Protein AF-0000000084569954 (afdb_homodimer)

Solvent-accessible surface area (backbone atoms only — not comparable to full-atom values): 45077 Å² total; per-residue (Å²): 141,82,82,76,77,79,78,76,78,76,76,73,77,73,72,72,72,70,72,68,71,67,52,72,45,88,53,78,61,75,73,77,56,69,57,94,76,56,79,74,68,91,58,51,63,44,77,43,53,58,50,53,42,40,32,66,75,72,41,64,18,35,35,35,44,46,68,27,93,86,35,41,38,28,35,35,37,31,35,76,36,58,91,85,36,55,40,34,39,37,32,40,30,79,37,36,32,50,47,58,39,55,70,61,54,80,59,15,60,51,48,45,42,39,76,69,46,21,21,32,34,30,36,29,56,74,49,13,77,73,5,64,43,38,60,80,50,54,80,87,37,56,75,60,26,74,44,37,58,64,48,42,17,71,40,46,44,54,46,50,52,38,48,51,23,65,73,68,69,44,60,34,50,29,32,37,36,15,29,33,47,21,21,31,23,52,52,49,23,22,31,74,38,45,79,63,40,50,42,40,52,33,40,35,18,38,41,48,35,62,44,39,62,66,45,69,26,53,57,63,74,47,22,87,46,63,82,36,63,68,58,35,46,67,37,28,30,75,27,56,56,46,66,27,71,68,51,49,52,63,55,17,44,66,37,32,74,72,70,32,61,75,62,31,69,36,64,63,40,34,39,30,45,84,44,76,92,35,44,58,74,87,47,45,67,42,48,56,59,59,39,70,19,40,35,28,26,48,34,57,42,45,54,20,43,19,40,60,54,72,11,47,48,51,52,73,74,59,47,50,70,44,14,32,73,74,70,71,34,58,60,48,57,67,61,47,49,66,50,24,70,59,39,32,35,42,33,40,28,71,43,12,31,52,36,20,48,68,34,40,54,53,48,58,73,47,40,70,29,71,68,44,78,44,73,42,93,41,80,62,40,33,52,50,26,74,56,59,18,72,51,24,41,71,59,44,46,51,56,47,53,52,51,49,58,63,50,63,70,59,55,77,72,71,60,66,84,62,75,65,73,47,75,56,56,52,70,70,91,140,72,86,71,75,78,77,77,77,74,74,74,75,71,70,73,71,69,73,66,72,67,54,70,44,89,54,78,62,70,85,74,54,70,60,92,76,52,78,73,68,91,58,51,64,42,78,45,54,57,51,52,43,40,30,66,72,71,40,63,21,35,35,35,42,45,70,27,91,86,35,40,37,29,34,33,38,30,36,75,36,59,90,84,35,55,41,33,39,38,32,42,31,80,37,37,32,47,48,59,38,54,71,61,54,79,59,15,59,50,49,47,41,40,76,69,46,21,21,32,34,30,35,29,57,75,49,12,77,73,4,62,45,36,62,80,50,56,79,87,36,59,76,60,26,72,42,35,59,64,47,41,17,71,39,44,43,55,45,50,51,37,50,51,22,64,74,68,69,44,61,33,48,28,32,36,38,13,28,33,47,21,21,30,24,51,52,48,21,21,30,75,37,46,78,64,41,50,43,41,50,34,38,36,19,38,41,48,35,63,45,40,60,67,46,69,25,55,57,63,75,47,22,88,45,64,81,34,62,68,56,35,47,67,37,28,29,76,26,56,56,46,65,26,72,70,51,49,51,62,54,17,45,66,37,33,73,72,70,32,61,75,62,31,71,36,64,62,39,32,39,28,44,83,42,77,92,35,44,60,73,87,47,47,65,42,48,56,60,57,38,70,19,41,36,26,25,46,35,57,39,44,54,20,45,20,40,59,55,73,10,48,46,51,51,73,74,60,46,50,70,44,14,32,73,75,71,72,32,57,59,50,58,66,62,47,48,66,50,25,70,58,40,33,34,42,32,40,28,71,42,12,31,50,35,20,46,67,34,39,54,54,49,57,72,49,42,70,30,69,67,43,77,44,73,43,92,41,80,64,41,32,50,49,26,75,57,59,19,72,50,24,42,71,59,44,45,52,56,46,53,53,49,48,58,64,52,62,69,56,54,77,73,71,64,68,83,63,75,63,74,47,74,56,56,51,69,72,92

Structure (mmCIF, N/CA/C/O backbone):
data_AF-0000000084569954-model_v1
#
loop_
_entity.id
_entity.type
_entity.pdbx_description
1 polymer Lipase
#
loop_
_atom_site.group_PDB
_atom_site.id
_atom_site.type_symbol
_atom_site.label_atom_id
_atom_site.label_alt_id
_atom_site.label_comp_id
_atom_site.label_asym_id
_atom_site.label_entity_id
_atom_site.label_seq_id
_atom_site.pdbx_PDB_ins_code
_atom_site.Cartn_x
_atom_site.Cartn_y
_atom_site.Cartn_z
_atom_site.occupancy
_atom_site.B_iso_or_equiv
_atom_site.auth_seq_id
_atom_site.auth_comp_id
_atom_site.auth_asym_id
_atom_site.auth_atom_id
_atom_site.pdbx_PDB_model_num
ATOM 1 N N . MET A 1 1 ? 9.133 7.039 -75.75 1 26.59 1 MET A N 1
ATOM 2 C CA . MET A 1 1 ? 7.898 7.566 -75.188 1 26.59 1 MET A CA 1
ATOM 3 C C . MET A 1 1 ? 7.562 6.871 -73.875 1 26.59 1 MET A C 1
ATOM 5 O O . MET A 1 1 ? 7.434 5.645 -73.812 1 26.59 1 MET A O 1
ATOM 9 N N . GLU A 1 2 ? 8.023 7.48 -72.688 1 26.39 2 GLU A N 1
ATOM 10 C CA . GLU A 1 2 ? 8.438 7.43 -71.312 1 26.39 2 GLU A CA 1
ATOM 11 C C . GLU A 1 2 ? 7.242 7.281 -70.375 1 26.39 2 GLU A C 1
ATOM 13 O O . GLU A 1 2 ? 6.414 8.188 -70.25 1 26.39 2 GLU A O 1
ATOM 18 N N . PHE A 1 3 ? 6.531 6.113 -70.375 1 27.14 3 PHE A N 1
ATOM 19 C CA . PHE A 1 3 ? 5.332 5.707 -69.688 1 27.14 3 PHE A CA 1
ATOM 20 C C . PHE A 1 3 ? 5.512 5.898 -68.188 1 27.14 3 PHE A C 1
ATOM 22 O O . PHE A 1 3 ? 6.227 5.129 -67.5 1 27.14 3 PHE A O 1
ATOM 29 N N . ILE A 1 4 ? 5.727 7.145 -67.688 1 25.58 4 ILE A N 1
ATOM 30 C CA . ILE A 1 4 ? 5.961 7.652 -66.375 1 25.58 4 ILE A CA 1
ATOM 31 C C . ILE A 1 4 ? 4.785 7.285 -65.438 1 25.58 4 ILE A C 1
ATOM 33 O O . ILE A 1 4 ? 3.666 7.758 -65.625 1 25.58 4 ILE A O 1
ATOM 37 N N . ALA A 1 5 ? 4.719 5.988 -65.062 1 25.39 5 ALA A N 1
ATOM 38 C CA . ALA A 1 5 ? 3.709 5.316 -64.25 1 25.39 5 ALA A CA 1
ATOM 39 C C . ALA A 1 5 ? 3.457 6.07 -62.938 1 25.39 5 ALA A C 1
ATOM 41 O O . ALA A 1 5 ? 4.391 6.348 -62.188 1 25.39 5 ALA A O 1
ATOM 42 N N . ILE A 1 6 ? 2.473 6.914 -62.812 1 23.86 6 ILE A N 1
ATOM 43 C CA . ILE A 1 6 ? 1.947 7.824 -61.812 1 23.86 6 ILE A CA 1
ATOM 44 C C . ILE A 1 6 ? 1.597 7.043 -60.531 1 23.86 6 ILE A C 1
ATOM 46 O O . ILE A 1 6 ? 0.686 6.211 -60.531 1 23.86 6 ILE A O 1
ATOM 50 N N . VAL A 1 7 ? 2.549 6.395 -59.781 1 24.03 7 VAL A N 1
ATOM 51 C CA . VAL A 1 7 ? 2.354 5.652 -58.531 1 24.03 7 VAL A CA 1
ATOM 52 C C . VAL A 1 7 ? 1.688 6.547 -57.5 1 24.03 7 VAL A C 1
ATOM 54 O O . VAL A 1 7 ? 2.295 7.508 -57 1 24.03 7 VAL A O 1
ATOM 57 N N . VAL A 1 8 ? 0.453 6.918 -57.688 1 22.89 8 VAL A N 1
ATOM 58 C CA . VAL A 1 8 ? -0.314 7.766 -56.75 1 22.89 8 VAL A CA 1
ATOM 59 C C . VAL A 1 8 ? -0.279 7.176 -55.344 1 22.89 8 VAL A C 1
ATOM 61 O O . VAL A 1 8 ? -0.632 6.012 -55.156 1 22.89 8 VAL A O 1
ATOM 64 N N . LEU A 1 9 ? 0.55 7.641 -54.406 1 23.58 9 LEU A N 1
ATOM 65 C CA . LEU A 1 9 ? 0.837 7.531 -53 1 23.58 9 LEU A CA 1
ATOM 66 C C . LEU A 1 9 ? -0.438 7.676 -52.156 1 23.58 9 LEU A C 1
ATOM 68 O O . LEU A 1 9 ? -1.002 8.766 -52.062 1 23.58 9 LEU A O 1
ATOM 72 N N . TRP A 1 10 ? -1.446 6.832 -52.406 1 23.25 10 TRP A N 1
ATOM 73 C CA . TRP A 1 10 ? -2.641 6.941 -51.562 1 23.25 10 TRP A CA 1
ATOM 74 C C . TRP A 1 10 ? -2.277 6.918 -50.094 1 23.25 10 TRP A C 1
ATOM 76 O O . TRP A 1 10 ? -1.688 5.949 -49.594 1 23.25 10 TRP A O 1
ATOM 86 N N . MET A 1 11 ? -1.892 8.016 -49.469 1 23.09 11 MET A N 1
ATOM 87 C CA . MET A 1 11 ? -1.696 8.297 -48.031 1 23.09 11 MET A CA 1
ATOM 88 C C . MET A 1 11 ? -2.896 7.836 -47.219 1 23.09 11 MET A C 1
ATOM 90 O O . MET A 1 11 ? -3.971 8.438 -47.281 1 23.09 11 MET A O 1
ATOM 94 N N . VAL A 1 12 ? -3.219 6.559 -47.188 1 23.78 12 VAL A N 1
ATOM 95 C CA . VAL A 1 12 ? -4.262 6.074 -46.312 1 23.78 12 VAL A CA 1
ATOM 96 C C . VAL A 1 12 ? -4.035 6.629 -44.906 1 23.78 12 VAL A C 1
ATOM 98 O O . VAL A 1 12 ? -2.957 6.457 -44.312 1 23.78 12 VAL A O 1
ATOM 101 N N . SER A 1 13 ? -4.566 7.785 -44.562 1 24.11 13 SER A N 1
ATOM 102 C CA . SER A 1 13 ? -4.684 8.359 -43.25 1 24.11 13 SER A CA 1
ATOM 103 C C . SER A 1 13 ? -5.152 7.32 -42.219 1 24.11 13 SER A C 1
ATOM 105 O O . SER A 1 13 ? -6.305 6.887 -42.25 1 24.11 13 SER A O 1
ATOM 107 N N . PHE A 1 14 ? -4.328 6.332 -41.938 1 23.69 14 PHE A N 1
ATOM 108 C CA . PHE A 1 14 ? -4.637 5.445 -40.812 1 23.69 14 PHE A CA 1
ATOM 109 C C . PHE A 1 14 ? -4.984 6.246 -39.562 1 23.69 14 PHE A C 1
ATOM 111 O O . PHE A 1 14 ? -4.133 6.941 -39 1 23.69 14 PHE A O 1
ATOM 118 N N . THR A 1 15 ? -6.172 6.848 -39.562 1 24.91 15 THR A N 1
ATOM 119 C CA . THR A 1 15 ? -6.684 7.359 -38.312 1 24.91 15 THR A CA 1
ATOM 120 C C . THR A 1 15 ? -6.473 6.344 -37.188 1 24.91 15 THR A C 1
ATOM 122 O O . THR A 1 15 ? -6.91 5.199 -37.281 1 24.91 15 THR A O 1
ATOM 125 N N . PHE A 1 16 ? -5.273 6.371 -36.625 1 24.12 16 PHE A N 1
ATOM 126 C CA . PHE A 1 16 ? -5.004 5.664 -35.375 1 24.12 16 PHE A CA 1
ATOM 127 C C . PHE A 1 16 ? -6.215 5.719 -34.438 1 24.12 16 PHE A C 1
ATOM 129 O O . PHE A 1 16 ? -6.645 6.805 -34.031 1 24.12 16 PHE A O 1
ATOM 136 N N . ALA A 1 17 ? -7.188 4.934 -34.75 1 22.42 17 ALA A N 1
ATOM 137 C CA . ALA A 1 17 ? -8.227 4.695 -33.75 1 22.42 17 ALA A CA 1
ATOM 138 C C . ALA A 1 17 ? -7.621 4.562 -32.344 1 22.42 17 ALA A C 1
ATOM 140 O O . ALA A 1 17 ? -6.82 3.662 -32.094 1 22.42 17 ALA A O 1
ATOM 141 N N . ARG A 1 18 ? -7.27 5.695 -31.781 1 23.89 18 ARG A N 1
ATOM 142 C CA . ARG A 1 18 ? -6.957 5.746 -30.359 1 23.89 18 ARG A CA 1
ATOM 143 C C . ARG A 1 18 ? -7.855 4.797 -29.562 1 23.89 18 ARG A C 1
ATOM 145 O O . ARG A 1 18 ? -9.078 4.949 -29.562 1 23.89 18 ARG A O 1
ATOM 152 N N . ILE A 1 19 ? -7.516 3.605 -29.656 1 21.59 19 ILE A N 1
ATOM 153 C CA . ILE A 1 19 ? -8.172 2.75 -28.672 1 21.59 19 ILE A CA 1
ATOM 154 C C . ILE A 1 19 ? -8.125 3.41 -27.297 1 21.59 19 ILE A C 1
ATOM 156 O O . ILE A 1 19 ? -7.047 3.609 -26.734 1 21.59 19 ILE A O 1
ATOM 160 N N . GLU A 1 20 ? -8.859 4.453 -27.125 1 23.22 20 GLU A N 1
ATOM 161 C CA . GLU A 1 20 ? -9.148 4.965 -25.781 1 23.22 20 GLU A CA 1
ATOM 162 C C . GLU A 1 20 ? -9.305 3.822 -24.781 1 23.22 20 GLU A C 1
ATOM 164 O O . GLU A 1 20 ? -10.219 3.004 -24.906 1 23.22 20 GLU A O 1
ATOM 169 N N . TYR A 1 21 ? -8.203 3.238 -24.531 1 21.81 21 TYR A N 1
ATOM 170 C CA . TYR A 1 21 ? -8.359 2.484 -23.281 1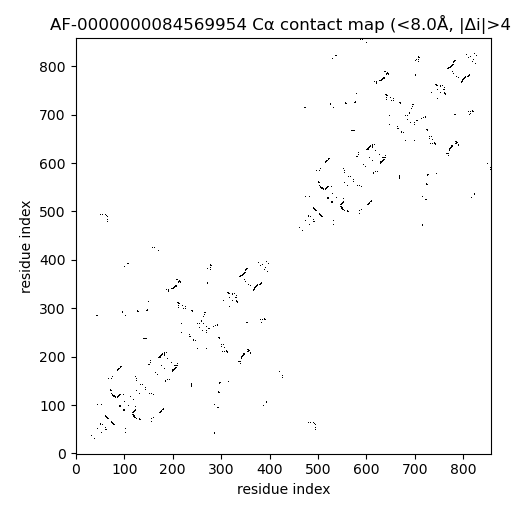 21.81 21 TYR A CA 1
ATOM 171 C C . TYR A 1 21 ? -9.18 3.266 -22.266 1 21.81 21 TYR A C 1
ATOM 173 O O . TYR A 1 21 ? -8.812 4.379 -21.891 1 21.81 21 TYR A O 1
ATOM 181 N N . ASN A 1 22 ? -10.43 3.26 -22.484 1 22.73 22 ASN A N 1
ATOM 182 C CA . ASN A 1 22 ? -11.398 3.668 -21.484 1 22.73 22 ASN A CA 1
ATOM 183 C C . ASN A 1 22 ? -10.945 3.289 -20.078 1 22.73 22 ASN A C 1
ATOM 185 O O . ASN A 1 22 ? -10.961 2.113 -19.703 1 22.73 22 ASN A O 1
ATOM 189 N N . VAL A 1 23 ? -9.766 3.73 -19.719 1 23.8 23 VAL A N 1
ATOM 190 C CA . VAL A 1 23 ? -9.695 3.66 -18.266 1 23.8 23 VAL A CA 1
ATOM 191 C C . VAL A 1 23 ? -11.07 3.959 -17.672 1 23.8 23 VAL A C 1
ATOM 193 O O . VAL A 1 23 ? -11.594 5.062 -17.828 1 23.8 23 VAL A O 1
ATOM 196 N N . LYS A 1 24 ? -11.797 2.955 -17.547 1 26.61 24 LYS A N 1
ATOM 197 C CA . LYS A 1 24 ? -13.078 3.094 -16.859 1 26.61 24 LYS A CA 1
ATOM 198 C C . LYS A 1 24 ? -12.984 4.121 -15.727 1 26.61 24 LYS A C 1
ATOM 200 O O . LYS A 1 24 ? -12.172 3.967 -14.812 1 26.61 24 LYS A O 1
ATOM 205 N N . SER A 1 25 ? -12.977 5.363 -15.961 1 23.84 25 SER A N 1
ATOM 206 C CA . SER A 1 25 ? -13.359 6.289 -14.898 1 23.84 25 SER A CA 1
ATOM 207 C C . SER A 1 25 ? -14.211 5.598 -13.844 1 23.84 25 SER A C 1
ATOM 209 O O . SER A 1 25 ? -15.078 4.785 -14.172 1 23.84 25 SER A O 1
ATOM 211 N N . ARG A 1 26 ? -13.578 5.438 -12.641 1 25.27 26 ARG A N 1
ATOM 212 C CA . ARG A 1 26 ? -14.508 5.086 -11.57 1 25.27 26 ARG A CA 1
ATOM 213 C C . ARG A 1 26 ? -15.859 5.754 -11.773 1 25.27 26 ARG A C 1
ATOM 215 O O . ARG A 1 26 ? -16.016 6.957 -11.539 1 25.27 26 ARG A O 1
ATOM 222 N N . ALA A 1 27 ? -16.422 5.637 -12.914 1 26.58 27 ALA A N 1
ATOM 223 C CA . ALA A 1 27 ? -17.844 5.887 -13.109 1 26.58 27 ALA A CA 1
ATOM 224 C C . ALA A 1 27 ? -18.609 5.727 -11.797 1 26.58 27 ALA A C 1
ATOM 226 O O . ALA A 1 27 ? -18.172 4.996 -10.898 1 26.58 27 ALA A O 1
ATOM 227 N N . GLU A 1 28 ? -19.438 6.684 -11.57 1 27.3 28 GLU A N 1
ATOM 228 C CA . GLU A 1 28 ? -20.516 6.535 -10.602 1 27.3 28 GLU A CA 1
ATOM 229 C C . GLU A 1 28 ? -21 5.094 -10.539 1 27.3 28 GLU A C 1
ATOM 231 O O . GLU A 1 28 ? -21.609 4.598 -11.492 1 27.3 28 GLU A O 1
ATOM 236 N N . LYS A 1 29 ? -20.062 4.219 -10.25 1 30.58 29 LYS A N 1
ATOM 237 C CA . LYS A 1 29 ? -20.781 2.959 -10.086 1 30.58 29 LYS A CA 1
ATOM 238 C C . LYS A 1 29 ? -22.234 3.207 -9.703 1 30.58 29 LYS A C 1
ATOM 240 O O . LYS A 1 29 ? -22.531 4.055 -8.859 1 30.58 29 LYS A O 1
ATOM 245 N N . PRO A 1 30 ? -23.141 2.898 -10.547 1 27.94 30 PRO A N 1
ATOM 246 C CA . PRO A 1 30 ? -24.516 3.004 -10.102 1 27.94 30 PRO A CA 1
ATOM 247 C C . PRO A 1 30 ? -24.672 2.795 -8.594 1 27.94 30 PRO A C 1
ATOM 249 O O . PRO A 1 30 ? -23.859 2.102 -7.98 1 27.94 30 PRO A O 1
ATOM 252 N N . ILE A 1 31 ? -25.344 3.705 -7.672 1 29.28 31 ILE A N 1
ATOM 253 C CA . ILE A 1 31 ? -26.109 3.365 -6.48 1 29.28 31 ILE A CA 1
ATOM 254 C C . ILE A 1 31 ? -26.422 1.872 -6.48 1 29.28 31 ILE A C 1
ATOM 256 O O . ILE A 1 31 ? -26.25 1.195 -7.496 1 29.28 31 ILE A O 1
ATOM 260 N N . TYR A 1 32 ? -27.672 1.655 -5.961 1 29.39 32 TYR A N 1
ATOM 261 C CA . TYR A 1 32 ? -28.547 0.503 -5.801 1 29.39 32 TYR A CA 1
ATOM 262 C C . TYR A 1 32 ? -28.719 -0.237 -7.125 1 29.39 32 TYR A C 1
ATOM 264 O O . TYR A 1 32 ? -29.281 0.312 -8.078 1 29.39 32 TYR A O 1
ATOM 272 N N . PHE A 1 33 ? -27.719 -0.64 -7.66 1 29.8 33 PHE A N 1
ATOM 273 C CA . PHE A 1 33 ? -28.219 -1.549 -8.688 1 29.8 33 PHE A CA 1
ATOM 274 C C . PHE A 1 33 ? -29.375 -2.389 -8.156 1 29.8 33 PHE A C 1
ATOM 276 O O . PHE A 1 33 ? -29.188 -3.205 -7.25 1 29.8 33 PHE A O 1
ATOM 283 N N . GLU A 1 34 ? -30.391 -1.676 -7.93 1 31.17 34 GLU A N 1
ATOM 284 C CA . GLU A 1 34 ? -31.594 -2.512 -7.949 1 31.17 34 GLU A CA 1
ATOM 285 C C . GLU A 1 34 ? -31.562 -3.477 -9.133 1 31.17 34 GLU A C 1
ATOM 287 O O . GLU A 1 34 ? -31.953 -3.115 -10.242 1 31.17 34 GLU A O 1
ATOM 292 N N . GLN A 1 35 ? -30.438 -3.99 -9.594 1 30.73 35 GLN A N 1
ATOM 293 C CA . GLN A 1 35 ? -30.906 -5.023 -10.508 1 30.73 35 GLN A CA 1
ATOM 294 C C . GLN A 1 35 ? -31.375 -6.258 -9.75 1 30.73 35 GLN A C 1
ATOM 296 O O . GLN A 1 35 ? -30.734 -6.691 -8.797 1 30.73 35 GLN A O 1
ATOM 301 N N . ASN A 1 36 ? -32.469 -6.891 -10.234 1 37.34 36 ASN A N 1
ATOM 302 C CA . ASN A 1 36 ? -33.469 -7.945 -10.07 1 37.34 36 ASN A CA 1
ATOM 303 C C . ASN A 1 36 ? -33.625 -8.336 -8.609 1 37.34 36 ASN A C 1
ATOM 305 O O . ASN A 1 36 ? -33.688 -9.523 -8.281 1 37.34 36 ASN A O 1
ATOM 309 N N . GLY A 1 37 ? -33.719 -7.375 -7.59 1 39.41 37 GLY A N 1
ATOM 310 C CA . GLY A 1 37 ? -34.219 -7.629 -6.25 1 39.41 37 GLY A CA 1
ATOM 311 C C . GLY A 1 37 ? -33.094 -7.77 -5.215 1 39.41 37 GLY A C 1
ATOM 312 O O . GLY A 1 37 ? -33.375 -8.047 -4.047 1 39.41 37 GLY A O 1
ATOM 313 N N . VAL A 1 38 ? -31.922 -8.172 -5.578 1 40.44 38 VAL A N 1
ATOM 314 C CA . VAL A 1 38 ? -31 -8.445 -4.473 1 40.44 38 VAL A CA 1
ATOM 315 C C . VAL A 1 38 ? -30.422 -7.133 -3.953 1 40.44 38 VAL A C 1
ATOM 317 O O . VAL A 1 38 ? -29.891 -6.332 -4.73 1 40.44 38 VAL A O 1
ATOM 320 N N . ASP A 1 39 ? -30.781 -6.516 -2.848 1 45.62 39 ASP A N 1
ATOM 321 C CA . ASP A 1 39 ? -30.281 -5.406 -2.037 1 45.62 39 ASP A CA 1
ATOM 322 C C . ASP A 1 39 ? -28.797 -5.582 -1.708 1 45.62 39 ASP A C 1
ATOM 324 O O . ASP A 1 39 ? -28.453 -6.391 -0.849 1 45.62 39 ASP A O 1
ATOM 328 N N . TRP A 1 40 ? -27.953 -5.242 -2.637 1 52.84 40 TRP A N 1
ATOM 329 C CA . TRP A 1 40 ? -26.562 -5.41 -2.254 1 52.84 40 TRP A CA 1
ATOM 330 C C . TRP A 1 40 ? -26.172 -4.445 -1.133 1 52.84 40 TRP A C 1
ATOM 332 O O . TRP A 1 40 ? -26.406 -3.24 -1.238 1 52.84 40 TRP A O 1
ATOM 342 N N . GLN A 1 41 ? -26.172 -4.934 0.073 1 64 41 GLN A N 1
ATOM 343 C CA . GLN A 1 41 ? -25.656 -4.191 1.219 1 64 41 GLN A CA 1
ATOM 344 C C . GLN A 1 41 ? -24.203 -3.754 0.989 1 64 41 GLN A C 1
ATOM 346 O O . GLN A 1 41 ? -23.453 -4.434 0.29 1 64 41 GLN A O 1
ATOM 351 N N . PHE A 1 42 ? -23.906 -2.547 1.146 1 80.12 42 PHE A N 1
ATOM 352 C CA . PHE A 1 42 ? -22.562 -2.01 1.054 1 80.12 42 PHE A CA 1
ATOM 353 C C . PHE A 1 42 ? -21.547 -2.969 1.674 1 80.12 42 PHE A C 1
ATOM 355 O O . PHE A 1 42 ? -21.703 -3.379 2.826 1 80.12 42 PHE A O 1
ATOM 362 N N . ASP A 1 43 ? -20.656 -3.52 0.786 1 90.19 43 ASP A N 1
ATOM 363 C CA . ASP A 1 43 ? -19.531 -4.34 1.238 1 90.19 43 ASP A CA 1
ATOM 364 C C . ASP A 1 43 ? -18.219 -3.588 1.096 1 90.19 43 ASP A C 1
ATOM 366 O O . ASP A 1 43 ? -17.703 -3.432 -0.014 1 90.19 43 ASP A O 1
ATOM 370 N N . PRO A 1 44 ? -17.625 -3.098 2.236 1 92.56 44 PRO A N 1
ATOM 371 C CA . PRO A 1 44 ? -16.391 -2.307 2.16 1 92.56 44 PRO A CA 1
ATOM 372 C C . PRO A 1 44 ? -15.258 -3.051 1.464 1 92.56 44 PRO A C 1
ATOM 374 O O . PRO A 1 44 ? -14.367 -2.424 0.891 1 92.56 44 PRO A O 1
ATOM 377 N N . ASP A 1 45 ? -15.344 -4.363 1.438 1 94.38 45 ASP A N 1
ATOM 378 C CA . ASP A 1 45 ? -14.242 -5.164 0.908 1 94.38 45 ASP A CA 1
ATOM 379 C C . ASP A 1 45 ? -14.125 -5.008 -0.606 1 94.38 45 ASP A C 1
ATOM 381 O O . ASP A 1 45 ? -13.109 -5.375 -1.199 1 94.38 45 ASP A O 1
ATOM 385 N N . ILE A 1 46 ? -15.156 -4.496 -1.227 1 94.25 46 ILE A N 1
ATOM 386 C CA . ILE A 1 46 ? -15.133 -4.254 -2.664 1 94.25 46 ILE A CA 1
ATOM 387 C C . ILE A 1 46 ? -14.102 -3.168 -2.986 1 94.25 46 ILE A C 1
ATOM 389 O O . ILE A 1 46 ? -13.398 -3.254 -3.99 1 94.25 46 ILE A O 1
ATOM 393 N N . ASP A 1 47 ? -13.945 -2.188 -2.025 1 93.06 47 ASP A N 1
ATOM 394 C CA . ASP A 1 47 ? -13.117 -1.022 -2.322 1 93.06 47 ASP A CA 1
ATOM 395 C C . ASP A 1 47 ? -11.812 -1.062 -1.536 1 93.06 47 ASP A C 1
ATOM 397 O O . ASP A 1 47 ? -10.852 -0.363 -1.875 1 93.06 47 ASP A O 1
ATOM 401 N N . LEU A 1 48 ? -11.758 -1.832 -0.519 1 97.44 48 LEU A N 1
ATOM 402 C CA . LEU A 1 48 ? -10.578 -1.886 0.329 1 97.44 48 LEU A CA 1
ATOM 403 C C . LEU A 1 48 ? -9.477 -2.719 -0.324 1 97.44 48 LEU A C 1
ATOM 405 O O . LEU A 1 48 ? -9.766 -3.674 -1.049 1 97.44 48 LEU A O 1
ATOM 409 N N . ASP A 1 49 ? -8.227 -2.346 -0.097 1 97.88 49 ASP A N 1
ATOM 410 C CA . ASP A 1 49 ? -7.137 -3.227 -0.499 1 97.88 49 ASP A CA 1
ATOM 411 C C . ASP A 1 49 ? -6.906 -4.32 0.539 1 97.88 49 ASP A C 1
ATOM 413 O O . ASP A 1 49 ? -7.562 -4.348 1.58 1 97.88 49 ASP A O 1
ATOM 417 N N . VAL A 1 50 ? -6.016 -5.211 0.266 1 98.62 50 VAL A N 1
ATOM 418 C CA . VAL A 1 50 ? -5.875 -6.434 1.052 1 98.62 50 VAL A CA 1
ATOM 419 C C . VAL A 1 50 ? -5.457 -6.086 2.479 1 98.62 50 VAL A C 1
ATOM 421 O O . VAL A 1 50 ? -6.059 -6.566 3.441 1 98.62 50 VAL A O 1
ATOM 424 N N . PRO A 1 51 ? -4.41 -5.215 2.719 1 98.69 51 PRO A N 1
ATOM 425 C CA . PRO A 1 51 ? -4.066 -4.898 4.109 1 98.69 51 PRO A CA 1
ATOM 426 C C . PRO A 1 51 ? -5.223 -4.254 4.871 1 98.69 51 PRO A C 1
ATOM 428 O O . PRO A 1 51 ? -5.387 -4.496 6.07 1 98.69 51 PRO A O 1
ATOM 431 N N . GLN A 1 52 ? -5.992 -3.461 4.215 1 98.44 52 GLN A N 1
ATOM 432 C CA . GLN A 1 52 ? -7.148 -2.84 4.852 1 98.44 52 GLN A CA 1
ATOM 433 C C . GLN A 1 52 ? -8.219 -3.877 5.184 1 98.44 52 GLN A C 1
ATOM 435 O O . GLN A 1 52 ? -8.852 -3.807 6.238 1 98.44 52 GLN A O 1
ATOM 440 N N . ILE A 1 53 ? -8.453 -4.852 4.238 1 98.12 53 ILE A N 1
ATOM 441 C CA . ILE A 1 53 ? -9.406 -5.93 4.488 1 98.12 53 ILE A CA 1
ATOM 442 C C . ILE A 1 53 ? -8.961 -6.734 5.711 1 98.12 53 ILE A C 1
ATOM 444 O O . ILE A 1 53 ? -9.781 -7.039 6.586 1 98.12 53 ILE A O 1
ATOM 448 N N . ILE A 1 54 ? -7.695 -7.043 5.781 1 98.56 54 ILE A N 1
ATOM 449 C CA . ILE A 1 54 ? -7.152 -7.805 6.902 1 98.56 54 ILE A CA 1
ATOM 450 C C . ILE A 1 54 ? -7.434 -7.07 8.211 1 98.56 54 ILE A C 1
ATOM 452 O O . ILE A 1 54 ? -7.922 -7.668 9.172 1 98.56 54 ILE A O 1
ATOM 456 N N . ARG A 1 55 ? -7.156 -5.758 8.219 1 97.88 55 ARG A N 1
ATOM 457 C CA . ARG A 1 55 ? -7.359 -4.973 9.43 1 97.88 55 ARG A CA 1
ATOM 458 C C . ARG A 1 55 ? -8.844 -4.887 9.789 1 97.88 55 ARG A C 1
ATOM 460 O O . ARG A 1 55 ? -9.211 -4.996 10.953 1 97.88 55 ARG A O 1
ATOM 467 N N . ARG A 1 56 ? -9.68 -4.672 8.805 1 96.25 56 ARG A N 1
ATOM 468 C CA . ARG A 1 56 ? -11.125 -4.582 9.031 1 96.25 56 ARG A CA 1
ATOM 469 C C . ARG A 1 56 ? -11.656 -5.855 9.68 1 96.25 56 ARG A C 1
ATOM 471 O O . ARG A 1 56 ? -12.602 -5.805 10.469 1 96.25 56 ARG A O 1
ATOM 478 N N . HIS A 1 57 ? -11.039 -6.988 9.344 1 96.62 57 HIS A N 1
ATOM 479 C CA . HIS A 1 57 ? -11.492 -8.273 9.875 1 96.62 57 HIS A CA 1
ATOM 480 C C . HIS A 1 57 ? -10.891 -8.539 11.25 1 96.62 57 HIS A C 1
ATOM 482 O O . HIS A 1 57 ? -11.07 -9.625 11.812 1 96.62 57 HIS A O 1
ATOM 488 N N . GLY A 1 58 ? -10.125 -7.629 11.758 1 95.31 58 GLY A N 1
ATOM 489 C CA . GLY A 1 58 ? -9.742 -7.688 13.156 1 95.31 58 GLY A CA 1
ATOM 490 C C . GLY A 1 58 ? -8.32 -8.172 13.367 1 95.31 58 GLY A C 1
ATOM 491 O O . GLY A 1 58 ? -7.895 -8.414 14.5 1 95.31 58 GLY A O 1
ATOM 492 N N . TYR A 1 59 ? -7.496 -8.281 12.297 1 97 59 TYR A N 1
ATOM 493 C CA . TYR A 1 59 ? -6.133 -8.789 12.414 1 97 59 TYR A CA 1
ATOM 494 C C . TYR A 1 59 ? -5.121 -7.656 12.258 1 97 59 TYR A C 1
ATOM 496 O O . TYR A 1 59 ? -5.418 -6.625 11.648 1 97 59 TYR A O 1
ATOM 504 N N . ALA A 1 60 ? -3.934 -7.855 12.914 1 96.94 60 ALA A N 1
ATOM 505 C CA . ALA A 1 60 ? -2.82 -6.977 12.562 1 96.94 60 ALA A CA 1
ATOM 506 C C . ALA A 1 60 ? -2.473 -7.094 11.078 1 96.94 60 ALA A C 1
ATOM 508 O O . ALA A 1 60 ? -2.617 -8.164 10.484 1 96.94 60 ALA A O 1
ATOM 509 N N . SER A 1 61 ? -2.074 -5.992 10.523 1 98.19 61 SER A N 1
ATOM 510 C CA . SER A 1 61 ? -1.877 -5.961 9.078 1 98.19 61 SER A CA 1
ATOM 511 C C . SER A 1 61 ? -0.607 -5.195 8.711 1 98.19 61 SER A C 1
ATOM 513 O O . SER A 1 61 ? -0.463 -4.02 9.055 1 98.19 61 SER A O 1
ATOM 515 N N . GLU A 1 62 ? 0.308 -5.895 8 1 98.56 62 GLU A N 1
ATOM 516 C CA . GLU A 1 62 ? 1.563 -5.305 7.547 1 98.56 62 GLU A CA 1
ATOM 517 C C . GLU A 1 62 ? 1.775 -5.539 6.055 1 98.56 62 GLU A C 1
ATOM 519 O O . GLU A 1 62 ? 1.261 -6.508 5.492 1 98.56 62 GLU A O 1
ATOM 524 N N . THR A 1 63 ? 2.434 -4.625 5.449 1 98.75 63 THR A N 1
ATOM 525 C CA . THR A 1 63 ? 2.969 -4.805 4.105 1 98.75 63 THR A CA 1
ATOM 526 C C . THR A 1 63 ? 4.48 -4.586 4.09 1 98.75 63 THR A C 1
ATOM 528 O O . THR A 1 63 ? 4.98 -3.625 4.676 1 98.75 63 THR A O 1
ATOM 531 N N . HIS A 1 64 ? 5.176 -5.469 3.496 1 98.62 64 HIS A N 1
ATOM 532 C CA . HIS A 1 64 ? 6.605 -5.336 3.238 1 98.62 64 HIS A CA 1
ATOM 533 C C . HIS A 1 64 ? 6.883 -5.188 1.746 1 98.62 64 HIS A C 1
ATOM 535 O O . HIS A 1 64 ? 6.254 -5.855 0.923 1 98.62 64 HIS A O 1
ATOM 541 N N . VAL A 1 65 ? 7.781 -4.273 1.427 1 98.62 65 VAL A N 1
ATOM 542 C CA . VAL A 1 65 ? 8.242 -4.188 0.045 1 98.62 65 VAL A CA 1
ATOM 543 C C . VAL A 1 65 ? 9.641 -4.781 -0.073 1 98.62 65 VAL A C 1
ATOM 545 O O . VAL A 1 65 ? 10.555 -4.379 0.647 1 98.62 65 VAL A O 1
ATOM 548 N N . VAL A 1 66 ? 9.797 -5.711 -0.989 1 97.56 66 VAL A N 1
ATOM 549 C CA . VAL A 1 66 ? 11.102 -6.328 -1.23 1 97.56 66 VAL A CA 1
ATOM 550 C C . VAL A 1 66 ? 11.531 -6.078 -2.674 1 97.56 66 VAL A C 1
ATOM 552 O O . VAL A 1 66 ? 10.688 -5.953 -3.566 1 97.56 66 VAL A O 1
ATOM 555 N N . GLU A 1 67 ? 12.781 -5.977 -2.889 1 96.75 67 GLU A N 1
ATOM 556 C CA . GLU A 1 67 ? 13.336 -5.719 -4.211 1 96.75 67 GLU A CA 1
ATOM 557 C C . GLU A 1 67 ? 14.031 -6.961 -4.77 1 96.75 67 GLU A C 1
ATOM 559 O O . GLU A 1 67 ? 14.961 -7.488 -4.156 1 96.75 67 GLU A O 1
ATOM 564 N N . GLY A 1 68 ? 13.492 -7.43 -5.883 1 95.75 68 GLY A N 1
ATOM 565 C CA . GLY A 1 68 ? 14.156 -8.531 -6.559 1 95.75 68 GLY A CA 1
ATOM 566 C C . GLY A 1 68 ? 15.516 -8.156 -7.117 1 95.75 68 GLY A C 1
ATOM 567 O O . GLY A 1 68 ? 15.797 -6.973 -7.344 1 95.75 68 GLY A O 1
ATOM 568 N N . LYS A 1 69 ? 16.328 -9.125 -7.414 1 94 69 LYS A N 1
ATOM 569 C CA . LYS A 1 69 ? 17.641 -8.898 -7.988 1 94 69 LYS A CA 1
ATOM 570 C C . LYS A 1 69 ? 17.547 -8.188 -9.336 1 94 69 LYS A C 1
ATOM 572 O O . LYS A 1 69 ? 18.453 -7.438 -9.719 1 94 69 LYS A O 1
ATOM 577 N N . ASP A 1 70 ? 16.438 -8.445 -9.938 1 96.5 70 ASP A N 1
ATOM 578 C CA . ASP A 1 70 ? 16.25 -7.836 -11.25 1 96.5 70 ASP A CA 1
ATOM 579 C C . ASP A 1 70 ? 15.477 -6.523 -11.148 1 96.5 70 ASP A C 1
ATOM 581 O O . ASP A 1 70 ? 15.039 -5.977 -12.164 1 96.5 70 ASP A O 1
ATOM 585 N N . GLY A 1 71 ? 15.164 -6.086 -10.023 1 97.31 71 GLY A N 1
ATOM 586 C CA . GLY A 1 71 ? 14.719 -4.715 -9.828 1 97.31 71 GLY A CA 1
ATOM 587 C C . GLY A 1 71 ? 13.227 -4.598 -9.586 1 97.31 71 GLY A C 1
ATOM 588 O O . GLY A 1 71 ? 12.727 -3.51 -9.289 1 97.31 71 GLY A O 1
ATOM 589 N N . TYR A 1 72 ? 12.453 -5.688 -9.688 1 98.25 72 TYR A N 1
ATOM 590 C CA . TYR A 1 72 ? 11.031 -5.613 -9.391 1 98.25 72 TYR A CA 1
ATOM 591 C C . TYR A 1 72 ? 10.797 -5.34 -7.914 1 98.25 72 TYR A C 1
ATOM 593 O O . TYR A 1 72 ? 11.492 -5.879 -7.055 1 98.25 72 TYR A O 1
ATOM 601 N N . LEU A 1 73 ? 9.867 -4.457 -7.613 1 98.44 73 LEU A N 1
ATOM 602 C CA . LEU A 1 73 ? 9.438 -4.168 -6.25 1 98.44 73 LEU A CA 1
ATOM 603 C C . LEU A 1 73 ? 8.172 -4.941 -5.902 1 98.44 73 LEU A C 1
ATOM 605 O O . LEU A 1 73 ? 7.094 -4.633 -6.414 1 98.44 73 LEU A O 1
ATOM 609 N N . LEU A 1 74 ? 8.359 -5.918 -5 1 98.69 74 LEU A N 1
ATOM 610 C CA . LEU A 1 74 ? 7.285 -6.852 -4.68 1 98.69 74 LEU A CA 1
ATOM 611 C C . LEU A 1 74 ? 6.684 -6.535 -3.314 1 98.69 74 LEU A C 1
ATOM 613 O O . LEU A 1 74 ? 7.41 -6.285 -2.352 1 98.69 74 LEU A O 1
ATOM 617 N N . LYS A 1 75 ? 5.363 -6.527 -3.266 1 98.75 75 LYS A N 1
ATOM 618 C CA . LYS A 1 75 ? 4.688 -6.344 -1.984 1 98.75 75 LYS A CA 1
ATOM 619 C C . LYS A 1 75 ? 4.316 -7.684 -1.361 1 98.75 75 LYS A C 1
ATOM 621 O O . LYS A 1 75 ? 3.766 -8.555 -2.037 1 98.75 75 LYS A O 1
ATOM 626 N N . LEU A 1 76 ? 4.676 -7.812 -0.147 1 98.75 76 LEU A N 1
ATOM 627 C CA . LEU A 1 76 ? 4.312 -8.938 0.706 1 98.75 76 LEU A CA 1
ATOM 628 C C . LEU A 1 76 ? 3.406 -8.484 1.846 1 98.75 76 LEU A C 1
ATOM 630 O O . LEU A 1 76 ? 3.789 -7.633 2.648 1 98.75 76 LEU A O 1
ATOM 634 N N . HIS A 1 77 ? 2.178 -9 1.825 1 98.88 77 HIS A N 1
ATOM 635 C CA . HIS A 1 77 ? 1.298 -8.711 2.951 1 98.88 77 HIS A CA 1
ATOM 636 C C . HIS A 1 77 ? 1.498 -9.719 4.078 1 98.88 77 HIS A C 1
ATOM 638 O O . HIS A 1 77 ? 1.839 -10.875 3.828 1 98.88 77 HIS A O 1
ATOM 644 N N . ARG A 1 78 ? 1.311 -9.258 5.301 1 98.88 78 ARG A N 1
ATOM 645 C CA . ARG A 1 78 ? 1.597 -10.109 6.453 1 98.88 78 ARG A CA 1
ATOM 646 C C . ARG A 1 78 ? 0.546 -9.93 7.543 1 98.88 78 ARG A C 1
ATOM 648 O O . ARG A 1 78 ? 0.137 -8.805 7.836 1 98.88 78 ARG A O 1
ATOM 655 N N . ILE A 1 79 ? -0.01 -11.016 8 1 98.69 79 ILE A N 1
ATOM 656 C CA . ILE A 1 79 ? -0.69 -11.086 9.289 1 98.69 79 ILE A CA 1
ATOM 657 C C . ILE A 1 79 ? 0.259 -11.656 10.344 1 98.69 79 ILE A C 1
ATOM 659 O O . ILE A 1 79 ? 0.411 -12.875 10.453 1 98.69 79 ILE A O 1
ATOM 663 N N . PRO A 1 80 ? 0.891 -10.797 11.078 1 98 80 PRO A N 1
ATOM 664 C CA . PRO A 1 80 ? 1.908 -11.273 12.016 1 98 80 PRO A CA 1
ATOM 665 C C . PRO A 1 80 ? 1.332 -12.188 13.094 1 98 80 PRO A C 1
ATOM 667 O O . PRO A 1 80 ? 0.234 -11.938 13.602 1 98 80 PRO A O 1
ATOM 670 N N . GLY A 1 81 ? 2.023 -13.281 13.352 1 96.81 81 GLY A N 1
ATOM 671 C CA . GLY A 1 81 ? 1.686 -14.156 14.461 1 96.81 81 GLY A CA 1
ATOM 672 C C . GLY A 1 81 ? 2.445 -13.836 15.734 1 96.81 81 GLY A C 1
ATOM 673 O O . GLY A 1 81 ? 3.205 -12.867 15.781 1 96.81 81 GLY A O 1
ATOM 674 N N . PRO A 1 82 ? 2.133 -14.555 16.781 1 94.75 82 PRO A N 1
ATOM 675 C CA . PRO A 1 82 ? 2.916 -14.375 18.016 1 94.75 82 PRO A CA 1
ATOM 676 C C . PRO A 1 82 ? 4.406 -14.648 17.797 1 94.75 82 PRO A C 1
ATOM 678 O O . PRO A 1 82 ? 4.797 -15.203 16.781 1 94.75 82 PRO A O 1
ATOM 681 N N . LYS A 1 83 ? 5.16 -14.133 18.734 1 91.5 83 LYS A N 1
ATOM 682 C CA . LYS A 1 83 ? 6.605 -14.336 18.641 1 91.5 83 LYS A CA 1
ATOM 683 C C . LYS A 1 83 ? 6.941 -15.812 18.469 1 91.5 83 LYS A C 1
ATOM 685 O O . LYS A 1 83 ? 6.426 -16.656 19.203 1 91.5 83 LYS A O 1
ATOM 690 N N . GLY A 1 84 ? 7.68 -16.109 17.453 1 93.5 84 GLY A N 1
ATOM 691 C CA . GLY A 1 84 ? 8.125 -17.484 17.234 1 93.5 84 GLY A CA 1
ATOM 692 C C . GLY A 1 84 ? 7.133 -18.312 16.438 1 93.5 84 GLY A C 1
ATOM 693 O O . GLY A 1 84 ? 7.34 -19.516 16.234 1 93.5 84 GLY A O 1
ATOM 694 N N . ALA A 1 85 ? 6.148 -17.734 15.953 1 96.75 85 ALA A N 1
ATOM 695 C CA . ALA A 1 85 ? 5.102 -18.438 15.219 1 96.75 85 ALA A CA 1
ATOM 696 C C . ALA A 1 85 ? 5.66 -19.078 13.953 1 96.75 85 ALA A C 1
ATOM 698 O O . ALA A 1 85 ? 6.613 -18.578 13.359 1 96.75 85 ALA A O 1
ATOM 699 N N . GLN A 1 86 ? 5.07 -20.25 13.586 1 96.94 86 GLN A N 1
ATOM 700 C CA . GLN A 1 86 ? 5.395 -20.938 12.344 1 96.94 86 GLN A CA 1
ATOM 701 C C . GLN A 1 86 ? 5.016 -20.109 11.125 1 96.94 86 GLN A C 1
ATOM 703 O O . GLN A 1 86 ? 3.846 -19.766 10.945 1 96.94 86 GLN A O 1
ATOM 708 N N . PRO A 1 87 ? 6.039 -19.719 10.305 1 98.12 87 PRO A N 1
ATOM 709 C CA . PRO A 1 87 ? 5.695 -18.953 9.102 1 98.12 87 PRO A CA 1
ATOM 710 C C . PRO A 1 87 ? 4.992 -19.797 8.047 1 98.12 87 PRO A C 1
ATOM 712 O O . PRO A 1 87 ? 5.387 -20.938 7.789 1 98.12 87 PRO A O 1
ATOM 715 N N . ALA A 1 88 ? 3.936 -19.297 7.527 1 98.75 88 ALA A N 1
ATOM 716 C CA . ALA A 1 88 ? 3.211 -19.844 6.387 1 98.75 88 ALA A CA 1
ATOM 717 C C . ALA A 1 88 ? 3.117 -18.828 5.25 1 98.75 88 ALA A C 1
ATOM 719 O O . ALA A 1 88 ? 2.674 -17.703 5.457 1 98.75 88 ALA A O 1
ATOM 720 N N . TYR A 1 89 ? 3.633 -19.203 4.105 1 98.75 89 TYR A N 1
ATOM 721 C CA . TYR A 1 89 ? 3.613 -18.344 2.928 1 98.75 89 TYR A CA 1
ATOM 722 C C . TYR A 1 89 ? 2.576 -18.828 1.92 1 98.75 89 TYR A C 1
ATOM 724 O O . TYR A 1 89 ? 2.621 -19.969 1.474 1 98.75 89 TYR A O 1
ATOM 732 N N . LEU A 1 90 ? 1.618 -17.922 1.6 1 98.94 90 LEU A N 1
ATOM 733 C CA . LEU A 1 90 ? 0.556 -18.25 0.654 1 98.94 90 LEU A CA 1
ATOM 734 C C . LEU A 1 90 ? 0.8 -17.578 -0.691 1 98.94 90 LEU A C 1
ATOM 736 O O . LEU A 1 90 ? 0.97 -16.359 -0.758 1 98.94 90 LEU A O 1
ATOM 740 N N . GLN A 1 91 ? 0.819 -18.312 -1.759 1 98.94 91 GLN A N 1
ATOM 741 C CA . GLN A 1 91 ? 1.043 -17.797 -3.104 1 98.94 91 GLN A CA 1
ATOM 742 C C . GLN A 1 91 ? -0.17 -18.047 -3.996 1 98.94 91 GLN A C 1
ATOM 744 O O . GLN A 1 91 ? -0.62 -19.188 -4.148 1 98.94 91 GLN A O 1
ATOM 749 N N . HIS A 1 92 ? -0.7 -17.047 -4.598 1 98.75 92 HIS A N 1
ATOM 750 C CA . HIS A 1 92 ? -1.887 -17.047 -5.445 1 98.75 92 HIS A CA 1
ATOM 751 C C . HIS A 1 92 ? -1.581 -17.656 -6.816 1 98.75 92 HIS A C 1
ATOM 753 O O . HIS A 1 92 ? -0.418 -17.891 -7.148 1 98.75 92 HIS A O 1
ATOM 759 N N . GLY A 1 93 ? -2.639 -17.859 -7.582 1 98.5 93 GLY A N 1
ATOM 760 C CA . GLY A 1 93 ? -2.527 -18.406 -8.922 1 98.5 93 GLY A CA 1
ATOM 761 C C . GLY A 1 93 ? -2.568 -17.344 -10.008 1 98.5 93 GLY A C 1
ATOM 762 O O . GLY A 1 93 ? -2.447 -16.156 -9.719 1 98.5 93 GLY A O 1
ATOM 763 N N . LEU A 1 94 ? -2.738 -17.812 -11.25 1 97.94 94 LEU A N 1
ATOM 764 C CA . LEU A 1 94 ? -2.785 -16.938 -12.422 1 97.94 94 LEU A CA 1
ATOM 765 C C . LEU A 1 94 ? -3.889 -15.898 -12.281 1 97.94 94 LEU A C 1
ATOM 767 O O . LEU A 1 94 ? -5.012 -16.234 -11.883 1 97.94 94 LEU A O 1
ATOM 771 N N . LEU A 1 95 ? -3.592 -14.656 -12.539 1 97.44 95 LEU A N 1
ATOM 772 C CA . LEU A 1 95 ? -4.523 -13.531 -12.57 1 97.44 95 LEU A CA 1
ATOM 773 C C . LEU A 1 95 ? -4.992 -13.18 -11.164 1 97.44 95 LEU A C 1
ATOM 775 O O . LEU A 1 95 ? -5.922 -12.391 -10.992 1 97.44 95 LEU A O 1
ATOM 779 N N . GLY A 1 96 ? -4.348 -13.789 -10.148 1 97.94 96 GLY A N 1
ATOM 780 C CA . GLY A 1 96 ? -4.723 -13.516 -8.773 1 97.94 96 GLY A CA 1
ATOM 781 C C . GLY A 1 96 ? -3.729 -12.633 -8.039 1 97.94 96 GLY A C 1
ATOM 782 O O . GLY A 1 96 ? -2.783 -12.125 -8.648 1 97.94 96 GLY A O 1
ATOM 783 N N . SER A 1 97 ? -4.016 -12.461 -6.785 1 98.56 97 SER A N 1
ATOM 784 C CA . SER A 1 97 ? -3.193 -11.727 -5.828 1 98.56 97 SER A CA 1
ATOM 785 C C . SER A 1 97 ? -3.428 -12.219 -4.402 1 98.56 97 SER A C 1
ATOM 787 O O . SER A 1 97 ? -4.152 -13.188 -4.188 1 98.56 97 SER A O 1
ATOM 789 N N . SER A 1 98 ? -2.762 -11.508 -3.494 1 98.81 98 SER A N 1
ATOM 790 C CA . SER A 1 98 ? -2.969 -11.82 -2.086 1 98.81 98 SER A CA 1
ATOM 791 C C . SER A 1 98 ? -4.441 -11.711 -1.703 1 98.81 98 SER A C 1
ATOM 793 O O . SER A 1 98 ? -4.871 -12.281 -0.698 1 98.81 98 SER A O 1
ATOM 795 N N . ALA A 1 99 ? -5.242 -11.055 -2.467 1 98.5 99 ALA A N 1
ATOM 796 C CA . ALA A 1 99 ? -6.664 -10.883 -2.186 1 98.5 99 ALA A CA 1
ATOM 797 C C . ALA A 1 99 ? -7.383 -12.227 -2.154 1 98.5 99 ALA A C 1
ATOM 799 O O . ALA A 1 99 ? -8.352 -12.406 -1.411 1 98.5 99 ALA A O 1
ATOM 800 N N . ASP A 1 100 ? -6.879 -13.164 -2.863 1 98.06 100 ASP A N 1
ATOM 801 C CA . ASP A 1 100 ? -7.504 -14.477 -2.979 1 98.06 100 ASP A CA 1
ATOM 802 C C . ASP A 1 100 ? -7.609 -15.156 -1.614 1 98.06 100 ASP A C 1
ATOM 804 O O . ASP A 1 100 ? -8.516 -15.961 -1.385 1 98.06 100 ASP A O 1
ATOM 808 N N . TRP A 1 101 ? -6.797 -14.75 -0.748 1 98.69 101 TRP A N 1
ATOM 809 C CA . TRP A 1 101 ? -6.688 -15.484 0.508 1 98.69 101 TRP A CA 1
ATOM 810 C C . TRP A 1 101 ? -7.52 -14.82 1.602 1 98.69 101 TRP A C 1
ATOM 812 O O . TRP A 1 101 ? -7.547 -15.289 2.742 1 98.69 101 TRP A O 1
ATOM 822 N N . VAL A 1 102 ? -8.266 -13.625 1.268 1 98.06 102 VAL A N 1
ATOM 823 C CA . VAL A 1 102 ? -8.898 -12.898 2.367 1 98.06 102 VAL A CA 1
ATOM 824 C C . VAL A 1 102 ? -10.312 -12.492 1.976 1 98.06 102 VAL A C 1
ATOM 826 O O . VAL A 1 102 ? -11.062 -11.953 2.795 1 98.06 102 VAL A O 1
ATOM 829 N N . LEU A 1 103 ? -10.805 -12.773 0.814 1 95 103 LEU A N 1
ATOM 830 C CA . LEU A 1 103 ? -12.031 -12.18 0.295 1 95 103 LEU A CA 1
ATOM 831 C C . LEU A 1 103 ? -13.25 -12.992 0.725 1 95 103 LEU A C 1
ATOM 833 O O . LEU A 1 103 ? -14.375 -12.5 0.663 1 95 103 LEU A O 1
ATOM 837 N N . ASN A 1 104 ? -13.094 -14.18 1.118 1 86.69 104 ASN A N 1
ATOM 838 C CA . ASN A 1 104 ? -14.242 -15.047 1.393 1 86.69 104 ASN A CA 1
ATOM 839 C C . ASN A 1 104 ? -14.562 -15.086 2.883 1 86.69 104 ASN A C 1
ATOM 841 O O . ASN A 1 104 ? -14.711 -16.172 3.457 1 86.69 104 ASN A O 1
ATOM 845 N N . GLY A 1 105 ? -14.539 -13.93 3.549 1 82.94 105 GLY A N 1
ATOM 846 C CA . GLY A 1 105 ? -14.945 -13.844 4.941 1 82.94 105 GLY A CA 1
ATOM 847 C C . GLY A 1 105 ? -13.883 -14.328 5.906 1 82.94 105 GLY A C 1
ATOM 848 O O . GLY A 1 105 ? -12.719 -14.461 5.535 1 82.94 105 GLY A O 1
ATOM 849 N N . ASN A 1 106 ? -14.32 -14.656 7.105 1 83.31 106 ASN A N 1
ATOM 850 C CA . ASN A 1 106 ? -13.375 -14.938 8.18 1 83.31 106 ASN A CA 1
ATOM 851 C C . ASN A 1 106 ? -12.93 -16.406 8.156 1 83.31 106 ASN A C 1
ATOM 853 O O . ASN A 1 106 ? -12.078 -16.797 8.953 1 83.31 106 ASN A O 1
ATOM 857 N N . THR A 1 107 ? -13.406 -17.141 7.16 1 90.56 107 THR A N 1
ATOM 858 C CA . THR A 1 107 ? -13 -18.531 7.086 1 90.56 107 THR A CA 1
ATOM 859 C C . THR A 1 107 ? -12 -18.75 5.953 1 90.56 107 THR A C 1
ATOM 861 O O . THR A 1 107 ? -11.781 -19.875 5.516 1 90.56 107 THR A O 1
ATOM 864 N N . THR A 1 108 ? -11.484 -17.703 5.492 1 96.69 108 THR A N 1
ATOM 865 C CA . THR A 1 108 ? -10.461 -17.812 4.465 1 96.69 108 THR A CA 1
ATOM 866 C C . THR A 1 108 ? -9.195 -18.453 5.035 1 96.69 108 THR A C 1
ATOM 868 O O . THR A 1 108 ? -9.008 -18.5 6.254 1 96.69 108 THR A O 1
ATOM 871 N N . LEU A 1 109 ? -8.398 -18.984 4.168 1 98.5 109 LEU A N 1
ATOM 872 C CA . LEU A 1 109 ? -7.23 -19.734 4.629 1 98.5 109 LEU A CA 1
ATOM 873 C C . LEU A 1 109 ? -6.285 -18.828 5.414 1 98.5 109 LEU A C 1
ATOM 875 O O . LEU A 1 109 ? -5.727 -19.25 6.43 1 98.5 109 LEU A O 1
ATOM 879 N N . ALA A 1 110 ? -6.082 -17.609 4.984 1 98.69 110 ALA A N 1
ATOM 880 C CA . ALA A 1 110 ? -5.188 -16.688 5.68 1 98.69 110 ALA A CA 1
ATOM 881 C C . ALA A 1 110 ? -5.645 -16.453 7.117 1 98.69 110 ALA A C 1
ATOM 883 O O . ALA A 1 110 ? -4.844 -16.547 8.047 1 98.69 110 ALA A O 1
ATOM 884 N N . PHE A 1 111 ? -6.934 -16.172 7.301 1 98.38 111 PHE A N 1
ATOM 885 C CA . PHE A 1 111 ? -7.465 -15.883 8.633 1 98.38 111 PHE A CA 1
ATOM 886 C C . PHE A 1 111 ? -7.48 -17.141 9.484 1 98.38 111 PHE A C 1
ATOM 888 O O . PHE A 1 111 ? -7.172 -17.094 10.68 1 98.38 111 PHE A O 1
ATOM 895 N N . TYR A 1 112 ? -7.82 -18.266 8.836 1 98.25 112 TYR A N 1
ATOM 896 C CA . TYR A 1 112 ? -7.859 -19.516 9.578 1 98.25 112 TYR A CA 1
ATOM 897 C C . TYR A 1 112 ? -6.473 -19.906 10.078 1 98.25 112 TYR A C 1
ATOM 899 O O . TYR A 1 112 ? -6.316 -20.344 11.219 1 98.25 112 TYR A O 1
ATOM 907 N N . LEU A 1 113 ? -5.461 -19.75 9.25 1 98.5 113 LEU A N 1
ATOM 908 C CA . LEU A 1 113 ? -4.086 -19.984 9.672 1 98.5 113 LEU A CA 1
ATOM 909 C C . LEU A 1 113 ? -3.682 -19.031 10.789 1 98.5 113 LEU A C 1
ATOM 911 O O . LEU A 1 113 ? -3.064 -19.453 11.773 1 98.5 113 LEU A O 1
ATOM 915 N N . ALA A 1 114 ? -3.996 -17.766 10.625 1 98.31 114 ALA A N 1
ATOM 916 C CA . ALA A 1 114 ? -3.676 -16.781 11.656 1 98.31 114 ALA A CA 1
ATOM 917 C C . ALA A 1 114 ? -4.305 -17.156 12.992 1 98.31 114 ALA A C 1
ATOM 919 O O . ALA A 1 114 ? -3.643 -17.109 14.031 1 98.31 114 ALA A O 1
ATOM 920 N N . ASP A 1 115 ? -5.586 -17.562 12.961 1 97.44 115 ASP A N 1
ATOM 921 C CA . ASP A 1 115 ? -6.316 -17.953 14.164 1 97.44 115 ASP A CA 1
ATOM 922 C C . ASP A 1 115 ? -5.703 -19.203 14.797 1 97.44 115 ASP A C 1
ATOM 924 O O . ASP A 1 115 ? -5.902 -19.453 15.984 1 97.44 115 ASP A O 1
ATOM 928 N N . ASN A 1 116 ? -5.004 -19.938 14 1 97.19 116 ASN A N 1
ATOM 929 C CA . ASN A 1 116 ? -4.355 -21.141 14.516 1 97.19 116 ASN A CA 1
ATOM 930 C C . ASN A 1 116 ? -2.885 -20.891 14.828 1 97.19 116 ASN A C 1
ATOM 932 O O . ASN A 1 116 ? -2.096 -21.844 14.906 1 97.19 116 ASN A O 1
ATOM 936 N N . GLY A 1 117 ? -2.457 -19.641 14.883 1 97.25 117 GLY A N 1
ATOM 937 C CA . GLY A 1 117 ? -1.183 -19.281 15.484 1 97.25 117 GLY A CA 1
ATOM 938 C C . GLY A 1 117 ? -0.059 -19.156 14.469 1 97.25 117 GLY A C 1
ATOM 939 O O . GLY A 1 117 ? 1.111 -19.062 14.844 1 97.25 117 GLY A O 1
ATOM 940 N N . TYR A 1 118 ? -0.323 -19.156 13.211 1 98.19 118 TYR A N 1
ATOM 941 C CA . TYR A 1 118 ? 0.716 -19.047 12.188 1 98.19 118 TYR A CA 1
ATOM 942 C C . TYR A 1 118 ? 1.066 -17.578 11.938 1 98.19 118 TYR A C 1
ATOM 944 O O . TYR A 1 118 ? 0.26 -16.688 12.195 1 98.19 118 TYR A O 1
ATOM 952 N N . ASP A 1 119 ? 2.324 -17.312 11.578 1 98.56 119 ASP A N 1
ATOM 953 C CA . ASP A 1 119 ? 2.754 -16.062 10.953 1 98.56 119 ASP A CA 1
ATOM 954 C C . ASP A 1 119 ? 2.518 -16.109 9.445 1 98.56 119 ASP A C 1
ATOM 956 O O . ASP A 1 119 ? 3.285 -16.719 8.703 1 98.56 119 ASP A O 1
ATOM 960 N N . VAL A 1 120 ? 1.447 -15.391 9.023 1 98.88 120 VAL A N 1
ATOM 961 C CA . VAL A 1 120 ? 0.931 -15.617 7.68 1 98.88 120 VAL A CA 1
ATOM 962 C C . VAL A 1 120 ? 1.471 -14.555 6.734 1 98.88 120 VAL A C 1
ATOM 964 O O . VAL A 1 120 ? 1.308 -13.352 6.98 1 98.88 120 VAL A O 1
ATOM 967 N N . TRP A 1 121 ? 2.131 -14.961 5.699 1 98.88 121 TRP A N 1
ATOM 968 C CA . TRP A 1 121 ? 2.65 -14.102 4.645 1 98.88 121 TRP A CA 1
ATOM 969 C C . TRP A 1 121 ? 1.917 -14.352 3.33 1 98.88 121 TRP A C 1
ATOM 971 O O . TRP A 1 121 ? 1.677 -15.5 2.955 1 98.88 121 TRP A O 1
ATOM 981 N N . LEU A 1 122 ? 1.47 -13.289 2.725 1 98.94 122 LEU A N 1
ATOM 982 C CA . LEU A 1 122 ? 0.73 -13.375 1.469 1 98.94 122 LEU A CA 1
ATOM 983 C C . LEU A 1 122 ? 1.527 -12.758 0.327 1 98.94 122 LEU A C 1
ATOM 985 O O . LEU A 1 122 ? 1.787 -11.547 0.329 1 98.94 122 LEU A O 1
ATOM 989 N N . GLY A 1 123 ? 1.829 -13.562 -0.657 1 98.75 123 GLY A N 1
ATOM 990 C CA . GLY A 1 123 ? 2.686 -13.117 -1.744 1 98.75 123 GLY A CA 1
ATOM 991 C C . GLY A 1 123 ? 1.924 -12.438 -2.867 1 98.75 123 GLY A C 1
ATOM 992 O O . GLY A 1 123 ? 0.733 -12.695 -3.059 1 98.75 123 GLY A O 1
ATOM 993 N N . ASN A 1 124 ? 2.586 -11.555 -3.547 1 98.81 124 ASN A N 1
ATOM 994 C CA . ASN A 1 124 ? 2.15 -10.938 -4.797 1 98.81 124 ASN A CA 1
ATOM 995 C C . ASN A 1 124 ? 3.238 -11.008 -5.863 1 98.81 124 ASN A C 1
ATOM 997 O O . ASN A 1 124 ? 4.297 -10.391 -5.715 1 98.81 124 ASN A O 1
ATOM 1001 N N . VAL A 1 125 ? 2.934 -11.703 -6.887 1 98.62 125 VAL A N 1
ATOM 1002 C CA . VAL A 1 125 ? 3.932 -11.875 -7.938 1 98.62 125 VAL A CA 1
ATOM 1003 C C . VAL A 1 125 ? 4.051 -10.586 -8.75 1 98.62 125 VAL A C 1
ATOM 1005 O O . VAL A 1 125 ? 3.141 -9.75 -8.75 1 98.62 125 VAL A O 1
ATOM 1008 N N . ARG A 1 126 ? 5.207 -10.453 -9.422 1 98.56 126 ARG A N 1
ATOM 1009 C CA . ARG A 1 126 ? 5.441 -9.312 -10.305 1 98.56 126 ARG A CA 1
ATOM 1010 C C . ARG A 1 126 ? 4.305 -9.148 -11.312 1 98.56 126 ARG A C 1
ATOM 1012 O O . ARG A 1 126 ? 3.791 -10.141 -11.836 1 98.56 126 ARG A O 1
ATOM 1019 N N . GLY A 1 127 ? 3.9 -7.859 -11.469 1 97.94 127 GLY A N 1
ATOM 1020 C CA . GLY A 1 127 ? 2.963 -7.523 -12.531 1 97.94 127 GLY A CA 1
ATOM 1021 C C . GLY A 1 127 ? 1.522 -7.473 -12.062 1 97.94 127 GLY A C 1
ATOM 1022 O O . GLY A 1 127 ? 0.654 -6.945 -12.758 1 97.94 127 GLY A O 1
ATOM 1023 N N . ASN A 1 128 ? 1.235 -8.031 -10.875 1 98.12 128 ASN A N 1
ATOM 1024 C CA . ASN A 1 128 ? -0.154 -7.949 -10.438 1 98.12 128 ASN A CA 1
ATOM 1025 C C . ASN A 1 128 ? -0.444 -6.617 -9.75 1 98.12 128 ASN A C 1
ATOM 1027 O O . ASN A 1 128 ? 0.402 -5.719 -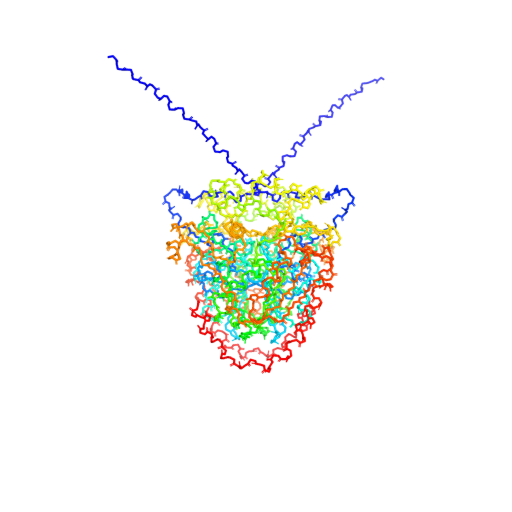9.742 1 98.12 128 ASN A O 1
ATOM 1031 N N . THR A 1 129 ? -1.623 -6.449 -9.195 1 97.5 129 THR A N 1
ATOM 1032 C CA . THR A 1 129 ? -2.146 -5.211 -8.625 1 97.5 129 THR A CA 1
ATOM 1033 C C . THR A 1 129 ? -1.176 -4.633 -7.602 1 97.5 129 THR A C 1
ATOM 1035 O O . THR A 1 129 ? -0.986 -3.416 -7.535 1 97.5 129 THR A O 1
ATOM 1038 N N . TYR A 1 130 ? -0.544 -5.387 -6.848 1 98.38 130 TYR A N 1
ATOM 1039 C CA . TYR A 1 130 ? 0.23 -4.926 -5.703 1 98.38 130 TYR A CA 1
ATOM 1040 C C . TYR A 1 130 ? 1.711 -4.832 -6.047 1 98.38 130 TYR A C 1
ATOM 1042 O O . TYR A 1 130 ? 2.453 -4.074 -5.414 1 98.38 130 TYR A O 1
ATOM 1050 N N . SER A 1 131 ? 2.162 -5.609 -7.004 1 98.44 131 SER A N 1
ATOM 1051 C CA . SER A 1 131 ? 3.58 -5.684 -7.336 1 98.44 131 SER A CA 1
ATOM 1052 C C . SER A 1 131 ? 3.834 -5.246 -8.773 1 98.44 131 SER A C 1
ATOM 1054 O O . SER A 1 131 ? 4.523 -5.941 -9.531 1 98.44 131 SER A O 1
ATOM 1056 N N . ARG A 1 132 ? 3.271 -4.172 -9.117 1 97.62 132 ARG A N 1
ATOM 1057 C CA . ARG A 1 132 ? 3.422 -3.594 -10.453 1 97.62 132 ARG A CA 1
ATOM 1058 C C . ARG A 1 132 ? 4.387 -2.414 -10.43 1 97.62 132 ARG A C 1
ATOM 1060 O O . ARG A 1 132 ? 4.012 -1.291 -10.766 1 97.62 132 ARG A O 1
ATOM 1067 N N . ALA A 1 133 ? 5.621 -2.705 -10.039 1 97.62 133 ALA A N 1
ATOM 1068 C CA . ALA A 1 133 ? 6.613 -1.647 -9.852 1 97.62 133 ALA A CA 1
ATOM 1069 C C . ALA A 1 133 ? 8.031 -2.178 -10.062 1 97.62 133 ALA A C 1
ATOM 1071 O O . ALA A 1 133 ? 8.312 -3.342 -9.773 1 97.62 133 ALA A O 1
ATOM 1072 N N . HIS A 1 134 ? 8.836 -1.319 -10.586 1 97.25 134 HIS A N 1
ATOM 1073 C CA . HIS A 1 134 ? 10.234 -1.609 -10.852 1 97.25 134 HIS A CA 1
ATOM 1074 C C . HIS A 1 134 ? 11.117 -0.403 -10.555 1 97.25 134 HIS A C 1
ATOM 1076 O O . HIS A 1 134 ? 10.672 0.741 -10.656 1 97.25 134 HIS A O 1
ATOM 1082 N N . VAL A 1 135 ? 12.312 -0.642 -10.242 1 95.94 135 VAL A N 1
ATOM 1083 C CA . VAL A 1 135 ? 13.203 0.43 -9.812 1 95.94 135 VAL A CA 1
ATOM 1084 C C . VAL A 1 135 ? 13.633 1.261 -11.023 1 95.94 135 VAL A C 1
ATOM 1086 O O . VAL A 1 135 ? 13.992 2.434 -10.883 1 95.94 135 VAL A O 1
ATOM 1089 N N . SER A 1 136 ? 13.602 0.64 -12.25 1 94.12 136 SER A N 1
ATOM 1090 C CA . SER A 1 136 ? 14.18 1.381 -13.367 1 94.12 136 SER A CA 1
ATOM 1091 C C . SER A 1 136 ? 13.352 1.216 -14.633 1 94.12 136 SER A C 1
ATOM 1093 O O . SER A 1 136 ? 13.539 1.944 -15.609 1 94.12 136 SER A O 1
ATOM 1095 N N . LEU A 1 137 ? 12.422 0.25 -14.648 1 94.75 137 LEU A N 1
ATOM 1096 C CA . LEU A 1 137 ? 11.617 0.027 -15.844 1 94.75 137 LEU A CA 1
ATOM 1097 C C . LEU A 1 137 ? 10.242 0.66 -15.703 1 94.75 137 LEU A C 1
ATOM 1099 O O . LEU A 1 137 ? 9.547 0.426 -14.711 1 94.75 137 LEU A O 1
ATOM 1103 N N . PRO A 1 138 ? 9.852 1.443 -16.719 1 94.06 138 PRO A N 1
ATOM 1104 C CA . PRO A 1 138 ? 8.461 1.918 -16.719 1 94.06 138 PRO A CA 1
ATOM 1105 C C . PRO A 1 138 ? 7.453 0.787 -16.891 1 94.06 138 PRO A C 1
ATOM 1107 O O . PRO A 1 138 ? 7.691 -0.147 -17.656 1 94.06 138 PRO A O 1
ATOM 1110 N N . VAL A 1 139 ? 6.375 0.864 -16.25 1 94.56 139 VAL A N 1
ATOM 1111 C CA . VAL A 1 139 ? 5.336 -0.16 -16.297 1 94.56 139 VAL A CA 1
ATOM 1112 C C . VAL A 1 139 ? 4.82 -0.322 -17.719 1 94.56 139 VAL A C 1
ATOM 1114 O O . VAL A 1 139 ? 4.438 -1.421 -18.125 1 94.56 139 VAL A O 1
ATOM 1117 N N . ASP A 1 140 ? 4.934 0.702 -18.531 1 93.38 140 ASP A N 1
ATOM 1118 C CA . ASP A 1 140 ? 4.367 0.653 -19.875 1 93.38 140 ASP A CA 1
ATOM 1119 C C . ASP A 1 140 ? 5.383 0.105 -20.875 1 93.38 140 ASP A C 1
ATOM 1121 O O . ASP A 1 140 ? 5.066 -0.063 -22.062 1 93.38 140 ASP A O 1
ATOM 1125 N N . SER A 1 141 ? 6.5 -0.258 -20.422 1 94 141 SER A N 1
ATOM 1126 C CA . SER A 1 141 ? 7.52 -0.801 -21.312 1 94 141 SER A CA 1
ATOM 1127 C C . SER A 1 141 ? 7.336 -2.301 -21.516 1 94 141 SER A C 1
ATOM 1129 O O . SER A 1 141 ? 6.859 -3 -20.609 1 94 141 SER A O 1
ATOM 1131 N N . ALA A 1 142 ? 7.723 -2.807 -22.656 1 94.5 142 ALA A N 1
ATOM 1132 C CA . ALA A 1 142 ? 7.68 -4.238 -22.953 1 94.5 142 ALA A CA 1
ATOM 1133 C C . ALA A 1 142 ? 8.641 -5.008 -22.047 1 94.5 142 ALA A C 1
ATOM 1135 O O . ALA A 1 142 ? 8.359 -6.145 -21.656 1 94.5 142 ALA A O 1
ATOM 1136 N N . GLN A 1 143 ? 9.734 -4.355 -21.75 1 96.25 143 GLN A N 1
ATOM 1137 C CA . GLN A 1 143 ? 10.742 -4.984 -20.891 1 96.25 143 GLN A CA 1
ATOM 1138 C C . GLN A 1 143 ? 10.18 -5.277 -19.5 1 96.25 143 GLN A C 1
ATOM 1140 O O . GLN A 1 143 ? 10.5 -6.305 -18.906 1 96.25 143 GLN A O 1
ATOM 1145 N N . PHE A 1 144 ? 9.352 -4.473 -19.016 1 97.44 144 PHE A N 1
ATOM 1146 C CA . PHE A 1 144 ? 8.719 -4.652 -17.719 1 97.44 144 PHE A CA 1
ATOM 1147 C C . PHE A 1 144 ? 7.91 -5.941 -17.672 1 97.44 144 PHE A C 1
ATOM 1149 O O . PHE A 1 144 ? 7.871 -6.625 -16.656 1 97.44 144 PHE A O 1
ATOM 1156 N N . TRP A 1 145 ? 7.348 -6.301 -18.766 1 97.88 145 TRP A N 1
ATOM 1157 C CA . TRP A 1 145 ? 6.363 -7.379 -18.797 1 97.88 145 TRP A CA 1
ATOM 1158 C C . TRP A 1 145 ? 6.977 -8.656 -19.344 1 97.88 145 TRP A C 1
ATOM 1160 O O . TRP A 1 145 ? 6.277 -9.656 -19.531 1 97.88 145 TRP A O 1
ATOM 1170 N N . ASN A 1 146 ? 8.273 -8.664 -19.609 1 97.31 146 ASN A N 1
ATOM 1171 C CA . ASN A 1 146 ? 8.922 -9.828 -20.188 1 97.31 146 ASN A CA 1
ATOM 1172 C C . ASN A 1 146 ? 9.25 -10.875 -19.125 1 97.31 146 ASN A C 1
ATOM 1174 O O . ASN A 1 146 ? 10.422 -11.164 -18.875 1 97.31 146 ASN A O 1
ATOM 1178 N N . PHE A 1 147 ? 8.195 -11.445 -18.594 1 98.38 147 PHE A N 1
ATOM 1179 C CA . PHE A 1 147 ? 8.359 -12.484 -17.594 1 98.38 147 PHE A CA 1
ATOM 1180 C C . PHE A 1 147 ? 7.219 -13.492 -17.672 1 98.38 147 PHE A C 1
ATOM 1182 O O . PHE A 1 147 ? 6.152 -13.188 -18.203 1 98.38 147 PHE A O 1
ATOM 1189 N N . SER A 1 148 ? 7.434 -14.68 -17.219 1 98.31 148 SER A N 1
ATOM 1190 C CA . SER A 1 148 ? 6.449 -15.727 -16.969 1 98.31 148 SER A CA 1
ATOM 1191 C C . SER A 1 148 ? 6.578 -16.266 -15.547 1 98.31 148 SER A C 1
ATOM 1193 O O . SER A 1 148 ? 7.25 -15.664 -14.703 1 98.31 148 SER A O 1
ATOM 1195 N N . TRP A 1 149 ? 5.914 -17.359 -15.25 1 98.62 149 TRP A N 1
ATOM 1196 C CA . TRP A 1 149 ? 6.008 -17.953 -13.922 1 98.62 149 TRP A CA 1
ATOM 1197 C C . TRP A 1 149 ? 7.406 -18.516 -13.672 1 98.62 149 TRP A C 1
ATOM 1199 O O . TRP A 1 149 ? 7.77 -18.797 -12.531 1 98.62 149 TRP A O 1
ATOM 1209 N N . HIS A 1 150 ? 8.258 -18.641 -14.727 1 98.69 150 HIS A N 1
ATOM 1210 C CA . HIS A 1 150 ? 9.656 -18.984 -14.523 1 98.69 150 HIS A CA 1
ATOM 1211 C C . HIS A 1 150 ? 10.383 -17.922 -13.719 1 98.69 150 HIS A C 1
ATOM 1213 O O . HIS A 1 150 ? 11.039 -18.234 -12.719 1 98.69 150 HIS A O 1
ATOM 1219 N N . GLU A 1 151 ? 10.281 -16.656 -14.141 1 98.38 151 GLU A N 1
ATOM 1220 C CA . GLU A 1 151 ? 10.938 -15.547 -13.453 1 98.38 151 GLU A CA 1
ATOM 1221 C C . GLU A 1 151 ? 10.367 -15.352 -12.047 1 98.38 151 GLU A C 1
ATOM 1223 O O . GLU A 1 151 ? 11.094 -15.023 -11.117 1 98.38 151 GLU A O 1
ATOM 1228 N N . MET A 1 152 ? 9.086 -15.539 -11.945 1 98.75 152 MET A N 1
ATOM 1229 C CA . MET A 1 152 ? 8.469 -15.484 -10.617 1 98.75 152 MET A CA 1
ATOM 1230 C C . MET A 1 152 ? 9.133 -16.484 -9.672 1 98.75 152 MET A C 1
ATOM 1232 O O . MET A 1 152 ? 9.367 -16.172 -8.5 1 98.75 152 MET A O 1
ATOM 1236 N N . ALA A 1 153 ? 9.445 -17.609 -10.18 1 98.69 153 ALA A N 1
ATOM 1237 C CA . ALA A 1 153 ? 9.992 -18.703 -9.367 1 98.69 153 ALA A CA 1
ATOM 1238 C C . ALA A 1 153 ? 11.461 -18.469 -9.047 1 98.69 153 ALA A C 1
ATOM 1240 O O . ALA A 1 153 ? 11.906 -18.719 -7.926 1 98.69 153 ALA A O 1
ATOM 1241 N N . ILE A 1 154 ? 12.219 -17.938 -9.977 1 97.69 154 ILE A N 1
ATOM 1242 C CA . ILE A 1 154 ? 13.664 -17.969 -9.789 1 97.69 154 ILE A CA 1
ATOM 1243 C C . ILE A 1 154 ? 14.156 -16.594 -9.367 1 97.69 154 ILE A C 1
ATOM 1245 O O . ILE A 1 154 ? 15.297 -16.438 -8.93 1 97.69 154 ILE A O 1
ATOM 1249 N N . GLN A 1 155 ? 13.266 -15.555 -9.508 1 96.81 155 GLN A N 1
ATOM 1250 C CA . GLN A 1 155 ? 13.664 -14.211 -9.102 1 96.81 155 GLN A CA 1
ATOM 1251 C C . GLN A 1 155 ? 12.844 -13.742 -7.902 1 96.81 155 GLN A C 1
ATOM 1253 O O . GLN A 1 155 ? 13.398 -13.398 -6.859 1 96.81 155 GLN A O 1
ATOM 1258 N N . ASP A 1 156 ? 11.523 -13.781 -8.008 1 97.88 156 ASP A N 1
ATOM 1259 C CA . ASP A 1 156 ? 10.664 -13.25 -6.961 1 97.88 156 ASP A CA 1
ATOM 1260 C C . ASP A 1 156 ? 10.742 -14.102 -5.699 1 97.88 156 ASP A C 1
ATOM 1262 O O . ASP A 1 156 ? 11 -13.594 -4.609 1 97.88 156 ASP A O 1
ATOM 1266 N N . LEU A 1 157 ? 10.5 -15.391 -5.887 1 98.25 157 LEU A N 1
ATOM 1267 C CA . LEU A 1 157 ? 10.289 -16.266 -4.746 1 98.25 157 LEU A CA 1
ATOM 1268 C C . LEU A 1 157 ? 11.555 -16.359 -3.893 1 98.25 157 LEU A C 1
ATOM 1270 O O . LEU A 1 157 ? 11.484 -16.328 -2.662 1 98.25 157 LEU A O 1
ATOM 1274 N N . PRO A 1 158 ? 12.812 -16.469 -4.469 1 96.88 158 PRO A N 1
ATOM 1275 C CA . PRO A 1 158 ? 14.008 -16.469 -3.627 1 96.88 158 PRO A CA 1
ATOM 1276 C C . PRO A 1 158 ? 14.109 -15.219 -2.754 1 96.88 158 PRO A C 1
ATOM 1278 O O . PRO A 1 158 ? 14.445 -15.312 -1.571 1 96.88 158 PRO A O 1
ATOM 1281 N N . THR A 1 159 ? 13.766 -14.102 -3.34 1 95.94 159 THR A N 1
ATOM 1282 C CA . THR A 1 159 ? 13.805 -12.836 -2.621 1 95.94 159 THR A CA 1
ATOM 1283 C C . THR A 1 159 ? 12.797 -12.836 -1.477 1 95.94 159 THR A C 1
ATOM 1285 O O . THR A 1 159 ? 13.109 -12.398 -0.366 1 95.94 159 THR A O 1
ATOM 1288 N N . ILE A 1 160 ? 11.664 -13.312 -1.736 1 97.88 160 ILE A N 1
ATOM 1289 C CA . ILE A 1 160 ? 10.57 -13.359 -0.772 1 97.88 160 ILE A CA 1
ATOM 1290 C C . ILE A 1 160 ? 10.93 -14.305 0.372 1 97.88 160 ILE A C 1
ATOM 1292 O O . ILE A 1 160 ? 10.789 -13.953 1.545 1 97.88 160 ILE A O 1
ATOM 1296 N N . LEU A 1 161 ? 11.383 -15.477 0.041 1 97.06 161 LEU A N 1
ATOM 1297 C CA . LEU A 1 161 ? 11.711 -16.469 1.056 1 97.06 161 LEU A CA 1
ATOM 1298 C C . LEU A 1 161 ? 12.844 -15.977 1.952 1 97.06 161 LEU A C 1
ATOM 1300 O O . LEU A 1 161 ? 12.797 -16.156 3.172 1 97.06 161 LEU A O 1
ATOM 1304 N N . CYS A 1 162 ? 13.828 -15.367 1.374 1 94.88 162 CYS A N 1
ATOM 1305 C CA . CYS A 1 162 ? 14.93 -14.812 2.156 1 94.88 162 CYS A CA 1
ATOM 1306 C C . CYS A 1 162 ? 14.43 -13.734 3.109 1 94.88 162 CYS A C 1
ATOM 1308 O O . CYS A 1 162 ? 14.852 -13.68 4.266 1 94.88 162 CYS A O 1
ATOM 1310 N N . HIS A 1 163 ? 13.555 -12.914 2.605 1 96.31 163 HIS A N 1
ATOM 1311 C CA . HIS A 1 163 ? 13 -11.859 3.441 1 96.31 163 HIS A CA 1
ATOM 1312 C C . HIS A 1 163 ? 12.234 -12.438 4.625 1 96.31 163 HIS A C 1
ATOM 1314 O O . HIS A 1 163 ? 12.398 -11.977 5.758 1 96.31 163 HIS A O 1
ATOM 1320 N N . ILE A 1 164 ? 11.414 -13.406 4.387 1 97.31 164 ILE A N 1
ATOM 1321 C CA . ILE A 1 164 ? 10.617 -14.016 5.445 1 97.31 164 ILE A CA 1
ATOM 1322 C C . ILE A 1 164 ? 11.531 -14.672 6.473 1 97.31 164 ILE A C 1
ATOM 1324 O O . ILE A 1 164 ? 11.367 -14.477 7.676 1 97.31 164 ILE A O 1
ATOM 1328 N N . SER A 1 165 ? 12.5 -15.43 5.984 1 95.56 165 SER A N 1
ATOM 1329 C CA . SER A 1 165 ? 13.422 -16.125 6.875 1 95.56 165 SER A CA 1
ATOM 1330 C C . SER A 1 165 ? 14.195 -15.133 7.742 1 95.56 165 SER A C 1
ATOM 1332 O O . SER A 1 165 ? 14.352 -15.344 8.945 1 95.56 165 SER A O 1
ATOM 1334 N N . THR A 1 166 ? 14.625 -14.062 7.152 1 93.12 166 THR A N 1
ATOM 1335 C CA . THR A 1 166 ? 15.391 -13.055 7.875 1 93.12 166 THR A CA 1
ATOM 1336 C C . THR A 1 166 ? 14.508 -12.312 8.867 1 93.12 166 THR A C 1
ATOM 1338 O O . THR A 1 166 ? 14.922 -12.039 9.992 1 93.12 166 THR A O 1
ATOM 1341 N N . SER A 1 167 ? 13.312 -12.008 8.461 1 93.75 167 SER A N 1
ATOM 1342 C CA . SER A 1 167 ? 12.391 -11.242 9.297 1 93.75 167 SER A CA 1
ATOM 1343 C C . SER A 1 167 ? 11.93 -12.062 10.5 1 93.75 167 SER A C 1
ATOM 1345 O O . SER A 1 167 ? 11.688 -11.508 11.578 1 93.75 167 SER A O 1
ATOM 1347 N N . THR A 1 168 ? 11.766 -13.336 10.312 1 94.56 168 THR A N 1
ATOM 1348 C CA . THR A 1 168 ? 11.195 -14.18 11.359 1 94.56 168 THR A CA 1
ATOM 1349 C C . THR A 1 168 ? 12.297 -14.883 12.148 1 94.56 168 THR A C 1
ATOM 1351 O O . THR A 1 168 ? 12.047 -15.398 13.242 1 94.56 168 THR A O 1
ATOM 1354 N N . GLY A 1 169 ? 13.484 -14.984 11.562 1 91.69 169 GLY A N 1
ATOM 1355 C CA . GLY A 1 169 ? 14.562 -15.758 12.148 1 91.69 169 GLY A CA 1
ATOM 1356 C C . GLY A 1 169 ? 14.367 -17.266 12.008 1 91.69 169 GLY A C 1
ATOM 1357 O O . GLY A 1 169 ? 15.023 -18.047 12.695 1 91.69 169 GLY A O 1
ATOM 1358 N N . LYS A 1 170 ? 13.461 -17.688 11.18 1 92.31 170 LYS A N 1
ATOM 1359 C CA . LYS A 1 170 ? 13.117 -19.094 11.016 1 92.31 170 LYS A CA 1
ATOM 1360 C C . LYS A 1 170 ? 13.57 -19.625 9.656 1 92.31 170 LYS A C 1
ATOM 1362 O O . LYS A 1 170 ? 12.75 -19.875 8.773 1 92.31 170 LYS A O 1
ATOM 1367 N N . TYR A 1 171 ? 14.797 -19.906 9.547 1 90.75 171 TYR A N 1
ATOM 1368 C CA . TYR A 1 171 ? 15.383 -20.406 8.312 1 90.75 171 TYR A CA 1
ATOM 1369 C C . TYR A 1 171 ? 15.023 -21.875 8.094 1 90.75 171 TYR A C 1
ATOM 1371 O O . TYR A 1 171 ? 15.141 -22.688 9 1 90.75 171 TYR A O 1
ATOM 1379 N N . GLY A 1 172 ? 14.516 -22.188 6.93 1 92 172 GLY A N 1
ATOM 1380 C CA . GLY A 1 172 ? 14.188 -23.562 6.574 1 92 172 GLY A CA 1
ATOM 1381 C C . GLY A 1 172 ? 12.867 -24.031 7.16 1 92 172 GLY A C 1
ATOM 1382 O O . GLY A 1 172 ? 12.555 -25.219 7.109 1 92 172 GLY A O 1
ATOM 1383 N N . GLU A 1 173 ? 12.109 -23.078 7.645 1 94.88 173 GLU A N 1
ATOM 1384 C CA . GLU A 1 173 ? 10.914 -23.484 8.391 1 94.88 173 GLU A CA 1
ATOM 1385 C C . GLU A 1 173 ? 9.648 -23.016 7.688 1 94.88 173 GLU A C 1
ATOM 1387 O O . GLU A 1 173 ? 8.539 -23.312 8.133 1 94.88 173 GLU A O 1
ATOM 1392 N N . ILE A 1 174 ? 9.797 -22.375 6.562 1 97.44 174 ILE A N 1
ATOM 1393 C CA . ILE A 1 174 ? 8.633 -21.766 5.922 1 97.44 174 ILE A CA 1
ATOM 1394 C C . ILE A 1 174 ? 7.754 -22.859 5.32 1 97.44 174 ILE A C 1
ATOM 1396 O O . ILE A 1 174 ? 8.242 -23.734 4.586 1 97.44 174 ILE A O 1
ATOM 1400 N N . ILE A 1 175 ? 6.477 -22.891 5.691 1 98.44 175 ILE A N 1
ATOM 1401 C CA . ILE A 1 175 ? 5.492 -23.719 5 1 98.44 175 ILE A CA 1
ATOM 1402 C C . ILE A 1 175 ? 4.938 -22.969 3.795 1 98.44 175 ILE A C 1
ATOM 1404 O O . ILE A 1 175 ? 4.328 -21.906 3.943 1 98.44 175 ILE A O 1
ATOM 1408 N N . TYR A 1 176 ? 5.207 -23.484 2.631 1 98.62 176 TYR A N 1
ATOM 1409 C CA . TYR A 1 176 ? 4.723 -22.906 1.387 1 98.62 176 TYR A CA 1
ATOM 1410 C C . TYR A 1 176 ? 3.369 -23.484 1 1 98.62 176 TYR A C 1
ATOM 1412 O O . TYR A 1 176 ? 3.221 -24.703 0.894 1 98.62 176 TYR A O 1
ATOM 1420 N N . ILE A 1 177 ? 2.375 -22.609 0.805 1 98.94 177 ILE A N 1
ATOM 1421 C CA . ILE A 1 177 ? 1.063 -23.031 0.325 1 98.94 177 ILE A CA 1
ATOM 1422 C C . ILE A 1 177 ? 0.713 -22.266 -0.953 1 98.94 177 ILE A C 1
ATOM 1424 O O . ILE A 1 177 ? 0.467 -21.062 -0.917 1 98.94 177 ILE A O 1
ATOM 1428 N N . GLY A 1 178 ? 0.672 -22.953 -2.047 1 98.88 178 GLY A N 1
ATOM 1429 C CA . GLY A 1 178 ? 0.35 -22.344 -3.322 1 98.88 178 GLY A CA 1
ATOM 1430 C C . GLY A 1 178 ? -0.947 -22.844 -3.922 1 98.88 178 GLY A C 1
ATOM 1431 O O . GLY A 1 178 ? -1.35 -23.984 -3.666 1 98.88 178 GLY A O 1
ATOM 1432 N N . HIS A 1 179 ? -1.593 -22.016 -4.723 1 98.88 179 HIS A N 1
ATOM 1433 C CA . HIS A 1 179 ? -2.748 -22.406 -5.527 1 98.88 179 HIS A CA 1
ATOM 1434 C C . HIS A 1 179 ? -2.465 -22.234 -7.016 1 98.88 179 HIS A C 1
ATOM 1436 O O . HIS A 1 179 ? -2 -21.188 -7.453 1 98.88 179 HIS A O 1
ATOM 1442 N N . SER A 1 180 ? -2.771 -23.297 -7.789 1 98.44 180 SER A N 1
ATOM 1443 C CA . SER A 1 180 ? -2.691 -23.203 -9.242 1 98.44 180 SER A CA 1
ATOM 1444 C C . SER A 1 180 ? -1.312 -22.734 -9.695 1 98.44 180 SER A C 1
ATOM 1446 O O . SER A 1 180 ? -0.308 -23.406 -9.43 1 98.44 180 SER A O 1
ATOM 1448 N N . MET A 1 181 ? -1.164 -21.531 -10.234 1 98.75 181 MET A N 1
ATOM 1449 C CA . MET A 1 181 ? 0.143 -21.031 -10.648 1 98.75 181 MET A CA 1
ATOM 1450 C C . MET A 1 181 ? 1.093 -20.922 -9.461 1 98.75 181 MET A C 1
ATOM 1452 O O . MET A 1 181 ? 2.301 -21.125 -9.609 1 98.75 181 MET A O 1
ATOM 1456 N N . GLY A 1 182 ? 0.553 -20.672 -8.305 1 98.88 182 GLY A N 1
ATOM 1457 C CA . GLY A 1 182 ? 1.374 -20.656 -7.105 1 98.88 182 GLY A CA 1
ATOM 1458 C C . GLY A 1 182 ? 2.078 -21.984 -6.848 1 98.88 182 GLY A C 1
ATOM 1459 O O . GLY A 1 182 ? 3.182 -22 -6.297 1 98.88 182 GLY A O 1
ATOM 1460 N N . THR A 1 183 ? 1.467 -23.078 -7.199 1 98.88 183 THR A N 1
ATOM 1461 C CA . THR A 1 183 ? 2.119 -24.375 -7.074 1 98.88 183 THR A CA 1
ATOM 1462 C C . THR A 1 183 ? 3.199 -24.547 -8.141 1 98.88 183 THR A C 1
ATOM 1464 O O . THR A 1 183 ? 4.266 -25.109 -7.871 1 98.88 183 THR A O 1
ATOM 1467 N N . THR A 1 184 ? 2.898 -24.078 -9.359 1 98.81 184 THR A N 1
ATOM 1468 C CA . THR A 1 184 ? 3.877 -24.094 -10.445 1 98.81 184 THR A CA 1
ATOM 1469 C C . THR A 1 184 ? 5.172 -23.406 -10.008 1 98.81 184 THR A C 1
ATOM 1471 O O . THR A 1 184 ? 6.262 -23.938 -10.219 1 98.81 184 THR A O 1
ATOM 1474 N N . ILE A 1 185 ? 5.02 -22.312 -9.383 1 98.88 185 ILE A N 1
ATOM 1475 C CA . ILE A 1 185 ? 6.145 -21.484 -8.977 1 98.88 185 ILE A CA 1
ATOM 1476 C C . ILE A 1 185 ? 7.023 -22.25 -7.988 1 98.88 185 ILE A C 1
ATOM 1478 O O . ILE A 1 185 ? 8.25 -22.25 -8.117 1 98.88 185 ILE A O 1
ATOM 1482 N N . SER A 1 186 ? 6.453 -22.938 -7.094 1 98.69 186 SER A N 1
ATOM 1483 C CA . SER A 1 186 ? 7.23 -23.688 -6.109 1 98.69 186 SER A CA 1
ATOM 1484 C C . SER A 1 186 ? 7.926 -24.891 -6.75 1 98.69 186 SER A C 1
ATOM 1486 O O . SER A 1 186 ? 9.055 -25.219 -6.391 1 98.69 186 SER A O 1
ATOM 1488 N N . PHE A 1 187 ? 7.266 -25.562 -7.688 1 98.75 187 PHE A N 1
ATOM 1489 C CA . PHE A 1 187 ? 7.883 -26.688 -8.383 1 98.75 187 PHE A CA 1
ATOM 1490 C C . PHE A 1 187 ? 9.094 -26.219 -9.188 1 98.75 187 PHE A C 1
ATOM 1492 O O . PHE A 1 187 ? 10.133 -26.875 -9.195 1 98.75 187 PHE A O 1
ATOM 1499 N N . VAL A 1 188 ? 8.898 -25.125 -9.836 1 98.75 188 VAL A N 1
ATOM 1500 C CA . VAL A 1 188 ? 9.992 -24.578 -10.641 1 98.75 188 VAL A CA 1
ATOM 1501 C C . VAL A 1 188 ? 11.156 -24.188 -9.727 1 98.75 188 VAL A C 1
ATOM 1503 O O . VAL A 1 188 ? 12.312 -24.516 -10.023 1 98.75 188 VAL A O 1
ATOM 1506 N N . LEU A 1 189 ? 10.859 -23.531 -8.641 1 98.44 189 LEU A N 1
ATOM 1507 C CA . LEU A 1 189 ? 11.93 -23.156 -7.723 1 98.44 189 LEU A CA 1
ATOM 1508 C C . LEU A 1 189 ? 12.656 -24.391 -7.203 1 98.44 189 LEU A C 1
ATOM 1510 O O . LEU A 1 189 ? 13.891 -24.453 -7.262 1 98.44 189 LEU A O 1
ATOM 1514 N N . ALA A 1 190 ? 11.938 -25.344 -6.73 1 97.81 190 ALA A N 1
ATOM 1515 C CA . ALA A 1 190 ? 12.531 -26.5 -6.051 1 97.81 190 ALA A CA 1
ATOM 1516 C C . ALA A 1 190 ? 13.289 -27.391 -7.031 1 97.81 190 ALA A C 1
ATOM 1518 O O . ALA A 1 190 ? 14.242 -28.062 -6.648 1 97.81 190 ALA A O 1
ATOM 1519 N N . SER A 1 191 ? 12.891 -27.375 -8.242 1 97.75 191 SER A N 1
ATOM 1520 C CA . SER A 1 191 ? 13.57 -28.172 -9.25 1 97.75 191 SER A CA 1
ATOM 1521 C C . SER A 1 191 ? 14.812 -27.453 -9.781 1 97.75 191 SER A C 1
ATOM 1523 O O . SER A 1 191 ? 15.82 -28.094 -10.086 1 97.75 191 SER A O 1
ATOM 1525 N N . THR A 1 192 ? 14.773 -26.125 -9.859 1 97.25 192 THR A N 1
ATOM 1526 C CA . THR A 1 192 ? 15.812 -25.344 -10.523 1 97.25 192 THR A CA 1
ATOM 1527 C C . THR A 1 192 ? 16.844 -24.859 -9.508 1 97.25 192 THR A C 1
ATOM 1529 O O . THR A 1 192 ? 18.031 -24.766 -9.82 1 97.25 192 THR A O 1
ATOM 1532 N N . LEU A 1 193 ? 16.375 -24.469 -8.328 1 95.62 193 LEU A N 1
ATOM 1533 C CA . LEU A 1 193 ? 17.219 -23.938 -7.27 1 95.62 193 LEU A CA 1
ATOM 1534 C C . LEU A 1 193 ? 16.984 -24.688 -5.961 1 95.62 193 LEU A C 1
ATOM 1536 O O . LEU A 1 193 ? 16.562 -24.094 -4.965 1 95.62 193 LEU A O 1
ATOM 1540 N N . PRO A 1 194 ? 17.344 -25.922 -5.957 1 93.81 194 PRO A N 1
ATOM 1541 C CA . PRO A 1 194 ? 17.062 -26.719 -4.762 1 93.81 194 PRO A CA 1
ATOM 1542 C C . PRO A 1 194 ? 17.719 -26.141 -3.506 1 93.81 194 PRO A C 1
ATOM 1544 O O . PRO A 1 194 ? 17.188 -26.281 -2.406 1 93.81 194 PRO A O 1
ATOM 1547 N N . GLU A 1 195 ? 18.828 -25.422 -3.615 1 91.06 195 GLU A N 1
ATOM 1548 C CA . GLU A 1 195 ? 19.5 -24.812 -2.469 1 91.06 195 GLU A CA 1
ATOM 1549 C C . GLU A 1 195 ? 18.656 -23.703 -1.852 1 91.06 195 GLU A C 1
ATOM 1551 O O . GLU A 1 195 ? 18.656 -23.516 -0.632 1 91.06 195 GLU A O 1
ATOM 1556 N N . VAL A 1 196 ? 17.938 -22.984 -2.713 1 91.62 196 VAL A N 1
ATOM 1557 C CA . VAL A 1 196 ? 17.062 -21.922 -2.234 1 91.62 196 VAL A CA 1
ATOM 1558 C C . VAL A 1 196 ? 15.805 -22.531 -1.623 1 91.62 196 VAL A C 1
ATOM 1560 O O . VAL A 1 196 ? 15.289 -22.031 -0.625 1 91.62 196 VAL A O 1
ATOM 1563 N N . ALA A 1 197 ? 15.414 -23.625 -2.213 1 93.69 197 ALA A N 1
ATOM 1564 C CA . ALA A 1 197 ? 14.203 -24.297 -1.756 1 93.69 197 ALA A CA 1
ATOM 1565 C C . ALA A 1 197 ? 14.367 -24.828 -0.333 1 93.69 197 ALA A C 1
ATOM 1567 O O . ALA A 1 197 ? 13.383 -25.078 0.363 1 93.69 197 ALA A O 1
ATOM 1568 N N . GLU A 1 198 ? 15.602 -24.906 0.114 1 89.5 198 GLU A N 1
ATOM 1569 C CA . GLU A 1 198 ? 15.883 -25.391 1.462 1 89.5 198 GLU A CA 1
ATOM 1570 C C . GLU A 1 198 ? 15.336 -24.438 2.52 1 89.5 198 GLU A C 1
ATOM 1572 O O . GLU A 1 198 ? 15.227 -24.797 3.693 1 89.5 198 GLU A O 1
ATOM 1577 N N . ASN A 1 199 ? 14.914 -23.234 2.137 1 88.38 199 ASN A N 1
ATOM 1578 C CA . ASN A 1 199 ? 14.258 -22.297 3.047 1 88.38 199 ASN A CA 1
ATOM 1579 C C . ASN A 1 199 ? 12.852 -22.766 3.404 1 88.38 199 ASN A C 1
ATOM 1581 O O . ASN A 1 199 ? 12.25 -22.25 4.355 1 88.38 199 ASN A O 1
ATOM 1585 N N . LEU A 1 200 ? 12.391 -23.75 2.67 1 95.5 200 LEU A N 1
ATOM 1586 C CA . LEU A 1 200 ? 11.039 -24.266 2.883 1 95.5 200 LEU A CA 1
ATOM 1587 C C . LEU A 1 200 ? 11.078 -25.547 3.711 1 95.5 200 LEU A C 1
ATOM 1589 O O . LEU A 1 200 ? 12.016 -26.328 3.604 1 95.5 200 LEU A O 1
ATOM 1593 N N . LYS A 1 201 ? 10.07 -25.656 4.484 1 95.44 201 LYS A N 1
ATOM 1594 C CA . LYS A 1 201 ? 9.875 -26.859 5.285 1 95.44 201 LYS A CA 1
ATOM 1595 C C . LYS A 1 201 ? 8.969 -27.859 4.562 1 95.44 201 LYS A C 1
ATOM 1597 O O . LYS A 1 201 ? 9.156 -29.078 4.684 1 95.44 201 LYS A O 1
ATOM 1602 N N . LEU A 1 202 ? 8.047 -27.391 3.922 1 97.44 202 LEU A N 1
ATOM 1603 C CA . LEU A 1 202 ? 6.98 -28.156 3.279 1 97.44 202 LEU A CA 1
ATOM 1604 C C . LEU A 1 202 ? 6.348 -27.359 2.143 1 97.44 202 LEU A C 1
ATOM 1606 O O . LEU A 1 202 ? 6.156 -26.141 2.262 1 97.44 202 LEU A O 1
ATOM 1610 N N . ILE A 1 203 ? 6.082 -28.031 1.059 1 98.25 203 ILE A N 1
ATOM 1611 C CA . ILE A 1 203 ? 5.316 -27.438 -0.033 1 98.25 203 ILE A CA 1
ATOM 1612 C C . ILE A 1 203 ? 3.91 -28.047 -0.058 1 98.25 203 ILE A C 1
ATOM 1614 O O . ILE A 1 203 ? 3.748 -29.25 -0.247 1 98.25 203 ILE A O 1
ATOM 1618 N N . VAL A 1 204 ? 2.951 -27.219 0.194 1 98.81 204 VAL A N 1
ATOM 1619 C CA . VAL A 1 204 ? 1.55 -27.594 0.032 1 98.81 204 VAL A CA 1
ATOM 1620 C C . VAL A 1 204 ? 1.019 -27.047 -1.288 1 98.81 204 VAL A C 1
ATOM 1622 O O . VAL A 1 204 ? 1.111 -25.844 -1.549 1 98.81 204 VAL A O 1
ATOM 1625 N N . SER A 1 205 ? 0.466 -27.906 -2.07 1 98.81 205 SER A N 1
ATOM 1626 C CA . SER A 1 205 ? 0.01 -27.516 -3.402 1 98.81 205 SER A CA 1
ATOM 1627 C C . SER A 1 205 ? -1.495 -27.719 -3.551 1 98.81 205 SER A C 1
ATOM 1629 O O . SER A 1 205 ? -1.968 -28.859 -3.652 1 98.81 205 SER A O 1
ATOM 1631 N N . LEU A 1 206 ? -2.234 -26.609 -3.574 1 98.94 206 LEU A N 1
ATOM 1632 C CA . LEU A 1 206 ? -3.662 -26.625 -3.871 1 98.94 206 LEU A CA 1
ATOM 1633 C C . LEU A 1 206 ? -3.906 -26.516 -5.371 1 98.94 206 LEU A C 1
ATOM 1635 O O . LEU A 1 206 ? -3.549 -25.516 -5.992 1 98.94 206 LEU A O 1
ATOM 1639 N N . ALA A 1 207 ? -4.539 -27.562 -5.918 1 98.62 207 ALA A N 1
ATOM 1640 C CA . ALA A 1 207 ? -4.676 -27.641 -7.371 1 98.62 207 ALA A CA 1
ATOM 1641 C C . ALA A 1 207 ? -3.311 -27.609 -8.055 1 98.62 207 ALA A C 1
ATOM 1643 O O . ALA A 1 207 ? -3.033 -26.703 -8.852 1 98.62 207 ALA A O 1
ATOM 1644 N N . PRO A 1 208 ? -2.484 -28.609 -7.797 1 98.56 208 PRO A N 1
ATOM 1645 C CA . PRO A 1 208 ? -1.094 -28.625 -8.258 1 98.56 208 PRO A CA 1
ATOM 1646 C C . PRO A 1 208 ? -0.975 -28.609 -9.781 1 98.56 208 PRO A C 1
ATOM 1648 O O . PRO A 1 208 ? -1.313 -29.594 -10.445 1 98.56 208 PRO A O 1
ATOM 1651 N N . THR A 1 209 ? -0.405 -27.547 -10.273 1 97.56 209 THR A N 1
ATOM 1652 C CA . THR A 1 209 ? -0.365 -27.297 -11.711 1 97.56 209 THR A CA 1
ATOM 1653 C C . THR A 1 209 ? 1.062 -27.422 -12.234 1 97.56 209 THR A C 1
ATOM 1655 O O . THR A 1 209 ? 1.874 -26.516 -12.062 1 97.56 209 THR A O 1
ATOM 1658 N N . ALA A 1 210 ? 1.372 -28.547 -12.836 1 96 210 ALA A N 1
ATOM 1659 C CA . ALA A 1 210 ? 2.652 -28.781 -13.492 1 96 210 ALA A CA 1
ATOM 1660 C C . ALA A 1 210 ? 2.451 -29.297 -14.914 1 96 210 ALA A C 1
ATOM 1662 O O . ALA A 1 210 ? 2.771 -28.609 -15.883 1 96 210 ALA A O 1
ATOM 1663 N N . PHE A 1 211 ? 1.753 -30.422 -14.961 1 95.06 211 PHE A N 1
ATOM 1664 C CA . PHE A 1 211 ? 1.462 -30.984 -16.266 1 95.06 211 PHE A CA 1
ATOM 1665 C C . PHE A 1 211 ? 0.129 -30.484 -16.797 1 95.06 211 PHE A C 1
ATOM 1667 O O . PHE A 1 211 ? -0.88 -30.5 -16.094 1 95.06 211 PHE A O 1
ATOM 1674 N N . MET A 1 212 ? 0.145 -30.047 -18.031 1 93.62 212 MET A N 1
ATOM 1675 C CA . MET A 1 212 ? -1.042 -29.484 -18.672 1 93.62 212 MET A CA 1
ATOM 1676 C C . MET A 1 212 ? -1.513 -30.375 -19.812 1 93.62 212 MET A C 1
ATOM 1678 O O . MET A 1 212 ? -1.721 -29.891 -20.938 1 93.62 212 MET A O 1
ATOM 1682 N N . THR A 1 213 ? -1.703 -31.562 -19.578 1 94.62 213 THR A N 1
ATOM 1683 C CA . THR A 1 213 ? -1.971 -32.531 -20.625 1 94.62 213 THR A CA 1
ATOM 1684 C C . THR A 1 213 ? -3.473 -32.75 -20.797 1 94.62 213 THR A C 1
ATOM 1686 O O . THR A 1 213 ? -3.977 -32.781 -21.922 1 94.62 213 THR A O 1
ATOM 1689 N N . HIS A 1 214 ? -4.191 -32.906 -19.734 1 95.44 214 HIS A N 1
ATOM 1690 C CA . HIS A 1 214 ? -5.57 -33.375 -19.812 1 95.44 214 HIS A CA 1
ATOM 1691 C C . HIS A 1 214 ? -6.547 -32.281 -19.359 1 95.44 214 HIS A C 1
ATOM 1693 O O . HIS A 1 214 ? -7.629 -32.594 -18.844 1 95.44 214 HIS A O 1
ATOM 1699 N N . LEU A 1 215 ? -6.125 -31.062 -19.422 1 93.25 215 LEU A N 1
ATOM 1700 C CA . LEU A 1 215 ? -7 -29.984 -18.984 1 93.25 215 LEU A CA 1
ATOM 1701 C C . LEU A 1 215 ? -8.195 -29.828 -19.922 1 93.25 215 LEU A C 1
ATOM 1703 O O . LEU A 1 215 ? -8.117 -30.203 -21.094 1 93.25 215 LEU A O 1
ATOM 1707 N N . ARG A 1 216 ? -9.242 -29.297 -19.359 1 93.19 216 ARG A N 1
ATOM 1708 C CA . ARG A 1 216 ? -10.477 -29.047 -20.094 1 93.19 216 ARG A CA 1
ATOM 1709 C C . ARG A 1 216 ? -10.773 -27.562 -20.188 1 93.19 216 ARG A C 1
ATOM 1711 O O . ARG A 1 216 ? -11.766 -27.156 -20.797 1 93.19 216 ARG A O 1
ATOM 1718 N N . SER A 1 217 ? -9.898 -26.766 -19.672 1 93.81 217 SER A N 1
ATOM 1719 C CA . SER A 1 217 ? -10.039 -25.312 -19.656 1 93.81 217 SER A CA 1
ATOM 1720 C C . SER A 1 217 ? -9.953 -24.734 -21.062 1 93.81 217 SER A C 1
ATOM 1722 O O . SER A 1 217 ? -9.195 -25.219 -21.891 1 93.81 217 SER A O 1
ATOM 1724 N N . PRO A 1 218 ? -10.648 -23.578 -21.344 1 93.25 218 PRO A N 1
ATOM 1725 C CA . PRO A 1 218 ? -10.57 -22.906 -22.641 1 93.25 218 PRO A CA 1
ATOM 1726 C C . PRO A 1 218 ? -9.172 -22.391 -22.969 1 93.25 218 PRO A C 1
ATOM 1728 O O . PRO A 1 218 ? -8.883 -22.062 -24.109 1 93.25 218 PRO A O 1
ATOM 1731 N N . ILE A 1 219 ? -8.32 -22.375 -22 1 92.69 219 ILE A N 1
ATOM 1732 C CA . ILE A 1 219 ? -6.949 -21.953 -22.25 1 92.69 219 ILE A CA 1
ATOM 1733 C C . ILE A 1 219 ? -6.332 -22.828 -23.344 1 92.69 219 ILE A C 1
ATOM 1735 O O . ILE A 1 219 ? -5.426 -22.406 -24.047 1 92.69 219 ILE A O 1
ATOM 1739 N N . LYS A 1 220 ? -6.793 -24.031 -23.5 1 94.25 220 LYS A N 1
ATOM 1740 C CA . LYS A 1 220 ? -6.246 -24.969 -24.469 1 94.25 220 LYS A CA 1
ATOM 1741 C C . LYS A 1 220 ? -6.414 -24.453 -25.891 1 94.25 220 LYS A C 1
ATOM 1743 O O . LYS A 1 220 ? -5.637 -24.812 -26.781 1 94.25 220 LYS A O 1
ATOM 1748 N N . TYR A 1 221 ? -7.375 -23.578 -26.109 1 92.69 221 TYR A N 1
ATOM 1749 C CA . TYR A 1 221 ? -7.656 -23.062 -27.453 1 92.69 221 TYR A CA 1
ATOM 1750 C C . TYR A 1 221 ? -6.594 -22.062 -27.875 1 92.69 221 TYR A C 1
ATOM 1752 O O . TYR A 1 221 ? -6.504 -21.719 -29.062 1 92.69 221 TYR A O 1
ATOM 1760 N N . LEU A 1 222 ? -5.746 -21.609 -26.953 1 93.44 222 LEU A N 1
ATOM 1761 C CA . LEU A 1 222 ? -4.688 -20.656 -27.266 1 93.44 222 LEU A CA 1
ATOM 1762 C C . LEU A 1 222 ? -3.445 -21.375 -27.781 1 93.44 222 LEU A C 1
ATOM 1764 O O . LEU A 1 222 ? -2.568 -20.75 -28.391 1 93.44 222 LEU A O 1
ATOM 1768 N N . ALA A 1 223 ? -3.352 -22.672 -27.562 1 93.88 223 ALA A N 1
ATOM 1769 C CA . ALA A 1 223 ? -2.152 -23.484 -27.781 1 93.88 223 ALA A CA 1
ATOM 1770 C C . ALA A 1 223 ? -1.67 -23.359 -29.219 1 93.88 223 ALA A C 1
ATOM 1772 O O . ALA A 1 223 ? -0.475 -23.188 -29.469 1 93.88 223 ALA A O 1
ATOM 1773 N N . PRO A 1 224 ? -2.527 -23.312 -30.203 1 93.12 224 PRO A N 1
ATOM 1774 C CA . PRO A 1 224 ? -2.059 -23.266 -31.578 1 93.12 224 PRO A CA 1
ATOM 1775 C C . PRO A 1 224 ? -1.477 -21.906 -31.969 1 93.12 224 PRO A C 1
ATOM 1777 O O . PRO A 1 224 ? -0.789 -21.797 -32.969 1 93.12 224 PRO A O 1
ATOM 1780 N N . PHE A 1 225 ? -1.672 -20.953 -31.172 1 92.12 225 PHE A N 1
ATOM 1781 C CA . PHE A 1 225 ? -1.346 -19.594 -31.578 1 92.12 225 PHE A CA 1
ATOM 1782 C C . PHE A 1 225 ? -0.129 -19.078 -30.828 1 92.12 225 PHE A C 1
ATOM 1784 O O . PHE A 1 225 ? 0.235 -17.906 -30.953 1 92.12 225 PHE A O 1
ATOM 1791 N N . THR A 1 226 ? 0.532 -19.891 -30.094 1 93.31 226 THR A N 1
ATOM 1792 C CA . THR A 1 226 ? 1.574 -19.438 -29.188 1 93.31 226 THR A CA 1
ATOM 1793 C C . THR A 1 226 ? 2.791 -18.938 -29.953 1 93.31 226 THR A C 1
ATOM 1795 O O . THR A 1 226 ? 3.648 -18.25 -29.391 1 93.31 226 THR A O 1
ATOM 1798 N N . ASP A 1 227 ? 2.889 -19.203 -31.203 1 90.19 227 ASP A N 1
ATOM 1799 C CA . ASP A 1 227 ? 4.023 -18.75 -32 1 90.19 227 ASP A CA 1
ATOM 1800 C C . ASP A 1 227 ? 3.604 -17.656 -33 1 90.19 227 ASP A C 1
ATOM 1802 O O . ASP A 1 227 ? 4.402 -17.234 -33.812 1 90.19 227 ASP A O 1
ATOM 1806 N N . ASP A 1 228 ? 2.402 -17.25 -32.938 1 92.31 228 ASP A N 1
ATOM 1807 C CA . ASP A 1 228 ? 1.881 -16.234 -33.844 1 92.31 228 ASP A CA 1
ATOM 1808 C C . ASP A 1 228 ? 1.897 -14.852 -33.219 1 92.31 228 ASP A C 1
ATOM 1810 O O . ASP A 1 228 ? 0.887 -14.406 -32.656 1 92.31 228 ASP A O 1
ATOM 1814 N N . ILE A 1 229 ? 2.947 -14.227 -33.469 1 87.88 229 ILE A N 1
ATOM 1815 C CA . ILE A 1 229 ? 3.188 -12.961 -32.812 1 87.88 229 ILE A CA 1
ATOM 1816 C C . ILE A 1 229 ? 2.096 -11.961 -33.188 1 87.88 229 ILE A C 1
ATOM 1818 O O . ILE A 1 229 ? 1.653 -11.172 -32.344 1 87.88 229 ILE A O 1
ATOM 1822 N N . ALA A 1 230 ? 1.726 -11.914 -34.344 1 88.62 230 ALA A N 1
ATOM 1823 C CA . ALA A 1 230 ? 0.678 -11 -34.812 1 88.62 230 ALA A CA 1
ATOM 1824 C C . ALA A 1 230 ? -0.645 -11.289 -34.125 1 88.62 230 ALA A C 1
ATOM 1826 O O . ALA A 1 230 ? -1.342 -10.367 -33.688 1 88.62 230 ALA A O 1
ATOM 1827 N N . TRP A 1 231 ? -0.931 -12.492 -34.094 1 91.88 231 TRP A N 1
ATOM 1828 C CA . TRP A 1 231 ? -2.152 -12.898 -33.406 1 91.88 231 TRP A CA 1
ATOM 1829 C C . TRP A 1 231 ? -2.102 -12.508 -31.938 1 91.88 231 TRP A C 1
ATOM 1831 O O . TRP A 1 231 ? -3.068 -11.961 -31.406 1 91.88 231 TRP A O 1
ATOM 1841 N N . ILE A 1 232 ? -1.007 -12.836 -31.344 1 90.44 232 ILE A N 1
ATOM 1842 C CA . ILE A 1 232 ? -0.806 -12.531 -29.922 1 90.44 232 ILE A CA 1
ATOM 1843 C C . ILE A 1 232 ? -0.978 -11.031 -29.688 1 90.44 232 ILE A C 1
ATOM 1845 O O . ILE A 1 232 ? -1.722 -10.617 -28.797 1 90.44 232 ILE A O 1
ATOM 1849 N N . SER A 1 233 ? -0.298 -10.281 -30.406 1 89.75 233 SER A N 1
ATOM 1850 C CA . SER A 1 233 ? -0.365 -8.828 -30.281 1 89.75 233 SER A CA 1
ATOM 1851 C C . SER A 1 233 ? -1.799 -8.328 -30.422 1 89.75 233 SER A C 1
ATOM 1853 O O . SER A 1 233 ? -2.238 -7.465 -29.656 1 89.75 233 SER A O 1
ATOM 1855 N N . ARG A 1 234 ? -2.553 -8.844 -31.281 1 88.75 234 ARG A N 1
ATOM 1856 C CA . ARG A 1 234 ? -3.896 -8.375 -31.609 1 88.75 234 ARG A CA 1
ATOM 1857 C C . ARG A 1 234 ? -4.902 -8.828 -30.547 1 88.75 234 ARG A C 1
ATOM 1859 O O . ARG A 1 234 ? -5.836 -8.094 -30.219 1 88.75 234 ARG A O 1
ATOM 1866 N N . HIS A 1 235 ? -4.664 -10.023 -30.031 1 90.62 235 HIS A N 1
ATOM 1867 C CA . HIS A 1 235 ? -5.75 -10.633 -29.281 1 90.62 235 HIS A CA 1
ATOM 1868 C C . HIS A 1 235 ? -5.406 -10.719 -27.797 1 90.62 235 HIS A C 1
ATOM 1870 O O . HIS A 1 235 ? -6.297 -10.828 -26.953 1 90.62 235 HIS A O 1
ATOM 1876 N N . LEU A 1 236 ? -4.176 -10.68 -27.484 1 91.25 236 LEU A N 1
ATOM 1877 C CA . LEU A 1 236 ? -3.787 -10.82 -26.078 1 91.25 236 LEU A CA 1
ATOM 1878 C C . LEU A 1 236 ? -3.006 -9.602 -25.609 1 91.25 236 LEU A C 1
ATOM 1880 O O . LEU A 1 236 ? -3 -9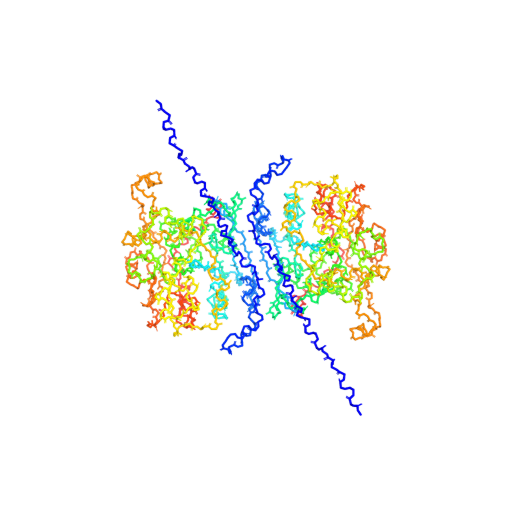.289 -24.406 1 91.25 236 LEU A O 1
ATOM 1884 N N . GLY A 1 237 ? -2.426 -8.906 -26.5 1 90 237 GLY A N 1
ATOM 1885 C CA . GLY A 1 237 ? -1.451 -7.887 -26.156 1 90 237 GLY A CA 1
ATOM 1886 C C . GLY A 1 237 ? -0.061 -8.445 -25.906 1 90 237 GLY A C 1
ATOM 1887 O O . GLY A 1 237 ? 0.087 -9.602 -25.5 1 90 237 GLY A O 1
ATOM 1888 N N . ILE A 1 238 ? 0.979 -7.598 -26.031 1 89.06 238 ILE A N 1
ATOM 1889 C CA . ILE A 1 238 ? 2.346 -8.102 -25.953 1 89.06 238 ILE A CA 1
ATOM 1890 C C . ILE A 1 238 ? 2.932 -7.785 -24.578 1 89.06 238 ILE A C 1
ATOM 1892 O O . ILE A 1 238 ? 3.977 -8.32 -24.203 1 89.06 238 ILE A O 1
ATOM 1896 N N . LYS A 1 239 ? 2.346 -6.922 -23.797 1 94.75 239 LYS A N 1
ATOM 1897 C CA . LYS A 1 239 ? 2.803 -6.555 -22.453 1 94.75 239 LYS A CA 1
ATOM 1898 C C . LYS A 1 239 ? 1.945 -7.215 -21.375 1 94.75 239 LYS A C 1
ATOM 1900 O O . LYS A 1 239 ? 2.043 -8.422 -21.156 1 94.75 239 LYS A O 1
ATOM 1905 N N . ASP A 1 240 ? 1.09 -6.492 -20.75 1 94.31 240 ASP A N 1
ATOM 1906 C CA . ASP A 1 240 ? 0.132 -7.059 -19.812 1 94.31 240 ASP A CA 1
ATOM 1907 C C . ASP A 1 240 ? -1.03 -7.727 -20.531 1 94.31 240 ASP A C 1
ATOM 1909 O O . ASP A 1 240 ? -1.419 -7.293 -21.625 1 94.31 240 ASP A O 1
ATOM 1913 N N . LEU A 1 241 ? -1.468 -8.836 -19.953 1 91.94 241 LEU A N 1
ATOM 1914 C CA . LEU A 1 241 ? -2.564 -9.602 -20.531 1 91.94 241 LEU A CA 1
ATOM 1915 C C . LEU A 1 241 ? -3.814 -8.742 -20.672 1 91.94 241 LEU A C 1
ATOM 1917 O O . LEU A 1 241 ? -4.379 -8.289 -19.672 1 91.94 241 LEU A O 1
ATOM 1921 N N . ALA A 1 242 ? -4.188 -8.539 -21.891 1 87 242 ALA A N 1
ATOM 1922 C CA . ALA A 1 242 ? -5.359 -7.734 -22.234 1 87 242 ALA A CA 1
ATOM 1923 C C . ALA A 1 242 ? -6.133 -8.359 -23.391 1 87 242 ALA A C 1
ATOM 1925 O O . ALA A 1 242 ? -6.066 -7.883 -24.516 1 87 242 ALA A O 1
ATOM 1926 N N . PRO A 1 243 ? -6.875 -9.32 -23.062 1 88.62 243 PRO A N 1
ATOM 1927 C CA . PRO A 1 243 ? -7.594 -9.984 -24.141 1 88.62 243 PRO A CA 1
ATOM 1928 C C . PRO A 1 243 ? -8.555 -9.047 -24.875 1 88.62 243 PRO A C 1
ATOM 1930 O O . PRO A 1 243 ? -9.203 -8.211 -24.234 1 88.62 243 PRO A O 1
ATOM 1933 N N . SER A 1 244 ? -8.609 -9.172 -26.156 1 89.5 244 SER A N 1
ATOM 1934 C CA . SER A 1 244 ? -9.562 -8.406 -26.953 1 89.5 244 SER A CA 1
ATOM 1935 C C . SER A 1 244 ? -10.992 -8.828 -26.656 1 89.5 244 SER A C 1
ATOM 1937 O O . SER A 1 244 ? -11.227 -9.922 -26.141 1 89.5 244 SER A O 1
ATOM 1939 N N . ASN A 1 245 ? -11.859 -7.988 -27.062 1 88.94 245 ASN A N 1
ATOM 1940 C CA . ASN A 1 245 ? -13.273 -8.312 -26.906 1 88.94 245 ASN A CA 1
ATOM 1941 C C . ASN A 1 245 ? -13.656 -9.562 -27.688 1 88.94 245 ASN A C 1
ATOM 1943 O O . ASN A 1 245 ? -14.422 -10.398 -27.219 1 88.94 245 ASN A O 1
ATOM 1947 N N . LYS A 1 246 ? -13.172 -9.648 -28.859 1 89.44 246 LYS A N 1
ATOM 1948 C CA . LYS A 1 246 ? -13.461 -10.797 -29.703 1 89.44 246 LYS A CA 1
ATOM 1949 C C . LYS A 1 246 ? -12.953 -12.094 -29.062 1 89.44 246 LYS A C 1
ATOM 1951 O O . LYS A 1 246 ? -13.664 -13.102 -29.047 1 89.44 246 LYS A O 1
ATOM 1956 N N . LEU A 1 247 ? -11.828 -12.094 -28.594 1 88.88 247 LEU A N 1
ATOM 1957 C CA . LEU A 1 247 ? -11.258 -13.281 -27.969 1 88.88 247 LEU A CA 1
ATOM 1958 C C . LEU A 1 247 ? -12.031 -13.641 -26.703 1 88.88 247 LEU A C 1
ATOM 1960 O O . LEU A 1 247 ? -12.297 -14.812 -26.438 1 88.88 247 LEU A O 1
ATOM 1964 N N . MET A 1 248 ? -12.352 -12.648 -25.922 1 90.12 248 MET A N 1
ATOM 1965 C CA . MET A 1 248 ? -13.117 -12.891 -24.703 1 90.12 248 MET A CA 1
ATOM 1966 C C . MET A 1 248 ? -14.453 -13.562 -25.016 1 90.12 248 MET A C 1
ATOM 1968 O O . MET A 1 248 ? -14.859 -14.492 -24.312 1 90.12 248 MET A O 1
ATOM 1972 N N . LYS A 1 249 ? -15.078 -13.086 -26.031 1 89.19 249 LYS A N 1
ATOM 1973 C CA . LYS A 1 249 ? -16.344 -13.672 -26.438 1 89.19 249 LYS A CA 1
ATOM 1974 C C . LYS A 1 249 ? -16.172 -15.125 -26.859 1 89.19 249 LYS A C 1
ATOM 1976 O O . LYS A 1 249 ? -17.016 -15.977 -26.547 1 89.19 249 LYS A O 1
ATOM 1981 N N . PHE A 1 250 ? -15.195 -15.359 -27.562 1 89.75 250 PHE A N 1
ATOM 1982 C CA . PHE A 1 250 ? -14.898 -16.719 -28.016 1 89.75 250 PHE A CA 1
ATOM 1983 C C . PHE A 1 250 ? -14.633 -17.641 -26.828 1 89.75 250 PHE A C 1
ATOM 1985 O O . PHE A 1 250 ? -15.227 -18.719 -26.734 1 89.75 250 PHE A O 1
ATOM 1992 N N . LEU A 1 251 ? -13.812 -17.188 -25.891 1 87.75 251 LEU A N 1
ATOM 1993 C CA . LEU A 1 251 ? -13.414 -18.016 -24.75 1 87.75 251 LEU A CA 1
ATOM 1994 C C . LEU A 1 251 ? -14.586 -18.219 -23.797 1 87.75 251 LEU A C 1
ATOM 1996 O O . LEU A 1 251 ? -14.672 -19.25 -23.125 1 87.75 251 LEU A O 1
ATOM 2000 N N . SER A 1 252 ? -15.492 -17.266 -23.734 1 89.62 252 SER A N 1
ATOM 2001 C CA . SER A 1 252 ? -16.562 -17.297 -22.75 1 89.62 252 SER A CA 1
ATOM 2002 C C . SER A 1 252 ? -17.781 -18.031 -23.297 1 89.62 252 SER A C 1
ATOM 2004 O O . SER A 1 252 ? -18.781 -18.203 -22.578 1 89.62 252 SER A O 1
ATOM 2006 N N . TYR A 1 253 ? -17.734 -18.438 -24.438 1 87.62 253 TYR A N 1
ATOM 2007 C CA . TYR A 1 253 ? -18.922 -18.984 -25.094 1 87.62 253 TYR A CA 1
ATOM 2008 C C . TYR A 1 253 ? -19.516 -20.125 -24.281 1 87.62 253 TYR A C 1
ATOM 2010 O O . TYR A 1 253 ? -20.688 -20.094 -23.922 1 87.62 253 TYR A O 1
ATOM 2018 N N . GLU A 1 254 ? -18.719 -21.156 -24.047 1 84.12 254 GLU A N 1
ATOM 2019 C CA . GLU A 1 254 ? -19.188 -22.312 -23.281 1 84.12 254 GLU A CA 1
ATOM 2020 C C . GLU A 1 254 ? -19.609 -21.906 -21.875 1 84.12 254 GLU A C 1
ATOM 2022 O O . GLU A 1 254 ? -20.594 -22.422 -21.344 1 84.12 254 GLU A O 1
ATOM 2027 N N . CYS A 1 255 ? -18.875 -21.047 -21.312 1 87.62 255 CYS A N 1
ATOM 2028 C CA . CYS A 1 255 ? -19.172 -20.547 -19.984 1 87.62 255 CYS A CA 1
ATOM 2029 C C . CYS A 1 255 ? -20.547 -19.906 -19.938 1 87.62 255 CYS A C 1
ATOM 2031 O O . CYS A 1 255 ? -21.328 -20.172 -19.016 1 87.62 255 CYS A O 1
ATOM 2033 N N . GLU A 1 256 ? -20.812 -19.109 -20.922 1 88 256 GLU A N 1
ATOM 2034 C CA . GLU A 1 256 ? -22.062 -18.375 -20.938 1 88 256 GLU A CA 1
ATOM 2035 C C . GLU A 1 256 ? -23.266 -19.312 -21.094 1 88 256 GLU A C 1
ATOM 2037 O O . GLU A 1 256 ? -24.328 -19.078 -20.516 1 88 256 GLU A O 1
ATOM 2042 N N . ILE A 1 257 ? -23.062 -20.297 -21.781 1 84.5 257 ILE A N 1
ATOM 2043 C CA . ILE A 1 257 ? -24.125 -21.281 -21.984 1 84.5 257 ILE A CA 1
ATOM 2044 C C . ILE A 1 257 ? -24.391 -22.031 -20.672 1 84.5 257 ILE A C 1
ATOM 2046 O O . ILE A 1 257 ? -25.531 -22.281 -20.312 1 84.5 257 ILE A O 1
ATOM 2050 N N . SER A 1 258 ? -23.312 -22.234 -20 1 80.44 258 SER A N 1
ATOM 2051 C CA . SER A 1 258 ? -23.406 -23.094 -18.828 1 80.44 258 SER A CA 1
ATOM 2052 C C . SER A 1 258 ? -23.75 -22.297 -17.562 1 80.44 258 SER A C 1
ATOM 2054 O O . SER A 1 258 ? -24.453 -22.781 -16.688 1 80.44 258 SER A O 1
ATOM 2056 N N . TYR A 1 259 ? -23.266 -21.078 -17.438 1 80.94 259 TYR A N 1
ATOM 2057 C CA . TYR A 1 259 ? -23.281 -20.438 -16.125 1 80.94 259 TYR A CA 1
ATOM 2058 C C . TYR A 1 259 ? -23.875 -19.031 -16.203 1 80.94 259 TYR A C 1
ATOM 2060 O O . TYR A 1 259 ? -24.203 -18.438 -15.18 1 80.94 259 TYR A O 1
ATOM 2068 N N . GLY A 1 260 ? -24.047 -18.5 -17.344 1 80.81 260 GLY A N 1
ATOM 2069 C CA . GLY A 1 260 ? -24.609 -17.156 -17.516 1 80.81 260 GLY A CA 1
ATOM 2070 C C . GLY A 1 260 ? -23.562 -16.109 -17.828 1 80.81 260 GLY A C 1
ATOM 2071 O O . GLY A 1 260 ? -22.375 -16.312 -17.578 1 80.81 260 GLY A O 1
ATOM 2072 N N . LYS A 1 261 ? -23.984 -15.039 -18.234 1 83.19 261 LYS A N 1
ATOM 2073 C CA . LYS A 1 261 ? -23.125 -13.984 -18.781 1 83.19 261 LYS A CA 1
ATOM 2074 C C . LYS A 1 261 ? -22.375 -13.258 -17.656 1 83.19 261 LYS A C 1
ATOM 2076 O O . LYS A 1 261 ? -21.219 -12.883 -17.812 1 83.19 261 LYS A O 1
ATOM 2081 N N . GLU A 1 262 ? -22.969 -13.148 -16.578 1 82.69 262 GLU A N 1
ATOM 2082 C CA . GLU A 1 262 ? -22.438 -12.297 -15.523 1 82.69 262 GLU A CA 1
ATOM 2083 C C . GLU A 1 262 ? -21.094 -12.836 -15.008 1 82.69 262 GLU A C 1
ATOM 2085 O O . GLU A 1 262 ? -20.109 -12.109 -14.961 1 82.69 262 GLU A O 1
ATOM 2090 N N . ILE A 1 263 ? -21.078 -14.086 -14.719 1 85.81 263 ILE A N 1
ATOM 2091 C CA . ILE A 1 263 ? -19.875 -14.688 -14.156 1 85.81 263 ILE A CA 1
ATOM 2092 C C . ILE A 1 263 ? -18.828 -14.836 -15.242 1 85.81 263 ILE A C 1
ATOM 2094 O O . ILE A 1 263 ? -17.625 -14.719 -14.969 1 85.81 263 ILE A O 1
ATOM 2098 N N . CYS A 1 264 ? -19.281 -14.961 -16.5 1 89.12 264 CYS A N 1
ATOM 2099 C CA . CYS A 1 264 ? -18.359 -15.281 -17.594 1 89.12 264 CYS A CA 1
ATOM 2100 C C . CYS A 1 264 ? -17.75 -14.016 -18.188 1 89.12 264 CYS A C 1
ATOM 2102 O O . CYS A 1 264 ? -16.953 -14.078 -19.125 1 89.12 264 CYS A O 1
ATOM 2104 N N . GLN A 1 265 ? -18.016 -12.922 -17.578 1 87.75 265 GLN A N 1
ATOM 2105 C CA . GLN A 1 265 ? -17.297 -11.688 -17.906 1 87.75 265 GLN A CA 1
ATOM 2106 C C . GLN A 1 265 ? -15.938 -11.641 -17.234 1 87.75 265 GLN A C 1
ATOM 2108 O O . GLN A 1 265 ? -15.07 -10.852 -17.625 1 87.75 265 GLN A O 1
ATOM 2113 N N . ASN A 1 266 ? -15.867 -12.375 -16.281 1 90.69 266 ASN A N 1
ATOM 2114 C CA . ASN A 1 266 ? -14.602 -12.461 -15.562 1 90.69 266 ASN A CA 1
ATOM 2115 C C . ASN A 1 266 ? -13.703 -13.555 -16.125 1 90.69 266 ASN A C 1
ATOM 2117 O O . ASN A 1 266 ? -14.023 -14.742 -16.016 1 90.69 266 ASN A O 1
ATOM 2121 N N . LEU A 1 267 ? -12.547 -13.188 -16.609 1 90.38 267 LEU A N 1
ATOM 2122 C CA . LEU A 1 267 ? -11.633 -14.086 -17.312 1 90.38 267 LEU A CA 1
ATOM 2123 C C . LEU A 1 267 ? -11.211 -15.242 -16.422 1 90.38 267 LEU A C 1
ATOM 2125 O O . LEU A 1 267 ? -11.016 -16.359 -16.891 1 90.38 267 LEU A O 1
ATOM 2129 N N . LEU A 1 268 ? -11.062 -14.977 -15.188 1 91.75 268 LEU A N 1
ATOM 2130 C CA . LEU A 1 268 ? -10.656 -16.016 -14.242 1 91.75 268 LEU A CA 1
ATOM 2131 C C . LEU A 1 268 ? -11.656 -17.172 -14.234 1 91.75 268 LEU A C 1
ATOM 2133 O O . LEU A 1 268 ? -11.266 -18.328 -14.305 1 91.75 268 LEU A O 1
ATOM 2137 N N . PHE A 1 269 ? -12.898 -16.859 -14.234 1 91.06 269 PHE A N 1
ATOM 2138 C CA . PHE A 1 269 ? -13.938 -17.891 -14.188 1 91.06 269 PHE A CA 1
ATOM 2139 C C . PHE A 1 269 ? -14.094 -18.562 -15.547 1 91.06 269 PHE A C 1
ATOM 2141 O O . PHE A 1 269 ? -14.406 -19.75 -15.617 1 91.06 269 PHE A O 1
ATOM 2148 N N . VAL A 1 270 ? -13.852 -17.828 -16.562 1 91.44 270 VAL A N 1
ATOM 2149 C CA . VAL A 1 270 ? -13.875 -18.406 -17.906 1 91.44 270 VAL A CA 1
ATOM 2150 C C . VAL A 1 270 ? -12.812 -19.5 -18.031 1 91.44 270 VAL A C 1
ATOM 2152 O O . VAL A 1 270 ? -13.086 -20.594 -18.531 1 91.44 270 VAL A O 1
ATOM 2155 N N . LEU A 1 271 ? -11.664 -19.25 -17.5 1 92.81 271 LEU A N 1
ATOM 2156 C CA . LEU A 1 271 ? -10.531 -20.156 -17.672 1 92.81 271 LEU A CA 1
ATOM 2157 C C . LEU A 1 271 ? -10.578 -21.281 -16.641 1 92.81 271 LEU A C 1
ATOM 2159 O O . LEU A 1 271 ? -10.219 -22.422 -16.953 1 92.81 271 LEU A O 1
ATOM 2163 N N . ALA A 1 272 ? -11 -20.953 -15.453 1 93.12 272 ALA A N 1
ATOM 2164 C CA . ALA A 1 272 ? -10.844 -21.891 -14.352 1 93.12 272 ALA A CA 1
ATOM 2165 C C . ALA A 1 272 ? -12.148 -22.641 -14.078 1 93.12 272 ALA A C 1
ATOM 2167 O O . ALA A 1 272 ? -12.156 -23.656 -13.383 1 93.12 272 ALA A O 1
ATOM 2168 N N . GLY A 1 273 ? -13.258 -22.156 -14.617 1 88.69 273 GLY A N 1
ATOM 2169 C CA . GLY A 1 273 ? -14.547 -22.812 -14.438 1 88.69 273 GLY A CA 1
ATOM 2170 C C . GLY A 1 273 ? -15.305 -22.328 -13.219 1 88.69 273 GLY A C 1
ATOM 2171 O O . GLY A 1 273 ? -14.766 -21.562 -12.414 1 88.69 273 GLY A O 1
ATOM 2172 N N . PHE A 1 274 ? -16.516 -22.797 -13.25 1 86 274 PHE A N 1
ATOM 2173 C CA . PHE A 1 274 ? -17.453 -22.406 -12.211 1 86 274 PHE A CA 1
ATOM 2174 C C . PHE A 1 274 ? -18.484 -23.516 -11.969 1 86 274 PHE A C 1
ATOM 2176 O O . PHE A 1 274 ? -18.828 -24.25 -12.891 1 86 274 PHE A O 1
ATOM 2183 N N . ASN A 1 275 ? -18.766 -23.703 -10.68 1 89.88 275 ASN A N 1
ATOM 2184 C CA . ASN A 1 275 ? -19.875 -24.578 -10.32 1 89.88 275 ASN A CA 1
ATOM 2185 C C . ASN A 1 275 ? -20.828 -23.891 -9.352 1 89.88 275 ASN A C 1
ATOM 2187 O O . ASN A 1 275 ? -20.438 -23.5 -8.25 1 89.88 275 ASN A O 1
ATOM 2191 N N . LYS A 1 276 ? -22.109 -23.828 -9.688 1 88.5 276 LYS A N 1
ATOM 2192 C CA . LYS A 1 276 ? -23.125 -23.109 -8.898 1 88.5 276 LYS A CA 1
ATOM 2193 C C . LYS A 1 276 ? -23.281 -23.734 -7.516 1 88.5 276 LYS A C 1
ATOM 2195 O O . LYS A 1 276 ? -23.641 -23.047 -6.559 1 88.5 276 LYS A O 1
ATOM 2200 N N . ASP A 1 277 ? -23.016 -24.969 -7.426 1 92.12 277 ASP A N 1
ATOM 2201 C CA . ASP A 1 277 ? -23.188 -25.656 -6.156 1 92.12 277 ASP A CA 1
ATOM 2202 C C . ASP A 1 277 ? -22.078 -25.297 -5.176 1 92.12 277 ASP A C 1
ATOM 2204 O O . ASP A 1 277 ? -22.219 -25.5 -3.969 1 92.12 277 ASP A O 1
ATOM 2208 N N . GLU A 1 278 ? -20.984 -24.766 -5.719 1 94.12 278 GLU A N 1
ATOM 2209 C CA . GLU A 1 278 ? -19.828 -24.5 -4.875 1 94.12 278 GLU A CA 1
ATOM 2210 C C . GLU A 1 278 ? -19.578 -23 -4.719 1 94.12 278 GLU A C 1
ATOM 2212 O O . GLU A 1 278 ? -18.719 -22.594 -3.945 1 94.12 278 GLU A O 1
ATOM 2217 N N . PHE A 1 279 ? -20.375 -22.219 -5.395 1 91.75 279 PHE A N 1
ATOM 2218 C CA . PHE A 1 279 ? -20.062 -20.781 -5.445 1 91.75 279 PHE A CA 1
ATOM 2219 C C . PHE A 1 279 ? -21.234 -19.969 -4.938 1 91.75 279 PHE A C 1
ATOM 2221 O O . PHE A 1 279 ? -22.391 -20.234 -5.277 1 91.75 279 PHE A O 1
ATOM 2228 N N . ASP A 1 280 ? -20.969 -19 -4.043 1 90.31 280 ASP A N 1
ATOM 2229 C CA . ASP A 1 280 ? -21.969 -18.016 -3.615 1 90.31 280 ASP A CA 1
ATOM 2230 C C . ASP A 1 280 ? -21.953 -16.797 -4.527 1 90.31 280 ASP A C 1
ATOM 2232 O O . ASP A 1 280 ? -21.094 -15.93 -4.402 1 90.31 280 ASP A O 1
ATOM 2236 N N . ILE A 1 281 ? -22.938 -16.625 -5.309 1 87.25 281 ILE A N 1
ATOM 2237 C CA . ILE A 1 281 ? -23 -15.617 -6.367 1 87.25 281 ILE A CA 1
ATOM 2238 C C . ILE A 1 281 ? -22.984 -14.219 -5.758 1 87.25 281 ILE A C 1
ATOM 2240 O O . ILE A 1 281 ? -22.578 -13.258 -6.414 1 87.25 281 ILE A O 1
ATOM 2244 N N . THR A 1 282 ? -23.375 -14.031 -4.508 1 87.38 282 THR A N 1
ATOM 2245 C CA . THR A 1 282 ? -23.422 -12.727 -3.865 1 87.38 282 THR A CA 1
ATOM 2246 C C . THR A 1 282 ? -22.016 -12.188 -3.621 1 87.38 282 THR A C 1
ATOM 2248 O O . THR A 1 282 ? -21.844 -11 -3.338 1 87.38 282 THR A O 1
ATOM 2251 N N . THR A 1 283 ? -21 -13.047 -3.793 1 90.94 283 THR A N 1
ATOM 2252 C CA . THR A 1 283 ? -19.609 -12.617 -3.561 1 90.94 283 THR A CA 1
ATOM 2253 C C . THR A 1 283 ? -18.969 -12.172 -4.863 1 90.94 283 THR A C 1
ATOM 2255 O O . THR A 1 283 ? -17.859 -11.609 -4.852 1 90.94 283 THR A O 1
ATOM 2258 N N . LEU A 1 284 ? -19.625 -12.32 -5.945 1 90.94 284 LEU A N 1
ATOM 2259 C CA . LEU A 1 284 ? -19.047 -12.078 -7.266 1 90.94 284 LEU A CA 1
ATOM 2260 C C . LEU A 1 284 ? -18.609 -10.633 -7.41 1 90.94 284 LEU A C 1
ATOM 2262 O O . LEU A 1 284 ? -17.516 -10.359 -7.926 1 90.94 284 LEU A O 1
ATOM 2266 N N . PRO A 1 285 ? -19.422 -9.641 -6.953 1 90.88 285 PRO A N 1
ATOM 2267 C CA . PRO A 1 285 ? -18.969 -8.258 -7.086 1 90.88 285 PRO A CA 1
ATOM 2268 C C . PRO A 1 285 ? -17.656 -8 -6.348 1 90.88 285 PRO A C 1
ATOM 2270 O O . PRO A 1 285 ? -16.766 -7.309 -6.863 1 90.88 285 PRO A O 1
ATOM 2273 N N . LYS A 1 286 ? -17.547 -8.547 -5.188 1 93.44 286 LYS A N 1
ATOM 2274 C CA . LYS A 1 286 ? -16.328 -8.406 -4.398 1 93.44 286 LYS A CA 1
ATOM 2275 C C . LYS A 1 286 ? -15.148 -9.078 -5.094 1 93.44 286 LYS A C 1
ATOM 2277 O O . LYS A 1 286 ? -14.078 -8.484 -5.23 1 93.44 286 LYS A O 1
ATOM 2282 N N . ILE A 1 287 ? -15.328 -10.25 -5.59 1 94.44 287 ILE A N 1
ATOM 2283 C CA . ILE A 1 287 ? -14.266 -10.984 -6.27 1 94.44 287 ILE A CA 1
ATOM 2284 C C . ILE A 1 287 ? -13.852 -10.242 -7.535 1 94.44 287 ILE A C 1
ATOM 2286 O O . ILE A 1 287 ? -12.656 -10.078 -7.805 1 94.44 287 ILE A O 1
ATOM 2290 N N . SER A 1 288 ? -14.828 -9.727 -8.266 1 93.62 288 SER A N 1
ATOM 2291 C CA . SER A 1 288 ? -14.578 -9.062 -9.547 1 93.62 288 SER A CA 1
ATOM 2292 C C . SER A 1 288 ? -13.852 -7.738 -9.352 1 93.62 288 SER A C 1
ATOM 2294 O O . SER A 1 288 ? -13.219 -7.23 -10.273 1 93.62 288 SER A O 1
ATOM 2296 N N . SER A 1 289 ? -13.969 -7.188 -8.141 1 95.25 289 SER A N 1
ATOM 2297 C CA . SER A 1 289 ? -13.266 -5.938 -7.867 1 95.25 289 SER A CA 1
ATOM 2298 C C . SER A 1 289 ? -11.781 -6.184 -7.598 1 95.25 289 SER A C 1
ATOM 2300 O O . SER A 1 289 ? -10.969 -5.258 -7.68 1 95.25 289 SER A O 1
ATOM 2302 N N . HIS A 1 290 ? -11.398 -7.402 -7.355 1 97.25 290 HIS A N 1
ATOM 2303 C CA . HIS A 1 290 ? -10.016 -7.703 -6.98 1 97.25 290 HIS A CA 1
ATOM 2304 C C . HIS A 1 290 ? -9.336 -8.57 -8.039 1 97.25 290 HIS A C 1
ATOM 2306 O O . HIS A 1 290 ? -8.117 -8.531 -8.18 1 97.25 290 HIS A O 1
ATOM 2312 N N . ASP A 1 291 ? -10.102 -9.375 -8.703 1 95.38 291 ASP A N 1
ATOM 2313 C CA . ASP A 1 291 ? -9.617 -10.273 -9.742 1 95.38 291 ASP A CA 1
ATOM 2314 C C . ASP A 1 291 ? -10.305 -10 -11.07 1 95.38 291 ASP A C 1
ATOM 2316 O O . ASP A 1 291 ? -11.516 -9.773 -11.117 1 95.38 291 ASP A O 1
ATOM 2320 N N . PRO A 1 292 ? -9.648 -10.055 -12.133 1 96.31 292 PRO A N 1
ATOM 2321 C CA . PRO A 1 292 ? -8.227 -10.391 -12.281 1 96.31 292 PRO A CA 1
ATOM 2322 C C . PRO A 1 292 ? -7.301 -9.289 -11.781 1 96.31 292 PRO A C 1
ATOM 2324 O O . PRO A 1 292 ? -7.641 -8.109 -11.852 1 96.31 292 PRO A O 1
ATOM 2327 N N . ALA A 1 293 ? -6.156 -9.703 -11.25 1 97.81 293 ALA A N 1
ATOM 2328 C CA . ALA A 1 293 ? -5.215 -8.766 -10.641 1 97.81 293 ALA A CA 1
ATOM 2329 C C . ALA A 1 293 ? -4.09 -8.422 -11.617 1 97.81 293 ALA A C 1
ATOM 2331 O O . ALA A 1 293 ? -3.219 -7.605 -11.305 1 97.81 293 ALA A O 1
ATOM 2332 N N . GLY A 1 294 ? -4.066 -9.047 -12.789 1 95.38 294 GLY A N 1
ATOM 2333 C CA . GLY A 1 294 ? -3.07 -8.742 -13.805 1 95.38 294 GLY A CA 1
ATOM 2334 C C . GLY A 1 294 ? -2.033 -9.836 -13.969 1 95.38 294 GLY A C 1
ATOM 2335 O O . GLY A 1 294 ? -1.771 -10.602 -13.031 1 95.38 294 GLY A O 1
ATOM 2336 N N . ALA A 1 295 ? -1.483 -9.938 -15.133 1 96.44 295 ALA A N 1
ATOM 2337 C CA . ALA A 1 295 ? -0.412 -10.859 -15.5 1 96.44 295 ALA A CA 1
ATOM 2338 C C . ALA A 1 295 ? 0.229 -10.453 -16.828 1 96.44 295 ALA A C 1
ATOM 2340 O O . ALA A 1 295 ? -0.368 -9.711 -17.609 1 96.44 295 ALA A O 1
ATOM 2341 N N . SER A 1 296 ? 1.442 -10.883 -17 1 98.12 296 SER A N 1
ATOM 2342 C CA . SER A 1 296 ? 2.033 -10.719 -18.328 1 98.12 296 SER A CA 1
ATOM 2343 C C . SER A 1 296 ? 1.396 -11.664 -19.344 1 98.12 296 SER A C 1
ATOM 2345 O O . SER A 1 296 ? 0.983 -12.773 -18.984 1 98.12 296 SER A O 1
ATOM 2347 N N . THR A 1 297 ? 1.35 -11.227 -20.578 1 97.25 297 THR A N 1
ATOM 2348 C CA . THR A 1 297 ? 0.928 -12.109 -21.656 1 97.25 297 THR A CA 1
ATOM 2349 C C . THR A 1 297 ? 1.822 -13.344 -21.719 1 97.25 297 THR A C 1
ATOM 2351 O O . THR A 1 297 ? 1.337 -14.461 -21.938 1 97.25 297 THR A O 1
ATOM 2354 N N . LYS A 1 298 ? 3.062 -13.188 -21.531 1 97.5 298 LYS A N 1
ATOM 2355 C CA . LYS A 1 298 ? 4.039 -14.273 -21.578 1 97.5 298 LYS A CA 1
ATOM 2356 C C . LYS A 1 298 ? 3.697 -15.367 -20.578 1 97.5 298 LYS A C 1
ATOM 2358 O O . LYS A 1 298 ? 3.932 -16.547 -20.828 1 97.5 298 LYS A O 1
ATOM 2363 N N . THR A 1 299 ? 3.127 -15 -19.469 1 98.06 299 THR A N 1
ATOM 2364 C CA . THR A 1 299 ? 2.746 -15.961 -18.438 1 98.06 299 THR A CA 1
ATOM 2365 C C . THR A 1 299 ? 1.683 -16.922 -18.969 1 98.06 299 THR A C 1
ATOM 2367 O O . THR A 1 299 ? 1.789 -18.141 -18.781 1 98.06 299 THR A O 1
ATOM 2370 N N . LEU A 1 300 ? 0.694 -16.375 -19.594 1 96.69 300 LEU A N 1
ATOM 2371 C CA . LEU A 1 300 ? -0.362 -17.203 -20.172 1 96.69 300 LEU A CA 1
ATOM 2372 C C . LEU A 1 300 ? 0.174 -18.031 -21.328 1 96.69 300 LEU A C 1
ATOM 2374 O O . LEU A 1 300 ? -0.16 -19.219 -21.453 1 96.69 300 LEU A O 1
ATOM 2378 N N . LEU A 1 301 ? 0.988 -17.469 -22.141 1 96.31 301 LEU A N 1
ATOM 2379 C CA . LEU A 1 301 ? 1.546 -18.156 -23.297 1 96.31 301 LEU A CA 1
ATOM 2380 C C . LEU A 1 301 ? 2.424 -19.328 -22.859 1 96.31 301 LEU A C 1
ATOM 2382 O O . LEU A 1 301 ? 2.477 -20.359 -23.547 1 96.31 301 LEU A O 1
ATOM 2386 N N . HIS A 1 302 ? 3.084 -19.125 -21.797 1 97.81 302 HIS A N 1
ATOM 2387 C CA . HIS A 1 302 ? 3.939 -20.188 -21.281 1 97.81 302 HIS A CA 1
ATOM 2388 C C . HIS A 1 302 ? 3.133 -21.438 -20.984 1 97.81 302 HIS A C 1
ATOM 2390 O O . HIS A 1 302 ? 3.553 -22.562 -21.312 1 97.81 302 HIS A O 1
ATOM 2396 N N . TYR A 1 303 ? 1.972 -21.344 -20.391 1 97.25 303 TYR A N 1
ATOM 2397 C CA . TYR A 1 303 ? 1.089 -22.484 -20.172 1 97.25 303 TYR A CA 1
ATOM 2398 C C . TYR A 1 303 ? 0.573 -23.031 -21.484 1 97.25 303 TYR A C 1
ATOM 2400 O O . TYR A 1 303 ? 0.512 -24.25 -21.672 1 97.25 303 TYR A O 1
ATOM 2408 N N . ALA A 1 304 ? 0.217 -22.141 -22.375 1 96.06 304 ALA A N 1
ATOM 2409 C CA . ALA A 1 304 ? -0.307 -22.562 -23.672 1 96.06 304 ALA A CA 1
ATOM 2410 C C . ALA A 1 304 ? 0.734 -23.359 -24.453 1 96.06 304 ALA A C 1
ATOM 2412 O O . ALA A 1 304 ? 0.394 -24.297 -25.172 1 96.06 304 ALA A O 1
ATOM 2413 N N . GLN A 1 305 ? 1.964 -22.953 -24.297 1 96.38 305 GLN A N 1
ATOM 2414 C CA . GLN A 1 305 ? 3.049 -23.688 -24.938 1 96.38 305 GLN A CA 1
ATOM 2415 C C . GLN A 1 305 ? 3.174 -25.094 -24.359 1 96.38 305 GLN A C 1
ATOM 2417 O O . GLN A 1 305 ? 3.488 -26.047 -25.094 1 96.38 305 GLN A O 1
ATOM 2422 N N . GLU A 1 306 ? 2.982 -25.219 -23.062 1 96.5 306 GLU A N 1
ATOM 2423 C CA . GLU A 1 306 ? 3.02 -26.547 -22.453 1 96.5 306 GLU A CA 1
ATOM 2424 C C . GLU A 1 306 ? 1.932 -27.438 -23.016 1 96.5 306 GLU A C 1
ATOM 2426 O O . GLU A 1 306 ? 2.18 -28.609 -23.312 1 96.5 306 GLU A O 1
ATOM 2431 N N . ILE A 1 307 ? 0.815 -26.891 -23.172 1 96.19 307 ILE A N 1
ATOM 2432 C CA . ILE A 1 307 ? -0.299 -27.625 -23.75 1 96.19 307 ILE A CA 1
ATOM 2433 C C . ILE A 1 307 ? 0.055 -28.078 -25.156 1 96.19 307 ILE A C 1
ATOM 2435 O O . ILE A 1 307 ? -0.152 -29.234 -25.516 1 96.19 307 ILE A O 1
ATOM 2439 N N . ARG A 1 308 ? 0.608 -27.156 -25.891 1 94.94 308 ARG A N 1
ATOM 2440 C CA . ARG A 1 308 ? 1.004 -27.438 -27.266 1 94.94 308 ARG A CA 1
ATOM 2441 C C . ARG A 1 308 ? 2.059 -28.547 -27.312 1 94.94 308 ARG A C 1
ATOM 2443 O O . ARG A 1 308 ? 2.082 -29.344 -28.25 1 94.94 308 ARG A O 1
ATOM 2450 N N . ASN A 1 309 ? 2.857 -28.594 -26.328 1 94.19 309 ASN A N 1
ATOM 2451 C CA . ASN A 1 309 ? 3.961 -29.547 -26.266 1 94.19 309 ASN A CA 1
ATOM 2452 C C . ASN A 1 309 ? 3.619 -30.766 -25.406 1 94.19 309 ASN A C 1
ATOM 2454 O O . ASN A 1 309 ? 4.438 -31.203 -24.594 1 94.19 309 ASN A O 1
ATOM 2458 N N . LYS A 1 310 ? 2.396 -31.219 -25.484 1 92.94 310 LYS A N 1
ATOM 2459 C CA . LYS A 1 310 ? 1.907 -32.438 -24.875 1 92.94 310 LYS A CA 1
ATOM 2460 C C . LYS A 1 310 ? 1.965 -32.375 -23.359 1 92.94 310 LYS A C 1
ATOM 2462 O O . LYS A 1 310 ? 2.24 -33.375 -22.688 1 92.94 310 LYS A O 1
ATOM 2467 N N . GLY A 1 311 ? 1.941 -31.172 -22.859 1 93.31 311 GLY A N 1
ATOM 2468 C CA . GLY A 1 311 ? 1.84 -30.984 -21.422 1 93.31 311 GLY A CA 1
ATOM 2469 C C . GLY A 1 311 ? 3.186 -31 -20.719 1 93.31 311 GLY A C 1
ATOM 2470 O O . GLY A 1 311 ? 3.252 -31.094 -19.5 1 93.31 311 GLY A O 1
ATOM 2471 N N . ASN A 1 312 ? 4.309 -30.906 -21.469 1 94 312 ASN A N 1
ATOM 2472 C CA . ASN A 1 312 ? 5.641 -30.938 -20.875 1 94 312 ASN A CA 1
ATOM 2473 C C . ASN A 1 312 ? 5.855 -29.766 -19.922 1 94 312 ASN A C 1
ATOM 2475 O O . ASN A 1 312 ? 5.555 -28.625 -20.266 1 94 312 ASN A O 1
ATOM 2479 N N . PHE A 1 313 ? 6.254 -30.125 -18.719 1 97.88 313 PHE A N 1
ATOM 2480 C CA . PHE A 1 313 ? 6.68 -29.094 -17.781 1 97.88 313 PHE A CA 1
ATOM 2481 C C . PHE A 1 313 ? 8.078 -28.594 -18.109 1 97.88 313 PHE A C 1
ATOM 2483 O O . PHE A 1 313 ? 9.07 -29.234 -17.75 1 97.88 313 PHE A O 1
ATOM 2490 N N . GLN A 1 314 ? 8.164 -27.391 -18.812 1 98.06 314 GLN A N 1
ATOM 2491 C CA . GLN A 1 314 ? 9.406 -26.953 -19.438 1 98.06 314 GLN A CA 1
ATOM 2492 C C . GLN A 1 314 ? 9.531 -25.438 -19.406 1 98.06 314 GLN A C 1
ATOM 2494 O O . GLN A 1 314 ? 8.562 -24.734 -19.125 1 98.06 314 GLN A O 1
ATOM 2499 N N . GLN A 1 315 ? 10.727 -24.953 -19.656 1 98.38 315 GLN A N 1
ATOM 2500 C CA . GLN A 1 315 ? 10.961 -23.516 -19.766 1 98.38 315 GLN A CA 1
ATOM 2501 C C . GLN A 1 315 ? 10.32 -22.938 -21.031 1 98.38 315 GLN A C 1
ATOM 2503 O O . GLN A 1 315 ? 9.867 -23.688 -21.891 1 98.38 315 GLN A O 1
ATOM 2508 N N . TYR A 1 316 ? 10.258 -21.641 -21.078 1 97.94 316 TYR A N 1
ATOM 2509 C CA . TYR A 1 316 ? 9.586 -20.938 -22.172 1 97.94 316 TYR A CA 1
ATOM 2510 C C . TYR A 1 316 ? 10.227 -21.281 -23.516 1 97.94 316 TYR A C 1
ATOM 2512 O O . TYR A 1 316 ? 11.453 -21.297 -23.641 1 97.94 316 TYR A O 1
ATOM 2520 N N . ASP A 1 317 ? 9.43 -21.547 -24.547 1 97.12 317 ASP A N 1
ATOM 2521 C CA . ASP A 1 317 ? 9.906 -21.891 -25.875 1 97.12 317 ASP A CA 1
ATOM 2522 C C . ASP A 1 317 ? 10.031 -20.641 -26.75 1 97.12 317 ASP A C 1
ATOM 2524 O O . ASP A 1 317 ? 9.023 -20.062 -27.172 1 97.12 317 ASP A O 1
ATOM 2528 N N . TYR A 1 318 ? 11.203 -20.297 -27.109 1 95.38 318 TYR A N 1
ATOM 2529 C CA . TYR A 1 318 ? 11.477 -19.109 -27.906 1 95.38 318 TYR A CA 1
ATOM 2530 C C . TYR A 1 318 ? 11.617 -19.469 -29.375 1 95.38 318 TYR A C 1
ATOM 2532 O O . TYR A 1 318 ? 12.062 -18.641 -30.188 1 95.38 318 TYR A O 1
ATOM 2540 N N . GLY A 1 319 ? 11.281 -20.688 -29.719 1 94.31 319 GLY A N 1
ATOM 2541 C CA . GLY A 1 319 ? 11.586 -21.203 -31.047 1 94.31 319 GLY A CA 1
ATOM 2542 C C . GLY A 1 319 ? 12.992 -21.75 -31.172 1 94.31 319 GLY A C 1
ATOM 2543 O O . GLY A 1 319 ? 13.836 -21.5 -30.297 1 94.31 319 GLY A O 1
ATOM 2544 N N . PRO A 1 320 ? 13.164 -22.484 -32.219 1 95.31 320 PRO A N 1
ATOM 2545 C CA . PRO A 1 320 ? 14.461 -23.172 -32.312 1 95.31 320 PRO A CA 1
ATOM 2546 C C . PRO A 1 320 ? 15.641 -22.203 -32.219 1 95.31 320 PRO A C 1
ATOM 2548 O O . PRO A 1 320 ? 16.594 -22.469 -31.484 1 95.31 320 PRO A O 1
ATOM 2551 N N . THR A 1 321 ? 15.68 -21.125 -32.906 1 96.44 321 THR A N 1
ATOM 2552 C CA . THR A 1 321 ? 16.781 -20.156 -32.906 1 96.44 321 THR A CA 1
ATOM 2553 C C . THR A 1 321 ? 16.875 -19.484 -31.531 1 96.44 321 THR A C 1
ATOM 2555 O O . THR A 1 321 ? 17.984 -19.344 -30.984 1 96.44 321 THR A O 1
ATOM 2558 N N . GLY A 1 322 ? 15.742 -19.078 -31.062 1 95.81 322 GLY A N 1
ATOM 2559 C CA . GLY A 1 322 ? 15.727 -18.438 -29.75 1 95.81 322 GLY A CA 1
ATOM 2560 C C . GLY A 1 322 ? 16.172 -19.359 -28.641 1 95.81 322 GLY A C 1
ATOM 2561 O O . GLY A 1 322 ? 16.891 -18.953 -27.719 1 95.81 322 GLY A O 1
ATOM 2562 N N . ASN A 1 323 ? 15.727 -20.578 -28.672 1 97 323 ASN A N 1
ATOM 2563 C CA . ASN A 1 323 ? 16.125 -21.562 -27.688 1 97 323 ASN A CA 1
ATOM 2564 C C . ASN A 1 323 ? 17.641 -21.797 -27.703 1 97 323 ASN A C 1
ATOM 2566 O O . ASN A 1 323 ? 18.266 -21.953 -26.656 1 97 323 ASN A O 1
ATOM 2570 N N . LEU A 1 324 ? 18.188 -21.859 -28.938 1 97.31 324 LEU A N 1
ATOM 2571 C CA . LEU A 1 324 ? 19.625 -22.031 -29.062 1 97.31 324 LEU A CA 1
ATOM 2572 C C . LEU A 1 324 ? 20.375 -20.891 -28.375 1 97.31 324 LEU A C 1
ATOM 2574 O O . LEU A 1 324 ? 21.375 -21.109 -27.703 1 97.31 324 LEU A O 1
ATOM 2578 N N . GLU A 1 325 ? 19.953 -19.766 -28.578 1 97.12 325 GLU A N 1
ATOM 2579 C CA . GLU A 1 325 ? 20.578 -18.578 -28 1 97.12 325 GLU A CA 1
ATOM 2580 C C . GLU A 1 325 ? 20.438 -18.578 -26.484 1 97.12 325 GLU A C 1
ATOM 2582 O O . GLU A 1 325 ? 21.391 -18.25 -25.766 1 97.12 325 GLU A O 1
ATOM 2587 N N . LYS A 1 326 ? 19.234 -18.953 -26.047 1 96.81 326 LYS A N 1
ATOM 2588 C CA . LYS A 1 326 ? 18.922 -18.812 -24.625 1 96.81 326 LYS A CA 1
ATOM 2589 C C . LYS A 1 326 ? 19.422 -20.016 -23.828 1 96.81 326 LYS A C 1
ATOM 2591 O O . LYS A 1 326 ? 19.891 -19.859 -22.703 1 96.81 326 LYS A O 1
ATOM 2596 N N . TYR A 1 327 ? 19.266 -21.203 -24.422 1 97.19 327 TYR A N 1
ATOM 2597 C CA . TYR A 1 327 ? 19.469 -22.422 -23.641 1 97.19 327 TYR A CA 1
ATOM 2598 C C . TYR A 1 327 ? 20.641 -23.234 -24.203 1 97.19 327 TYR A C 1
ATOM 2600 O O . TYR A 1 327 ? 21.109 -24.172 -23.562 1 97.19 327 TYR A O 1
ATOM 2608 N N . GLY A 1 328 ? 21.156 -22.953 -25.391 1 97.56 328 GLY A N 1
ATOM 2609 C CA . GLY A 1 328 ? 22.172 -23.75 -26.047 1 97.56 328 GLY A CA 1
ATOM 2610 C C . GLY A 1 328 ? 21.625 -24.984 -26.75 1 97.56 328 GLY A C 1
ATOM 2611 O O . GLY A 1 328 ? 22.375 -25.781 -27.297 1 97.56 328 GLY A O 1
ATOM 2612 N N . THR A 1 329 ? 20.281 -25.188 -26.688 1 97.38 329 THR A N 1
ATOM 2613 C CA . THR A 1 329 ? 19.578 -26.281 -27.359 1 97.38 329 THR A CA 1
ATOM 2614 C C . THR A 1 329 ? 18.406 -25.734 -28.188 1 97.38 329 THR A C 1
ATOM 2616 O O . THR A 1 329 ? 17.969 -24.609 -27.969 1 97.38 329 THR A O 1
ATOM 2619 N N . THR A 1 330 ? 17.922 -26.531 -29.094 1 96.44 330 THR A N 1
ATOM 2620 C CA . THR A 1 330 ? 16.859 -26.062 -29.984 1 96.44 330 THR A CA 1
ATOM 2621 C C . THR A 1 330 ? 15.492 -26.188 -29.312 1 96.44 330 THR A C 1
ATOM 2623 O O . THR A 1 330 ? 14.508 -25.609 -29.781 1 96.44 330 THR A O 1
ATOM 2626 N N . THR A 1 331 ? 15.422 -26.969 -28.281 1 95.88 331 THR A N 1
ATOM 2627 C CA . THR A 1 331 ? 14.211 -27.125 -27.484 1 95.88 331 THR A CA 1
ATOM 2628 C C . THR A 1 331 ? 14.438 -26.641 -26.047 1 95.88 331 THR A C 1
ATOM 2630 O O . THR A 1 331 ? 15.562 -26.656 -25.547 1 95.88 331 THR A O 1
ATOM 2633 N N . PRO A 1 332 ? 13.383 -26.094 -25.453 1 96.94 332 PRO A N 1
ATOM 2634 C CA . PRO A 1 332 ? 13.578 -25.609 -24.094 1 96.94 332 PRO A CA 1
ATOM 2635 C C . PRO A 1 332 ? 13.828 -26.75 -23.094 1 96.94 332 PRO A C 1
ATOM 2637 O O . PRO A 1 332 ? 13.266 -27.844 -23.234 1 96.94 332 PRO A O 1
ATOM 2640 N N . PRO A 1 333 ? 14.609 -26.562 -22.094 1 97.5 333 PRO A N 1
ATOM 2641 C CA . PRO A 1 333 ? 14.859 -27.578 -21.062 1 97.5 333 PRO A CA 1
ATOM 2642 C C . PRO A 1 333 ? 13.617 -27.906 -20.234 1 97.5 333 PRO A C 1
ATOM 2644 O O . PRO A 1 333 ? 12.805 -27.016 -19.953 1 97.5 333 PRO A O 1
ATOM 2647 N N . LEU A 1 334 ? 13.484 -29.172 -19.828 1 97.44 334 LEU A N 1
ATOM 2648 C CA . LEU A 1 334 ? 12.445 -29.625 -18.906 1 97.44 334 LEU A CA 1
ATOM 2649 C C . LEU A 1 334 ? 12.82 -29.312 -17.469 1 97.44 334 LEU A C 1
ATOM 2651 O O . LEU A 1 334 ? 14.008 -29.312 -17.109 1 97.44 334 LEU A O 1
ATOM 2655 N N . TYR A 1 335 ? 11.852 -28.984 -16.688 1 98.12 335 TYR A N 1
ATOM 2656 C CA . TYR A 1 335 ? 12.078 -28.938 -15.242 1 98.12 335 TYR A CA 1
ATOM 2657 C C . TYR A 1 335 ? 12.18 -30.344 -14.664 1 98.12 335 TYR A C 1
ATOM 2659 O O . TYR A 1 335 ? 11.289 -31.172 -14.875 1 98.12 335 TYR A O 1
ATOM 2667 N N . LYS A 1 336 ? 13.211 -30.625 -13.922 1 97.31 336 LYS A N 1
ATOM 2668 C CA . LYS A 1 336 ? 13.445 -31.969 -13.375 1 97.31 336 LYS A CA 1
ATOM 2669 C C . LYS A 1 336 ? 12.797 -32.125 -12.008 1 97.31 336 LYS A C 1
ATOM 2671 O O . LYS A 1 336 ? 13.43 -31.875 -10.977 1 97.31 336 LYS A O 1
ATOM 2676 N N . LEU A 1 337 ? 11.664 -32.688 -12.008 1 97.12 337 LEU A N 1
ATOM 2677 C CA . LEU A 1 337 ? 10.883 -32.844 -10.789 1 97.12 337 LEU A CA 1
ATOM 2678 C C . LEU A 1 337 ? 11.609 -33.688 -9.766 1 97.12 337 LEU A C 1
ATOM 2680 O O . LEU A 1 337 ? 11.398 -33.562 -8.555 1 97.12 337 LEU A O 1
ATOM 2684 N N . GLU A 1 338 ? 12.5 -34.562 -10.203 1 95.56 338 GLU A N 1
ATOM 2685 C CA . GLU A 1 338 ? 13.25 -35.469 -9.312 1 95.56 338 GLU A CA 1
ATOM 2686 C C . GLU A 1 338 ? 14.188 -34.656 -8.406 1 95.56 338 GLU A C 1
ATOM 2688 O O . GLU A 1 338 ? 14.641 -35.156 -7.379 1 95.56 338 GLU A O 1
ATOM 2693 N N . ASN A 1 339 ? 14.445 -33.438 -8.812 1 96.06 339 ASN A N 1
ATOM 2694 C CA . ASN A 1 339 ? 15.32 -32.594 -8.016 1 96.06 339 ASN A CA 1
ATOM 2695 C C . ASN A 1 339 ? 14.609 -32.031 -6.781 1 96.06 339 ASN A C 1
ATOM 2697 O O . ASN A 1 339 ? 15.25 -31.516 -5.867 1 96.06 339 ASN A O 1
ATOM 2701 N N . ILE A 1 340 ? 13.297 -32.125 -6.793 1 97.19 340 ILE A N 1
ATOM 2702 C CA . ILE A 1 340 ? 12.539 -31.641 -5.648 1 97.19 340 ILE A CA 1
ATOM 2703 C C . ILE A 1 340 ? 12.703 -32.594 -4.473 1 97.19 340 ILE A C 1
ATOM 2705 O O . ILE A 1 340 ? 12.172 -33.719 -4.488 1 97.19 340 ILE A O 1
ATOM 2709 N N . LYS A 1 341 ? 13.422 -32.125 -3.492 1 94.38 341 LYS A N 1
ATOM 2710 C CA . LYS A 1 341 ? 13.742 -33 -2.367 1 94.38 341 LYS A CA 1
ATOM 2711 C C . LYS A 1 341 ? 12.844 -32.688 -1.17 1 94.38 341 LYS A C 1
ATOM 2713 O O . LYS A 1 341 ? 12.711 -33.531 -0.266 1 94.38 341 LYS A O 1
ATOM 2718 N N . LEU A 1 342 ? 12.219 -31.562 -1.154 1 94.88 342 LEU A N 1
ATOM 2719 C CA . LEU A 1 342 ? 11.312 -31.172 -0.079 1 94.88 342 LEU A CA 1
ATOM 2720 C C . LEU A 1 342 ? 10.047 -32 -0.108 1 94.88 342 LEU A C 1
ATOM 2722 O O . LEU A 1 342 ? 9.633 -32.5 -1.169 1 94.88 342 LEU A O 1
ATOM 2726 N N . PRO A 1 343 ? 9.516 -32.25 1.155 1 96.81 343 PRO A N 1
ATOM 2727 C CA . PRO A 1 343 ? 8.203 -32.906 1.145 1 96.81 343 PRO A CA 1
ATOM 2728 C C . PRO A 1 343 ? 7.137 -32.062 0.438 1 96.81 343 PRO A C 1
ATOM 2730 O O . PRO A 1 343 ? 7.086 -30.859 0.612 1 96.81 343 PRO A O 1
ATOM 2733 N N . VAL A 1 344 ? 6.293 -32.719 -0.365 1 98.19 344 VAL A N 1
ATOM 2734 C CA . VAL A 1 344 ? 5.227 -32.031 -1.111 1 98.19 344 VAL A CA 1
ATOM 2735 C C . VAL A 1 344 ? 3.883 -32.688 -0.767 1 98.19 344 VAL A C 1
ATOM 2737 O O . VAL A 1 344 ? 3.734 -33.906 -0.823 1 98.19 344 VAL A O 1
ATOM 2740 N N . TYR A 1 345 ? 2.947 -31.906 -0.327 1 98.56 345 TYR A N 1
ATOM 2741 C CA . TYR A 1 345 ? 1.579 -32.312 -0.05 1 98.56 345 TYR A CA 1
ATOM 2742 C C . TYR A 1 345 ? 0.625 -31.812 -1.127 1 98.56 345 TYR A C 1
ATOM 2744 O O . TYR A 1 345 ? 0.493 -30.609 -1.33 1 98.56 345 TYR A O 1
ATOM 2752 N N . LEU A 1 346 ? -0.059 -32.75 -1.833 1 98.75 346 LEU A N 1
ATOM 2753 C CA . LEU A 1 346 ? -0.897 -32.406 -2.973 1 98.75 346 LEU A CA 1
ATOM 2754 C C . LEU A 1 346 ? -2.375 -32.438 -2.6 1 98.75 346 LEU A C 1
ATOM 2756 O O . LEU A 1 346 ? -2.848 -33.469 -2.068 1 98.75 346 LEU A O 1
ATOM 2760 N N . VAL A 1 347 ? -3.094 -31.391 -2.84 1 98.88 347 VAL A N 1
ATOM 2761 C CA . VAL A 1 347 ? -4.543 -31.328 -2.666 1 98.88 347 VAL A CA 1
ATOM 2762 C C . VAL A 1 347 ? -5.215 -31.078 -4.016 1 98.88 347 VAL A C 1
ATOM 2764 O O . VAL A 1 347 ? -4.918 -30.078 -4.684 1 98.88 347 VAL A O 1
ATOM 2767 N N . TYR A 1 348 ? -6.094 -31.953 -4.453 1 98.62 348 TYR A N 1
ATOM 2768 C CA . TYR A 1 348 ? -6.645 -31.844 -5.801 1 98.62 348 TYR A CA 1
ATOM 2769 C C . TYR A 1 348 ? -8.102 -32.281 -5.832 1 98.62 348 TYR A C 1
ATOM 2771 O O . TYR A 1 348 ? -8.625 -32.812 -4.848 1 98.62 348 TYR A O 1
ATOM 2779 N N . ALA A 1 349 ? -8.805 -31.953 -6.883 1 98.38 349 ALA A N 1
ATOM 2780 C CA . ALA A 1 349 ? -10.234 -32.219 -7.027 1 98.38 349 ALA A CA 1
ATOM 2781 C C . ALA A 1 349 ? -10.531 -32.875 -8.375 1 98.38 349 ALA A C 1
ATOM 2783 O O . ALA A 1 349 ? -9.844 -32.625 -9.359 1 98.38 349 ALA A O 1
ATOM 2784 N N . LYS A 1 350 ? -11.57 -33.594 -8.406 1 96.62 350 LYS A N 1
ATOM 2785 C CA . LYS A 1 350 ? -11.922 -34.344 -9.602 1 96.62 350 LYS A CA 1
ATOM 2786 C C . LYS A 1 350 ? -12.477 -33.438 -10.695 1 96.62 350 LYS A C 1
ATOM 2788 O O . LYS A 1 350 ? -12.242 -33.688 -11.883 1 96.62 350 LYS A O 1
ATOM 2793 N N . ASN A 1 351 ? -13.125 -32.438 -10.273 1 96 351 ASN A N 1
ATOM 2794 C CA . ASN A 1 351 ? -13.828 -31.594 -11.242 1 96 351 ASN A CA 1
ATOM 2795 C C . ASN A 1 351 ? -13.023 -30.344 -11.594 1 96 351 ASN A C 1
ATOM 2797 O O . ASN A 1 351 ? -13.57 -29.375 -12.117 1 96 351 ASN A O 1
ATOM 2801 N N . ASP A 1 352 ? -11.766 -30.328 -11.312 1 97.31 352 ASP A N 1
ATOM 2802 C CA . ASP A 1 352 ? -10.883 -29.234 -11.688 1 97.31 352 ASP A CA 1
ATOM 2803 C C . ASP A 1 352 ? -10.594 -29.234 -13.188 1 97.31 352 ASP A C 1
ATOM 2805 O O . ASP A 1 352 ? -9.914 -30.125 -13.688 1 97.31 352 ASP A O 1
ATOM 2809 N N . ILE A 1 353 ? -11.023 -28.234 -13.898 1 95.06 353 ILE A N 1
ATOM 2810 C CA . ILE A 1 353 ? -10.93 -28.266 -15.359 1 95.06 353 ILE A CA 1
ATOM 2811 C C . ILE A 1 353 ? -9.578 -27.719 -15.797 1 95.06 353 ILE A C 1
ATOM 2813 O O . ILE A 1 353 ? -9.18 -27.875 -16.953 1 95.06 353 ILE A O 1
ATOM 2817 N N . MET A 1 354 ? -8.891 -27.016 -14.914 1 95.44 354 MET A N 1
ATOM 2818 C CA . MET A 1 354 ? -7.594 -26.438 -15.25 1 95.44 354 MET A CA 1
ATOM 2819 C C . MET A 1 354 ? -6.469 -27.422 -14.914 1 95.44 354 MET A C 1
ATOM 2821 O O . MET A 1 354 ? -5.461 -27.484 -15.617 1 95.44 354 MET A O 1
ATOM 2825 N N . THR A 1 355 ? -6.609 -28.016 -13.781 1 96.75 355 THR A N 1
ATOM 2826 C CA . THR A 1 355 ? -5.652 -29.016 -13.32 1 96.75 355 THR A CA 1
ATOM 2827 C C . THR A 1 355 ? -6.316 -30.375 -13.188 1 96.75 355 THR A C 1
ATOM 2829 O O . THR A 1 355 ? -6.832 -30.719 -12.117 1 96.75 355 THR A O 1
ATOM 2832 N N . SER A 1 356 ? -6.152 -31.156 -14.234 1 96.5 356 SER A N 1
ATOM 2833 C CA . SER A 1 356 ? -6.801 -32.469 -14.25 1 96.5 356 SER A CA 1
ATOM 2834 C C . SER A 1 356 ? -6.238 -33.375 -13.156 1 96.5 356 SER A C 1
ATOM 2836 O O . SER A 1 356 ? -5.031 -33.406 -12.922 1 96.5 356 SER A O 1
ATOM 2838 N N . TYR A 1 357 ? -7.184 -34.125 -12.539 1 96.75 357 TYR A N 1
ATOM 2839 C CA . TYR A 1 357 ? -6.723 -35.062 -11.508 1 96.75 357 TYR A CA 1
ATOM 2840 C C . TYR A 1 357 ? -5.781 -36.094 -12.086 1 96.75 357 TYR A C 1
ATOM 2842 O O . TYR A 1 357 ? -4.883 -36.594 -11.398 1 96.75 357 TYR A O 1
ATOM 2850 N N . VAL A 1 358 ? -5.859 -36.406 -13.391 1 97.62 358 VAL A N 1
ATOM 2851 C CA . VAL A 1 358 ? -4.969 -37.344 -14.062 1 97.62 358 VAL A CA 1
ATOM 2852 C C . VAL A 1 358 ? -3.549 -36.781 -14.094 1 97.62 358 VAL A C 1
ATOM 2854 O O . VAL A 1 358 ? -2.582 -37.5 -13.828 1 97.62 358 VAL A O 1
ATOM 2857 N N . ASP A 1 359 ? -3.48 -35.594 -14.391 1 97.81 359 ASP A N 1
ATOM 2858 C CA . ASP A 1 359 ? -2.18 -34.906 -14.43 1 97.81 359 ASP A CA 1
ATOM 2859 C C . ASP A 1 359 ? -1.564 -34.844 -13.031 1 97.81 359 ASP A C 1
ATOM 2861 O O . ASP A 1 359 ? -0.344 -34.938 -12.883 1 97.81 359 ASP A O 1
ATOM 2865 N N . VAL A 1 360 ? -2.391 -34.656 -12 1 98.38 360 VAL A N 1
ATOM 2866 C CA . VAL A 1 360 ? -1.902 -34.594 -10.625 1 98.38 360 VAL A CA 1
ATOM 2867 C C . VAL A 1 360 ? -1.348 -35.938 -10.219 1 98.38 360 VAL A C 1
ATOM 2869 O O . VAL A 1 360 ? -0.304 -36.031 -9.562 1 98.38 360 VAL A O 1
ATOM 2872 N N . GLU A 1 361 ? -2 -36.969 -10.594 1 97.69 361 GLU A N 1
ATOM 2873 C CA . GLU A 1 361 ? -1.515 -38.312 -10.312 1 97.69 361 GLU A CA 1
ATOM 2874 C C . GLU A 1 361 ? -0.189 -38.594 -11.016 1 97.69 361 GLU A C 1
ATOM 2876 O O . GLU A 1 361 ? 0.713 -39.188 -10.445 1 97.69 361 GLU A O 1
ATOM 2881 N N . SER A 1 362 ? -0.13 -38.125 -12.266 1 97.25 362 SER A N 1
ATOM 2882 C CA . SER A 1 362 ? 1.134 -38.25 -12.984 1 97.25 362 SER A CA 1
ATOM 2883 C C . SER A 1 362 ? 2.246 -37.5 -12.273 1 97.25 362 SER A C 1
ATOM 2885 O O . SER A 1 362 ? 3.369 -37.969 -12.156 1 97.25 362 SER A O 1
ATOM 2887 N N . LEU A 1 363 ? 1.921 -36.281 -11.836 1 98.06 363 LEU A N 1
ATOM 2888 C CA . LEU A 1 363 ? 2.873 -35.469 -11.086 1 98.06 363 LEU A CA 1
ATOM 2889 C C . LEU A 1 363 ? 3.35 -36.188 -9.836 1 98.06 363 LEU A C 1
ATOM 2891 O O . LEU A 1 363 ? 4.547 -36.219 -9.539 1 98.06 363 LEU A O 1
ATOM 2895 N N . SER A 1 364 ? 2.447 -36.781 -9.109 1 97.88 364 SER A N 1
ATOM 2896 C CA . SER A 1 364 ? 2.771 -37.469 -7.871 1 97.88 364 SER A CA 1
ATOM 2897 C C . SER A 1 364 ? 3.779 -38.594 -8.109 1 97.88 364 SER A C 1
ATOM 2899 O O . SER A 1 364 ? 4.645 -38.844 -7.27 1 97.88 364 SER A O 1
ATOM 2901 N N . LYS A 1 365 ? 3.746 -39.188 -9.234 1 97 365 LYS A N 1
ATOM 2902 C CA . LYS A 1 365 ? 4.629 -40.312 -9.57 1 97 365 LYS A CA 1
ATOM 2903 C C . LYS A 1 365 ? 6.027 -39.812 -9.93 1 97 365 LYS A C 1
ATOM 2905 O O . LYS A 1 365 ? 6.992 -40.562 -9.891 1 97 365 LYS A O 1
ATOM 2910 N N . ASN A 1 366 ? 6.086 -38.531 -10.242 1 96.25 366 ASN A N 1
ATOM 2911 C CA . ASN A 1 366 ? 7.363 -37.969 -10.664 1 96.25 366 ASN A CA 1
ATOM 2912 C C . ASN A 1 366 ? 8.062 -37.25 -9.523 1 96.25 366 ASN A C 1
ATOM 2914 O O . ASN A 1 366 ? 9.18 -36.75 -9.688 1 96.25 366 ASN A O 1
ATOM 2918 N N . LEU A 1 367 ? 7.398 -37.125 -8.367 1 96.88 367 LEU A N 1
ATOM 2919 C CA . LEU A 1 367 ? 7.988 -36.469 -7.199 1 96.88 367 LEU A CA 1
ATOM 2920 C C . LEU A 1 367 ? 8.75 -37.469 -6.348 1 96.88 367 LEU A C 1
ATOM 2922 O O . LEU A 1 367 ? 8.305 -38.625 -6.188 1 96.88 367 LEU A O 1
ATOM 2926 N N . THR A 1 368 ? 9.906 -37.125 -5.812 1 94.88 368 THR A N 1
ATOM 2927 C CA . THR A 1 368 ? 10.75 -38.031 -5.047 1 94.88 368 THR A CA 1
ATOM 2928 C C . THR A 1 368 ? 10.344 -38.031 -3.576 1 94.88 368 THR A C 1
ATOM 2930 O O . THR A 1 368 ? 10.609 -39 -2.859 1 94.88 368 THR A O 1
ATOM 2933 N N . ASN A 1 369 ? 9.711 -37 -3.074 1 94.5 369 ASN A N 1
ATOM 2934 C CA . ASN A 1 369 ? 9.336 -36.875 -1.669 1 94.5 369 ASN A CA 1
ATOM 2935 C C . ASN A 1 369 ? 7.891 -36.438 -1.511 1 94.5 369 ASN A C 1
ATOM 2937 O O . ASN A 1 369 ? 7.625 -35.312 -1.03 1 94.5 369 ASN A O 1
ATOM 2941 N N . LEU A 1 370 ? 6.98 -37.312 -1.799 1 96.62 370 LEU A N 1
ATOM 2942 C CA . LEU A 1 370 ? 5.555 -37.062 -1.666 1 96.62 370 LEU A CA 1
ATOM 2943 C C . LEU A 1 370 ? 5.094 -37.25 -0.226 1 96.62 370 LEU A C 1
ATOM 2945 O O . LEU A 1 370 ? 5.137 -38.375 0.29 1 96.62 370 LEU A O 1
ATOM 2949 N N . ALA A 1 371 ? 4.684 -36.188 0.381 1 96.06 371 ALA A N 1
ATOM 2950 C CA . ALA A 1 371 ? 4.242 -36.219 1.772 1 96.06 371 ALA A CA 1
ATOM 2951 C C . ALA A 1 371 ? 2.822 -36.781 1.878 1 96.06 371 ALA A C 1
ATOM 2953 O O . ALA A 1 371 ? 2.447 -37.344 2.898 1 96.06 371 ALA A O 1
ATOM 2954 N N . GLY A 1 372 ? 2.088 -36.5 0.892 1 96.19 372 GLY A N 1
ATOM 2955 C CA . GLY A 1 372 ? 0.723 -37 0.874 1 96.19 372 GLY A CA 1
ATOM 2956 C C . GLY A 1 372 ? -0.108 -36.438 -0.257 1 96.19 372 GLY A C 1
ATOM 2957 O O . GLY A 1 372 ? 0.309 -35.469 -0.917 1 96.19 372 GLY A O 1
ATOM 2958 N N . MET A 1 373 ? -1.208 -37.125 -0.479 1 97.75 373 MET A N 1
ATOM 2959 C CA . MET A 1 373 ? -2.205 -36.688 -1.448 1 97.75 373 MET A CA 1
ATOM 2960 C C . MET A 1 373 ? -3.596 -36.656 -0.823 1 97.75 373 MET A C 1
ATOM 2962 O O . MET A 1 373 ? -3.951 -37.531 -0.051 1 97.75 373 MET A O 1
ATOM 2966 N N . TYR A 1 374 ? -4.285 -35.594 -1.117 1 98.44 374 TYR A N 1
ATOM 2967 C CA . TYR A 1 374 ? -5.641 -35.438 -0.603 1 98.44 374 TYR A CA 1
ATOM 2968 C C . TYR A 1 374 ? -6.605 -35.062 -1.721 1 98.44 374 TYR A C 1
ATOM 2970 O O . TYR A 1 374 ? -6.5 -33.969 -2.305 1 98.44 374 TYR A O 1
ATOM 2978 N N . LEU A 1 375 ? -7.52 -36 -2.049 1 98.5 375 LEU A N 1
ATOM 2979 C CA . LEU A 1 375 ? -8.586 -35.719 -3.002 1 98.5 375 LEU A CA 1
ATOM 2980 C C . LEU A 1 375 ? -9.789 -35.094 -2.305 1 98.5 375 LEU A C 1
ATOM 2982 O O . LEU A 1 375 ? -10.375 -35.688 -1.396 1 98.5 375 LEU A O 1
ATOM 2986 N N . VAL A 1 376 ? -10.172 -33.906 -2.707 1 98.56 376 VAL A N 1
ATOM 2987 C CA . VAL A 1 376 ? -11.305 -33.219 -2.117 1 98.56 376 VAL A CA 1
ATOM 2988 C C . VAL A 1 376 ? -12.562 -34.062 -2.258 1 98.56 376 VAL A C 1
ATOM 2990 O O . VAL A 1 376 ? -12.859 -34.562 -3.342 1 98.56 376 VAL A O 1
ATOM 2993 N N . PRO A 1 377 ? -13.336 -34.219 -1.178 1 97.62 377 PRO A N 1
ATOM 2994 C CA . PRO A 1 377 ? -14.5 -35.125 -1.2 1 97.62 377 PRO A CA 1
ATOM 2995 C C . PRO A 1 377 ? -15.742 -34.469 -1.791 1 97.62 377 PRO A C 1
ATOM 2997 O O . PRO A 1 377 ? -16.766 -34.344 -1.117 1 97.62 377 PRO A O 1
ATOM 3000 N N . SER A 1 378 ? -15.672 -34.062 -2.992 1 96.94 378 SER A N 1
ATOM 3001 C CA . SER A 1 378 ? -16.781 -33.438 -3.721 1 96.94 378 SER A CA 1
ATOM 3002 C C . SER A 1 378 ? -16.625 -33.656 -5.227 1 96.94 378 SER A C 1
ATOM 3004 O O . SER A 1 378 ? -15.539 -33.469 -5.777 1 96.94 378 SER A O 1
ATOM 3006 N N . ASP A 1 379 ? -17.75 -33.969 -5.84 1 95.06 379 ASP A N 1
ATOM 3007 C CA . ASP A 1 379 ? -17.734 -34.219 -7.277 1 95.06 379 ASP A CA 1
ATOM 3008 C C . ASP A 1 379 ? -17.938 -32.906 -8.047 1 95.06 379 ASP A C 1
ATOM 3010 O O . ASP A 1 379 ? -17.734 -32.844 -9.258 1 95.06 379 ASP A O 1
ATOM 3014 N N . THR A 1 380 ? -18.234 -31.828 -7.344 1 95.56 380 THR A N 1
ATOM 3015 C CA . THR A 1 380 ? -18.516 -30.578 -8.023 1 95.56 380 THR A CA 1
ATOM 3016 C C . THR A 1 380 ? -17.422 -29.547 -7.758 1 95.56 380 THR A C 1
ATOM 3018 O O . THR A 1 380 ? -17.344 -28.531 -8.438 1 95.56 380 THR A O 1
ATOM 3021 N N . PHE A 1 381 ? -16.594 -29.844 -6.773 1 97.06 381 PHE A N 1
ATOM 3022 C CA . PHE A 1 381 ? -15.531 -28.922 -6.371 1 97.06 381 PHE A CA 1
ATOM 3023 C C . PHE A 1 381 ? -14.508 -28.75 -7.488 1 97.06 381 PHE A C 1
ATOM 3025 O O . PHE A 1 381 ? -13.969 -29.734 -7.992 1 97.06 381 PHE A O 1
ATOM 3032 N N . GLY A 1 382 ? -14.289 -27.516 -7.898 1 96.44 382 GLY A N 1
ATOM 3033 C CA . GLY A 1 382 ? -13.422 -27.25 -9.039 1 96.44 382 GLY A CA 1
ATOM 3034 C C . GLY A 1 382 ? -12.227 -26.375 -8.688 1 96.44 382 GLY A C 1
ATOM 3035 O O . GLY A 1 382 ? -11.867 -26.25 -7.52 1 96.44 382 GLY A O 1
ATOM 3036 N N . HIS A 1 383 ? -11.617 -25.812 -9.719 1 97.31 383 HIS A N 1
ATOM 3037 C CA . HIS A 1 383 ? -10.32 -25.141 -9.641 1 97.31 383 HIS A CA 1
ATOM 3038 C C . HIS A 1 383 ? -10.398 -23.906 -8.766 1 97.31 383 HIS A C 1
ATOM 3040 O O . HIS A 1 383 ? -9.562 -23.703 -7.875 1 97.31 383 HIS A O 1
ATOM 3046 N N . VAL A 1 384 ? -11.391 -23.031 -8.938 1 96.06 384 VAL A N 1
ATOM 3047 C CA . VAL A 1 384 ? -11.477 -21.75 -8.234 1 96.06 384 VAL A CA 1
ATOM 3048 C C . VAL A 1 384 ? -12.07 -21.969 -6.84 1 96.06 384 VAL A C 1
ATOM 3050 O O . VAL A 1 384 ? -11.953 -21.109 -5.969 1 96.06 384 VAL A O 1
ATOM 3053 N N . ASP A 1 385 ? -12.641 -23.125 -6.672 1 97.06 385 ASP A N 1
ATOM 3054 C CA . ASP A 1 385 ? -13.344 -23.406 -5.418 1 97.06 385 ASP A CA 1
ATOM 3055 C C . ASP A 1 385 ? -12.352 -23.562 -4.262 1 97.06 385 ASP A C 1
ATOM 3057 O O . ASP A 1 385 ? -12.734 -23.422 -3.098 1 97.06 385 ASP A O 1
ATOM 3061 N N . PHE A 1 386 ? -11.07 -23.828 -4.555 1 98.19 386 PHE A N 1
ATOM 3062 C CA . PHE A 1 386 ? -10.039 -23.891 -3.521 1 98.19 386 PHE A CA 1
ATOM 3063 C C . PHE A 1 386 ? -9.93 -22.547 -2.811 1 98.19 386 PHE A C 1
ATOM 3065 O O . PHE A 1 386 ? -9.438 -22.469 -1.681 1 98.19 386 PHE A O 1
ATOM 3072 N N . ILE A 1 387 ? -10.367 -21.484 -3.484 1 97.44 387 ILE A N 1
ATOM 3073 C CA . ILE A 1 387 ? -10.195 -20.125 -2.979 1 97.44 387 ILE A CA 1
ATOM 3074 C C . ILE A 1 387 ? -11.555 -19.516 -2.643 1 97.44 387 ILE A C 1
ATOM 3076 O O . ILE A 1 387 ? -11.766 -19.031 -1.532 1 97.44 387 ILE A O 1
ATOM 3080 N N . PHE A 1 388 ? -12.547 -19.688 -3.525 1 95.44 388 PHE A N 1
ATOM 3081 C CA . PHE A 1 388 ? -13.797 -18.938 -3.428 1 95.44 388 PHE A CA 1
ATOM 3082 C C . PHE A 1 388 ? -14.969 -19.875 -3.148 1 95.44 388 PHE A C 1
ATOM 3084 O O . PHE A 1 388 ? -16.109 -19.422 -3.014 1 95.44 388 PHE A O 1
ATOM 3091 N N . GLY A 1 389 ? -14.672 -21.141 -3.027 1 95.69 389 GLY A N 1
ATOM 3092 C CA . GLY A 1 389 ? -15.75 -22.078 -2.818 1 95.69 389 GLY A CA 1
ATOM 3093 C C . GLY A 1 389 ? -16.406 -21.953 -1.458 1 95.69 389 GLY A C 1
ATOM 3094 O O . GLY A 1 389 ? -15.727 -21.703 -0.458 1 95.69 389 GLY A O 1
ATOM 3095 N N . LYS A 1 390 ? -17.672 -22.109 -1.415 1 93.81 390 LYS A N 1
ATOM 3096 C CA . LYS A 1 390 ? -18.406 -22.016 -0.155 1 93.81 390 LYS A CA 1
ATOM 3097 C C . LYS A 1 390 ? -17.984 -23.141 0.801 1 93.81 390 LYS A C 1
ATOM 3099 O O . LYS A 1 390 ? -18.078 -22.984 2.021 1 93.81 390 LYS A O 1
ATOM 3104 N N . HIS A 1 391 ? -17.453 -24.219 0.237 1 96.31 391 HIS A N 1
ATOM 3105 C CA . HIS A 1 391 ? -17.109 -25.344 1.087 1 96.31 391 HIS A CA 1
ATOM 3106 C C . HIS A 1 391 ? -15.594 -25.484 1.222 1 96.31 391 HIS A C 1
ATOM 3108 O O . HIS A 1 391 ? -15.094 -26.484 1.735 1 96.31 391 HIS A O 1
ATOM 3114 N N . ALA A 1 392 ? -14.883 -24.562 0.776 1 97.44 392 ALA A N 1
ATOM 3115 C CA . ALA A 1 392 ? -13.43 -24.609 0.83 1 97.44 392 ALA A CA 1
ATOM 3116 C C . ALA A 1 392 ? -12.938 -24.812 2.262 1 97.44 392 ALA A C 1
ATOM 3118 O O . ALA A 1 392 ? -12 -25.578 2.502 1 97.44 392 ALA A O 1
ATOM 3119 N N . TY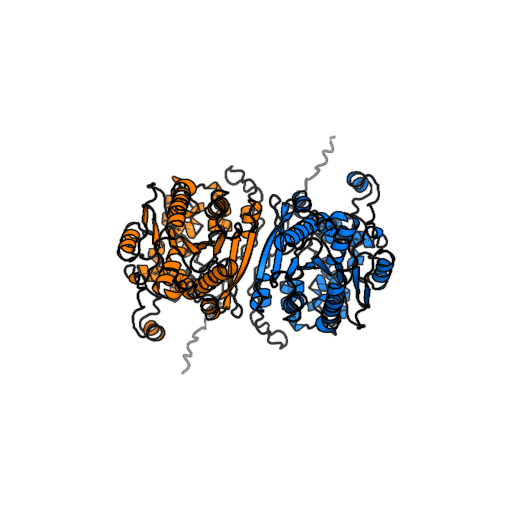R A 1 393 ? -13.594 -24.109 3.209 1 97.19 393 TYR A N 1
ATOM 3120 C CA . TYR A 1 393 ? -13.211 -24.203 4.609 1 97.19 393 TYR A CA 1
ATOM 3121 C C . TYR A 1 393 ? -13.336 -25.641 5.109 1 97.19 393 TYR A C 1
ATOM 3123 O O . TYR A 1 393 ? -12.391 -26.188 5.684 1 97.19 393 TYR A O 1
ATOM 3131 N N . GLN A 1 394 ? -14.414 -26.234 4.809 1 97 394 GLN A N 1
ATOM 3132 C CA . GLN A 1 394 ? -14.711 -27.562 5.316 1 97 394 GLN A CA 1
ATOM 3133 C C . GLN A 1 394 ? -13.906 -28.625 4.574 1 97 394 GLN A C 1
ATOM 3135 O O . GLN A 1 394 ? -13.406 -29.562 5.188 1 97 394 GLN A O 1
ATOM 3140 N N . TYR A 1 395 ? -13.781 -28.453 3.287 1 98 395 TYR A N 1
ATOM 3141 C CA . TYR A 1 395 ? -13.234 -29.531 2.469 1 98 395 TYR A CA 1
ATOM 3142 C C . TYR A 1 395 ? -11.711 -29.438 2.383 1 98 395 TYR A C 1
ATOM 3144 O O . TYR A 1 395 ? -11.031 -30.438 2.137 1 98 395 TYR A O 1
ATOM 3152 N N . VAL A 1 396 ? -11.164 -28.266 2.568 1 98.62 396 VAL A N 1
ATOM 3153 C CA . VAL A 1 396 ? -9.75 -28.109 2.246 1 98.62 396 VAL A CA 1
ATOM 3154 C C . VAL A 1 396 ? -9.008 -27.516 3.445 1 98.62 396 VAL A C 1
ATOM 3156 O O . VAL A 1 396 ? -8.023 -28.094 3.914 1 98.62 396 VAL A O 1
ATOM 3159 N N . TYR A 1 397 ? -9.469 -26.406 4.051 1 98.56 397 TYR A N 1
ATOM 3160 C CA . TYR A 1 397 ? -8.68 -25.656 5.027 1 98.56 397 TYR A CA 1
ATOM 3161 C C . TYR A 1 397 ? -8.617 -26.391 6.355 1 98.56 397 TYR A C 1
ATOM 3163 O O . TYR A 1 397 ? -7.539 -26.516 6.953 1 98.56 397 TYR A O 1
ATOM 3171 N N . LYS A 1 398 ? -9.75 -26.859 6.816 1 97.69 398 LYS A N 1
ATOM 3172 C CA . LYS A 1 398 ? -9.766 -27.578 8.078 1 97.69 398 LYS A CA 1
ATOM 3173 C C . LYS A 1 398 ? -8.898 -28.828 8.008 1 97.69 398 LYS A C 1
ATOM 3175 O O . LYS A 1 398 ? -8.016 -29.031 8.852 1 97.69 398 LYS A O 1
ATOM 3180 N N . PRO A 1 399 ? -9.094 -29.672 6.953 1 97.88 399 PRO A N 1
ATOM 3181 C CA . PRO A 1 399 ? -8.227 -30.844 6.859 1 97.88 399 PRO A CA 1
ATOM 3182 C C . PRO A 1 399 ? -6.754 -30.484 6.699 1 97.88 399 PRO A C 1
ATOM 3184 O O . PRO A 1 399 ? -5.883 -31.188 7.23 1 97.88 399 PRO A O 1
ATOM 3187 N N . LEU A 1 400 ? -6.438 -29.469 5.992 1 98.19 400 LEU A N 1
ATOM 3188 C CA . LEU A 1 400 ? -5.059 -29.047 5.777 1 98.19 400 LEU A CA 1
ATOM 3189 C C . LEU A 1 400 ? -4.398 -28.656 7.09 1 98.19 400 LEU A C 1
ATOM 3191 O O . LEU A 1 400 ? -3.291 -29.094 7.398 1 98.19 400 LEU A O 1
ATOM 3195 N N . VAL A 1 401 ? -5.078 -27.781 7.855 1 97.56 401 VAL A N 1
ATOM 3196 C CA . VAL A 1 401 ? -4.5 -27.297 9.109 1 97.56 401 VAL A CA 1
ATOM 3197 C C . VAL A 1 401 ? -4.352 -28.453 10.094 1 97.56 401 VAL A C 1
ATOM 3199 O O . VAL A 1 401 ? -3.389 -28.5 10.859 1 97.56 401 VAL A O 1
ATOM 3202 N N . GLN A 1 402 ? -5.266 -29.391 10.078 1 96.19 402 GLN A N 1
ATOM 3203 C CA . GLN A 1 402 ? -5.129 -30.609 10.891 1 96.19 402 GLN A CA 1
ATOM 3204 C C . GLN A 1 402 ? -3.891 -31.406 10.484 1 96.19 402 GLN A C 1
ATOM 3206 O O . GLN A 1 402 ? -3.16 -31.906 11.344 1 96.19 402 GLN A O 1
ATOM 3211 N N . TYR A 1 403 ? -3.695 -31.531 9.188 1 96.38 403 TYR A N 1
ATOM 3212 C CA . TYR A 1 403 ? -2.51 -32.219 8.672 1 96.38 403 TYR A CA 1
ATOM 3213 C C . TYR A 1 403 ? -1.237 -31.516 9.148 1 96.38 403 TYR A C 1
ATOM 3215 O O . TYR A 1 403 ? -0.29 -32.188 9.578 1 96.38 403 TYR A O 1
ATOM 3223 N N . LEU A 1 404 ? -1.196 -30.188 9.039 1 96.81 404 LEU A N 1
ATOM 3224 C CA . LEU A 1 404 ? -0.023 -29.406 9.422 1 96.81 404 LEU A CA 1
ATOM 3225 C C . LEU A 1 404 ? 0.273 -29.562 10.914 1 96.81 404 LEU A C 1
ATOM 3227 O O . LEU A 1 404 ? 1.437 -29.625 11.312 1 96.81 404 LEU A O 1
ATOM 3231 N N . LYS A 1 405 ? -0.722 -29.594 11.727 1 93 405 LYS A N 1
ATOM 3232 C CA . LYS A 1 405 ? -0.557 -29.734 13.172 1 93 405 LYS A CA 1
ATOM 3233 C C . LYS A 1 405 ? 0.017 -31.109 13.523 1 93 405 LYS A C 1
ATOM 3235 O O . LYS A 1 405 ? 0.847 -31.219 14.43 1 93 405 LYS A O 1
ATOM 3240 N N . LYS A 1 406 ? -0.451 -32.062 12.844 1 87.56 406 LYS A N 1
ATOM 3241 C CA . LYS A 1 406 ? -0.006 -33.406 13.109 1 87.56 406 LYS A CA 1
ATOM 3242 C C . LYS A 1 406 ? 1.445 -33.625 12.68 1 87.56 406 LYS A C 1
ATOM 3244 O O . LYS A 1 406 ? 2.193 -34.344 13.32 1 87.56 406 LYS A O 1
ATOM 3249 N N . HIS A 1 407 ? 1.887 -32.969 11.695 1 75.5 407 HIS A N 1
ATOM 3250 C CA . HIS A 1 407 ? 3.221 -33.188 11.148 1 75.5 407 HIS A CA 1
ATOM 3251 C C . HIS A 1 407 ? 4.195 -32.125 11.633 1 75.5 407 HIS A C 1
ATOM 3253 O O . HIS A 1 407 ? 5.402 -32.219 11.398 1 75.5 407 HIS A O 1
ATOM 3259 N N . ALA A 1 408 ? 3.875 -30.969 12.109 1 62.53 408 ALA A N 1
ATOM 3260 C CA . ALA A 1 408 ? 4.758 -30 12.75 1 62.53 408 ALA A CA 1
ATOM 3261 C C . ALA A 1 408 ? 5.48 -30.609 13.938 1 62.53 408 ALA A C 1
ATOM 3263 O O . ALA A 1 408 ? 6.645 -30.312 14.195 1 62.53 408 ALA A O 1
ATOM 3264 N N . VAL A 1 409 ? 4.824 -31.391 14.711 1 46.34 409 VAL A N 1
ATOM 3265 C CA . VAL A 1 409 ? 5.363 -31.984 15.922 1 46.34 409 VAL A CA 1
ATOM 3266 C C . VAL A 1 409 ? 6.48 -32.969 15.57 1 46.34 409 VAL A C 1
ATOM 3268 O O . VAL A 1 409 ? 7.488 -33.062 16.266 1 46.34 409 VAL A O 1
ATOM 3271 N N . ASP A 1 410 ? 6.324 -33.75 14.531 1 43.59 410 ASP A N 1
ATOM 3272 C CA . ASP A 1 410 ? 7.199 -34.906 14.359 1 43.59 410 ASP A CA 1
ATOM 3273 C C . ASP A 1 410 ? 8.508 -34.5 13.68 1 43.59 410 ASP A C 1
ATOM 3275 O O . ASP A 1 410 ? 9.391 -35.344 13.484 1 43.59 410 ASP A O 1
ATOM 3279 N N . SER A 1 411 ? 8.633 -33.5 12.992 1 42.03 411 SER A N 1
ATOM 3280 C CA . SER A 1 411 ? 9.828 -33.188 12.211 1 42.03 411 SER A CA 1
ATOM 3281 C C . SER A 1 411 ? 11.016 -32.875 13.125 1 42.03 411 SER A C 1
ATOM 3283 O O . SER A 1 411 ? 12.102 -32.562 12.641 1 42.03 411 SER A O 1
ATOM 3285 N N . ASN A 1 412 ? 10.938 -32.688 14.266 1 38.84 412 ASN A N 1
ATOM 3286 C CA . ASN A 1 412 ? 12.188 -32.688 15.031 1 38.84 412 ASN A CA 1
ATOM 3287 C C . ASN A 1 412 ? 13 -33.969 14.766 1 38.84 412 ASN A C 1
ATOM 3289 O O . ASN A 1 412 ? 14.148 -34.062 15.203 1 38.84 412 ASN A O 1
ATOM 3293 N N . ALA A 1 413 ? 12.469 -35.125 14.359 1 35.47 413 ALA A N 1
ATOM 3294 C CA . ALA A 1 413 ? 13.227 -36.375 14.305 1 35.47 413 ALA A CA 1
ATOM 3295 C C . ALA A 1 413 ? 14.07 -36.469 13.039 1 35.47 413 ALA A C 1
ATOM 3297 O O . ALA A 1 413 ? 15.07 -37.188 12.992 1 35.47 413 ALA A O 1
ATOM 3298 N N . ILE A 1 414 ? 13.656 -36.25 11.883 1 34.94 414 ILE A N 1
ATOM 3299 C CA . ILE A 1 414 ? 14.398 -36.688 10.703 1 34.94 414 ILE A CA 1
ATOM 3300 C C . ILE A 1 414 ? 15.406 -35.594 10.297 1 34.94 414 ILE A C 1
ATOM 3302 O O . ILE A 1 414 ? 16.266 -35.844 9.445 1 34.94 414 ILE A O 1
ATOM 3306 N N . ARG A 1 415 ? 15.109 -34.375 10.258 1 36.41 415 ARG A N 1
ATOM 3307 C CA . ARG A 1 415 ? 16.094 -33.562 9.547 1 36.41 415 ARG A CA 1
ATOM 3308 C C . ARG A 1 415 ? 17.297 -33.281 10.43 1 36.41 415 ARG A C 1
ATOM 3310 O O . ARG A 1 415 ? 17.141 -32.844 11.578 1 36.41 415 ARG A O 1
ATOM 3317 N N . LYS A 1 416 ? 18.328 -33.906 10.109 1 37.16 416 LYS A N 1
ATOM 3318 C CA . LYS A 1 416 ? 19.609 -33.375 10.594 1 37.16 416 LYS A CA 1
ATOM 3319 C C . LYS A 1 416 ? 19.625 -31.859 10.531 1 37.16 416 LYS A C 1
ATOM 3321 O O . LYS A 1 416 ? 19.156 -31.266 9.562 1 37.16 416 LYS A O 1
ATOM 3326 N N . PRO A 1 417 ? 19.859 -31.203 11.688 1 35.53 417 PRO A N 1
ATOM 3327 C CA . PRO A 1 417 ? 20.031 -29.75 11.656 1 35.53 417 PRO A CA 1
ATOM 3328 C C . PRO A 1 417 ? 20.766 -29.266 10.406 1 35.53 417 PRO A C 1
ATOM 3330 O O . PRO A 1 417 ? 21.922 -29.656 10.18 1 35.53 417 PRO A O 1
ATOM 3333 N N . GLN A 1 418 ? 20.141 -29.344 9.281 1 34.34 418 GLN A N 1
ATOM 3334 C CA . GLN A 1 418 ? 20.984 -28.734 8.258 1 34.34 418 GLN A CA 1
ATOM 3335 C C . GLN A 1 418 ? 21.406 -27.328 8.664 1 34.34 418 GLN A C 1
ATOM 3337 O O . GLN A 1 418 ? 20.703 -26.656 9.414 1 34.34 418 GLN A O 1
ATOM 3342 N N . LYS A 1 419 ? 22.625 -27.047 8.438 1 36.97 419 LYS A N 1
ATOM 3343 C CA . LYS A 1 419 ? 23.266 -25.766 8.703 1 36.97 419 LYS A CA 1
ATOM 3344 C C . LYS A 1 419 ? 22.359 -24.609 8.266 1 36.97 419 LYS A C 1
ATOM 3346 O O . LYS A 1 419 ? 21.891 -24.578 7.129 1 36.97 419 LYS A O 1
ATOM 3351 N N . PRO A 1 420 ? 21.766 -23.984 9.242 1 41.09 420 PRO A N 1
ATOM 3352 C CA . PRO A 1 420 ? 20.938 -22.797 8.969 1 41.09 420 PRO A CA 1
ATOM 3353 C C . PRO A 1 420 ? 21.406 -22.047 7.727 1 41.09 420 PRO A C 1
ATOM 3355 O O . PRO A 1 420 ? 22.609 -21.812 7.551 1 41.09 420 PRO A O 1
ATOM 3358 N N . LEU A 1 421 ? 20.812 -22.141 6.633 1 43.25 421 LEU A N 1
ATOM 3359 C CA . LEU A 1 421 ? 21.172 -21.312 5.496 1 43.25 421 LEU A CA 1
ATOM 3360 C C . LEU A 1 421 ? 21.578 -19.906 5.957 1 43.25 421 LEU A C 1
ATOM 3362 O O . LEU A 1 421 ? 20.828 -19.25 6.68 1 43.25 421 LEU A O 1
ATOM 3366 N N . SER A 1 422 ? 22.781 -19.688 6.074 1 41.75 422 SER A N 1
ATOM 3367 C CA . SER A 1 422 ? 23.391 -18.469 6.562 1 41.75 422 SER A CA 1
ATOM 3368 C C . SER A 1 422 ? 22.781 -17.234 5.883 1 41.75 422 SER A C 1
ATOM 3370 O O . SER A 1 422 ? 22.281 -17.328 4.766 1 41.75 422 SER A O 1
ATOM 3372 N N . ILE A 1 423 ? 22.391 -16.188 6.695 1 45.12 423 ILE A N 1
ATOM 3373 C CA . ILE A 1 423 ? 22.219 -14.797 6.277 1 45.12 423 ILE A CA 1
ATOM 3374 C C . ILE A 1 423 ? 22.984 -14.547 4.984 1 45.12 423 ILE A C 1
ATOM 3376 O O . ILE A 1 423 ? 22.516 -13.812 4.113 1 45.12 423 ILE A O 1
ATOM 3380 N N . SER A 1 424 ? 23.969 -15.414 4.867 1 43.5 424 SER A N 1
ATOM 3381 C CA . SER A 1 424 ? 24.922 -15.219 3.779 1 43.5 424 SER A CA 1
ATOM 3382 C C . SER A 1 424 ? 24.328 -15.609 2.438 1 43.5 424 SER A C 1
ATOM 3384 O O . SER A 1 424 ? 24.562 -14.938 1.427 1 43.5 424 SER A O 1
ATOM 3386 N N . THR A 1 425 ? 23.484 -16.656 2.438 1 49.03 425 THR A N 1
ATOM 3387 C CA . THR A 1 425 ? 22.953 -17.125 1.161 1 49.03 425 THR A CA 1
ATOM 3388 C C . THR A 1 425 ? 21.891 -16.156 0.648 1 49.03 425 THR A C 1
ATOM 3390 O O . THR A 1 425 ? 21.797 -15.906 -0.554 1 49.03 425 THR A O 1
ATOM 3393 N N . CYS A 1 426 ? 21.016 -15.773 1.463 1 54.31 426 CYS A N 1
ATOM 3394 C CA . CYS A 1 426 ? 20.094 -14.734 1.03 1 54.31 426 CYS A CA 1
ATOM 3395 C C . CYS A 1 426 ? 20.828 -13.477 0.617 1 54.31 426 CYS A C 1
ATOM 3397 O O . CYS A 1 426 ? 20.422 -12.789 -0.322 1 54.31 426 CYS A O 1
ATOM 3399 N N . ARG A 1 427 ? 21.859 -12.992 1.399 1 45.56 427 ARG A N 1
ATOM 3400 C CA . ARG A 1 427 ? 22.609 -11.781 1.067 1 45.56 427 ARG A CA 1
ATOM 3401 C C . ARG A 1 427 ? 23.328 -11.938 -0.264 1 45.56 427 ARG A C 1
ATOM 3403 O O . ARG A 1 427 ? 23.531 -10.961 -0.987 1 45.56 427 ARG A O 1
ATOM 3410 N N . ALA A 1 428 ? 23.797 -13.258 -0.478 1 43.09 428 ALA A N 1
ATOM 3411 C CA . ALA A 1 428 ? 24.547 -13.508 -1.707 1 43.09 428 ALA A CA 1
ATOM 3412 C C . ALA A 1 428 ? 23.625 -13.555 -2.916 1 43.09 428 ALA A C 1
ATOM 3414 O O . ALA A 1 428 ? 24.078 -13.461 -4.059 1 43.09 428 ALA A O 1
ATOM 3415 N N . MET A 1 429 ? 22.469 -13.719 -2.672 1 40.75 429 MET A N 1
ATOM 3416 C CA . MET A 1 429 ? 21.531 -13.766 -3.789 1 40.75 429 MET A CA 1
ATOM 3417 C C . MET A 1 429 ? 20.984 -12.367 -4.098 1 40.75 429 MET A C 1
ATOM 3419 O O . MET A 1 429 ? 20.719 -11.586 -3.186 1 40.75 429 MET A O 1
ATOM 3423 N N . MET B 1 1 ? -65.375 34.062 -17.328 1 23.28 1 MET B N 1
ATOM 3424 C CA . MET B 1 1 ? -64.75 33.406 -18.469 1 23.28 1 MET B CA 1
ATOM 3425 C C . MET B 1 1 ? -63.25 33.219 -18.219 1 23.28 1 MET B C 1
ATOM 3427 O O . MET B 1 1 ? -62.688 33.875 -17.328 1 23.28 1 MET B O 1
ATOM 3431 N N . GLU B 1 2 ? -62.5 32.625 -19.25 1 22.28 2 GLU B N 1
ATOM 3432 C CA . GLU B 1 2 ? -61.531 31.609 -19.641 1 22.28 2 GLU B CA 1
ATOM 3433 C C . GLU B 1 2 ? -60.094 32.125 -19.625 1 22.28 2 GLU B C 1
ATOM 3435 O O . GLU B 1 2 ? -59.188 31.516 -20.156 1 22.28 2 GLU B O 1
ATOM 3440 N N . PHE B 1 3 ? -59.844 33.312 -19.281 1 25.98 3 PHE B N 1
ATOM 3441 C CA . PHE B 1 3 ? -58.531 33.719 -19.734 1 25.98 3 PHE B CA 1
ATOM 3442 C C . PHE B 1 3 ? -57.438 32.875 -19.078 1 25.98 3 PHE B C 1
ATOM 3444 O O . PHE B 1 3 ? -57.125 33.062 -17.906 1 25.98 3 PHE B O 1
ATOM 3451 N N . ILE B 1 4 ? -57.5 31.484 -19.234 1 24.27 4 ILE B N 1
ATOM 3452 C CA . ILE B 1 4 ? -56.656 30.391 -18.781 1 24.27 4 ILE B CA 1
ATOM 3453 C C . ILE B 1 4 ? -55.219 30.609 -19.234 1 24.27 4 ILE B C 1
ATOM 3455 O O . ILE B 1 4 ? -54.906 30.609 -20.422 1 24.27 4 ILE B O 1
ATOM 3459 N N . ALA B 1 5 ? -54.625 31.656 -18.672 1 25.33 5 ALA B N 1
ATOM 3460 C CA . ALA B 1 5 ? -53.281 32.094 -19.047 1 25.33 5 ALA B CA 1
ATOM 3461 C C . ALA B 1 5 ? -52.312 30.906 -19.094 1 25.33 5 ALA B C 1
ATOM 3463 O O . ALA B 1 5 ? -52.281 30.094 -18.172 1 25.33 5 ALA B O 1
ATOM 3464 N N . ILE B 1 6 ? -51.906 30.438 -20.25 1 22.69 6 ILE B N 1
ATOM 3465 C CA . ILE B 1 6 ? -51.031 29.375 -20.781 1 22.69 6 ILE B CA 1
ATO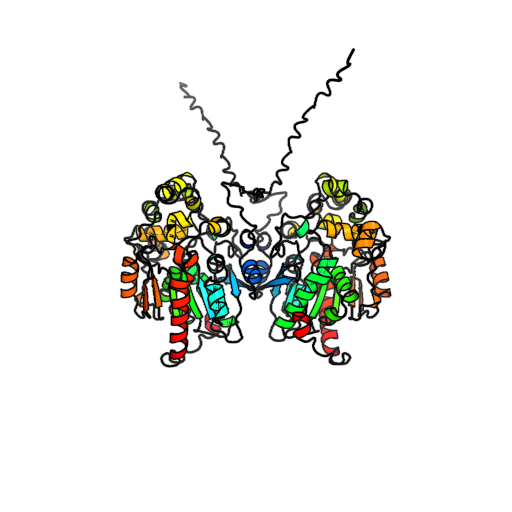M 3466 C C . ILE B 1 6 ? -49.656 29.469 -20.141 1 22.69 6 ILE B C 1
ATOM 3468 O O . ILE B 1 6 ? -48.906 30.438 -20.406 1 22.69 6 ILE B O 1
ATOM 3472 N N . VAL B 1 7 ? -49.438 29.484 -18.812 1 23.56 7 VAL B N 1
ATOM 3473 C CA . VAL B 1 7 ? -48.125 29.547 -18.219 1 23.56 7 VAL B CA 1
ATOM 3474 C C . VAL B 1 7 ? -47.25 28.422 -18.797 1 23.56 7 VAL B C 1
ATOM 3476 O O . VAL B 1 7 ? -47.531 27.25 -18.578 1 23.56 7 VAL B O 1
ATOM 3479 N N . VAL B 1 8 ? -46.781 28.562 -20.031 1 22.55 8 VAL B N 1
ATOM 3480 C CA . VAL B 1 8 ? -45.906 27.641 -20.75 1 22.55 8 VAL B CA 1
ATOM 3481 C C . VAL B 1 8 ? -44.719 27.281 -19.875 1 22.55 8 VAL B C 1
ATOM 3483 O O . VAL B 1 8 ? -44 28.172 -19.375 1 22.55 8 VAL B O 1
ATOM 3486 N N . LEU B 1 9 ? -44.719 26.156 -19.188 1 23.3 9 LEU B N 1
ATOM 3487 C CA . LEU B 1 9 ? -43.781 25.312 -18.422 1 23.3 9 LEU B CA 1
ATOM 3488 C C . LEU B 1 9 ? -42.469 25.141 -19.172 1 23.3 9 LEU B C 1
ATOM 3490 O O . LEU B 1 9 ? -42.406 24.438 -20.188 1 23.3 9 LEU B O 1
ATOM 3494 N N . TRP B 1 10 ? -41.812 26.281 -19.562 1 23.05 10 TRP B N 1
ATOM 3495 C CA . TRP B 1 10 ? -40.531 26.078 -20.219 1 23.05 10 TRP B CA 1
ATOM 3496 C C . TRP B 1 10 ? -39.656 25.125 -19.406 1 23.05 10 TRP B C 1
ATOM 3498 O O . TRP B 1 10 ? -39.312 25.422 -18.266 1 23.05 10 TRP B O 1
ATOM 3508 N N . MET B 1 11 ? -39.844 23.812 -19.453 1 22.94 11 MET B N 1
ATOM 3509 C CA . MET B 1 11 ? -39 22.719 -19 1 22.94 11 MET B CA 1
ATOM 3510 C C . MET B 1 11 ? -37.531 22.969 -19.375 1 22.94 11 MET B C 1
ATOM 3512 O O . MET B 1 11 ? -37.188 22.891 -20.562 1 22.94 11 MET B O 1
ATOM 3516 N N . VAL B 1 12 ? -36.906 24.016 -18.891 1 23.64 12 VAL B N 1
ATOM 3517 C CA . VAL B 1 12 ? -35.469 24.156 -19.109 1 23.64 12 VAL B CA 1
ATOM 3518 C C . VAL B 1 12 ? -34.781 22.812 -18.812 1 23.64 12 VAL B C 1
ATOM 3520 O O . VAL B 1 12 ? -34.906 22.281 -17.703 1 23.64 12 VAL B O 1
ATOM 3523 N N . SER B 1 13 ? -34.719 21.906 -19.781 1 24.27 13 SER B N 1
ATOM 3524 C CA . SER B 1 13 ? -33.875 20.719 -19.766 1 24.27 13 SER B CA 1
ATOM 3525 C C . SER B 1 13 ? -32.469 21.031 -19.203 1 24.27 13 SER B C 1
ATOM 3527 O O . SER B 1 13 ? -31.688 21.75 -19.844 1 24.27 13 SER B O 1
ATOM 3529 N N . PHE B 1 14 ? -32.406 21.328 -17.922 1 23.94 14 PHE B N 1
ATOM 3530 C CA . PHE B 1 14 ? -31.078 21.391 -17.312 1 23.94 14 PHE B CA 1
ATOM 3531 C C . PHE B 1 14 ? -30.266 20.156 -17.672 1 23.94 14 PHE B C 1
ATOM 3533 O O . PHE B 1 14 ? -30.594 19.047 -17.266 1 23.94 14 PHE B O 1
ATOM 3540 N N . THR B 1 15 ? -29.828 20.109 -18.922 1 25.2 15 THR B N 1
ATOM 3541 C CA . THR B 1 15 ? -28.781 19.141 -19.234 1 25.2 15 THR B CA 1
ATOM 3542 C C . THR B 1 15 ? -27.703 19.141 -18.156 1 25.2 15 THR B C 1
ATOM 3544 O O . THR B 1 15 ? -27.109 20.188 -17.875 1 25.2 15 THR B O 1
ATOM 3547 N N . PHE B 1 16 ? -28 18.438 -17.062 1 24.09 16 PHE B N 1
ATOM 3548 C CA . PHE B 1 16 ? -26.953 18.125 -16.109 1 24.09 16 PHE B CA 1
ATOM 3549 C C . PHE B 1 16 ? -25.641 17.859 -16.828 1 24.09 16 PHE B C 1
ATOM 3551 O O . PHE B 1 16 ? -25.531 16.906 -17.609 1 24.09 16 PHE B O 1
ATOM 3558 N N . ALA B 1 17 ? -25.031 18.891 -17.266 1 22.83 17 ALA B N 1
ATOM 3559 C CA . ALA B 1 17 ? -23.641 18.75 -17.656 1 22.83 17 ALA B CA 1
ATOM 3560 C C . ALA B 1 17 ? -22.875 17.859 -16.672 1 22.83 17 ALA B C 1
ATOM 3562 O O . ALA B 1 17 ? -22.766 18.203 -15.484 1 22.83 17 ALA B O 1
ATOM 3563 N N . ARG B 1 18 ? -23.125 16.547 -16.766 1 24.03 18 ARG B N 1
ATOM 3564 C CA . ARG B 1 18 ? -22.234 15.602 -16.109 1 24.03 18 ARG B CA 1
ATOM 3565 C C . ARG B 1 18 ? -20.797 16.109 -16.109 1 24.03 18 ARG B C 1
ATOM 3567 O O . ARG B 1 18 ? -20.203 16.328 -17.156 1 24.03 18 ARG B O 1
ATOM 3574 N N . ILE B 1 19 ? -20.594 16.984 -15.234 1 21.8 19 ILE B N 1
ATOM 3575 C CA . ILE B 1 19 ? -19.188 17.25 -15.023 1 21.8 19 ILE B CA 1
ATOM 3576 C C . ILE B 1 19 ? -18.422 15.922 -14.922 1 21.8 19 ILE B C 1
ATOM 3578 O O . ILE B 1 19 ? -18.641 15.141 -14 1 21.8 19 ILE B O 1
ATOM 3582 N N . GLU B 1 20 ? -18.312 15.227 -16.016 1 23.45 20 GLU B N 1
ATOM 3583 C CA . GLU B 1 20 ? -17.344 14.141 -16.125 1 23.45 20 GLU B CA 1
ATOM 3584 C C . GLU B 1 20 ? -16.062 14.461 -15.367 1 23.45 20 GLU B C 1
ATOM 3586 O O . GLU B 1 20 ? -15.359 15.414 -15.703 1 23.45 20 GLU B O 1
ATOM 3591 N N . TYR B 1 21 ? -16.219 14.438 -14.109 1 22.06 21 TYR B N 1
ATOM 3592 C CA . TYR B 1 21 ? -14.906 14.328 -13.484 1 22.06 21 TYR B CA 1
ATOM 3593 C C . TYR B 1 21 ? -14 13.391 -14.273 1 22.06 21 TYR B C 1
ATOM 3595 O O . TYR B 1 21 ? -14.32 12.211 -14.453 1 22.06 21 TYR B O 1
ATOM 3603 N N . ASN B 1 22 ? -13.508 13.914 -15.336 1 23.16 22 ASN B N 1
ATOM 3604 C CA . ASN B 1 22 ? -12.391 13.305 -16.062 1 23.16 22 ASN B CA 1
ATOM 3605 C C . ASN B 1 22 ? -11.398 12.648 -15.094 1 23.16 22 ASN B C 1
ATOM 3607 O O . ASN B 1 22 ? -10.664 13.344 -14.391 1 23.16 22 ASN B O 1
ATOM 3611 N N . VAL B 1 23 ? -11.883 11.758 -14.281 1 23.95 23 VAL B N 1
ATOM 3612 C CA . VAL B 1 23 ? -10.766 10.953 -13.805 1 23.95 23 VAL B CA 1
ATOM 3613 C C . VAL B 1 23 ? -9.719 10.82 -14.906 1 23.95 23 VAL B C 1
ATOM 3615 O O . VAL B 1 23 ? -9.992 10.242 -15.961 1 23.95 23 VAL B O 1
ATOM 3618 N N . LYS B 1 24 ? -8.883 11.75 -14.953 1 26.62 24 LYS B N 1
ATOM 3619 C CA . LYS B 1 24 ? -7.766 11.648 -15.883 1 26.62 24 LYS B CA 1
ATOM 3620 C C . LYS B 1 24 ? -7.32 10.203 -16.062 1 26.62 24 LYS B C 1
ATOM 3622 O O . LYS B 1 24 ? -6.926 9.547 -15.094 1 26.62 24 LYS B O 1
ATOM 3627 N N . SER B 1 25 ? -7.984 9.391 -16.734 1 24.14 25 SER B N 1
ATOM 3628 C CA . SER B 1 25 ? -7.305 8.211 -17.25 1 24.14 25 SER B CA 1
ATOM 3629 C C . SER B 1 25 ? -5.801 8.445 -17.359 1 24.14 25 SER B C 1
ATOM 3631 O O . SER B 1 25 ? -5.363 9.523 -17.766 1 24.14 25 SER B O 1
ATOM 3633 N N . ARG B 1 26 ? -5.07 7.707 -16.469 1 26.05 26 ARG B N 1
ATOM 3634 C CA . ARG B 1 26 ? -3.648 7.699 -16.797 1 26.05 26 ARG B CA 1
ATOM 3635 C C . ARG B 1 26 ? -3.428 7.719 -18.297 1 26.05 26 ARG B C 1
ATOM 3637 O O . ARG B 1 26 ? -3.6 6.699 -18.969 1 26.05 26 ARG B O 1
ATOM 3644 N N . ALA B 1 27 ? -4.023 8.625 -19 1 26.77 27 ALA B N 1
ATOM 3645 C CA . ALA B 1 27 ? -3.596 8.969 -20.359 1 26.77 27 ALA B CA 1
ATOM 3646 C C . ALA B 1 27 ? -2.113 8.672 -20.562 1 26.77 27 ALA B C 1
ATOM 3648 O O . ALA B 1 27 ? -1.336 8.68 -19.609 1 26.77 27 ALA B O 1
ATOM 3649 N N . GLU B 1 28 ? -1.864 8.094 -21.672 1 27.02 28 GLU B N 1
ATOM 3650 C CA . GLU B 1 28 ? -0.513 8 -22.219 1 27.02 28 GLU B CA 1
ATOM 3651 C C . GLU B 1 28 ? 0.299 9.25 -21.891 1 27.02 28 GLU B C 1
ATOM 3653 O O . GLU B 1 28 ? 0.046 10.32 -22.453 1 27.02 28 GLU B O 1
ATOM 3658 N N . LYS B 1 29 ? 0.321 9.555 -20.609 1 30.91 29 LYS B N 1
ATOM 3659 C CA . LYS B 1 29 ? 1.28 10.656 -20.562 1 30.91 29 LYS B CA 1
ATOM 3660 C C . LYS B 1 29 ? 2.295 10.539 -21.703 1 30.91 29 LYS B C 1
ATOM 3662 O O . LYS B 1 29 ? 2.836 9.461 -21.953 1 30.91 29 LYS B O 1
ATOM 3667 N N . PRO B 1 30 ? 2.236 11.383 -22.672 1 28.06 30 PRO B N 1
ATOM 3668 C CA . PRO B 1 30 ? 3.324 11.328 -23.656 1 28.06 30 PRO B CA 1
ATOM 3669 C C . PRO B 1 30 ? 4.645 10.867 -23.047 1 28.06 30 PRO B C 1
ATOM 3671 O O . PRO B 1 30 ? 4.895 11.094 -21.859 1 28.06 30 PRO B O 1
ATOM 3674 N N . ILE B 1 31 ? 5.449 9.758 -23.547 1 30.39 31 ILE B N 1
ATOM 3675 C CA . ILE B 1 31 ? 6.891 9.586 -23.438 1 30.39 31 ILE B CA 1
ATOM 3676 C C . ILE B 1 31 ? 7.551 10.914 -23.078 1 30.39 31 ILE B C 1
ATOM 3678 O O . ILE B 1 31 ? 8.281 11 -22.094 1 30.39 31 ILE B O 1
ATOM 3682 N N . TYR B 1 32 ? 8.344 11.336 -24.141 1 29.25 32 TYR B N 1
ATOM 3683 C CA . TYR B 1 32 ? 9.281 12.453 -24.266 1 29.25 32 TYR B CA 1
ATOM 3684 C C . TYR B 1 32 ? 8.547 13.789 -24.172 1 29.25 32 TYR B C 1
ATOM 3686 O O . TYR B 1 32 ? 7.762 14.133 -25.047 1 29.25 32 TYR B O 1
ATOM 3694 N N . PHE B 1 33 ? 7.855 14.016 -23.188 1 30.19 33 PHE B N 1
ATOM 3695 C CA . PHE B 1 33 ? 7.512 15.43 -23.281 1 30.19 33 PHE B CA 1
ATOM 3696 C C . PHE B 1 33 ? 8.75 16.266 -23.578 1 30.19 33 PHE B C 1
ATOM 3698 O O . PHE B 1 33 ? 9.664 16.359 -22.766 1 30.19 33 PHE B O 1
ATOM 3705 N N . GLU B 1 34 ? 9.188 16.047 -24.766 1 31.27 34 GLU B N 1
ATOM 3706 C CA . GLU B 1 34 ? 10.023 17.156 -25.219 1 31.27 34 GLU B CA 1
ATOM 3707 C C . GLU B 1 34 ? 9.344 18.5 -24.953 1 31.27 34 GLU B C 1
ATOM 3709 O O . GLU B 1 34 ? 8.602 19 -25.781 1 31.27 34 GLU B O 1
ATOM 3714 N N . GLN B 1 35 ? 8.672 18.734 -23.859 1 30.42 35 GLN B N 1
ATOM 3715 C CA . GLN B 1 35 ? 8.43 20.172 -23.844 1 30.42 35 GLN B CA 1
ATOM 3716 C C . GLN B 1 35 ? 9.641 20.938 -23.312 1 30.42 35 GLN B C 1
ATOM 3718 O O . GLN B 1 35 ? 10.133 20.641 -22.234 1 30.42 35 GLN B O 1
ATOM 3723 N N . ASN B 1 36 ? 10.008 21.953 -24.062 1 37.69 36 ASN B N 1
ATOM 3724 C CA . ASN B 1 36 ? 10.961 23.047 -24.188 1 37.69 36 ASN B CA 1
ATOM 3725 C C . ASN B 1 36 ? 12.375 22.609 -23.828 1 37.69 36 ASN B C 1
ATOM 3727 O O . ASN B 1 36 ? 13.086 23.312 -23.109 1 37.69 36 ASN B O 1
ATOM 3731 N N . GLY B 1 37 ? 12.898 21.375 -24.234 1 39.38 37 GLY B N 1
ATOM 3732 C CA . GLY B 1 37 ? 14.312 21.031 -24.219 1 39.38 37 GLY B CA 1
ATOM 3733 C C . GLY B 1 37 ? 14.703 20.156 -23.031 1 39.38 37 GLY B C 1
ATOM 3734 O O . GLY B 1 37 ? 15.875 19.828 -22.859 1 39.38 37 GLY B O 1
ATOM 3735 N N . VAL B 1 38 ? 14.023 20.234 -21.938 1 40.53 38 VAL B N 1
ATOM 3736 C CA . VAL B 1 38 ? 14.578 19.484 -20.828 1 40.53 38 VAL B CA 1
ATOM 3737 C C . VAL B 1 38 ? 14.227 18 -20.984 1 40.53 38 VAL B C 1
ATOM 3739 O O . VAL B 1 38 ? 13.07 17.656 -21.188 1 40.53 38 VAL B O 1
ATOM 3742 N N . ASP B 1 39 ? 15.062 17.078 -21.344 1 45.75 39 ASP B N 1
ATOM 3743 C CA . ASP B 1 39 ? 15.07 15.625 -21.406 1 45.75 39 ASP B CA 1
ATOM 3744 C C . ASP B 1 39 ? 14.68 15.023 -20.062 1 45.75 39 ASP B C 1
ATOM 3746 O O . ASP B 1 39 ? 15.469 15.023 -19.109 1 45.75 39 ASP B O 1
ATOM 3750 N N . TRP B 1 40 ? 13.414 14.984 -19.797 1 53.25 40 TRP B N 1
ATOM 3751 C CA . TRP B 1 40 ? 13.109 14.391 -18.5 1 53.25 40 TRP B CA 1
ATOM 3752 C C . TRP B 1 40 ? 13.461 12.906 -18.484 1 53.25 40 TRP B C 1
ATOM 3754 O O . TRP B 1 40 ? 13.055 12.156 -19.375 1 53.25 40 TRP B O 1
ATOM 3764 N N . GLN B 1 41 ? 14.602 12.602 -17.922 1 64.19 41 GLN B N 1
ATOM 3765 C CA . GLN B 1 41 ? 14.984 11.219 -17.672 1 64.19 41 GLN B CA 1
ATOM 3766 C C . GLN B 1 41 ? 13.93 10.5 -16.828 1 64.19 41 GLN B C 1
ATOM 3768 O O . GLN B 1 41 ? 13.258 11.117 -16 1 64.19 41 GLN B O 1
ATOM 3773 N N . PHE B 1 42 ? 13.469 9.398 -17.25 1 80.31 42 PHE B N 1
ATOM 3774 C CA . PHE B 1 42 ? 12.531 8.562 -16.5 1 80.31 42 PHE B CA 1
ATOM 3775 C C . PHE B 1 42 ? 12.883 8.547 -15.023 1 80.31 42 PHE B C 1
ATOM 3777 O O . PHE B 1 42 ? 14.016 8.242 -14.648 1 80.31 42 PHE B O 1
ATOM 3784 N N . ASP B 1 43 ? 11.945 9.141 -14.195 1 90.19 43 ASP B N 1
ATOM 3785 C CA . ASP B 1 43 ? 12.055 9.07 -12.742 1 90.19 43 ASP B CA 1
ATOM 3786 C C . ASP B 1 43 ? 11.008 8.117 -12.164 1 90.19 43 ASP B C 1
ATOM 3788 O O . ASP B 1 43 ? 9.828 8.453 -12.094 1 90.19 43 ASP B O 1
ATOM 3792 N N . PRO B 1 44 ? 11.438 6.895 -11.719 1 92.69 44 PRO B N 1
ATOM 3793 C CA . PRO B 1 44 ? 10.477 5.906 -11.219 1 92.69 44 PRO B CA 1
ATOM 3794 C C . PRO B 1 44 ? 9.641 6.438 -10.055 1 92.69 44 PRO B C 1
ATOM 3796 O O . PRO B 1 44 ? 8.516 5.977 -9.844 1 92.69 44 PRO B O 1
ATOM 3799 N N . ASP B 1 45 ? 10.148 7.449 -9.375 1 94.44 45 ASP B N 1
ATOM 3800 C CA . ASP B 1 45 ? 9.477 7.938 -8.172 1 94.44 45 ASP B CA 1
ATOM 3801 C C . ASP B 1 45 ? 8.172 8.648 -8.523 1 94.44 45 ASP B C 1
ATOM 3803 O O . ASP B 1 45 ? 7.336 8.891 -7.648 1 94.44 45 ASP B O 1
ATOM 3807 N N . ILE B 1 46 ? 8 9 -9.766 1 94.31 46 ILE B N 1
ATOM 3808 C CA . ILE B 1 46 ? 6.77 9.633 -10.219 1 94.31 46 ILE B CA 1
ATOM 3809 C C . ILE B 1 46 ? 5.609 8.648 -10.109 1 94.31 46 ILE B C 1
ATOM 3811 O O . ILE B 1 46 ? 4.5 9.023 -9.727 1 94.31 46 ILE B O 1
ATOM 3815 N N . ASP B 1 47 ? 5.934 7.32 -10.312 1 93.12 47 ASP B N 1
ATOM 3816 C CA . ASP B 1 47 ? 4.863 6.332 -10.398 1 93.12 47 ASP B CA 1
ATOM 3817 C C . ASP B 1 47 ? 4.848 5.43 -9.164 1 93.12 47 ASP B C 1
ATOM 3819 O O . ASP B 1 47 ? 3.85 4.762 -8.891 1 93.12 47 ASP B O 1
ATOM 3823 N N . LEU B 1 48 ? 5.902 5.391 -8.453 1 97.44 48 LEU B N 1
ATOM 3824 C CA . LEU B 1 48 ? 6 4.512 -7.297 1 97.44 48 LEU B CA 1
ATOM 3825 C C . LEU B 1 48 ? 5.246 5.094 -6.105 1 97.44 48 LEU B C 1
ATOM 3827 O O . LEU B 1 48 ? 5.16 6.312 -5.957 1 97.44 48 LEU B O 1
ATOM 3831 N N . ASP B 1 49 ? 4.668 4.238 -5.285 1 97.88 49 ASP B N 1
ATOM 3832 C CA . ASP B 1 49 ? 4.133 4.711 -4.012 1 97.88 49 ASP B CA 1
ATOM 3833 C C . ASP B 1 49 ? 5.234 4.84 -2.963 1 97.88 49 ASP B C 1
ATOM 3835 O O . ASP B 1 49 ? 6.391 4.504 -3.227 1 97.88 49 ASP B O 1
ATOM 3839 N N . VAL B 1 50 ? 4.91 5.336 -1.826 1 98.62 50 VAL B N 1
ATOM 3840 C CA . VAL B 1 50 ? 5.906 5.727 -0.836 1 98.62 50 VAL B CA 1
ATOM 3841 C C . VAL B 1 50 ? 6.691 4.504 -0.377 1 98.62 50 VAL B C 1
ATOM 3843 O O . VAL B 1 50 ? 7.926 4.523 -0.348 1 98.62 50 VAL B O 1
ATOM 3846 N N . PRO B 1 51 ? 6.039 3.342 0.004 1 98.69 51 PRO B N 1
ATOM 3847 C CA . PRO B 1 51 ? 6.844 2.189 0.415 1 98.69 51 PRO B CA 1
ATOM 3848 C C . PRO B 1 51 ? 7.785 1.703 -0.686 1 98.69 51 PRO B C 1
ATOM 3850 O O . PRO B 1 51 ? 8.898 1.259 -0.399 1 98.69 51 PRO B O 1
ATOM 3853 N N . GLN B 1 52 ? 7.363 1.78 -1.901 1 98.44 52 GLN B N 1
ATOM 3854 C CA . GLN B 1 52 ? 8.211 1.382 -3.02 1 98.44 52 GLN B CA 1
ATOM 3855 C C . GLN B 1 52 ? 9.383 2.346 -3.191 1 98.44 52 GLN B C 1
ATOM 3857 O O . GLN B 1 52 ? 10.5 1.923 -3.488 1 98.44 52 GLN B O 1
ATOM 3862 N N . ILE B 1 53 ? 9.109 3.684 -3.033 1 98.12 53 ILE B N 1
ATOM 3863 C CA . ILE B 1 53 ? 10.172 4.68 -3.107 1 98.12 53 ILE B CA 1
ATOM 3864 C C . ILE B 1 53 ? 11.211 4.41 -2.02 1 98.12 53 ILE B C 1
ATOM 3866 O O . ILE B 1 53 ? 12.414 4.438 -2.281 1 98.12 53 ILE B O 1
ATOM 3870 N N . ILE B 1 54 ? 10.75 4.141 -0.833 1 98.5 54 ILE B N 1
ATOM 3871 C CA . ILE B 1 54 ? 11.641 3.861 0.29 1 98.5 54 ILE B CA 1
ATOM 3872 C C . ILE B 1 54 ? 12.539 2.678 -0.049 1 98.5 54 ILE B C 1
ATOM 3874 O O . ILE B 1 54 ? 13.758 2.746 0.131 1 98.5 54 ILE B O 1
ATOM 3878 N N . ARG B 1 55 ? 11.93 1.611 -0.572 1 97.81 55 ARG B N 1
ATOM 3879 C CA . ARG B 1 55 ? 12.703 0.417 -0.897 1 97.81 55 ARG B CA 1
ATOM 3880 C C . ARG B 1 55 ? 13.68 0.692 -2.031 1 97.81 55 ARG B C 1
ATOM 3882 O O . ARG B 1 55 ? 14.828 0.238 -1.992 1 97.81 55 ARG B O 1
ATOM 3889 N N . ARG B 1 56 ? 13.25 1.398 -3.043 1 96.19 56 ARG B N 1
ATOM 3890 C CA . ARG B 1 56 ? 14.109 1.732 -4.176 1 96.19 56 ARG B CA 1
ATOM 3891 C C . ARG B 1 56 ? 15.352 2.492 -3.717 1 96.19 56 ARG B C 1
ATOM 3893 O O . ARG B 1 56 ? 16.422 2.348 -4.305 1 96.19 56 ARG B O 1
ATOM 3900 N N . HIS B 1 57 ? 15.203 3.289 -2.66 1 96.69 57 HIS B N 1
ATOM 3901 C CA . HIS B 1 57 ? 16.312 4.09 -2.16 1 96.69 57 HIS B CA 1
ATOM 3902 C C . HIS B 1 57 ? 17.188 3.279 -1.217 1 96.69 57 HIS B C 1
ATOM 3904 O O . HIS B 1 57 ? 18.125 3.82 -0.607 1 96.69 57 HIS B O 1
ATOM 3910 N N . GLY B 1 58 ? 16.859 2.039 -1.014 1 95.38 58 GLY B N 1
ATOM 3911 C CA . GLY B 1 58 ? 17.797 1.136 -0.354 1 95.38 58 GLY B CA 1
ATOM 3912 C C . GLY B 1 58 ? 17.438 0.857 1.092 1 95.38 58 GLY B C 1
ATOM 3913 O O . GLY B 1 58 ? 18.203 0.224 1.819 1 95.38 58 GLY B O 1
ATOM 3914 N N . TYR B 1 59 ? 16.234 1.255 1.555 1 97 59 TYR B N 1
ATOM 3915 C CA . TYR B 1 59 ? 15.82 1.056 2.941 1 97 59 TYR B CA 1
ATOM 3916 C C . TYR B 1 59 ? 14.789 -0.058 3.055 1 97 59 TYR B C 1
ATOM 3918 O O . TYR B 1 59 ? 14.078 -0.356 2.09 1 97 59 TYR B O 1
ATOM 3926 N N . ALA B 1 60 ? 14.789 -0.724 4.254 1 96.94 60 ALA B N 1
ATOM 3927 C CA . ALA B 1 60 ? 13.641 -1.576 4.551 1 96.94 60 ALA B CA 1
ATOM 3928 C C . ALA B 1 60 ? 12.344 -0.769 4.555 1 96.94 60 ALA B C 1
ATOM 3930 O O . ALA B 1 60 ? 12.344 0.409 4.918 1 96.94 60 ALA B O 1
ATOM 3931 N N . SER B 1 61 ? 11.305 -1.409 4.105 1 98.19 61 SER B N 1
ATOM 3932 C CA . SER B 1 61 ? 10.055 -0.681 3.912 1 98.19 61 SER B CA 1
ATOM 3933 C C . SER B 1 61 ? 8.859 -1.497 4.391 1 98.19 61 SER B C 1
ATOM 3935 O O . SER B 1 61 ? 8.625 -2.605 3.908 1 98.19 61 SER B O 1
ATOM 3937 N N . GLU B 1 62 ? 8.109 -0.909 5.348 1 98.5 62 GLU B N 1
ATOM 3938 C CA . GLU B 1 62 ? 6.91 -1.54 5.898 1 98.5 62 GLU B CA 1
ATOM 3939 C C . GLU B 1 62 ? 5.715 -0.589 5.855 1 98.5 62 GLU B C 1
ATOM 3941 O O . GLU B 1 62 ? 5.887 0.631 5.883 1 98.5 62 GLU B O 1
ATOM 3946 N N . THR B 1 63 ? 4.586 -1.163 5.699 1 98.75 63 THR B N 1
ATOM 3947 C CA . THR B 1 63 ? 3.328 -0.457 5.91 1 98.75 63 THR B CA 1
ATOM 3948 C C . THR B 1 63 ? 2.484 -1.16 6.973 1 98.75 63 THR B C 1
ATOM 3950 O O . THR B 1 63 ? 2.344 -2.385 6.949 1 98.75 63 THR B O 1
ATOM 3953 N N . HIS B 1 64 ? 1.995 -0.417 7.891 1 98.62 64 HIS B N 1
ATOM 3954 C CA . HIS B 1 64 ? 1.03 -0.888 8.875 1 98.62 64 HIS B CA 1
ATOM 3955 C C . HIS B 1 64 ? -0.335 -0.246 8.664 1 98.62 64 HIS B C 1
ATOM 3957 O O . HIS B 1 64 ? -0.425 0.946 8.359 1 98.62 64 HIS B O 1
ATOM 3963 N N . VAL B 1 65 ? -1.372 -1.071 8.766 1 98.62 65 VAL B N 1
ATOM 3964 C CA . VAL B 1 65 ? -2.719 -0.513 8.758 1 98.62 65 VAL B CA 1
ATOM 3965 C C . VAL B 1 65 ? -3.291 -0.521 10.18 1 98.62 65 VAL B C 1
ATOM 3967 O O . VAL B 1 65 ? -3.33 -1.566 10.828 1 98.62 65 VAL B O 1
ATOM 3970 N N . VAL B 1 66 ? -3.74 0.642 10.625 1 97.56 66 VAL B N 1
ATOM 3971 C CA . VAL B 1 66 ? -4.352 0.755 11.945 1 97.56 66 VAL B CA 1
ATOM 3972 C C . VAL B 1 66 ? -5.793 1.24 11.805 1 97.56 66 VAL B C 1
ATOM 3974 O O . VAL B 1 66 ? -6.125 1.965 10.867 1 97.56 66 VAL B O 1
ATOM 3977 N N . GLU B 1 67 ? -6.625 0.831 12.672 1 96.81 67 GLU B N 1
ATOM 3978 C CA . GLU B 1 67 ? -8.039 1.192 12.664 1 96.81 67 GLU B CA 1
ATOM 3979 C C . GLU B 1 67 ? -8.367 2.168 13.789 1 96.81 67 GLU B C 1
ATOM 3981 O O . GLU B 1 67 ? -8.164 1.858 14.969 1 96.81 67 GLU B O 1
ATOM 3986 N N . GLY B 1 68 ? -8.805 3.346 13.383 1 95.94 68 GLY B N 1
ATOM 3987 C CA . GLY B 1 68 ? -9.258 4.301 14.383 1 95.94 68 GLY B CA 1
ATOM 3988 C C . GLY B 1 68 ? -10.508 3.848 15.109 1 95.94 68 GLY B C 1
ATOM 3989 O O . GLY B 1 68 ? -11.258 3.008 14.609 1 95.94 68 GLY B O 1
ATOM 3990 N N . LYS B 1 69 ? -10.789 4.449 16.234 1 94.12 69 LYS B N 1
ATOM 3991 C CA . LYS B 1 69 ? -11.977 4.129 17.016 1 94.12 69 LYS B CA 1
ATOM 3992 C C . LYS B 1 69 ? -13.25 4.414 16.219 1 94.12 69 LYS B C 1
ATOM 3994 O O . LYS B 1 69 ? -14.273 3.758 16.422 1 94.12 69 LYS B O 1
ATOM 3999 N N . ASP B 1 70 ? -13.086 5.348 15.352 1 96.5 70 ASP B N 1
ATOM 4000 C CA . ASP B 1 70 ? -14.25 5.719 14.555 1 96.5 70 ASP B CA 1
ATOM 4001 C C . ASP B 1 70 ? -14.266 4.977 13.219 1 96.5 70 ASP B C 1
ATOM 4003 O O . ASP B 1 70 ? -15.047 5.312 12.328 1 96.5 70 ASP B O 1
ATOM 4007 N N . GLY B 1 71 ? -13.383 4.121 12.984 1 97.31 71 GLY B N 1
ATOM 4008 C CA . GLY B 1 71 ? -13.516 3.164 11.898 1 97.31 71 GLY B CA 1
ATOM 4009 C C . GLY B 1 71 ? -12.625 3.48 10.711 1 97.31 71 GLY B C 1
ATOM 4010 O O . GLY B 1 71 ? -12.547 2.697 9.766 1 97.31 71 GLY B O 1
ATOM 4011 N N . TYR B 1 72 ? -11.922 4.621 10.703 1 98.25 72 TYR B N 1
ATOM 4012 C CA . TYR B 1 72 ? -11.008 4.918 9.602 1 98.25 72 TYR B CA 1
ATOM 4013 C C . TYR B 1 72 ? -9.828 3.955 9.602 1 98.25 72 TYR B C 1
ATOM 4015 O O . TYR B 1 72 ? -9.297 3.607 10.656 1 98.25 72 TYR B O 1
ATOM 4023 N N . LEU B 1 73 ? -9.461 3.469 8.438 1 98.44 73 LEU B N 1
ATOM 4024 C CA . LEU B 1 73 ? -8.281 2.633 8.242 1 98.44 73 LEU B CA 1
ATOM 4025 C C . LEU B 1 73 ? -7.094 3.469 7.77 1 98.44 73 LEU B C 1
ATOM 4027 O O . LEU B 1 73 ? -7.07 3.93 6.629 1 98.44 73 LEU B O 1
ATOM 4031 N N . LEU B 1 74 ? -6.121 3.605 8.68 1 98.69 74 LEU B N 1
ATOM 4032 C CA . LEU B 1 74 ? -4.992 4.5 8.445 1 98.69 74 LEU B CA 1
ATOM 4033 C C . LEU B 1 74 ? -3.734 3.709 8.102 1 98.69 74 LEU B C 1
ATOM 4035 O O . LEU B 1 74 ? -3.432 2.705 8.75 1 98.69 74 LEU B O 1
ATOM 4039 N N . LYS B 1 75 ? -3.043 4.156 7.078 1 98.75 75 LYS B N 1
ATOM 4040 C CA . LYS B 1 75 ? -1.769 3.533 6.734 1 98.75 75 LYS B CA 1
ATOM 4041 C C . LYS B 1 75 ? -0.599 4.297 7.348 1 98.75 75 LYS B C 1
ATOM 4043 O O . LYS B 1 75 ? -0.536 5.523 7.254 1 98.75 75 LYS B O 1
ATOM 4048 N N . LEU B 1 76 ? 0.22 3.576 7.984 1 98.75 76 LEU B N 1
ATOM 4049 C CA . LEU B 1 76 ? 1.483 4.047 8.539 1 98.75 76 LEU B CA 1
ATOM 4050 C C . LEU B 1 76 ? 2.666 3.396 7.832 1 98.75 76 LEU B C 1
ATOM 4052 O O . LEU B 1 76 ? 2.797 2.17 7.836 1 98.75 76 LEU B O 1
ATOM 4056 N N . HIS B 1 77 ? 3.449 4.223 7.156 1 98.88 77 HIS B N 1
ATOM 4057 C CA . HIS B 1 77 ? 4.668 3.686 6.559 1 98.88 77 HIS B CA 1
ATOM 4058 C C . HIS B 1 77 ? 5.824 3.709 7.551 1 98.88 77 HIS B C 1
ATOM 4060 O O . HIS B 1 77 ? 5.887 4.582 8.422 1 98.88 77 HIS B O 1
ATOM 4066 N N . ARG B 1 78 ? 6.711 2.742 7.426 1 98.88 78 ARG B N 1
ATOM 4067 C CA . ARG B 1 78 ? 7.789 2.605 8.406 1 98.88 78 ARG B CA 1
ATOM 4068 C C . ARG B 1 78 ? 9.102 2.232 7.723 1 98.88 78 ARG B C 1
ATOM 4070 O O . ARG B 1 78 ? 9.125 1.382 6.832 1 98.88 78 ARG B O 1
ATOM 4077 N N . ILE B 1 79 ? 10.133 2.969 8.008 1 98.69 79 ILE B N 1
ATOM 4078 C CA . ILE B 1 79 ? 11.508 2.535 7.816 1 98.69 79 ILE B CA 1
ATOM 4079 C C . ILE B 1 79 ? 12.078 2.002 9.133 1 98.69 79 ILE B C 1
ATOM 4081 O O . ILE B 1 79 ? 12.539 2.775 9.977 1 98.69 79 ILE B O 1
ATOM 4085 N N . PRO B 1 80 ? 12.031 0.713 9.297 1 98 80 PRO B N 1
ATOM 4086 C CA . PRO B 1 80 ? 12.438 0.157 10.586 1 98 80 PRO B CA 1
ATOM 4087 C C . PRO B 1 80 ? 13.906 0.419 10.906 1 98 80 PRO B C 1
ATOM 4089 O O . PRO B 1 80 ? 14.758 0.35 10.016 1 98 80 PRO B O 1
ATOM 4092 N N . GLY B 1 81 ? 14.156 0.821 12.148 1 96.81 81 GLY B N 1
ATOM 4093 C CA . GLY B 1 81 ? 15.516 0.956 12.641 1 96.81 81 GLY B CA 1
ATOM 4094 C C . GLY B 1 81 ? 16.031 -0.288 13.344 1 96.81 81 GLY B C 1
ATOM 4095 O O . GLY B 1 81 ? 15.328 -1.304 13.398 1 96.81 81 GLY B O 1
ATOM 4096 N N . PRO B 1 82 ? 17.281 -0.246 13.75 1 94.69 82 PRO B N 1
ATOM 4097 C CA . PRO B 1 82 ? 17.781 -1.363 14.547 1 94.69 82 PRO B CA 1
ATOM 4098 C C . PRO B 1 82 ? 16.984 -1.584 15.828 1 94.69 82 PRO B C 1
ATOM 4100 O O . PRO B 1 82 ? 16.188 -0.726 16.219 1 94.69 82 PRO B O 1
ATOM 4103 N N . LYS B 1 83 ? 17.141 -2.773 16.344 1 91.5 83 LYS B N 1
ATOM 4104 C CA . LYS B 1 83 ? 16.422 -3.102 17.578 1 91.5 83 LYS B CA 1
ATOM 4105 C C . LYS B 1 83 ? 16.672 -2.041 18.641 1 91.5 83 LYS B C 1
ATOM 4107 O O . LYS B 1 83 ? 17.812 -1.648 18.891 1 91.5 83 LYS B O 1
ATOM 4112 N N . GLY B 1 84 ? 15.602 -1.504 19.172 1 93.44 84 GLY B N 1
ATOM 4113 C CA . GLY B 1 84 ? 15.711 -0.538 20.25 1 93.44 84 GLY B CA 1
ATOM 4114 C C . GLY B 1 84 ? 15.891 0.887 19.766 1 93.44 84 GLY B C 1
ATOM 4115 O O . GLY B 1 84 ? 16.062 1.806 20.578 1 93.44 84 GLY B O 1
ATOM 4116 N N . ALA B 1 85 ? 15.773 1.092 18.547 1 96.81 85 ALA B N 1
ATOM 4117 C CA . ALA B 1 85 ? 15.977 2.414 17.953 1 96.81 85 ALA B CA 1
ATOM 4118 C C . ALA B 1 85 ? 14.945 3.408 18.469 1 96.81 85 ALA B C 1
ATOM 4120 O O . ALA B 1 85 ? 13.812 3.029 18.797 1 96.81 85 ALA B O 1
ATOM 4121 N N . GLN B 1 86 ? 15.375 4.691 18.578 1 96.94 86 GLN B N 1
ATOM 4122 C CA . GLN B 1 86 ? 14.492 5.793 18.953 1 96.94 86 GLN B CA 1
ATOM 4123 C C . GLN B 1 86 ? 13.414 6.016 17.891 1 96.94 86 GLN B C 1
ATOM 4125 O O . GLN B 1 86 ? 13.727 6.293 16.734 1 96.94 86 GLN B O 1
ATOM 4130 N N . PRO B 1 87 ? 12.125 5.832 18.281 1 98.12 87 PRO B N 1
ATOM 4131 C CA . PRO B 1 87 ? 11.07 6.078 17.297 1 98.12 87 PRO B CA 1
ATOM 4132 C C . PRO B 1 87 ? 10.891 7.562 16.984 1 98.12 87 PRO B C 1
ATOM 4134 O O . PRO B 1 87 ? 10.914 8.398 17.891 1 98.12 87 PRO B O 1
ATOM 4137 N N . ALA B 1 88 ? 10.828 7.887 15.75 1 98.75 88 ALA B N 1
ATOM 4138 C CA . ALA B 1 88 ? 10.492 9.211 15.234 1 98.75 88 ALA B CA 1
ATOM 4139 C C . ALA B 1 88 ? 9.266 9.148 14.32 1 98.75 88 ALA B C 1
ATOM 4141 O O . ALA B 1 88 ? 9.234 8.367 13.367 1 98.75 88 ALA B O 1
ATOM 4142 N N . TYR B 1 89 ? 8.273 9.891 14.688 1 98.75 89 TYR B N 1
ATOM 4143 C CA . TYR B 1 89 ? 7.043 9.938 13.906 1 98.75 89 TYR B CA 1
ATOM 4144 C C . TYR B 1 89 ? 6.938 11.25 13.141 1 98.75 89 TYR B C 1
ATOM 4146 O O . TYR B 1 89 ? 6.98 12.328 13.727 1 98.75 89 TYR B O 1
ATOM 4154 N N . LEU B 1 90 ? 6.805 11.109 11.781 1 98.94 90 LEU B N 1
ATOM 4155 C CA . LEU B 1 90 ? 6.707 12.281 10.914 1 98.94 90 LEU B CA 1
ATOM 4156 C C . LEU B 1 90 ? 5.281 12.461 10.406 1 98.94 90 LEU B C 1
ATOM 4158 O O . LEU B 1 90 ? 4.699 11.539 9.828 1 98.94 90 LEU B O 1
ATOM 4162 N N . GLN B 1 91 ? 4.719 13.609 10.586 1 98.94 91 GLN B N 1
ATOM 4163 C CA . GLN B 1 91 ? 3.357 13.914 10.156 1 98.94 91 GLN B CA 1
ATOM 4164 C C . GLN B 1 91 ? 3.346 15.047 9.133 1 98.94 91 GLN B C 1
ATOM 4166 O O . GLN B 1 91 ? 3.871 16.125 9.391 1 98.94 91 GLN B O 1
ATOM 4171 N N . HIS B 1 92 ? 2.764 14.852 8.008 1 98.75 92 HIS B N 1
ATOM 4172 C CA . HIS B 1 92 ? 2.688 15.781 6.879 1 98.75 92 HIS B CA 1
ATOM 4173 C C . HIS B 1 92 ? 1.682 16.891 7.148 1 98.75 92 HIS B C 1
ATOM 4175 O O . HIS B 1 92 ? 0.932 16.828 8.125 1 98.75 92 HIS B O 1
ATOM 4181 N N . GLY B 1 93 ? 1.696 17.875 6.266 1 98.56 93 GLY B N 1
ATOM 4182 C CA . GLY B 1 93 ? 0.784 19 6.355 1 98.56 93 GLY B CA 1
ATOM 4183 C C . GLY B 1 93 ? -0.438 18.859 5.469 1 98.56 93 GLY B C 1
ATOM 4184 O O . GLY B 1 93 ? -0.715 17.766 4.961 1 98.56 93 GLY B O 1
ATOM 4185 N N . LEU B 1 94 ? -1.159 19.984 5.305 1 97.94 94 LEU B N 1
ATOM 4186 C CA . LEU B 1 94 ? -2.377 20.031 4.5 1 97.94 94 LEU B CA 1
ATOM 4187 C C . LEU B 1 94 ? -2.102 19.578 3.068 1 97.94 94 LEU B C 1
ATOM 4189 O O . LEU B 1 94 ? -1.115 20.016 2.461 1 97.94 94 LEU B O 1
ATOM 4193 N N . LEU B 1 95 ? -2.908 18.703 2.541 1 97.44 95 LEU B N 1
ATOM 4194 C CA . LEU B 1 95 ? -2.883 18.234 1.16 1 97.44 95 LEU B CA 1
ATOM 4195 C C . LEU B 1 95 ? -1.672 17.344 0.912 1 97.44 95 LEU B C 1
ATOM 4197 O O . LEU B 1 95 ? -1.369 17 -0.235 1 97.44 95 LEU B O 1
ATOM 4201 N N . GLY B 1 96 ? -0.965 16.984 1.989 1 98 96 GLY B N 1
ATOM 4202 C CA . GLY B 1 96 ? 0.204 16.125 1.853 1 98 96 GLY B CA 1
ATOM 4203 C C . GLY B 1 96 ? -0.045 14.703 2.299 1 98 96 GLY B C 1
ATOM 4204 O O . GLY B 1 96 ? -1.177 14.336 2.619 1 98 96 GLY B O 1
ATOM 4205 N N . SER B 1 97 ? 1.021 13.945 2.258 1 98.56 97 SER B N 1
ATOM 4206 C CA . SER B 1 97 ? 1.097 12.562 2.709 1 98.56 97 SER B CA 1
ATOM 4207 C C . SER B 1 97 ? 2.516 12.195 3.135 1 98.56 97 SER B C 1
ATOM 4209 O O . SER B 1 97 ? 3.396 13.055 3.176 1 98.56 97 SER B O 1
ATOM 4211 N N . SER B 1 98 ? 2.631 10.906 3.461 1 98.81 98 SER B N 1
ATOM 4212 C CA . SER B 1 98 ? 3.959 10.414 3.809 1 98.81 98 SER B CA 1
ATOM 4213 C C . SER B 1 98 ? 4.953 10.656 2.676 1 98.81 98 SER B C 1
ATOM 4215 O O . SER B 1 98 ? 6.164 10.656 2.896 1 98.81 98 SER B O 1
ATOM 4217 N N . ALA B 1 99 ? 4.512 10.906 1.491 1 98.56 99 ALA B N 1
ATOM 4218 C CA . ALA B 1 99 ? 5.379 11.141 0.338 1 98.56 99 ALA B CA 1
ATOM 4219 C C . ALA B 1 99 ? 6.254 12.375 0.548 1 98.56 99 ALA B C 1
ATOM 4221 O O . ALA B 1 99 ? 7.383 12.43 0.059 1 98.56 99 ALA B O 1
ATOM 4222 N N . ASP B 1 100 ? 5.777 13.266 1.313 1 98.06 100 ASP B N 1
ATOM 4223 C CA . ASP B 1 100 ? 6.48 14.523 1.55 1 98.06 100 ASP B CA 1
ATOM 4224 C C . ASP B 1 100 ? 7.855 14.281 2.168 1 98.06 100 ASP B C 1
ATOM 4226 O O . ASP B 1 100 ? 8.773 15.078 1.973 1 98.06 100 ASP B O 1
ATOM 4230 N N . TRP B 1 101 ? 7.988 13.195 2.771 1 98.69 101 TRP B N 1
ATOM 4231 C CA . TRP B 1 101 ? 9.188 12.977 3.57 1 98.69 101 TRP B CA 1
ATOM 4232 C C . TRP B 1 101 ? 10.219 12.172 2.787 1 98.69 101 TRP B C 1
ATOM 4234 O O . TRP B 1 101 ? 11.305 11.883 3.299 1 98.69 101 TRP B O 1
ATOM 4244 N N . VAL B 1 102 ? 9.891 11.758 1.444 1 98.06 102 VAL B N 1
ATOM 4245 C CA . VAL B 1 102 ? 10.805 10.828 0.788 1 98.06 102 VAL B CA 1
ATOM 4246 C C . VAL B 1 102 ? 11.047 11.273 -0.651 1 98.06 102 VAL B C 1
ATOM 4248 O O . VAL B 1 102 ? 11.859 10.68 -1.363 1 98.06 102 VAL B O 1
ATOM 4251 N N . LEU B 1 103 ? 10.484 12.32 -1.14 1 95 103 LEU B N 1
ATOM 4252 C CA . LEU B 1 103 ? 10.469 12.633 -2.564 1 95 103 LEU B CA 1
ATOM 4253 C C . LEU B 1 103 ? 11.703 13.43 -2.959 1 95 103 LEU B C 1
ATOM 4255 O O . LEU B 1 103 ? 12.039 13.523 -4.145 1 95 103 LEU B O 1
ATOM 4259 N N . ASN B 1 104 ? 12.375 14.023 -2.078 1 86.5 104 ASN B N 1
ATOM 4260 C CA . ASN B 1 104 ? 13.477 14.922 -2.42 1 86.5 104 ASN B CA 1
ATOM 4261 C C . ASN B 1 104 ? 14.828 14.219 -2.311 1 86.5 104 ASN B C 1
ATOM 4263 O O . ASN B 1 104 ? 15.75 14.742 -1.68 1 86.5 104 ASN B O 1
ATOM 4267 N N . GLY B 1 105 ? 14.914 12.969 -2.803 1 82.62 105 GLY B N 1
ATOM 4268 C CA . GLY B 1 105 ? 16.188 12.266 -2.855 1 82.62 105 GLY B CA 1
ATOM 4269 C C . GLY B 1 105 ? 16.594 11.672 -1.519 1 82.62 105 GLY B C 1
ATOM 4270 O O . GLY B 1 105 ? 15.773 11.547 -0.612 1 82.62 105 GLY B O 1
ATOM 4271 N N . ASN B 1 106 ? 17.875 11.398 -1.407 1 83.06 106 ASN B N 1
ATOM 4272 C CA . ASN B 1 106 ? 18.359 10.648 -0.255 1 83.06 106 ASN B CA 1
ATOM 4273 C C . ASN B 1 106 ? 18.641 11.562 0.932 1 83.06 106 ASN B C 1
ATOM 4275 O O . ASN B 1 106 ? 19 11.094 2.014 1 83.06 106 ASN B O 1
ATOM 4279 N N . THR B 1 107 ? 18.359 12.852 0.754 1 90.56 107 THR B N 1
ATOM 4280 C CA . THR B 1 107 ? 18.609 13.773 1.857 1 90.56 107 THR B CA 1
ATOM 4281 C C . THR B 1 107 ? 17.297 14.211 2.502 1 90.56 107 THR B C 1
ATOM 4283 O O . THR B 1 107 ? 17.25 15.219 3.205 1 90.56 107 THR B O 1
ATOM 4286 N N . THR B 1 108 ? 16.297 13.492 2.217 1 96.69 108 THR B N 1
ATOM 4287 C CA . THR B 1 108 ? 15.023 13.797 2.859 1 96.69 108 THR B CA 1
ATOM 4288 C C . THR B 1 108 ? 15.086 13.484 4.352 1 96.69 108 THR B C 1
ATOM 4290 O O . THR B 1 108 ? 15.961 12.75 4.805 1 96.69 108 THR B O 1
ATOM 4293 N N . LEU B 1 109 ? 14.203 14.086 5.082 1 98.5 109 LEU B N 1
ATOM 4294 C CA . LEU B 1 109 ? 14.258 13.945 6.531 1 98.5 109 LEU B CA 1
ATOM 4295 C C . LEU B 1 109 ? 14.078 12.484 6.938 1 98.5 109 LEU B C 1
ATOM 4297 O O . LEU B 1 109 ? 14.75 12.008 7.855 1 98.5 109 LEU B O 1
ATOM 4301 N N . ALA B 1 110 ? 13.188 11.758 6.301 1 98.69 110 ALA B N 1
ATOM 4302 C CA . ALA B 1 110 ? 12.953 10.359 6.641 1 98.69 110 ALA B CA 1
ATOM 4303 C C . ALA B 1 110 ? 14.227 9.531 6.48 1 98.69 110 ALA B C 1
ATOM 4305 O O . ALA B 1 110 ? 14.602 8.773 7.379 1 98.69 110 ALA B O 1
ATOM 4306 N N . PHE B 1 111 ? 14.906 9.688 5.34 1 98.38 111 PHE B N 1
ATOM 4307 C CA . PHE B 1 111 ? 16.109 8.906 5.066 1 98.38 111 PHE B CA 1
ATOM 4308 C C . PHE B 1 111 ? 17.25 9.344 5.973 1 98.38 111 PHE B C 1
ATOM 4310 O O . PHE B 1 111 ? 18.016 8.5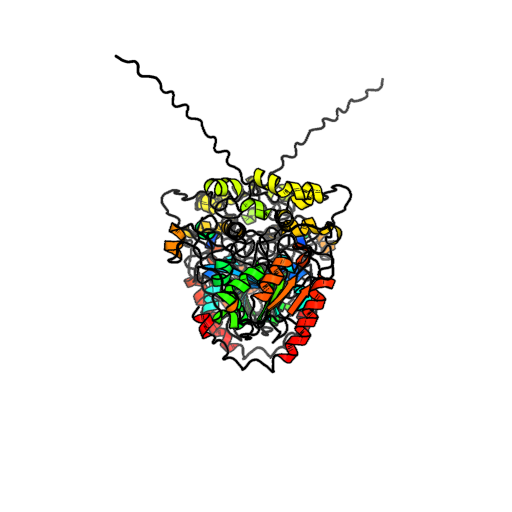16 6.465 1 98.38 111 PHE B O 1
ATOM 4317 N N . TYR B 1 112 ? 17.328 10.664 6.191 1 98.25 112 TYR B N 1
ATOM 4318 C CA . TYR B 1 112 ? 18.391 11.18 7.047 1 98.25 112 TYR B CA 1
ATOM 4319 C C . TYR B 1 112 ? 18.234 10.664 8.477 1 98.25 112 TYR B C 1
ATOM 4321 O O . TYR B 1 112 ? 19.219 10.281 9.117 1 98.25 112 TYR B O 1
ATOM 4329 N N . LEU B 1 113 ? 17.016 10.656 9 1 98.5 113 LEU B N 1
ATOM 4330 C CA . LEU B 1 113 ? 16.766 10.094 10.32 1 98.5 113 LEU B CA 1
ATOM 4331 C C . LEU B 1 113 ? 17.094 8.602 10.352 1 98.5 113 LEU B C 1
ATOM 4333 O O . LEU B 1 113 ? 17.703 8.117 11.305 1 98.5 113 LEU B O 1
ATOM 4337 N N . ALA B 1 114 ? 16.656 7.879 9.336 1 98.31 114 ALA B N 1
ATOM 4338 C CA . ALA B 1 114 ? 16.938 6.449 9.266 1 98.31 114 ALA B CA 1
ATOM 4339 C C . ALA B 1 114 ? 18.453 6.191 9.297 1 98.31 114 ALA B C 1
ATOM 4341 O O . ALA B 1 114 ? 18.922 5.32 10.023 1 98.31 114 ALA B O 1
ATOM 4342 N N . ASP B 1 115 ? 19.203 6.98 8.523 1 97.44 115 ASP B N 1
ATOM 4343 C CA . ASP B 1 115 ? 20.656 6.852 8.445 1 97.44 115 ASP B CA 1
ATOM 4344 C C . ASP B 1 115 ? 21.312 7.176 9.789 1 97.44 115 ASP B C 1
ATOM 4346 O O . ASP B 1 115 ? 22.438 6.762 10.055 1 97.44 115 ASP B O 1
ATOM 4350 N N . ASN B 1 116 ? 20.594 7.902 10.578 1 97.12 116 ASN B N 1
ATOM 4351 C CA . ASN B 1 116 ? 21.109 8.25 11.891 1 97.12 116 ASN B CA 1
ATOM 4352 C C . ASN B 1 116 ? 20.547 7.355 12.984 1 97.12 116 ASN B C 1
ATOM 4354 O O . ASN B 1 116 ? 20.562 7.711 14.164 1 97.12 116 ASN B O 1
ATOM 4358 N N . GLY B 1 117 ? 19.922 6.262 12.617 1 97.19 117 GLY B N 1
ATOM 4359 C CA . GLY B 1 117 ? 19.625 5.188 13.555 1 97.19 117 GLY B CA 1
ATOM 4360 C C . GLY B 1 117 ? 18.234 5.262 14.133 1 97.19 117 GLY B C 1
ATOM 4361 O O . GLY B 1 117 ? 17.906 4.543 15.078 1 97.19 117 GLY B O 1
ATOM 4362 N N . TYR B 1 118 ? 17.359 6.078 13.633 1 98.19 118 TYR B N 1
ATOM 4363 C CA . TYR B 1 118 ? 16 6.195 14.156 1 98.19 118 TYR B CA 1
ATOM 4364 C C . TYR B 1 118 ? 15.094 5.145 13.531 1 98.19 118 TYR B C 1
ATOM 4366 O O . TYR B 1 118 ? 15.375 4.629 12.445 1 98.19 118 TYR B O 1
ATOM 4374 N N . ASP B 1 119 ? 14.094 4.691 14.289 1 98.56 119 ASP B N 1
ATOM 4375 C CA . ASP B 1 119 ? 12.922 3.979 13.766 1 98.56 119 ASP B CA 1
ATOM 4376 C C . ASP B 1 119 ? 11.867 4.953 13.258 1 98.56 119 ASP B C 1
ATOM 4378 O O . ASP B 1 119 ? 11.125 5.547 14.039 1 98.56 119 ASP B O 1
ATOM 4382 N N . VAL B 1 120 ? 11.812 5.062 11.906 1 98.88 120 VAL B N 1
ATOM 4383 C CA . VAL B 1 120 ? 11.094 6.188 11.32 1 98.88 120 VAL B CA 1
ATOM 4384 C C . VAL B 1 120 ? 9.688 5.75 10.914 1 98.88 120 VAL B C 1
ATOM 4386 O O . VAL B 1 120 ? 9.523 4.789 10.156 1 98.88 120 VAL B O 1
ATOM 4389 N N . TRP B 1 121 ? 8.711 6.395 11.422 1 98.88 121 TRP B N 1
ATOM 4390 C CA . TRP B 1 121 ? 7.305 6.18 11.094 1 98.88 121 TRP B CA 1
ATOM 4391 C C . TRP B 1 121 ? 6.727 7.387 10.359 1 98.88 121 TRP B C 1
ATOM 4393 O O . TRP B 1 121 ? 6.973 8.531 10.742 1 98.88 121 TRP B O 1
ATOM 4403 N N . LEU B 1 122 ? 6.082 7.121 9.266 1 98.94 122 LEU B N 1
ATOM 4404 C CA . LEU B 1 122 ? 5.492 8.172 8.438 1 98.94 122 LEU B CA 1
ATOM 4405 C C . LEU B 1 122 ? 3.969 8.078 8.445 1 98.94 122 LEU B C 1
ATOM 4407 O O . LEU B 1 122 ? 3.4 7.098 7.965 1 98.94 122 LEU B O 1
ATOM 4411 N N . GLY B 1 123 ? 3.344 9.117 8.914 1 98.75 123 GLY B N 1
ATOM 4412 C CA . GLY B 1 123 ? 1.9 9.102 9.086 1 98.75 123 GLY B CA 1
ATOM 4413 C C . GLY B 1 123 ? 1.147 9.523 7.836 1 98.75 123 GLY B C 1
ATOM 4414 O O . GLY B 1 123 ? 1.684 10.25 7 1 98.75 123 GLY B O 1
ATOM 4415 N N . ASN B 1 124 ? -0.045 9.023 7.699 1 98.81 124 ASN B N 1
ATOM 4416 C CA . ASN B 1 124 ? -1.037 9.445 6.715 1 98.81 124 ASN B CA 1
ATOM 4417 C C . ASN B 1 124 ? -2.395 9.711 7.363 1 98.81 124 ASN B C 1
ATOM 4419 O O . ASN B 1 124 ? -3.031 8.781 7.871 1 98.81 124 ASN B O 1
ATOM 4423 N N . VAL B 1 125 ? -2.789 10.914 7.293 1 98.62 125 VAL B N 1
ATOM 4424 C CA . VAL B 1 125 ? -4.047 11.273 7.938 1 98.62 125 VAL B CA 1
ATOM 4425 C C . VAL B 1 125 ? -5.219 10.758 7.105 1 98.62 125 VAL B C 1
ATOM 4427 O O . VAL B 1 125 ? -5.066 10.477 5.914 1 98.62 125 VAL B O 1
ATOM 4430 N N . ARG B 1 126 ? -6.371 10.617 7.77 1 98.56 126 ARG B N 1
ATOM 4431 C CA . ARG B 1 126 ? -7.598 10.195 7.102 1 98.56 126 ARG B CA 1
ATOM 4432 C C . ARG B 1 126 ? -7.883 11.07 5.883 1 98.56 126 ARG B C 1
ATOM 4434 O O . ARG B 1 126 ? -7.676 12.289 5.926 1 98.56 126 ARG B O 1
ATOM 4441 N N . GLY B 1 127 ? -8.281 10.375 4.793 1 97.94 127 GLY B N 1
ATOM 4442 C CA . GLY B 1 127 ? -8.766 11.078 3.619 1 97.94 127 GLY B CA 1
ATOM 4443 C C . GLY B 1 127 ? -7.703 11.289 2.561 1 97.94 127 GLY B C 1
ATOM 4444 O O . GLY B 1 127 ? -8.016 11.617 1.415 1 97.94 127 GLY B O 1
ATOM 4445 N N . ASN B 1 128 ? -6.422 11.133 2.932 1 98.12 128 ASN B N 1
ATOM 4446 C CA . ASN B 1 128 ? -5.422 11.328 1.89 1 98.12 128 ASN B CA 1
ATOM 4447 C C . ASN B 1 128 ? -5.223 10.062 1.06 1 98.12 128 ASN B C 1
ATOM 4449 O O . ASN B 1 128 ? -5.965 9.094 1.212 1 98.12 128 ASN B O 1
ATOM 4453 N N . THR B 1 129 ? -4.262 10.047 0.163 1 97.56 129 THR B N 1
ATOM 4454 C CA . THR B 1 129 ? -4.004 9.008 -0.826 1 97.56 129 THR B CA 1
ATOM 4455 C C . THR B 1 129 ? -3.893 7.641 -0.155 1 97.56 129 THR B C 1
ATOM 4457 O O . THR B 1 129 ? -4.383 6.641 -0.686 1 97.56 129 THR B O 1
ATOM 4460 N N . TYR B 1 130 ? -3.334 7.523 0.941 1 98.38 130 TYR B N 1
ATOM 4461 C CA . TYR B 1 130 ? -2.984 6.246 1.553 1 98.38 130 TYR B CA 1
ATOM 4462 C C . TYR B 1 130 ? -4.023 5.832 2.586 1 98.38 130 TYR B C 1
ATOM 4464 O O . TYR B 1 130 ? -4.176 4.645 2.885 1 98.38 130 TYR B O 1
ATOM 4472 N N . SER B 1 131 ? -4.719 6.785 3.17 1 98.44 131 SER B N 1
ATOM 4473 C CA . SER B 1 131 ? -5.66 6.512 4.254 1 98.44 131 SER B CA 1
ATOM 4474 C C . SER B 1 131 ? -7.078 6.922 3.871 1 98.44 131 SER B C 1
ATOM 4476 O O . SER B 1 131 ? -7.758 7.609 4.637 1 98.44 131 SER B O 1
ATOM 4478 N N . ARG B 1 132 ? -7.465 6.543 2.734 1 97.62 132 ARG B N 1
ATOM 4479 C CA . ARG B 1 132 ? -8.797 6.828 2.219 1 97.62 132 ARG B CA 1
ATOM 4480 C C . ARG B 1 132 ? -9.695 5.594 2.309 1 97.62 132 ARG B C 1
ATOM 4482 O O . ARG B 1 132 ? -10.18 5.098 1.289 1 97.62 132 ARG B O 1
ATOM 4489 N N . ALA B 1 133 ? -9.891 5.129 3.531 1 97.62 133 ALA B N 1
ATOM 4490 C CA . ALA B 1 133 ? -10.625 3.885 3.748 1 97.62 133 ALA B CA 1
ATOM 4491 C C . ALA B 1 133 ? -11.297 3.879 5.113 1 97.62 133 ALA B C 1
ATOM 4493 O O . ALA B 1 133 ? -10.781 4.457 6.074 1 97.62 133 ALA B O 1
ATOM 4494 N N . HIS B 1 134 ? -12.43 3.252 5.137 1 97.19 134 HIS B N 1
ATOM 4495 C CA . HIS B 1 134 ? -13.234 3.107 6.348 1 97.19 134 HIS B CA 1
ATOM 4496 C C . HIS B 1 134 ? -13.875 1.725 6.418 1 97.19 134 HIS B C 1
ATOM 4498 O O . HIS B 1 134 ? -14.148 1.107 5.387 1 97.19 134 HIS B O 1
ATOM 4504 N N . VAL B 1 135 ? -14.141 1.29 7.578 1 95.88 135 VAL B N 1
ATOM 4505 C CA . VAL B 1 135 ? -14.641 -0.069 7.766 1 95.88 135 VAL B CA 1
ATOM 4506 C C . VAL B 1 135 ? -16.109 -0.146 7.352 1 95.88 135 VAL B C 1
ATOM 4508 O O . VAL B 1 135 ? -16.594 -1.216 6.988 1 95.88 135 VAL B O 1
ATOM 4511 N N . SER B 1 136 ? -16.828 1.03 7.395 1 94.06 136 SER B N 1
ATOM 4512 C CA . SER B 1 136 ? -18.266 0.913 7.172 1 94.06 136 SER B CA 1
ATOM 4513 C C . SER B 1 136 ? -18.781 2.062 6.316 1 94.06 136 SER B C 1
ATOM 4515 O O . SER B 1 136 ? -19.906 2.01 5.82 1 94.06 136 SER B O 1
ATOM 4517 N N . LEU B 1 137 ? -17.984 3.123 6.137 1 94.75 137 LEU B N 1
ATOM 4518 C CA . LEU B 1 137 ? -18.438 4.266 5.359 1 94.75 137 LEU B CA 1
ATOM 4519 C C . LEU B 1 137 ? -17.875 4.223 3.943 1 94.75 137 LEU B C 1
ATOM 4521 O O . LEU B 1 137 ? -16.672 4.082 3.756 1 94.75 137 LEU B O 1
ATOM 4525 N N . PRO B 1 138 ? -18.781 4.375 2.949 1 94 138 PRO B N 1
ATOM 4526 C CA . PRO B 1 138 ? -18.266 4.531 1.586 1 94 138 PRO B CA 1
ATOM 4527 C C . PRO B 1 138 ? -17.484 5.828 1.394 1 94 138 PRO B C 1
ATOM 4529 O O . PRO B 1 138 ? -17.875 6.867 1.938 1 94 138 PRO B O 1
ATOM 4532 N N . VAL B 1 139 ? -16.484 5.797 0.646 1 94.5 139 VAL B N 1
ATOM 4533 C CA . VAL B 1 139 ? -15.617 6.949 0.403 1 94.5 139 VAL B CA 1
ATOM 4534 C C . VAL B 1 139 ? -16.422 8.078 -0.239 1 94.5 139 VAL B C 1
ATOM 4536 O O . VAL B 1 139 ? -16.156 9.258 -0.005 1 94.5 139 VAL B O 1
ATOM 4539 N N . ASP B 1 140 ? -17.484 7.754 -0.927 1 93.5 140 ASP B N 1
ATOM 4540 C CA . ASP B 1 140 ? -18.25 8.766 -1.652 1 93.5 140 ASP B CA 1
ATOM 4541 C C . ASP B 1 140 ? -19.344 9.367 -0.77 1 93.5 140 ASP B C 1
ATOM 4543 O O . ASP B 1 140 ? -20.062 10.281 -1.193 1 93.5 140 ASP B O 1
ATOM 4547 N N . SER B 1 141 ? -19.391 8.969 0.429 1 94 141 SER B N 1
ATOM 4548 C CA . SER B 1 141 ? -20.391 9.5 1.336 1 94 141 SER B CA 1
ATOM 4549 C C . SER B 1 141 ? -19.922 10.789 2.004 1 94 141 SER B C 1
ATOM 4551 O O . SER B 1 141 ? -18.719 10.953 2.24 1 94 141 SER B O 1
ATOM 4553 N N . ALA B 1 142 ? -20.828 11.68 2.338 1 94.5 142 ALA B N 1
ATOM 4554 C CA . ALA B 1 142 ? -20.516 12.906 3.055 1 94.5 142 ALA B CA 1
ATOM 4555 C C . ALA B 1 142 ? -20 12.609 4.461 1 94.5 142 ALA B C 1
ATOM 4557 O O . ALA B 1 142 ? -19.141 13.32 4.98 1 94.5 142 ALA B O 1
ATOM 4558 N N . GLN B 1 143 ? -20.547 11.539 5.023 1 96.25 143 GLN B N 1
ATOM 4559 C CA . GLN B 1 143 ? -20.141 11.148 6.371 1 96.25 143 GLN B CA 1
ATOM 4560 C C . GLN B 1 143 ? -18.656 10.781 6.414 1 96.25 143 GLN B C 1
ATOM 4562 O O . GLN B 1 143 ? -17.969 11.07 7.395 1 96.25 143 GLN B O 1
ATOM 4567 N N . PHE B 1 144 ? -18.156 10.195 5.406 1 97.38 144 PHE B N 1
ATOM 4568 C CA . PHE B 1 144 ? -16.75 9.812 5.316 1 97.38 144 PHE B CA 1
ATOM 4569 C C . PHE B 1 144 ? -15.852 11.039 5.426 1 97.38 144 PHE B C 1
ATOM 4571 O O . PHE B 1 144 ? -14.781 10.969 6.023 1 97.38 144 PHE B O 1
ATOM 4578 N N . TRP B 1 145 ? -16.312 12.148 4.938 1 98 145 TRP B N 1
ATOM 4579 C CA . TRP B 1 145 ? -15.445 13.312 4.766 1 98 145 TRP B CA 1
ATOM 4580 C C . TRP B 1 145 ? -15.711 14.352 5.855 1 98 145 TRP B C 1
ATOM 4582 O O . TRP B 1 145 ? -15.148 15.445 5.828 1 98 145 TRP B O 1
ATOM 4592 N N . ASN B 1 146 ? -16.547 14.016 6.809 1 97.38 146 ASN B N 1
ATOM 4593 C CA . ASN B 1 146 ? -16.906 14.969 7.855 1 97.38 146 ASN B CA 1
ATOM 4594 C C . ASN B 1 146 ? -15.844 15.008 8.953 1 97.38 146 ASN B C 1
ATOM 4596 O O . ASN B 1 146 ? -16.125 14.656 10.102 1 97.38 146 ASN B O 1
ATOM 4600 N N . PHE B 1 147 ? -14.695 15.5 8.57 1 98.38 147 PHE B N 1
ATOM 4601 C CA . PHE B 1 147 ? -13.602 15.633 9.531 1 98.38 147 PHE B CA 1
ATOM 4602 C C . PHE B 1 147 ? -12.727 16.828 9.188 1 98.38 147 PHE B C 1
ATOM 4604 O O . PHE B 1 147 ? -12.742 17.312 8.055 1 98.38 147 PHE B O 1
ATOM 4611 N N . SER B 1 148 ? -12.055 17.375 10.133 1 98.31 148 SER B N 1
ATOM 4612 C CA . SER B 1 148 ? -10.984 18.359 10.016 1 98.31 148 SER B CA 1
ATOM 4613 C C . SER B 1 148 ? -9.734 17.891 10.758 1 98.31 148 SER B C 1
ATOM 4615 O O . SER B 1 148 ? -9.617 16.719 11.133 1 98.31 148 SER B O 1
ATOM 4617 N N . TRP B 1 149 ? -8.773 18.766 10.938 1 98.69 149 TRP B N 1
ATOM 4618 C CA . TRP B 1 149 ? -7.555 18.406 11.664 1 98.69 149 TRP B CA 1
ATOM 4619 C C . TRP B 1 149 ? -7.852 18.172 13.141 1 98.69 149 TRP B C 1
ATOM 4621 O O . TRP B 1 149 ? -7.027 17.609 13.859 1 98.69 149 TRP B O 1
ATOM 4631 N N . HIS B 1 150 ? -9.062 18.547 13.633 1 98.69 150 HIS B N 1
ATOM 4632 C CA . HIS B 1 150 ? -9.469 18.188 14.984 1 98.69 150 HIS B CA 1
ATOM 4633 C C . HIS B 1 150 ? -9.586 16.672 15.133 1 98.69 150 HIS B C 1
ATOM 4635 O O . HIS B 1 150 ? -9.016 16.094 16.047 1 98.69 150 HIS B O 1
ATOM 4641 N N . GLU B 1 151 ? -10.32 16.016 14.219 1 98.44 151 GLU B N 1
ATOM 4642 C CA . GLU B 1 151 ? -10.508 14.57 14.258 1 98.44 151 GLU B CA 1
ATOM 4643 C C . GLU B 1 151 ? -9.195 13.836 14.023 1 98.44 151 GLU B C 1
ATOM 4645 O O . GLU B 1 151 ? -8.945 12.789 14.617 1 98.44 151 GLU B O 1
ATOM 4650 N N . MET B 1 152 ? -8.406 14.375 13.156 1 98.75 152 MET B N 1
ATOM 4651 C CA . MET B 1 152 ? -7.082 13.797 12.953 1 98.75 152 MET B CA 1
ATOM 4652 C C . MET B 1 152 ? -6.301 13.75 14.266 1 98.75 152 MET B C 1
ATOM 4654 O O . MET B 1 152 ? -5.609 12.773 14.547 1 98.75 152 MET B O 1
ATOM 4658 N N . ALA B 1 153 ? -6.441 14.766 15.039 1 98.75 153 ALA B N 1
ATOM 4659 C CA . ALA B 1 153 ? -5.68 14.898 16.281 1 98.75 153 ALA B CA 1
ATOM 4660 C C . ALA B 1 153 ? -6.246 14 17.375 1 98.75 153 ALA B C 1
ATOM 4662 O O . ALA B 1 153 ? -5.492 13.383 18.125 1 98.75 153 ALA B O 1
ATOM 4663 N N . ILE B 1 154 ? -7.547 13.875 17.453 1 97.75 154 ILE B N 1
ATOM 4664 C CA . ILE B 1 154 ? -8.109 13.266 18.656 1 97.75 154 ILE B CA 1
ATOM 4665 C C . ILE B 1 154 ? -8.531 11.828 18.344 1 97.75 154 ILE B C 1
ATOM 4667 O O . ILE B 1 154 ? -8.805 11.047 19.266 1 97.75 154 ILE B O 1
ATOM 4671 N N . GLN B 1 155 ? -8.57 11.477 17.016 1 96.88 155 GLN B N 1
ATOM 4672 C CA . GLN B 1 155 ? -8.938 10.109 16.656 1 96.88 155 GLN B CA 1
ATOM 4673 C C . GLN B 1 155 ? -7.758 9.383 16.016 1 96.88 155 GLN B C 1
ATOM 4675 O O . GLN B 1 155 ? -7.336 8.328 16.5 1 96.88 155 GLN B O 1
ATOM 4680 N N . ASP B 1 156 ? -7.18 9.945 14.992 1 97.94 156 ASP B N 1
ATOM 4681 C CA . ASP B 1 156 ? -6.121 9.273 14.25 1 97.94 156 ASP B CA 1
ATOM 4682 C C . ASP B 1 156 ? -4.852 9.148 15.086 1 97.94 156 ASP B C 1
ATOM 4684 O O . ASP B 1 156 ? -4.312 8.055 15.25 1 97.94 156 ASP B O 1
ATOM 4688 N N . LEU B 1 157 ? -4.41 10.297 15.578 1 98.25 157 LEU B N 1
ATOM 4689 C CA . LEU B 1 157 ? -3.086 10.367 16.188 1 98.25 157 LEU B CA 1
ATOM 4690 C C . LEU B 1 157 ? -3.01 9.477 17.422 1 98.25 157 LEU B C 1
ATOM 4692 O O . LEU B 1 157 ? -2.018 8.773 17.625 1 98.25 157 LEU B O 1
ATOM 4696 N N . PRO B 1 158 ? -4.035 9.438 18.344 1 96.88 158 PRO B N 1
ATOM 4697 C CA . PRO B 1 158 ? -3.973 8.508 19.484 1 96.88 158 PRO B CA 1
ATOM 4698 C C . PRO B 1 158 ? -3.793 7.055 19.047 1 96.88 158 PRO B C 1
ATOM 4700 O O . PRO B 1 158 ? -2.996 6.324 19.641 1 96.88 158 PRO B O 1
ATOM 4703 N N . THR B 1 159 ? -4.492 6.699 18 1 96.06 159 THR B N 1
ATOM 4704 C CA . THR B 1 159 ? -4.41 5.344 17.469 1 96.06 159 THR B CA 1
ATOM 4705 C C . THR B 1 159 ? -3.008 5.055 16.938 1 96.06 159 THR B C 1
ATOM 4707 O O . THR B 1 159 ? -2.449 3.986 17.203 1 96.06 159 THR B O 1
ATOM 4710 N N . ILE B 1 160 ? -2.48 5.965 16.266 1 97.88 160 ILE B N 1
ATOM 4711 C CA . ILE B 1 160 ? -1.163 5.844 15.656 1 97.88 160 ILE B CA 1
ATOM 4712 C C . ILE B 1 160 ? -0.093 5.754 16.75 1 97.88 160 ILE B C 1
ATOM 4714 O O . ILE B 1 160 ? 0.772 4.875 16.703 1 97.88 160 ILE B O 1
ATOM 4718 N N . LEU B 1 161 ? -0.152 6.633 17.703 1 97.12 161 LEU B N 1
ATOM 4719 C CA . LEU B 1 161 ? 0.849 6.664 18.766 1 97.12 161 LEU B CA 1
ATOM 4720 C C . LEU B 1 161 ? 0.813 5.379 19.578 1 97.12 161 LEU B C 1
ATOM 4722 O O . LEU B 1 161 ? 1.861 4.828 19.922 1 97.12 161 LEU B O 1
ATOM 4726 N N . CYS B 1 162 ? -0.359 4.906 19.859 1 94.88 162 CYS B N 1
ATOM 4727 C CA . CYS B 1 162 ? -0.493 3.652 20.594 1 94.88 162 CYS B CA 1
ATOM 4728 C C . CYS B 1 162 ? 0.11 2.496 19.797 1 94.88 162 CYS B C 1
ATOM 4730 O O . CYS B 1 162 ? 0.795 1.643 20.375 1 94.88 162 CYS B O 1
ATOM 4732 N N . HIS B 1 163 ? -0.151 2.5 18.531 1 96.38 163 HIS B N 1
ATOM 4733 C CA . HIS B 1 163 ? 0.393 1.445 17.688 1 96.38 163 HIS B CA 1
ATOM 4734 C C . HIS B 1 163 ? 1.918 1.471 17.688 1 96.38 163 HIS B C 1
ATOM 4736 O O . HIS B 1 163 ? 2.561 0.427 17.812 1 96.38 163 HIS B O 1
ATOM 4742 N N . ILE B 1 164 ? 2.494 2.619 17.547 1 97.38 164 ILE B N 1
ATOM 4743 C CA . ILE B 1 164 ? 3.945 2.754 17.5 1 97.38 164 ILE B CA 1
ATOM 4744 C C . ILE B 1 164 ? 4.539 2.316 18.844 1 97.38 164 ILE B C 1
ATOM 4746 O O . ILE B 1 164 ? 5.5 1.544 18.875 1 97.38 164 ILE B O 1
ATOM 4750 N N . SER B 1 165 ? 3.949 2.801 19.922 1 95.62 165 SER B N 1
ATOM 4751 C CA . SER B 1 165 ? 4.445 2.457 21.25 1 95.62 165 SER B CA 1
ATOM 4752 C C . SER B 1 165 ? 4.383 0.954 21.484 1 95.62 165 SER B C 1
ATOM 4754 O O . SER B 1 165 ? 5.328 0.363 22.016 1 95.62 165 SER B O 1
ATOM 4756 N N . THR B 1 166 ? 3.307 0.349 21.078 1 93.12 166 THR B N 1
ATOM 4757 C CA . THR B 1 166 ? 3.125 -1.086 21.266 1 93.12 166 THR B CA 1
ATOM 4758 C C . THR B 1 166 ? 4.078 -1.874 20.375 1 93.12 166 THR B C 1
ATOM 4760 O O . THR B 1 166 ? 4.664 -2.869 20.797 1 93.12 166 THR B O 1
ATOM 4763 N N . SER B 1 167 ? 4.246 -1.427 19.172 1 93.81 167 SER B N 1
ATOM 4764 C CA . SER B 1 167 ? 5.086 -2.129 18.203 1 93.81 167 SER B CA 1
ATOM 4765 C C . SER B 1 167 ? 6.559 -2.047 18.594 1 93.81 167 SER B C 1
ATOM 4767 O O . SER B 1 167 ? 7.328 -2.975 18.328 1 93.81 167 SER B O 1
ATOM 4769 N N . THR B 1 168 ? 6.961 -0.943 19.156 1 94.56 168 THR B N 1
ATOM 4770 C CA . THR B 1 168 ? 8.375 -0.71 19.438 1 94.56 168 THR B CA 1
ATOM 4771 C C . THR B 1 168 ? 8.711 -1.053 20.875 1 94.56 168 THR B C 1
ATOM 4773 O O . THR B 1 168 ? 9.875 -1.213 21.234 1 94.56 168 THR B O 1
ATOM 4776 N N . GLY B 1 169 ? 7.688 -1.079 21.734 1 91.75 169 GLY B N 1
ATOM 4777 C CA . GLY B 1 169 ? 7.895 -1.248 23.172 1 91.75 169 GLY B CA 1
ATOM 4778 C C . GLY B 1 169 ? 8.43 0 23.844 1 91.75 169 GLY B C 1
ATOM 4779 O O . GLY B 1 169 ? 8.922 -0.061 24.969 1 91.75 169 GLY B O 1
ATOM 4780 N N . LYS B 1 170 ? 8.391 1.125 23.172 1 92.44 170 LYS B N 1
ATOM 4781 C CA . LYS B 1 170 ? 8.945 2.375 23.688 1 92.44 170 LYS B CA 1
ATOM 4782 C C . LYS B 1 170 ? 7.844 3.373 24.016 1 92.44 170 LYS B C 1
ATOM 4784 O O . LYS B 1 170 ? 7.656 4.363 23.312 1 92.44 170 LYS B O 1
ATOM 4789 N N . TYR B 1 171 ? 7.25 3.188 25.125 1 90.88 171 TYR B N 1
ATOM 4790 C CA . TYR B 1 171 ? 6.168 4.047 25.578 1 90.88 171 TYR B CA 1
ATOM 4791 C C . TYR B 1 171 ? 6.707 5.383 26.078 1 90.88 171 TYR B C 1
ATOM 4793 O O . TYR B 1 171 ? 7.668 5.422 26.859 1 90.88 171 TYR B O 1
ATOM 4801 N N . GLY B 1 172 ? 6.156 6.469 25.594 1 92.12 172 GLY B N 1
ATOM 4802 C CA . GLY B 1 172 ? 6.539 7.801 26.031 1 92.12 172 GLY B CA 1
ATOM 4803 C C . GLY B 1 172 ? 7.824 8.297 25.391 1 92.12 172 GLY B C 1
ATOM 4804 O O . GLY B 1 172 ? 8.375 9.312 25.812 1 92.12 172 GLY B O 1
ATOM 4805 N N . GLU B 1 173 ? 8.25 7.602 24.375 1 94.94 173 GLU B N 1
ATOM 4806 C CA . GLU B 1 173 ? 9.57 7.902 23.828 1 94.94 173 GLU B CA 1
ATOM 4807 C C . GLU B 1 173 ? 9.477 8.43 22.406 1 94.94 173 GLU B C 1
ATOM 4809 O O . GLU B 1 173 ? 10.492 8.797 21.812 1 94.94 173 GLU B O 1
ATOM 4814 N N . ILE B 1 174 ? 8.281 8.547 21.891 1 97.44 174 ILE B N 1
ATOM 4815 C CA . ILE B 1 174 ? 8.133 8.898 20.484 1 97.44 174 ILE B CA 1
ATOM 4816 C C . ILE B 1 174 ? 8.5 10.367 20.281 1 97.44 174 ILE B C 1
ATOM 4818 O O . ILE B 1 174 ? 8 11.242 21 1 97.44 174 ILE B O 1
ATOM 4822 N N . ILE B 1 175 ? 9.438 10.641 19.375 1 98.44 175 ILE B N 1
ATOM 4823 C CA . ILE B 1 175 ? 9.688 12 18.922 1 98.44 175 ILE B CA 1
ATOM 4824 C C . ILE B 1 175 ? 8.734 12.344 17.766 1 98.44 175 ILE B C 1
ATOM 4826 O O . ILE B 1 175 ? 8.773 11.703 16.719 1 98.44 175 ILE B O 1
ATOM 4830 N N . TYR B 1 176 ? 7.879 13.297 18.016 1 98.62 176 TYR B N 1
ATOM 4831 C CA . TYR B 1 176 ? 6.93 13.75 17.016 1 98.62 176 TYR B CA 1
ATOM 4832 C C . TYR B 1 176 ? 7.512 14.898 16.188 1 98.62 176 TYR B C 1
ATOM 4834 O O . TYR B 1 176 ? 7.953 15.906 16.75 1 98.62 176 TYR B O 1
ATOM 4842 N N . ILE B 1 177 ? 7.531 14.727 14.859 1 98.94 177 ILE B N 1
ATOM 4843 C CA . ILE B 1 177 ? 7.961 15.789 13.953 1 98.94 177 ILE B CA 1
ATOM 4844 C C . ILE B 1 177 ? 6.852 16.094 12.953 1 98.94 177 ILE B C 1
ATOM 4846 O O . ILE B 1 177 ? 6.559 15.273 12.078 1 98.94 177 ILE B O 1
ATOM 4850 N N . GLY B 1 178 ? 6.266 17.234 13.055 1 98.88 178 GLY B N 1
ATOM 4851 C CA . GLY B 1 178 ? 5.195 17.625 12.156 1 98.88 178 GLY B CA 1
ATOM 4852 C C . GLY B 1 178 ? 5.559 18.812 11.289 1 98.88 178 GLY B C 1
ATOM 4853 O O . GLY B 1 178 ? 6.379 19.656 11.68 1 98.88 178 GLY B O 1
ATOM 4854 N N . HIS B 1 179 ? 4.941 18.906 10.109 1 98.88 179 HIS B N 1
ATOM 4855 C CA . HIS B 1 179 ? 5.027 20.062 9.242 1 98.88 179 HIS B CA 1
ATOM 4856 C C . HIS B 1 179 ? 3.654 20.703 9.031 1 98.88 179 HIS B C 1
ATOM 4858 O O . HIS B 1 179 ? 2.693 20 8.695 1 98.88 179 HIS B O 1
ATOM 4864 N N . SER B 1 180 ? 3.58 22.031 9.211 1 98.44 180 SER B N 1
ATOM 4865 C CA . SER B 1 180 ? 2.365 22.766 8.891 1 98.44 180 SER B CA 1
ATOM 4866 C C . SER B 1 180 ? 1.153 22.188 9.602 1 98.44 180 SER B C 1
ATOM 4868 O O . SER B 1 180 ? 1.106 22.156 10.836 1 98.44 180 SER B O 1
ATOM 4870 N N . MET B 1 181 ? 0.217 21.547 8.898 1 98.75 181 MET B N 1
ATOM 4871 C CA . MET B 1 181 ? -0.944 20.938 9.547 1 98.75 181 MET B CA 1
ATOM 4872 C C . MET B 1 181 ? -0.516 19.844 10.516 1 98.75 181 MET B C 1
ATOM 4874 O O . MET B 1 181 ? -1.159 19.625 11.539 1 98.75 181 MET B O 1
ATOM 4878 N N . GLY B 1 182 ? 0.563 19.188 10.211 1 98.88 182 GLY B N 1
ATOM 4879 C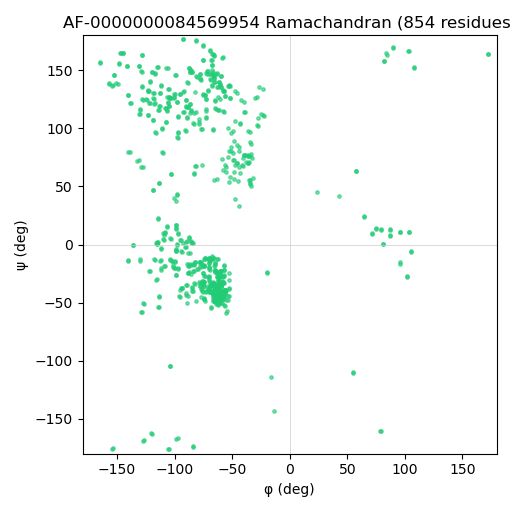 CA . GLY B 1 182 ? 1.092 18.188 11.125 1 98.88 182 GLY B CA 1
ATOM 4880 C C . GLY B 1 182 ? 1.43 18.75 12.492 1 98.88 182 GLY B C 1
ATOM 4881 O O . GLY B 1 182 ? 1.326 18.047 13.5 1 98.88 182 GLY B O 1
ATOM 4882 N N . THR B 1 183 ? 1.862 19.984 12.562 1 98.88 183 THR B N 1
ATOM 4883 C CA . THR B 1 183 ? 2.111 20.641 13.844 1 98.88 183 THR B CA 1
ATOM 4884 C C . THR B 1 183 ? 0.798 20.969 14.539 1 98.88 183 THR B C 1
ATOM 4886 O O . THR B 1 183 ? 0.684 20.844 15.766 1 98.88 183 THR B O 1
ATOM 4889 N N . THR B 1 184 ? -0.191 21.438 13.758 1 98.81 184 THR B N 1
ATOM 4890 C CA . THR B 1 184 ? -1.522 21.703 14.289 1 98.81 184 THR B CA 1
ATOM 4891 C C . THR B 1 184 ? -2.072 20.484 15.023 1 98.81 184 THR B C 1
ATOM 4893 O O . THR B 1 184 ? -2.576 20.594 16.141 1 98.81 184 THR B O 1
ATOM 4896 N N . ILE B 1 185 ? -1.9 19.375 14.43 1 98.88 185 ILE B N 1
ATOM 4897 C CA . ILE B 1 185 ? -2.441 18.125 14.93 1 98.88 185 ILE B CA 1
ATOM 4898 C C . ILE B 1 185 ? -1.82 17.797 16.297 1 98.88 185 ILE B C 1
ATOM 4900 O O . ILE B 1 185 ? -2.525 17.422 17.234 1 98.88 185 ILE B O 1
ATOM 4904 N N . SER B 1 186 ? -0.581 18 16.438 1 98.75 186 SER B N 1
ATOM 4905 C CA . SER B 1 186 ? 0.079 17.703 17.703 1 98.75 186 SER B CA 1
ATOM 4906 C C . SER B 1 186 ? -0.332 18.703 18.797 1 98.75 186 SER B C 1
ATOM 4908 O O . SER B 1 186 ? -0.49 18.328 19.953 1 98.75 186 SER B O 1
ATOM 4910 N N . PHE B 1 187 ? -0.49 19.984 18.422 1 98.75 187 PHE B N 1
ATOM 4911 C CA . PHE B 1 187 ? -0.936 20.969 19.391 1 98.75 187 PHE B CA 1
ATOM 4912 C C . PHE B 1 187 ? -2.34 20.656 19.891 1 98.75 187 PHE B C 1
ATOM 4914 O O . PHE B 1 187 ? -2.623 20.766 21.094 1 98.75 187 PHE B O 1
ATOM 4921 N N . VAL B 1 188 ? -3.162 20.281 18.969 1 98.75 188 VAL B N 1
ATOM 4922 C CA . VAL B 1 188 ? -4.535 19.938 19.328 1 98.75 188 VAL B CA 1
ATOM 4923 C C . VAL B 1 188 ? -4.539 18.703 20.234 1 98.75 188 VAL B C 1
ATOM 4925 O O . VAL B 1 188 ? -5.219 18.688 21.266 1 98.75 188 VAL B O 1
ATOM 4928 N N . LEU B 1 189 ? -3.77 17.719 19.891 1 98.44 189 LEU B N 1
ATOM 4929 C CA . LEU B 1 189 ? -3.713 16.531 20.719 1 98.44 189 LEU B CA 1
ATOM 4930 C C . LEU B 1 189 ? -3.217 16.875 22.125 1 98.44 189 LEU B C 1
ATOM 4932 O O . LEU B 1 189 ? -3.85 16.5 23.109 1 98.44 189 LEU B O 1
ATOM 4936 N N . ALA B 1 190 ? -2.145 17.562 22.203 1 97.81 190 ALA B N 1
ATOM 4937 C CA . ALA B 1 190 ? -1.481 17.797 23.484 1 97.81 190 ALA B CA 1
ATOM 4938 C C . ALA B 1 190 ? -2.309 18.734 24.359 1 97.81 190 ALA B C 1
ATOM 4940 O O . ALA B 1 190 ? -2.234 18.672 25.594 1 97.81 190 ALA B O 1
ATOM 4941 N N . SER B 1 191 ? -3.061 19.562 23.766 1 97.81 191 SER B N 1
ATOM 4942 C CA . SER B 1 191 ? -3.9 20.484 24.531 1 97.81 191 SER B CA 1
ATOM 4943 C C . SER B 1 191 ? -5.195 19.797 24.969 1 97.81 191 SER B C 1
ATOM 4945 O O . SER B 1 191 ? -5.707 20.078 26.047 1 97.81 191 SER B O 1
ATOM 4947 N N . THR B 1 192 ? -5.73 18.891 24.156 1 97.25 192 THR B N 1
ATOM 4948 C CA . THR B 1 192 ? -7.051 18.312 24.375 1 97.25 192 THR B CA 1
ATOM 4949 C C . THR B 1 192 ? -6.949 16.984 25.141 1 97.25 192 THR B C 1
ATOM 4951 O O . THR B 1 192 ? -7.816 16.672 25.953 1 97.25 192 THR B O 1
ATOM 4954 N N . LEU B 1 193 ? -5.91 16.219 24.828 1 95.69 193 LEU B N 1
ATOM 4955 C CA . LEU B 1 193 ? -5.695 14.914 25.438 1 95.69 193 LEU B CA 1
ATOM 4956 C C . LEU B 1 193 ? -4.277 14.797 25.984 1 95.69 193 LEU B C 1
ATOM 4958 O O . LEU B 1 193 ? -3.508 13.938 25.547 1 95.69 193 LEU B O 1
ATOM 4962 N N . PRO B 1 194 ? -4.004 15.562 26.969 1 93.81 194 PRO B N 1
ATOM 4963 C CA . PRO B 1 194 ? -2.633 15.562 27.5 1 93.81 194 PRO B CA 1
ATOM 4964 C C . PRO B 1 194 ? -2.18 14.18 27.969 1 93.81 194 PRO B C 1
ATOM 4966 O O . PRO B 1 194 ? -0.995 13.852 27.875 1 93.81 194 PRO B O 1
ATOM 4969 N N . GLU B 1 195 ? -3.08 13.312 28.391 1 91.12 195 GLU B N 1
ATOM 4970 C CA . GLU B 1 195 ? -2.736 11.969 28.844 1 91.12 195 GLU B CA 1
ATOM 4971 C C . GLU B 1 195 ? -2.244 11.102 27.688 1 91.12 195 GLU B C 1
ATOM 4973 O O . GLU B 1 195 ? -1.35 10.273 27.859 1 91.12 195 GLU B O 1
ATOM 4978 N N . VAL B 1 196 ? -2.836 11.336 26.531 1 91.75 196 VAL B N 1
ATOM 4979 C CA . VAL B 1 196 ? -2.416 10.594 25.344 1 91.75 196 VAL B CA 1
ATOM 4980 C C . VAL B 1 196 ? -1.087 11.148 24.828 1 91.75 196 VAL B C 1
ATOM 4982 O O . VAL B 1 196 ? -0.23 10.398 24.359 1 91.75 196 VAL B O 1
ATOM 4985 N N . ALA B 1 197 ? -0.958 12.438 25.016 1 93.75 197 ALA B N 1
ATOM 4986 C CA . ALA B 1 197 ? 0.252 13.109 24.547 1 93.75 197 ALA B CA 1
ATOM 4987 C C . ALA B 1 197 ? 1.481 12.617 25.297 1 93.75 197 ALA B C 1
ATOM 4989 O O . ALA B 1 197 ? 2.611 12.766 24.828 1 93.75 197 ALA B O 1
ATOM 4990 N N . GLU B 1 198 ? 1.266 11.969 26.406 1 89.5 198 GLU B N 1
ATOM 4991 C CA . GLU B 1 198 ? 2.365 11.453 27.219 1 89.5 198 GLU B CA 1
ATOM 4992 C C . GLU B 1 198 ? 3.117 10.344 26.484 1 89.5 198 GLU B C 1
ATOM 4994 O O . GLU B 1 198 ? 4.227 9.977 26.875 1 89.5 198 GLU B O 1
ATOM 4999 N N . ASN B 1 199 ? 2.578 9.836 25.391 1 88.38 199 ASN B N 1
ATOM 5000 C CA . ASN B 1 199 ? 3.277 8.867 24.547 1 88.38 199 ASN B CA 1
ATOM 5001 C C . ASN B 1 199 ? 4.43 9.516 23.797 1 88.38 199 ASN B C 1
ATOM 5003 O O . ASN B 1 199 ? 5.297 8.82 23.25 1 88.38 199 ASN B O 1
ATOM 5007 N N . LEU B 1 200 ? 4.434 10.828 23.812 1 95.56 200 LEU B N 1
ATOM 5008 C CA . LEU B 1 200 ? 5.461 11.578 23.094 1 95.56 200 LEU B CA 1
ATOM 5009 C C . LEU B 1 200 ? 6.562 12.031 24.047 1 95.56 200 LEU B C 1
ATOM 5011 O O . LEU B 1 200 ? 6.301 12.328 25.219 1 95.56 200 LEU B O 1
ATOM 5015 N N . LYS B 1 201 ? 7.727 12.047 23.516 1 95.5 201 LYS B N 1
ATOM 5016 C CA . LYS B 1 201 ? 8.891 12.547 24.234 1 95.5 201 LYS B CA 1
ATOM 5017 C C . LYS B 1 201 ? 9.133 14.023 23.922 1 95.5 201 LYS B C 1
ATOM 5019 O O . LYS B 1 201 ? 9.586 14.773 24.797 1 95.5 201 LYS B O 1
ATOM 5024 N N . LEU B 1 202 ? 8.914 14.367 22.781 1 97.44 202 LEU B N 1
ATOM 5025 C CA . LEU B 1 202 ? 9.219 15.688 22.234 1 97.44 202 LEU B CA 1
ATOM 5026 C C . LEU B 1 202 ? 8.344 15.984 21.016 1 97.44 202 LEU B C 1
ATOM 5028 O O . LEU B 1 202 ? 8.086 15.102 20.203 1 97.44 202 LEU B O 1
ATOM 5032 N N . ILE B 1 203 ? 7.871 17.203 20.938 1 98.25 203 ILE B N 1
ATOM 5033 C CA . ILE B 1 203 ? 7.18 17.672 19.734 1 98.25 203 ILE B CA 1
ATOM 5034 C C . ILE B 1 203 ? 8.078 18.641 18.969 1 98.25 203 ILE B C 1
ATOM 5036 O O . ILE B 1 203 ? 8.461 19.688 19.5 1 98.25 203 ILE B O 1
ATOM 5040 N N . VAL B 1 204 ? 8.453 18.266 17.812 1 98.81 204 VAL B N 1
ATOM 5041 C CA . VAL B 1 204 ? 9.164 19.141 16.875 1 98.81 204 VAL B CA 1
ATOM 5042 C C . VAL B 1 204 ? 8.188 19.688 15.836 1 98.81 204 VAL B C 1
ATOM 5044 O O . VAL B 1 204 ? 7.496 18.922 15.164 1 98.81 204 VAL B O 1
ATOM 5047 N N . SER B 1 205 ? 8.156 20.953 15.711 1 98.88 205 SER B N 1
ATOM 5048 C CA . SER B 1 205 ? 7.199 21.609 14.828 1 98.88 205 SER B CA 1
ATOM 5049 C C . SER B 1 205 ? 7.902 22.391 13.727 1 98.88 205 SER B C 1
ATOM 5051 O O . SER B 1 205 ? 8.477 23.453 13.977 1 98.88 205 SER B O 1
ATOM 5053 N N . LEU B 1 206 ? 7.844 21.859 12.5 1 98.94 206 LEU B N 1
ATOM 5054 C CA . LEU B 1 206 ? 8.328 22.562 11.32 1 98.94 206 LEU B CA 1
ATOM 5055 C C . LEU B 1 206 ? 7.227 23.422 10.719 1 98.94 206 LEU B C 1
ATOM 5057 O O . LEU B 1 206 ? 6.195 22.922 10.281 1 98.94 206 LEU B O 1
ATOM 5061 N N . ALA B 1 207 ? 7.484 24.734 10.688 1 98.62 207 ALA B N 1
ATOM 5062 C CA . ALA B 1 207 ? 6.441 25.672 10.297 1 98.62 207 ALA B CA 1
ATOM 5063 C C . ALA B 1 207 ? 5.211 25.547 11.188 1 98.62 207 ALA B C 1
ATOM 5065 O O . ALA B 1 207 ? 4.121 25.234 10.703 1 98.62 207 ALA B O 1
ATOM 5066 N N . PRO B 1 208 ? 5.371 25.828 12.469 1 98.56 208 PRO B N 1
ATOM 5067 C CA . PRO B 1 208 ? 4.324 25.594 13.469 1 98.56 208 PRO B CA 1
ATOM 5068 C C . PRO B 1 208 ? 3.059 26.406 13.195 1 98.56 208 PRO B C 1
ATOM 5070 O O . PRO B 1 208 ? 3.064 27.625 13.344 1 98.56 208 PRO B O 1
ATOM 5073 N N . THR B 1 209 ? 2.006 25.703 12.922 1 97.62 209 THR B N 1
ATOM 5074 C CA . THR B 1 209 ? 0.768 26.328 12.477 1 97.62 209 THR B CA 1
ATOM 5075 C C . THR B 1 209 ? -0.313 26.219 13.547 1 97.62 209 THR B C 1
ATOM 5077 O O . THR B 1 209 ? -0.933 25.156 13.695 1 97.62 209 THR B O 1
ATOM 5080 N N . ALA B 1 210 ? -0.518 27.266 14.297 1 96.12 210 ALA B N 1
ATOM 5081 C CA . ALA B 1 210 ? -1.581 27.344 15.297 1 96.12 210 ALA B CA 1
ATOM 5082 C C . ALA B 1 210 ? -2.414 28.609 15.102 1 96.12 210 ALA B C 1
ATOM 5084 O O . ALA B 1 210 ? -3.596 28.531 14.75 1 96.12 210 ALA B O 1
ATOM 5085 N N . PHE B 1 211 ? -1.691 29.719 15.164 1 95.25 211 PHE B N 1
ATOM 5086 C CA . PHE B 1 211 ? -2.367 30.984 14.969 1 95.25 211 PHE B CA 1
ATOM 5087 C C . PHE B 1 211 ? -2.316 31.406 13.5 1 95.25 211 PHE B C 1
ATOM 5089 O O . PHE B 1 211 ? -1.248 31.391 12.883 1 95.25 211 PHE B O 1
ATOM 5096 N N . MET B 1 212 ? -3.465 31.781 12.984 1 93.75 212 MET B N 1
ATOM 5097 C CA . MET B 1 212 ? -3.586 32.156 11.578 1 93.75 212 MET B CA 1
ATOM 5098 C C . MET B 1 212 ? -3.924 33.656 11.453 1 93.75 212 MET B C 1
ATOM 5100 O O . MET B 1 212 ? -4.871 34 10.758 1 93.75 212 MET B O 1
ATOM 5104 N N . THR B 1 213 ? -3.197 34.469 12.039 1 94.69 213 THR B N 1
ATOM 5105 C CA . THR B 1 213 ? -3.529 35.875 12.148 1 94.69 213 THR B CA 1
ATOM 5106 C C . THR B 1 213 ? -2.838 36.688 11.055 1 94.69 213 THR B C 1
ATOM 5108 O O . THR B 1 213 ? -3.461 37.531 10.414 1 94.69 213 THR B O 1
ATOM 5111 N N . HIS B 1 214 ? -1.591 36.438 10.82 1 95.5 214 HIS B N 1
ATOM 5112 C CA . HIS B 1 214 ? -0.793 37.312 9.984 1 95.5 214 HIS B CA 1
ATOM 5113 C C . HIS B 1 214 ? -0.347 36.625 8.703 1 95.5 214 HIS B C 1
ATOM 5115 O O . HIS B 1 214 ? 0.696 36.969 8.141 1 95.5 214 HIS B O 1
ATOM 5121 N N . LEU B 1 215 ? -1.064 35.594 8.312 1 93.5 215 LEU B N 1
ATOM 5122 C CA . LEU B 1 215 ? -0.681 34.875 7.105 1 93.5 215 LEU B CA 1
ATOM 5123 C C . LEU B 1 215 ? -0.876 35.75 5.863 1 93.5 215 LEU B C 1
ATOM 5125 O O . LEU B 1 215 ? -1.709 36.656 5.859 1 93.5 215 LEU B O 1
ATOM 5129 N N . ARG B 1 216 ? -0.11 35.438 4.859 1 93.44 216 ARG B N 1
ATOM 5130 C CA . ARG B 1 216 ? -0.17 36.125 3.576 1 93.44 216 ARG B CA 1
ATOM 5131 C C . ARG B 1 216 ? -0.646 35.188 2.473 1 93.44 216 ARG B C 1
ATOM 5133 O O . ARG B 1 216 ? -0.795 35.594 1.32 1 93.44 216 ARG B O 1
ATOM 5140 N N . SER B 1 217 ? -0.963 33.969 2.824 1 93.94 217 SER B N 1
ATOM 5141 C CA . SER B 1 217 ? -1.414 32.938 1.889 1 93.94 217 SER B CA 1
ATOM 5142 C C . SER B 1 217 ? -2.775 33.281 1.298 1 93.94 217 SER B C 1
ATOM 5144 O O . SER B 1 217 ? -3.629 33.844 1.983 1 93.94 217 SER B O 1
ATOM 5146 N N . PRO B 1 218 ? -3.07 32.875 0.035 1 93.38 218 PRO B N 1
ATOM 5147 C CA . PRO B 1 218 ? -4.375 33.094 -0.587 1 93.38 218 PRO B CA 1
ATOM 5148 C C . PRO B 1 218 ? -5.512 32.375 0.147 1 93.38 218 PRO B C 1
ATOM 5150 O O . PRO B 1 218 ? -6.688 32.688 -0.084 1 93.38 218 PRO B O 1
ATOM 5153 N N . ILE B 1 219 ? -5.184 31.5 1.023 1 92.81 219 ILE B N 1
ATOM 5154 C CA . ILE B 1 219 ? -6.219 30.828 1.806 1 92.81 219 ILE B CA 1
ATOM 5155 C C . ILE B 1 219 ? -7.059 31.875 2.543 1 92.81 219 ILE B C 1
ATOM 5157 O O . ILE B 1 219 ? -8.227 31.641 2.844 1 92.81 219 ILE B O 1
ATOM 5161 N N . LYS B 1 220 ? -6.508 33.031 2.824 1 94.44 220 LYS B N 1
ATOM 5162 C CA . LYS B 1 220 ? -7.195 34.062 3.572 1 94.44 220 LYS B CA 1
ATOM 5163 C C . LYS B 1 220 ? -8.422 34.562 2.814 1 94.44 220 LYS B C 1
ATOM 5165 O O . LYS B 1 220 ? -9.383 35.062 3.424 1 94.44 220 LYS B O 1
ATOM 5170 N N . TYR B 1 221 ? -8.445 34.406 1.511 1 92.88 221 TYR B N 1
ATOM 5171 C CA . TYR B 1 221 ? -9.539 34.875 0.684 1 92.88 221 TYR B CA 1
ATOM 5172 C C . TYR B 1 221 ? -10.773 34 0.848 1 92.88 221 TYR B C 1
ATOM 5174 O O . TYR B 1 221 ? -11.875 34.406 0.447 1 92.88 221 TYR B O 1
ATOM 5182 N N . LEU B 1 222 ? -10.641 32.844 1.47 1 93.56 222 LEU B N 1
ATOM 5183 C CA . LEU B 1 222 ? -11.766 31.938 1.688 1 93.56 222 LEU B CA 1
ATOM 5184 C C . LEU B 1 222 ? -12.523 32.312 2.959 1 93.56 222 LEU B C 1
ATOM 5186 O O . LEU B 1 222 ? -13.664 31.875 3.156 1 93.56 222 LEU B O 1
ATOM 5190 N N . ALA B 1 223 ? -11.914 33.094 3.824 1 94.12 223 ALA B N 1
ATOM 5191 C CA . ALA B 1 223 ? -12.383 33.375 5.18 1 94.12 223 ALA B CA 1
ATOM 5192 C C . ALA B 1 223 ? -13.805 33.938 5.156 1 94.12 223 ALA B C 1
ATOM 5194 O O . ALA B 1 223 ? -14.656 33.5 5.941 1 94.12 223 ALA B O 1
ATOM 5195 N N . PRO B 1 224 ? -14.172 34.781 4.223 1 93.31 224 PRO B N 1
ATOM 5196 C CA . PRO B 1 224 ? -15.508 35.375 4.246 1 93.31 224 PRO B CA 1
ATOM 5197 C C . PRO B 1 224 ? -16.594 34.375 3.84 1 93.31 224 PRO B C 1
ATOM 5199 O O . PRO B 1 224 ? -17.781 34.625 4.078 1 93.31 224 PRO B O 1
ATOM 5202 N N . PHE B 1 225 ? -16.219 33.281 3.326 1 92.25 225 PHE B N 1
ATOM 5203 C CA . PHE B 1 225 ? -17.203 32.406 2.713 1 92.25 225 PHE B CA 1
ATOM 5204 C C . PHE B 1 225 ? -17.391 31.141 3.547 1 92.25 225 PHE B C 1
ATOM 5206 O O . PHE B 1 225 ? -18.109 30.219 3.133 1 92.25 225 PHE B O 1
ATOM 5213 N N . THR B 1 226 ? -16.859 31.078 4.703 1 93.38 226 THR B N 1
ATOM 5214 C CA . THR B 1 226 ? -16.828 29.844 5.48 1 93.38 226 THR B CA 1
ATOM 5215 C C . THR B 1 226 ? -18.219 29.453 5.969 1 93.38 226 THR B C 1
ATOM 5217 O O . THR B 1 226 ? -18.453 28.328 6.387 1 93.38 226 THR B O 1
ATOM 5220 N N . ASP B 1 227 ? -19.156 30.344 5.91 1 90.25 227 ASP B N 1
ATOM 5221 C CA . ASP B 1 227 ? -20.516 30.047 6.355 1 90.25 227 ASP B CA 1
ATOM 5222 C C . ASP B 1 227 ? -21.469 29.969 5.176 1 90.25 227 ASP B C 1
ATOM 5224 O O . ASP B 1 227 ? -22.688 29.828 5.363 1 90.25 227 ASP B O 1
ATOM 5228 N N . ASP B 1 228 ? -20.984 30.078 4.012 1 92.38 228 ASP B N 1
ATOM 5229 C CA . ASP B 1 228 ? -21.812 30.062 2.811 1 92.38 228 ASP B CA 1
ATOM 5230 C C . ASP B 1 228 ? -21.828 28.672 2.178 1 92.38 228 ASP B C 1
ATOM 5232 O O . ASP B 1 228 ? -21.062 28.391 1.251 1 92.38 228 ASP B O 1
ATOM 5236 N N . ILE B 1 229 ? -22.781 27.984 2.574 1 88.31 229 ILE B N 1
ATOM 5237 C CA . ILE B 1 229 ? -22.844 26.578 2.191 1 88.31 229 ILE B CA 1
ATOM 5238 C C . ILE B 1 229 ? -22.969 26.453 0.674 1 88.31 229 ILE B C 1
ATOM 5240 O O . ILE B 1 229 ? -22.375 25.547 0.068 1 88.31 229 ILE B O 1
ATOM 5244 N N . ALA B 1 230 ? -23.719 27.234 0.081 1 89 230 ALA B N 1
ATOM 5245 C CA . ALA B 1 230 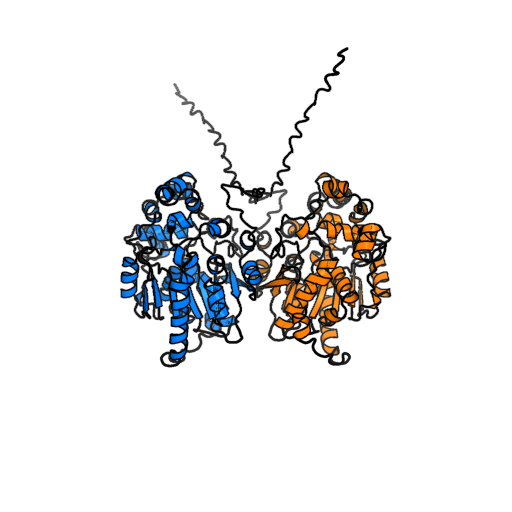? -23.891 27.219 -1.369 1 89 230 ALA B CA 1
ATOM 5246 C C . ALA B 1 230 ? -22.578 27.5 -2.082 1 89 230 ALA B C 1
ATOM 5248 O O . ALA B 1 230 ? -22.234 26.828 -3.061 1 89 230 ALA B O 1
ATOM 5249 N N . TRP B 1 231 ? -21.984 28.484 -1.619 1 92.12 231 TRP B N 1
ATOM 5250 C CA . TRP B 1 231 ? -20.688 28.828 -2.188 1 92.12 231 TRP B CA 1
ATOM 5251 C C . TRP B 1 231 ? -19.703 27.688 -2.027 1 92.12 231 TRP B C 1
ATOM 5253 O O . TRP B 1 231 ? -18.984 27.328 -2.975 1 92.12 231 TRP B O 1
ATOM 5263 N N . ILE B 1 232 ? -19.656 27.172 -0.842 1 90.81 232 ILE B N 1
ATOM 5264 C CA . ILE B 1 232 ? -18.75 26.062 -0.529 1 90.81 232 ILE B CA 1
ATOM 5265 C C . ILE B 1 232 ? -19.031 24.891 -1.467 1 90.81 232 ILE B C 1
ATOM 5267 O O . ILE B 1 232 ? -18.109 24.344 -2.078 1 90.81 232 ILE B O 1
ATOM 5271 N N . SER B 1 233 ? -20.203 24.516 -1.533 1 90.12 233 SER B N 1
ATOM 5272 C CA . SER B 1 233 ? -20.594 23.391 -2.387 1 90.12 233 SER B CA 1
ATOM 5273 C C . SER B 1 233 ? -20.188 23.641 -3.834 1 90.12 233 SER B C 1
ATOM 5275 O O . SER B 1 233 ? -19.672 22.719 -4.496 1 90.12 233 SER B O 1
ATOM 5277 N N . ARG B 1 234 ? -20.297 24.781 -4.324 1 89.31 234 ARG B N 1
ATOM 5278 C CA . ARG B 1 234 ? -20.047 25.109 -5.723 1 89.31 234 ARG B CA 1
ATOM 5279 C C . ARG B 1 234 ? -18.547 25.203 -6.012 1 89.31 234 ARG B C 1
ATOM 5281 O O . ARG B 1 234 ? -18.094 24.812 -7.086 1 89.31 234 ARG B O 1
ATOM 5288 N N . HIS B 1 235 ? -17.828 25.703 -5.02 1 91.12 235 HIS B N 1
ATOM 5289 C CA . HIS B 1 235 ? -16.469 26.109 -5.352 1 91.12 235 HIS B CA 1
ATOM 5290 C C . HIS B 1 235 ? -15.445 25.219 -4.684 1 91.12 235 HIS B C 1
ATOM 5292 O O . HIS B 1 235 ? -14.297 25.141 -5.129 1 91.12 235 HIS B O 1
ATOM 5298 N N . LEU B 1 236 ? -15.828 24.531 -3.658 1 91.5 236 LEU B N 1
ATOM 5299 C CA . LEU B 1 236 ? -14.867 23.703 -2.945 1 91.5 236 LEU B CA 1
ATOM 5300 C C . LEU B 1 236 ? -15.336 22.25 -2.918 1 91.5 236 LEU B C 1
ATOM 5302 O O . LEU B 1 236 ? -14.516 21.328 -2.807 1 91.5 236 LEU B O 1
ATOM 5306 N N . GLY B 1 237 ? -16.578 22.031 -3.072 1 90.31 237 GLY B N 1
ATOM 5307 C CA . GLY B 1 237 ? -17.156 20.734 -2.805 1 90.31 237 GLY B CA 1
ATOM 5308 C C . GLY B 1 237 ? -17.453 20.5 -1.337 1 90.31 237 GLY B C 1
ATOM 5309 O O . GLY B 1 237 ? -16.797 21.062 -0.465 1 90.31 237 GLY B O 1
ATOM 5310 N N . ILE B 1 238 ? -18.375 19.578 -1.04 1 89.38 238 ILE B N 1
ATOM 5311 C CA . ILE B 1 238 ? -18.812 19.406 0.341 1 89.38 238 ILE B CA 1
ATOM 5312 C C . ILE B 1 238 ? -18.141 18.172 0.947 1 89.38 238 ILE B C 1
ATOM 5314 O O . ILE B 1 238 ? -18.172 17.984 2.164 1 89.38 238 ILE B O 1
ATOM 5318 N N . LYS B 1 239 ? -17.547 17.297 0.188 1 94.81 239 LYS B N 1
ATOM 5319 C CA . LYS B 1 239 ? -16.859 16.094 0.65 1 94.81 239 LYS B CA 1
ATOM 5320 C C . LYS B 1 239 ? -15.344 16.281 0.603 1 94.81 239 LYS B C 1
ATOM 5322 O O . LYS B 1 239 ? -14.773 17 1.426 1 94.81 239 LYS B O 1
ATOM 5327 N N . ASP B 1 240 ? -14.695 15.703 -0.35 1 94.38 240 ASP B N 1
ATOM 5328 C CA . ASP B 1 240 ? -13.266 15.93 -0.562 1 94.38 240 ASP B CA 1
ATOM 5329 C C . ASP B 1 240 ? -13.023 17.266 -1.268 1 94.38 240 ASP B C 1
ATOM 5331 O O . ASP B 1 240 ? -13.844 17.703 -2.072 1 94.38 240 ASP B O 1
ATOM 5335 N N . LEU B 1 241 ? -11.93 17.906 -0.841 1 92.06 241 LEU B N 1
ATOM 5336 C CA . LEU B 1 241 ? -11.555 19.203 -1.4 1 92.06 241 LEU B CA 1
ATOM 5337 C C . LEU B 1 241 ? -11.375 19.109 -2.912 1 92.06 241 LEU B C 1
ATOM 5339 O O . LEU B 1 241 ? -10.477 18.406 -3.391 1 92.06 241 LEU B O 1
ATOM 5343 N N . ALA B 1 242 ? -12.219 19.766 -3.604 1 87.12 242 ALA B N 1
ATOM 5344 C CA . ALA B 1 242 ? -12.203 19.797 -5.062 1 87.12 242 ALA B CA 1
ATOM 5345 C C . ALA B 1 242 ? -12.492 21.203 -5.586 1 87.12 242 ALA B C 1
ATOM 5347 O O . ALA B 1 242 ? -13.602 21.484 -6.062 1 87.12 242 ALA B O 1
ATOM 5348 N N . PRO B 1 243 ? -11.508 22 -5.551 1 88.75 243 PRO B N 1
ATOM 5349 C CA . PRO B 1 243 ? -11.758 23.375 -5.988 1 88.75 243 PRO B CA 1
ATOM 5350 C C . PRO B 1 243 ? -12.203 23.453 -7.449 1 88.75 243 PRO B C 1
ATOM 5352 O O . PRO B 1 243 ? -11.695 22.719 -8.297 1 88.75 243 PRO B O 1
ATOM 5355 N N . SER B 1 244 ? -13.133 24.297 -7.711 1 89.88 244 SER B N 1
ATOM 5356 C CA . SER B 1 244 ? -13.57 24.531 -9.086 1 89.88 244 SER B CA 1
ATOM 5357 C C . SER B 1 244 ? -12.469 25.203 -9.906 1 89.88 244 SER B C 1
ATOM 5359 O O . SER B 1 244 ? -11.547 25.797 -9.344 1 89.88 244 SER B O 1
ATOM 5361 N N . ASN B 1 245 ? -12.672 25.141 -11.172 1 89.06 245 ASN B N 1
ATOM 5362 C CA . ASN B 1 245 ? -11.719 25.797 -12.055 1 89.06 245 ASN B CA 1
ATOM 5363 C C . ASN B 1 245 ? -11.703 27.312 -11.828 1 89.06 245 ASN B C 1
ATOM 5365 O O . ASN B 1 245 ? -10.641 27.938 -11.852 1 89.06 245 ASN B O 1
ATOM 5369 N N . LYS B 1 246 ? -12.828 27.859 -11.664 1 89.44 246 LYS B N 1
ATOM 5370 C CA . LYS B 1 246 ? -12.938 29.297 -11.422 1 89.44 246 LYS B CA 1
ATOM 5371 C C . LYS B 1 246 ? -12.211 29.688 -10.141 1 89.44 246 LYS B C 1
ATOM 5373 O O . LYS B 1 246 ? -11.484 30.688 -10.125 1 89.44 246 LYS B O 1
ATOM 5378 N N . LEU B 1 247 ? -12.398 29.016 -9.148 1 88.88 247 LEU B N 1
ATOM 5379 C CA . LEU B 1 247 ? -11.75 29.312 -7.879 1 88.88 247 LEU B CA 1
ATOM 5380 C C . LEU B 1 247 ? -10.234 29.125 -7.988 1 88.88 247 LEU B C 1
ATOM 5382 O O . LEU B 1 247 ? -9.469 29.938 -7.465 1 88.88 247 LEU B O 1
ATOM 5386 N N . MET B 1 248 ? -9.828 28.078 -8.633 1 90.25 248 MET B N 1
ATOM 5387 C CA . MET B 1 248 ? -8.398 27.844 -8.812 1 90.25 248 MET B CA 1
ATOM 5388 C C . MET B 1 248 ? -7.742 29 -9.547 1 90.25 248 MET B C 1
ATOM 5390 O O . MET B 1 248 ? -6.648 29.438 -9.18 1 90.25 248 MET B O 1
ATOM 5394 N N . LYS B 1 249 ? -8.391 29.469 -10.539 1 88.62 249 LYS B N 1
ATOM 5395 C CA . LYS B 1 249 ? -7.863 30.594 -11.297 1 88.62 249 LYS B CA 1
ATOM 5396 C C . LYS B 1 249 ? -7.758 31.844 -10.422 1 88.62 249 LYS B C 1
ATOM 5398 O O . LYS B 1 249 ? -6.789 32.594 -10.531 1 88.62 249 LYS B O 1
ATOM 5403 N N . PHE B 1 250 ? -8.68 32.062 -9.672 1 89.75 250 PHE B N 1
ATOM 5404 C CA . PHE B 1 250 ? -8.688 33.219 -8.773 1 89.75 250 PHE B CA 1
ATOM 5405 C C . PHE B 1 250 ? -7.551 33.094 -7.766 1 89.75 250 PHE B C 1
ATOM 5407 O O . PHE B 1 250 ? -6.785 34.062 -7.598 1 89.75 250 PHE B O 1
ATOM 5414 N N . LEU B 1 251 ? -7.406 31.906 -7.184 1 88.44 251 LEU B N 1
ATOM 5415 C CA . LEU B 1 251 ? -6.41 31.734 -6.133 1 88.44 251 LEU B CA 1
ATOM 5416 C C . LEU B 1 251 ? -5 31.766 -6.711 1 88.44 251 LEU B C 1
ATOM 5418 O O . LEU B 1 251 ? -4.055 32.188 -6.031 1 88.44 251 LEU B O 1
ATOM 5422 N N . SER B 1 252 ? -4.863 31.375 -7.945 1 89.75 252 SER B N 1
ATOM 5423 C CA . SER B 1 252 ? -3.535 31.234 -8.531 1 89.75 252 SER B CA 1
ATOM 5424 C C . SER B 1 252 ? -3.086 32.531 -9.203 1 89.75 252 SER B C 1
ATOM 5426 O O . SER B 1 252 ? -1.969 32.594 -9.719 1 89.75 252 SER B O 1
ATOM 5428 N N . TYR B 1 253 ? -3.873 33.469 -9.195 1 87.69 253 TYR B N 1
ATOM 5429 C CA . TYR B 1 253 ? -3.611 34.688 -9.953 1 87.69 253 TYR B CA 1
ATOM 5430 C C . TYR B 1 253 ? -2.256 35.281 -9.586 1 87.69 253 TYR B C 1
ATOM 5432 O O . TYR B 1 253 ? -1.401 35.469 -10.461 1 87.69 253 TYR B O 1
ATOM 5440 N N . GLU B 1 254 ? -2.072 35.562 -8.32 1 83.94 254 GLU B N 1
ATOM 5441 C CA . GLU B 1 254 ? -0.818 36.156 -7.863 1 83.94 254 GLU B CA 1
ATOM 5442 C C . GLU B 1 254 ? 0.354 35.219 -8.102 1 83.94 254 GLU B C 1
ATOM 5444 O O . GLU B 1 254 ? 1.451 35.656 -8.453 1 83.94 254 GLU B O 1
ATOM 5449 N N . CYS B 1 255 ? 0.108 34 -7.883 1 87.69 255 CYS B N 1
ATOM 5450 C CA . CYS B 1 255 ? 1.121 32.969 -8.094 1 87.69 255 CYS B CA 1
ATOM 5451 C C . CYS B 1 255 ? 1.605 32.969 -9.539 1 87.69 255 CYS B C 1
ATOM 5453 O O . CYS B 1 255 ? 2.811 32.938 -9.797 1 87.69 255 CYS B O 1
ATOM 5455 N N . GLU B 1 256 ? 0.667 33.062 -10.422 1 88 256 GLU B N 1
ATOM 5456 C CA . GLU B 1 256 ? 0.997 33 -11.836 1 88 256 GLU B CA 1
ATOM 5457 C C . GLU B 1 256 ? 1.806 34.219 -12.281 1 88 256 GLU B C 1
ATOM 5459 O O . GLU B 1 256 ? 2.703 34.094 -13.117 1 88 256 GLU B O 1
ATOM 5464 N N . ILE B 1 257 ? 1.533 35.25 -11.695 1 84.44 257 ILE B N 1
ATOM 5465 C CA . ILE B 1 257 ? 2.256 36.469 -12.016 1 84.44 257 ILE B CA 1
ATOM 5466 C C . ILE B 1 257 ? 3.689 36.375 -11.5 1 84.44 257 ILE B C 1
ATOM 5468 O O . ILE B 1 257 ? 4.633 36.781 -12.18 1 84.44 257 ILE B O 1
ATOM 5472 N N . SER B 1 258 ? 3.779 35.75 -10.398 1 80.44 258 SER B N 1
ATOM 5473 C CA . SER B 1 258 ? 5.066 35.75 -9.711 1 80.44 258 SER B CA 1
ATOM 5474 C C . SER B 1 258 ? 5.926 34.562 -10.141 1 80.44 258 SER B C 1
ATOM 5476 O O . SER B 1 258 ? 7.148 34.656 -10.227 1 80.44 258 SER B O 1
ATOM 5478 N N . TYR B 1 259 ? 5.352 33.406 -10.43 1 81.06 259 TYR B N 1
ATOM 5479 C CA . TYR B 1 259 ? 6.156 32.188 -10.5 1 81.06 259 TYR B CA 1
ATOM 5480 C C . TYR B 1 259 ? 5.871 31.438 -11.781 1 81.06 259 TYR B C 1
ATOM 5482 O O . TYR B 1 259 ? 6.625 30.531 -12.156 1 81.06 259 TYR B O 1
ATOM 5490 N N . GLY B 1 260 ? 4.859 31.734 -12.484 1 80.88 260 GLY B N 1
ATOM 5491 C CA . GLY B 1 260 ? 4.516 31.062 -13.727 1 80.88 260 GLY B CA 1
ATOM 5492 C C . GLY B 1 260 ? 3.371 30.078 -13.578 1 80.88 260 GLY B C 1
ATOM 5493 O O . GLY B 1 260 ? 3.057 29.656 -12.461 1 80.88 260 GLY B O 1
ATOM 5494 N N . LYS B 1 261 ? 2.867 29.672 -14.625 1 83.19 261 LYS B N 1
ATOM 5495 C CA . LYS B 1 261 ? 1.636 28.891 -14.68 1 83.19 261 LYS B CA 1
ATOM 5496 C C . LYS B 1 261 ? 1.881 27.453 -14.242 1 83.19 261 LYS B C 1
ATOM 5498 O O . LYS B 1 261 ? 1.036 26.844 -13.586 1 83.19 261 LYS B O 1
ATOM 5503 N N . GLU B 1 262 ? 2.98 26.969 -14.523 1 82.81 262 GLU B N 1
ATOM 5504 C CA . GLU B 1 262 ? 3.232 25.547 -14.336 1 82.81 262 GLU B CA 1
ATOM 5505 C C . GLU B 1 262 ? 3.17 25.156 -12.859 1 82.81 262 GLU B C 1
ATOM 5507 O O . GLU B 1 262 ? 2.453 24.234 -12.484 1 82.81 262 GLU B O 1
ATOM 5512 N N . ILE B 1 263 ? 3.855 25.906 -12.078 1 85.81 263 ILE B N 1
ATOM 5513 C CA . ILE B 1 263 ? 3.924 25.594 -10.656 1 85.81 263 ILE B CA 1
ATOM 5514 C C . ILE B 1 263 ? 2.6 25.938 -9.984 1 85.81 263 ILE B C 1
ATOM 5516 O O . ILE B 1 263 ? 2.174 25.25 -9.047 1 85.81 263 ILE B O 1
ATOM 5520 N N . CYS B 1 264 ? 1.876 26.906 -10.562 1 89.12 264 CYS B N 1
ATOM 5521 C CA . CYS B 1 264 ? 0.681 27.438 -9.906 1 89.12 264 CYS B CA 1
ATOM 5522 C C . CYS B 1 264 ? -0.55 26.609 -10.281 1 89.12 264 CYS B C 1
ATOM 5524 O O . CYS B 1 264 ? -1.657 26.906 -9.828 1 89.12 264 CYS B O 1
ATOM 5526 N N . GLN B 1 265 ? -0.344 25.578 -10.977 1 87.88 265 GLN B N 1
ATOM 5527 C CA . GLN B 1 265 ? -1.405 24.609 -11.195 1 87.88 265 GLN B CA 1
ATOM 5528 C C . GLN B 1 265 ? -1.573 23.688 -9.992 1 87.88 265 GLN B C 1
ATOM 5530 O O . GLN B 1 265 ? -2.6 23.016 -9.852 1 87.88 265 GLN B O 1
ATOM 5535 N N . ASN B 1 266 ? -0.601 23.656 -9.305 1 90.75 266 ASN B N 1
ATOM 5536 C CA . ASN B 1 266 ? -0.625 22.844 -8.094 1 90.75 266 ASN B CA 1
ATOM 5537 C C . ASN B 1 266 ? -1.118 23.641 -6.895 1 90.75 266 ASN B C 1
ATOM 5539 O O . ASN B 1 266 ? -0.441 24.562 -6.438 1 90.75 266 ASN B O 1
ATOM 5543 N N . LEU B 1 267 ? -2.215 23.234 -6.297 1 90.38 267 LEU B N 1
ATOM 5544 C CA . LEU B 1 267 ? -2.891 23.953 -5.223 1 90.38 267 LEU B CA 1
ATOM 5545 C C . LEU B 1 267 ? -1.966 24.141 -4.023 1 90.38 267 LEU B C 1
ATOM 5547 O O . LEU B 1 267 ? -2.029 25.156 -3.336 1 90.38 267 LEU B O 1
ATOM 5551 N N . LEU B 1 268 ? -1.172 23.188 -3.787 1 91.88 268 LEU B N 1
ATOM 5552 C CA . LEU B 1 268 ? -0.251 23.266 -2.658 1 91.88 268 LEU B CA 1
ATOM 5553 C C . LEU B 1 268 ? 0.675 24.469 -2.789 1 91.88 268 LEU B C 1
ATOM 5555 O O . LEU B 1 268 ? 0.857 25.219 -1.832 1 91.88 268 LEU B O 1
ATOM 5559 N N . PHE B 1 269 ? 1.191 24.703 -3.93 1 91.19 269 PHE B N 1
ATOM 5560 C CA . PHE B 1 269 ? 2.117 25.812 -4.16 1 91.19 269 PHE B CA 1
ATOM 5561 C C . PHE B 1 269 ? 1.374 27.141 -4.211 1 91.19 269 PHE B C 1
ATOM 5563 O O . PHE B 1 269 ? 1.908 28.172 -3.799 1 91.19 269 PHE B O 1
ATOM 5570 N N . VAL B 1 270 ? 0.175 27.094 -4.668 1 91.44 270 VAL B N 1
ATOM 5571 C CA . VAL B 1 270 ? -0.658 28.297 -4.672 1 91.44 270 VAL B CA 1
ATOM 5572 C C . VAL B 1 270 ? -0.88 28.766 -3.24 1 91.44 270 VAL B C 1
ATOM 5574 O O . VAL B 1 270 ? -0.748 29.969 -2.951 1 91.44 270 VAL B O 1
ATOM 5577 N N . LEU B 1 271 ? -1.125 27.859 -2.355 1 92.81 271 LEU B N 1
ATOM 5578 C CA . LEU B 1 271 ? -1.489 28.219 -0.987 1 92.81 271 LEU B CA 1
ATOM 5579 C C . LEU B 1 271 ? -0.246 28.469 -0.14 1 92.81 271 LEU B C 1
ATOM 5581 O O . LEU B 1 271 ? -0.247 29.344 0.729 1 92.81 271 LEU B O 1
ATOM 5585 N N . ALA B 1 272 ? 0.778 27.688 -0.389 1 93.12 272 ALA B N 1
ATOM 5586 C CA . ALA B 1 272 ? 1.916 27.703 0.527 1 93.12 272 ALA B CA 1
ATOM 5587 C C . ALA B 1 272 ? 3.051 28.562 -0.012 1 93.12 272 ALA B C 1
ATOM 5589 O O . ALA B 1 272 ? 3.98 28.906 0.722 1 93.12 272 ALA B O 1
ATOM 5590 N N . GLY B 1 273 ? 3.002 28.922 -1.272 1 88.75 273 GLY B N 1
ATOM 5591 C CA . GLY B 1 273 ? 4.02 29.781 -1.867 1 88.75 273 GLY B CA 1
ATOM 5592 C C . GLY B 1 273 ? 5.18 29 -2.455 1 88.75 273 GLY B C 1
ATOM 5593 O O . GLY B 1 273 ? 5.277 27.781 -2.27 1 88.75 273 GLY B O 1
ATOM 5594 N N . PHE B 1 274 ? 5.926 29.781 -3.164 1 85.88 274 PHE B N 1
ATOM 5595 C CA . PHE B 1 274 ? 7.074 29.25 -3.889 1 85.88 274 PHE B CA 1
ATOM 5596 C C . PHE B 1 274 ? 8.172 30.297 -4.008 1 85.88 274 PHE B C 1
ATOM 5598 O O . PHE B 1 274 ? 7.895 31.5 -4.062 1 85.88 274 PHE B O 1
ATOM 5605 N N . ASN B 1 275 ? 9.406 29.812 -3.805 1 90.06 275 ASN B N 1
ATOM 5606 C CA . ASN B 1 275 ? 10.562 30.656 -4.098 1 90.06 275 ASN B CA 1
ATOM 5607 C C . ASN B 1 275 ? 11.555 29.953 -5.016 1 90.06 275 ASN B C 1
ATOM 5609 O O . ASN B 1 275 ? 12.094 28.906 -4.664 1 90.06 275 ASN B O 1
ATOM 5613 N N . LYS B 1 276 ? 11.898 30.547 -6.145 1 88.5 276 LYS B N 1
ATOM 5614 C CA . LYS B 1 276 ? 12.75 29.938 -7.16 1 88.5 276 LYS B CA 1
ATOM 5615 C C . LYS B 1 276 ? 14.148 29.672 -6.609 1 88.5 276 LYS B C 1
ATOM 5617 O O . LYS B 1 276 ? 14.828 28.75 -7.062 1 88.5 276 LYS B O 1
ATOM 5622 N N . ASP B 1 277 ? 14.531 30.422 -5.676 1 92.19 277 ASP B N 1
ATOM 5623 C CA . ASP B 1 277 ? 15.867 30.266 -5.113 1 92.19 277 ASP B CA 1
ATOM 5624 C C . ASP B 1 277 ? 15.953 29.031 -4.219 1 92.19 277 ASP B C 1
ATOM 5626 O O . ASP B 1 277 ? 17.047 28.531 -3.936 1 92.19 277 ASP B O 1
ATOM 5630 N N . GLU B 1 278 ? 14.789 28.578 -3.809 1 94.06 278 GLU B N 1
ATOM 5631 C CA . GLU B 1 278 ? 14.773 27.484 -2.852 1 94.06 278 GLU B CA 1
ATOM 5632 C C . GLU B 1 278 ? 14.227 26.203 -3.482 1 94.06 278 GLU B C 1
ATOM 5634 O O . GLU B 1 278 ? 14.25 25.141 -2.865 1 94.06 278 GLU B O 1
ATOM 5639 N N . PHE B 1 279 ? 13.805 26.297 -4.699 1 91.69 279 PHE B N 1
ATOM 5640 C CA . PHE B 1 279 ? 13.094 25.172 -5.285 1 91.69 279 PHE B CA 1
ATOM 5641 C C . PHE B 1 279 ? 13.773 24.703 -6.566 1 91.69 279 PHE B C 1
ATOM 5643 O O . PHE B 1 279 ? 14.18 25.531 -7.395 1 91.69 279 PHE B O 1
ATOM 5650 N N . ASP B 1 280 ? 13.977 23.391 -6.715 1 90.31 280 ASP B N 1
ATOM 5651 C CA . ASP B 1 280 ? 14.453 22.781 -7.953 1 90.31 280 ASP B CA 1
ATOM 5652 C C . ASP B 1 280 ? 13.281 22.406 -8.859 1 90.31 280 ASP B C 1
ATOM 5654 O O . ASP B 1 280 ? 12.633 21.375 -8.648 1 90.31 280 ASP B O 1
ATOM 5658 N N . ILE B 1 281 ? 13.094 23.078 -9.914 1 87.12 281 ILE B N 1
ATOM 5659 C CA . ILE B 1 281 ? 11.922 22.969 -10.781 1 87.12 281 ILE B CA 1
ATOM 5660 C C . ILE B 1 281 ? 11.883 21.578 -11.422 1 87.12 281 ILE B C 1
ATOM 5662 O O . ILE B 1 281 ? 10.812 21.109 -11.805 1 87.12 281 ILE B O 1
ATOM 5666 N N . THR B 1 282 ? 12.992 20.875 -11.547 1 87.31 282 THR B N 1
ATOM 5667 C CA . THR B 1 282 ? 13.047 19.562 -12.188 1 87.31 282 THR B CA 1
ATOM 5668 C C . THR B 1 282 ? 12.344 18.516 -11.328 1 87.31 282 THR B C 1
ATOM 5670 O O . THR B 1 282 ? 12.047 17.422 -11.805 1 87.31 282 THR B O 1
ATOM 5673 N N . THR B 1 283 ? 12.023 18.875 -10.07 1 90.94 283 THR B N 1
ATOM 5674 C CA . THR B 1 283 ? 11.367 17.938 -9.18 1 90.94 283 THR B CA 1
ATOM 5675 C C . THR B 1 283 ? 9.852 18.109 -9.227 1 90.94 283 THR B C 1
ATOM 5677 O O . THR B 1 283 ? 9.109 17.297 -8.672 1 90.94 283 THR B O 1
ATOM 5680 N N . LEU B 1 284 ? 9.391 19.094 -9.906 1 90.94 284 LEU B N 1
ATOM 5681 C CA . LEU B 1 284 ? 7.977 19.453 -9.898 1 90.94 284 LEU B CA 1
ATOM 5682 C C . LEU B 1 284 ? 7.109 18.312 -10.406 1 90.94 284 LEU B C 1
ATOM 5684 O O . LEU B 1 284 ? 6.066 18.016 -9.828 1 90.94 284 LEU B O 1
ATOM 5688 N N . PRO B 1 285 ? 7.504 17.625 -11.516 1 90.81 285 PRO B N 1
ATOM 5689 C CA . PRO B 1 285 ? 6.66 16.516 -11.969 1 90.81 285 PRO B CA 1
ATOM 5690 C C . PRO B 1 285 ? 6.5 15.43 -10.914 1 90.81 285 PRO B C 1
ATOM 5692 O O . PRO B 1 285 ? 5.402 14.891 -10.734 1 90.81 285 PRO B O 1
ATOM 5695 N N . LYS B 1 286 ? 7.559 15.117 -10.266 1 93.38 286 LYS B N 1
ATOM 5696 C CA . LYS B 1 286 ? 7.523 14.117 -9.203 1 93.38 286 LYS B CA 1
ATOM 5697 C C . LYS B 1 286 ? 6.637 14.578 -8.047 1 93.38 286 LYS B C 1
ATOM 5699 O O . LYS B 1 286 ? 5.777 13.828 -7.578 1 93.38 286 LYS B O 1
ATOM 5704 N N . ILE B 1 287 ? 6.777 15.781 -7.625 1 94.44 287 ILE B N 1
ATOM 5705 C CA . ILE B 1 287 ? 5.988 16.328 -6.527 1 94.44 287 ILE B CA 1
ATOM 5706 C C . ILE B 1 287 ? 4.512 16.359 -6.918 1 94.44 287 ILE B C 1
ATOM 5708 O O . ILE B 1 287 ? 3.648 15.953 -6.133 1 94.44 287 ILE B O 1
ATOM 5712 N N . SER B 1 288 ? 4.227 16.75 -8.148 1 93.69 288 SER B N 1
ATOM 5713 C CA . SER B 1 288 ? 2.855 16.906 -8.617 1 93.69 288 SER B CA 1
ATOM 5714 C C . SER B 1 288 ? 2.16 15.562 -8.766 1 93.69 288 SER B C 1
ATOM 5716 O O . SER B 1 288 ? 0.93 15.492 -8.766 1 93.69 288 SER B O 1
ATOM 5718 N N . SER B 1 289 ? 2.965 14.508 -8.883 1 95.25 289 SER B N 1
ATOM 5719 C CA . SER B 1 289 ? 2.371 13.18 -8.984 1 95.25 289 SER B CA 1
ATOM 5720 C C . SER B 1 289 ? 1.938 12.664 -7.613 1 95.25 289 SER B C 1
ATOM 5722 O O . SER B 1 289 ? 1.131 11.742 -7.52 1 95.25 289 SER B O 1
ATOM 5724 N N . HIS B 1 290 ? 2.391 13.273 -6.555 1 97.25 290 HIS B N 1
ATOM 5725 C CA . HIS B 1 290 ? 2.107 12.773 -5.211 1 97.25 290 HIS B CA 1
ATOM 5726 C C . HIS B 1 290 ? 1.262 13.766 -4.422 1 97.25 290 HIS B C 1
ATOM 5728 O O . HIS B 1 290 ? 0.526 13.375 -3.514 1 97.25 290 HIS B O 1
ATOM 5734 N N . ASP B 1 291 ? 1.418 15.023 -4.723 1 95.38 291 ASP B N 1
ATOM 5735 C CA . ASP B 1 291 ? 0.688 16.109 -4.059 1 95.38 291 ASP B CA 1
ATOM 5736 C C . ASP B 1 291 ? -0.115 16.922 -5.066 1 95.38 291 ASP B C 1
ATOM 5738 O O . ASP B 1 291 ? 0.374 17.234 -6.156 1 95.38 291 ASP B O 1
ATOM 5742 N N . PRO B 1 292 ? -1.271 17.312 -4.758 1 96.31 292 PRO B N 1
ATOM 5743 C CA . PRO B 1 292 ? -1.964 17.125 -3.482 1 96.31 292 PRO B CA 1
ATOM 5744 C C . PRO B 1 292 ? -2.428 15.688 -3.268 1 96.31 292 PRO B C 1
ATOM 5746 O O . PRO B 1 292 ? -2.75 14.992 -4.23 1 96.31 292 PRO B O 1
ATOM 5749 N N . ALA B 1 293 ? -2.43 15.273 -2.016 1 97.81 293 ALA B N 1
ATOM 5750 C CA . ALA B 1 293 ? -2.766 13.891 -1.671 1 97.81 293 ALA B CA 1
ATOM 5751 C C . ALA B 1 293 ? -4.215 13.781 -1.212 1 97.81 293 ALA B C 1
ATOM 5753 O O . ALA B 1 293 ? -4.699 12.68 -0.924 1 97.81 293 ALA B O 1
ATOM 5754 N N . GLY B 1 294 ? -4.922 14.898 -1.096 1 95.38 294 GLY B N 1
ATOM 5755 C CA . GLY B 1 294 ? -6.328 14.891 -0.718 1 95.38 294 GLY B CA 1
ATOM 5756 C C . GLY B 1 294 ? -6.57 15.406 0.686 1 95.38 294 GLY B C 1
ATOM 5757 O O . GLY B 1 294 ? -5.691 15.32 1.546 1 95.38 294 GLY B O 1
ATOM 5758 N N . ALA B 1 295 ? -7.727 15.953 0.905 1 96.44 295 ALA B N 1
ATOM 5759 C CA . ALA B 1 295 ? -8.211 16.453 2.189 1 96.44 295 ALA B CA 1
ATOM 5760 C C . ALA B 1 295 ? -9.727 16.672 2.156 1 96.44 295 ALA B C 1
ATOM 5762 O O . ALA B 1 295 ? -10.312 16.797 1.081 1 96.44 295 ALA B O 1
ATOM 5763 N N . SER B 1 296 ? -10.305 16.656 3.309 1 98.12 296 SER B N 1
ATOM 5764 C CA . SER B 1 296 ? -11.695 17.062 3.375 1 98.12 296 SER B CA 1
ATOM 5765 C C . SER B 1 296 ? -11.836 18.578 3.176 1 98.12 296 SER B C 1
ATOM 5767 O O . SER B 1 296 ? -10.945 19.344 3.562 1 98.12 296 SER B O 1
ATOM 5769 N N . THR B 1 297 ? -12.953 18.984 2.609 1 97.31 297 THR B N 1
ATOM 5770 C CA . THR B 1 297 ? -13.266 20.406 2.531 1 97.31 297 THR B CA 1
ATOM 5771 C C . THR B 1 297 ? -13.312 21.016 3.924 1 97.31 297 THR B C 1
ATOM 5773 O O . THR B 1 297 ? -12.836 22.141 4.129 1 97.31 297 THR B O 1
ATOM 5776 N N . LYS B 1 298 ? -13.828 20.328 4.848 1 97.5 298 LYS B N 1
ATOM 5777 C CA . LYS B 1 298 ? -13.953 20.797 6.223 1 97.5 298 LYS B CA 1
ATOM 5778 C C . LYS B 1 298 ? -12.594 21.156 6.812 1 97.5 298 LYS B C 1
ATOM 5780 O O . LYS B 1 298 ? -12.477 22.094 7.613 1 97.5 298 LYS B O 1
ATOM 5785 N N . THR B 1 299 ? -11.578 20.469 6.406 1 98.12 299 THR B N 1
ATOM 5786 C CA . THR B 1 299 ? -10.227 20.719 6.891 1 98.12 299 THR B CA 1
ATOM 5787 C C . THR B 1 299 ? -9.766 22.109 6.48 1 98.12 299 THR B C 1
ATOM 5789 O O . THR B 1 299 ? -9.227 22.859 7.301 1 98.12 299 THR B O 1
ATOM 5792 N N . LEU B 1 300 ? -9.969 22.438 5.25 1 96.75 300 LEU B N 1
ATOM 5793 C CA . LEU B 1 300 ? -9.594 23.75 4.754 1 96.75 300 LEU B CA 1
ATOM 5794 C C . LEU B 1 300 ? -10.469 24.828 5.387 1 96.75 300 LEU B C 1
ATOM 5796 O O . LEU B 1 300 ? -9.961 25.891 5.77 1 96.75 300 LEU B O 1
ATOM 5800 N N . LEU B 1 301 ? -11.719 24.578 5.523 1 96.38 301 LEU B N 1
ATOM 5801 C CA . LEU B 1 301 ? -12.656 25.547 6.094 1 96.38 301 LEU B CA 1
ATOM 5802 C C . LEU B 1 301 ? -12.32 25.844 7.551 1 96.38 301 LEU B C 1
ATOM 5804 O O . LEU B 1 301 ? -12.5 26.969 8.023 1 96.38 301 LEU B O 1
ATOM 5808 N N . HIS B 1 302 ? -11.875 24.844 8.188 1 97.88 302 HIS B N 1
ATOM 5809 C CA . HIS B 1 302 ? -11.508 25.016 9.594 1 97.88 302 HIS B CA 1
ATOM 5810 C C . HIS B 1 302 ? -10.406 26.062 9.742 1 97.88 302 HIS B C 1
ATOM 5812 O O . HIS B 1 302 ? -10.469 26.906 10.633 1 97.88 302 HIS B O 1
ATOM 5818 N N . TYR B 1 303 ? -9.406 26.078 8.898 1 97.31 303 TYR B N 1
ATOM 5819 C CA . TYR B 1 303 ? -8.375 27.109 8.906 1 97.31 303 TYR B CA 1
ATOM 5820 C C . TYR B 1 303 ? -8.961 28.453 8.516 1 97.31 303 TYR B C 1
ATOM 5822 O O . TYR B 1 303 ? -8.633 29.484 9.117 1 97.31 303 TYR B O 1
ATOM 5830 N N . ALA B 1 304 ? -9.805 28.422 7.516 1 96.12 304 ALA B N 1
ATOM 5831 C CA . ALA B 1 304 ? -10.406 29.672 7.047 1 96.12 304 ALA B CA 1
ATOM 5832 C C . ALA B 1 304 ? -11.242 30.328 8.141 1 96.12 304 ALA B C 1
ATOM 5834 O O . ALA B 1 304 ? -11.297 31.562 8.242 1 96.12 304 ALA B O 1
ATOM 5835 N N . GLN B 1 305 ? -11.883 29.5 8.914 1 96.38 305 GLN B N 1
ATOM 5836 C CA . GLN B 1 305 ? -12.656 30.016 10.039 1 96.38 305 GLN B CA 1
ATOM 5837 C C . GLN B 1 305 ? -11.75 30.672 11.078 1 96.38 305 GLN B C 1
ATOM 5839 O O . GLN B 1 305 ? -12.133 31.672 11.695 1 96.38 305 GLN B O 1
ATOM 5844 N N . GLU B 1 306 ? -10.602 30.078 11.289 1 96.56 306 GLU B N 1
ATOM 5845 C CA . GLU B 1 306 ? -9.648 30.688 12.211 1 96.56 306 GLU B CA 1
ATOM 5846 C C . GLU B 1 306 ? -9.234 32.062 11.742 1 96.56 306 GLU B C 1
ATOM 5848 O O . GLU B 1 306 ? -9.148 33 12.539 1 96.56 306 GLU B O 1
ATOM 5853 N N . ILE B 1 307 ? -8.992 32.156 10.508 1 96.31 307 ILE B N 1
ATOM 5854 C CA . ILE B 1 307 ? -8.617 33.438 9.93 1 96.31 307 ILE B CA 1
ATOM 5855 C C . ILE B 1 307 ? -9.742 34.438 10.133 1 96.31 307 ILE B C 1
ATOM 5857 O O . ILE B 1 307 ? -9.492 35.594 10.547 1 96.31 307 ILE B O 1
ATOM 5861 N N . ARG B 1 308 ? -10.93 34 9.883 1 95.06 308 ARG B N 1
ATOM 5862 C CA . ARG B 1 308 ? -12.102 34.844 10.039 1 95.06 308 ARG B CA 1
ATOM 5863 C C . ARG B 1 308 ? -12.258 35.312 11.484 1 95.06 308 ARG B C 1
ATOM 5865 O O . ARG B 1 308 ? -12.719 36.406 11.742 1 95.06 308 ARG B O 1
ATOM 5872 N N . ASN B 1 309 ? -11.844 34.469 12.367 1 94.25 309 ASN B N 1
ATOM 5873 C CA . ASN B 1 309 ? -12 34.75 13.797 1 94.25 309 ASN B CA 1
ATOM 5874 C C . ASN B 1 309 ? -10.711 35.25 14.414 1 94.25 309 ASN B C 1
ATOM 5876 O O . ASN B 1 309 ? -10.32 34.844 15.5 1 94.25 309 ASN B O 1
ATOM 5880 N N . LYS B 1 310 ? -10 36.094 13.695 1 92.94 310 LYS B N 1
ATOM 5881 C CA . LYS B 1 310 ? -8.82 36.844 14.156 1 92.94 310 LYS B CA 1
ATOM 5882 C C . LYS B 1 310 ? -7.684 35.875 14.508 1 92.94 310 LYS B C 1
ATOM 5884 O O . LYS B 1 310 ? -6.934 36.125 15.453 1 92.94 310 LYS B O 1
ATOM 5889 N N . GLY B 1 311 ? -7.719 34.719 13.93 1 93.5 311 GLY B N 1
ATOM 5890 C CA . GLY B 1 311 ? -6.609 33.781 14.078 1 93.5 311 GLY B CA 1
ATOM 5891 C C . GLY B 1 311 ? -6.727 32.906 15.305 1 93.5 311 GLY B C 1
ATOM 5892 O O . GLY B 1 311 ? -5.766 32.25 15.688 1 93.5 311 GLY B O 1
ATOM 5893 N N . ASN B 1 312 ? -7.91 32.875 15.969 1 94.12 312 ASN B N 1
ATOM 5894 C CA . ASN B 1 312 ? -8.102 32.062 17.172 1 94.12 312 ASN B CA 1
ATOM 5895 C C . ASN B 1 312 ? -7.891 30.594 16.891 1 94.12 312 ASN B C 1
ATOM 5897 O O . ASN B 1 312 ? -8.438 30.047 15.93 1 94.12 312 ASN B O 1
ATOM 5901 N N . PHE B 1 313 ? -7.004 30 17.672 1 97.88 313 PHE B N 1
ATOM 5902 C CA . PHE B 1 313 ? -6.848 28.562 17.641 1 97.88 313 PHE B CA 1
ATOM 5903 C C . PHE B 1 313 ? -7.988 27.875 18.375 1 97.88 313 PHE B C 1
ATOM 5905 O O . PHE B 1 313 ? -7.973 27.766 19.609 1 97.88 313 PHE B O 1
ATOM 5912 N N . GLN B 1 314 ? -9.023 27.359 17.594 1 98.06 314 GLN B N 1
ATOM 5913 C CA . GLN B 1 314 ? -10.289 26.938 18.188 1 98.06 314 GLN B CA 1
ATOM 5914 C C . GLN B 1 314 ? -10.891 25.766 17.422 1 98.06 314 GLN B C 1
ATOM 5916 O O . GLN B 1 314 ? -10.445 25.453 16.328 1 98.06 314 GLN B O 1
ATOM 5921 N N . GLN B 1 315 ? -11.859 25.109 18.031 1 98.38 315 GLN B N 1
ATOM 5922 C CA . GLN B 1 315 ? -12.594 24.031 17.375 1 98.38 315 GLN B CA 1
ATOM 5923 C C . GLN B 1 315 ? -13.477 24.562 16.25 1 98.38 315 GLN B C 1
ATOM 5925 O O . GLN B 1 315 ? -13.656 25.781 16.125 1 98.38 315 GLN B O 1
ATOM 5930 N N . TYR B 1 316 ? -13.961 23.672 15.438 1 97.94 316 TYR B N 1
ATOM 5931 C CA . TYR B 1 316 ? -14.734 24.031 14.25 1 97.94 316 TYR B CA 1
ATOM 5932 C C . TYR B 1 316 ? -15.984 24.812 14.633 1 97.94 316 TYR B C 1
ATOM 5934 O O . TYR B 1 316 ? -16.688 24.453 15.586 1 97.94 316 TYR B O 1
ATOM 5942 N N . ASP B 1 317 ? -16.312 25.891 13.93 1 97.12 317 ASP B N 1
ATOM 5943 C CA . ASP B 1 317 ? -17.469 26.734 14.188 1 97.12 317 ASP B CA 1
ATOM 5944 C C . ASP B 1 317 ? -18.672 26.266 13.367 1 97.12 317 ASP B C 1
ATOM 5946 O O . ASP B 1 317 ? -18.719 26.469 12.148 1 97.12 317 ASP B O 1
ATOM 5950 N N . TYR B 1 318 ? -19.656 25.797 14.016 1 95.38 318 TYR B N 1
ATOM 5951 C CA . TYR B 1 318 ? -20.859 25.281 13.359 1 95.38 318 TYR B CA 1
ATOM 5952 C C . TYR B 1 318 ? -21.953 26.344 13.32 1 95.38 318 TYR B C 1
ATOM 5954 O O . TYR B 1 318 ? -23.109 26.031 13.008 1 95.38 318 TYR B O 1
ATOM 5962 N N . GLY B 1 319 ? -21.609 27.562 13.695 1 94.25 319 GLY B N 1
ATOM 5963 C CA . GLY B 1 319 ? -22.609 28.578 13.922 1 94.25 319 GLY B CA 1
ATOM 5964 C C . GLY B 1 319 ? -23.219 28.531 15.312 1 94.25 319 GLY B C 1
ATOM 5965 O O . GLY B 1 319 ? -23.047 27.547 16.031 1 94.25 319 GLY B O 1
ATOM 5966 N N . PRO B 1 320 ? -23.844 29.609 15.633 1 95.31 320 PRO B N 1
ATOM 5967 C CA . PRO B 1 320 ? -24.328 29.703 17.016 1 95.31 320 PRO B CA 1
ATOM 5968 C C . PRO B 1 320 ? -25.188 28.5 17.422 1 95.31 320 PRO B C 1
ATOM 5970 O O . PRO B 1 320 ? -25 27.922 18.484 1 95.31 320 PRO B O 1
ATOM 5973 N N . THR B 1 321 ? -26.141 28.078 16.656 1 96.38 321 THR B N 1
ATOM 5974 C CA . THR B 1 321 ? -27.016 26.969 16.969 1 96.38 321 THR B CA 1
ATOM 5975 C C . THR B 1 321 ? -26.25 25.656 16.984 1 96.38 321 THR B C 1
ATOM 5977 O O . THR B 1 321 ? -26.422 24.844 17.891 1 96.38 321 THR B O 1
ATOM 5980 N N . GLY B 1 322 ? -25.453 25.516 15.977 1 95.81 322 GLY B N 1
ATOM 5981 C CA . GLY B 1 322 ? -24.656 24.297 15.906 1 95.81 322 GLY B CA 1
ATOM 5982 C C . GLY B 1 322 ? -23.656 24.172 17.047 1 95.81 322 GLY B C 1
ATOM 5983 O O . GLY B 1 322 ? -23.453 23.078 17.578 1 95.81 322 GLY B O 1
ATOM 5984 N N . ASN B 1 323 ? -23.031 25.25 17.375 1 97 323 ASN B N 1
ATOM 5985 C CA . ASN B 1 323 ? -22.094 25.266 18.484 1 97 323 ASN B CA 1
ATOM 5986 C C . ASN B 1 323 ? -22.766 24.906 19.812 1 97 323 ASN B C 1
ATOM 5988 O O . ASN B 1 323 ? -22.203 24.188 20.625 1 97 323 ASN B O 1
ATOM 5992 N N . LEU B 1 324 ? -23.984 25.453 19.969 1 97.31 324 LEU B N 1
ATOM 5993 C CA . LEU B 1 324 ? -24.75 25.125 21.188 1 97.31 324 LEU B CA 1
ATOM 5994 C C . LEU B 1 324 ? -25 23.625 21.266 1 97.31 324 LEU B C 1
ATOM 5996 O O . LEU B 1 324 ? -24.875 23.031 22.344 1 97.31 324 LEU B O 1
ATOM 6000 N N . GLU B 1 325 ? -25.344 23.062 20.266 1 97.12 325 GLU B N 1
ATOM 6001 C CA . GLU B 1 325 ? -25.625 21.625 20.203 1 97.12 325 GLU B CA 1
ATOM 6002 C C . GLU B 1 325 ? -24.359 20.797 20.438 1 97.12 325 GLU B C 1
ATOM 6004 O O . GLU B 1 325 ? -24.391 19.812 21.172 1 97.12 325 GLU B O 1
ATOM 6009 N N . LYS B 1 326 ? -23.297 21.266 19.812 1 96.81 326 LYS B N 1
ATOM 6010 C CA . LYS B 1 326 ? -22.062 20.469 19.812 1 96.81 326 LYS B CA 1
ATOM 6011 C C . LYS B 1 326 ? -21.25 20.703 21.078 1 96.81 326 LYS B C 1
ATOM 6013 O O . LYS B 1 326 ? -20.656 19.781 21.625 1 96.81 326 LYS B O 1
ATOM 6018 N N . TYR B 1 327 ? -21.219 22 21.5 1 97.19 327 TYR B N 1
ATOM 6019 C CA . TYR B 1 327 ? -20.266 22.359 22.531 1 97.19 327 TYR B CA 1
ATOM 6020 C C . TYR B 1 327 ? -20.984 22.859 23.781 1 97.19 327 TYR B C 1
ATOM 6022 O O . TYR B 1 327 ? -20.375 23.016 24.844 1 97.19 327 TYR B O 1
ATOM 6030 N N . GLY B 1 328 ? -22.281 23.156 23.766 1 97.5 328 GLY B N 1
ATOM 6031 C CA . GLY B 1 328 ? -23.016 23.75 24.875 1 97.5 328 GLY B CA 1
ATOM 6032 C C . GLY B 1 328 ? -22.828 25.25 24.969 1 97.5 328 GLY B C 1
ATOM 6033 O O . GLY B 1 328 ? -23.328 25.875 25.906 1 97.5 328 GLY B O 1
ATOM 6034 N N . THR B 1 329 ? -22.047 25.859 24.047 1 97.31 329 THR B N 1
ATOM 6035 C CA . THR B 1 329 ? -21.828 27.297 23.953 1 97.31 329 THR B CA 1
ATOM 6036 C C . THR B 1 329 ? -22.094 27.797 22.547 1 97.31 329 THR B C 1
ATOM 6038 O O . THR B 1 329 ? -22.109 27.016 21.594 1 97.31 329 THR B O 1
ATOM 6041 N N . THR B 1 330 ? -22.266 29.078 22.391 1 96.38 330 THR B N 1
ATOM 6042 C CA . THR B 1 330 ? -22.609 29.625 21.078 1 96.38 330 THR B CA 1
ATOM 6043 C C . THR B 1 330 ? -21.359 29.828 20.234 1 96.38 330 THR B C 1
ATOM 6045 O O . THR B 1 330 ? -21.453 30.047 19.031 1 96.38 330 THR B O 1
ATOM 6048 N N . THR B 1 331 ? -20.219 29.828 20.875 1 95.81 331 THR B N 1
ATOM 6049 C CA . THR B 1 331 ? -18.938 29.922 20.188 1 95.81 331 THR B CA 1
ATOM 6050 C C . THR B 1 331 ? -18.109 28.672 20.422 1 95.81 331 THR B C 1
ATOM 6052 O O . THR B 1 331 ? -18.266 27.984 21.438 1 95.81 331 THR B O 1
ATOM 6055 N N . PRO B 1 332 ? -17.312 28.312 19.422 1 96.94 332 PRO B N 1
ATOM 6056 C CA . PRO B 1 332 ? -16.5 27.109 19.609 1 96.94 332 PRO B CA 1
ATOM 6057 C C . PRO B 1 332 ? -15.43 27.281 20.688 1 96.94 332 PRO B C 1
ATOM 6059 O O . PRO B 1 332 ? -14.875 28.359 20.844 1 96.94 332 PRO B O 1
ATOM 6062 N N . PRO B 1 333 ? -15.109 26.281 21.438 1 97.5 333 PRO B N 1
ATOM 6063 C CA . PRO B 1 333 ? -14.055 26.359 22.453 1 97.5 333 PRO B CA 1
ATOM 6064 C C . PRO B 1 333 ? -12.664 26.578 21.844 1 97.5 333 PRO B C 1
ATOM 6066 O O . PRO B 1 333 ? -12.367 26.047 20.766 1 97.5 333 PRO B O 1
ATOM 6069 N N . LEU B 1 334 ? -11.812 27.312 22.578 1 97.44 334 LEU B N 1
ATOM 6070 C CA . LEU B 1 334 ? -10.414 27.5 22.219 1 97.44 334 LEU B CA 1
ATOM 6071 C C . LEU B 1 334 ? -9.578 26.297 22.672 1 97.44 334 LEU B C 1
ATOM 6073 O O . LEU B 1 334 ? -9.898 25.672 23.672 1 97.44 334 LEU B O 1
ATOM 6077 N N . TYR B 1 335 ? -8.594 25.969 21.891 1 98.19 335 TYR B N 1
ATOM 6078 C CA . TYR B 1 335 ? -7.594 25.031 22.391 1 98.19 335 TYR B CA 1
ATOM 6079 C C . TYR B 1 335 ? -6.672 25.688 23.406 1 98.19 335 TYR B C 1
ATOM 6081 O O . TYR B 1 335 ? -6.086 26.734 23.125 1 98.19 335 TYR B O 1
ATOM 6089 N N . LYS B 1 336 ? -6.496 25.094 24.547 1 97.31 336 LYS B N 1
ATOM 6090 C CA . LYS B 1 336 ? -5.695 25.672 25.609 1 97.31 336 LYS B CA 1
ATOM 6091 C C . LYS B 1 336 ? -4.234 25.234 25.516 1 97.31 336 LYS B C 1
ATOM 6093 O O . LYS B 1 336 ? -3.836 24.234 26.109 1 97.31 336 LYS B O 1
ATOM 6098 N N . LEU B 1 337 ? -3.469 26.078 24.953 1 97.12 337 LEU B N 1
ATOM 6099 C CA . LEU B 1 337 ? -2.07 25.75 24.703 1 97.12 337 LEU B CA 1
ATOM 6100 C C . LEU B 1 337 ? -1.311 25.531 26 1 97.12 337 LEU B C 1
ATOM 6102 O O . LEU B 1 337 ? -0.309 24.812 26.031 1 97.12 337 LEU B O 1
ATOM 6106 N N . GLU B 1 338 ? -1.767 26.109 27.109 1 95.5 338 GLU B N 1
ATOM 6107 C CA . GLU B 1 338 ? -1.118 25.984 28.406 1 95.5 338 GLU B CA 1
ATOM 6108 C C . GLU B 1 338 ? -1.164 24.547 28.906 1 95.5 338 GLU B C 1
ATOM 6110 O O . GLU B 1 338 ? -0.396 24.156 29.797 1 95.5 338 GLU B O 1
ATOM 6115 N N . ASN B 1 339 ? -2.059 23.781 28.312 1 96 339 ASN B N 1
ATOM 6116 C CA . ASN B 1 339 ? -2.186 22.375 28.703 1 96 339 ASN B CA 1
ATOM 6117 C C . ASN B 1 339 ? -1.058 21.531 28.109 1 96 339 ASN B C 1
ATOM 6119 O O . ASN B 1 339 ? -0.85 20.391 28.531 1 96 339 ASN B O 1
ATOM 6123 N N . ILE B 1 340 ? -0.381 22.062 27.125 1 97.19 340 ILE B N 1
ATOM 6124 C CA . ILE B 1 340 ? 0.72 21.328 26.516 1 97.19 340 ILE B CA 1
ATOM 6125 C C . ILE B 1 340 ? 1.913 21.297 27.469 1 97.19 340 ILE B C 1
ATOM 6127 O O . ILE B 1 340 ? 2.572 22.312 27.688 1 97.19 340 ILE B O 1
ATOM 6131 N N . LYS B 1 341 ? 2.156 20.141 27.984 1 94.31 341 LYS B N 1
ATOM 6132 C CA . LYS B 1 341 ? 3.203 20.016 29 1 94.31 341 LYS B CA 1
ATOM 6133 C C . LYS B 1 341 ? 4.484 19.438 28.391 1 94.31 341 LYS B C 1
ATOM 6135 O O . LYS B 1 341 ? 5.562 19.578 28.969 1 94.31 341 LYS B O 1
ATOM 6140 N N . LEU B 1 342 ? 4.375 18.812 27.266 1 94.75 342 LEU B N 1
ATOM 6141 C CA . LEU B 1 342 ? 5.527 18.25 26.578 1 94.75 342 LEU B CA 1
ATOM 6142 C C . LEU B 1 342 ? 6.445 19.344 26.047 1 94.75 342 LEU B C 1
ATOM 6144 O O . LEU B 1 342 ? 5.992 20.453 25.75 1 94.75 342 LEU B O 1
ATOM 6148 N N . PRO B 1 343 ? 7.805 19 26.062 1 96.75 343 PRO B N 1
ATOM 6149 C CA . PRO B 1 343 ? 8.688 19.953 25.406 1 96.75 343 PRO B CA 1
ATOM 6150 C C . PRO B 1 343 ? 8.352 20.141 23.922 1 96.75 343 PRO B C 1
ATOM 6152 O O . PRO B 1 343 ? 8.07 19.172 23.219 1 96.75 343 PRO B O 1
ATOM 6155 N N . VAL B 1 344 ? 8.367 21.375 23.438 1 98.12 344 VAL B N 1
ATOM 6156 C CA . VAL B 1 344 ? 8.062 21.703 22.047 1 98.12 344 VAL B CA 1
ATOM 6157 C C . VAL B 1 344 ? 9.234 22.469 21.438 1 98.12 344 VAL B C 1
ATOM 6159 O O . VAL B 1 344 ? 9.711 23.453 22 1 98.12 344 VAL B O 1
ATOM 6162 N N . TYR B 1 345 ? 9.766 21.984 20.359 1 98.5 345 TYR B N 1
ATOM 6163 C CA . TYR B 1 345 ? 10.82 22.641 19.578 1 98.5 345 TYR B CA 1
ATOM 6164 C C . TYR B 1 345 ? 10.258 23.234 18.297 1 98.5 345 TYR B C 1
ATOM 6166 O O . TYR B 1 345 ? 9.719 22.516 17.453 1 98.5 345 TYR B O 1
ATOM 6174 N N . LEU B 1 346 ? 10.375 24.562 18.125 1 98.75 346 LEU B N 1
ATOM 6175 C CA . LEU B 1 346 ? 9.766 25.266 17 1 98.75 346 LEU B CA 1
ATOM 6176 C C . LEU B 1 346 ? 10.82 25.641 15.953 1 98.75 346 LEU B C 1
ATOM 6178 O O . LEU B 1 346 ? 11.836 26.25 16.281 1 98.75 346 LEU B O 1
ATOM 6182 N N . VAL B 1 347 ? 10.594 25.266 14.719 1 98.88 347 VAL B N 1
ATOM 6183 C CA . VAL B 1 347 ? 11.43 25.641 13.586 1 98.88 347 VAL B CA 1
ATOM 6184 C C . VAL B 1 347 ? 10.609 26.469 12.594 1 98.88 347 VAL B C 1
ATOM 6186 O O . VAL B 1 347 ? 9.57 26.016 12.109 1 98.88 347 VAL B O 1
ATOM 6189 N N . TYR B 1 348 ? 11.023 27.688 12.305 1 98.62 348 TYR B N 1
ATOM 6190 C CA . TYR B 1 348 ? 10.195 28.578 11.5 1 98.62 348 TYR B CA 1
ATOM 6191 C C . TYR B 1 348 ? 11.055 29.453 10.594 1 98.62 348 TYR B C 1
ATOM 6193 O O . TYR B 1 348 ? 12.281 29.469 10.711 1 98.62 348 TYR B O 1
ATOM 6201 N N . ALA B 1 349 ? 10.453 30.078 9.609 1 98.38 349 ALA B N 1
ATOM 6202 C CA . ALA B 1 349 ? 11.141 30.875 8.602 1 98.38 349 ALA B CA 1
ATOM 6203 C C . ALA B 1 349 ? 10.477 32.219 8.43 1 98.38 349 ALA B C 1
ATOM 6205 O O . ALA B 1 349 ? 9.266 32.375 8.594 1 98.38 349 ALA B O 1
ATOM 6206 N N . LYS B 1 350 ? 11.234 33.156 8.016 1 96.62 350 LYS B N 1
ATOM 6207 C CA . LYS B 1 350 ? 10.75 34.531 7.898 1 96.62 350 LYS B CA 1
ATOM 6208 C C . LYS B 1 350 ? 9.828 34.688 6.691 1 96.62 350 LYS B C 1
ATOM 6210 O O . LYS B 1 350 ? 8.867 35.469 6.734 1 96.62 350 LYS B O 1
ATOM 6215 N N . ASN B 1 351 ? 10.109 33.938 5.695 1 96.06 351 ASN B N 1
ATOM 6216 C CA . ASN B 1 351 ? 9.391 34.125 4.441 1 96.06 351 ASN B CA 1
ATOM 6217 C C . ASN B 1 351 ? 8.25 33.125 4.285 1 96.06 351 ASN B C 1
ATOM 6219 O O . ASN B 1 351 ? 7.754 32.938 3.178 1 96.06 351 ASN B O 1
ATOM 6223 N N . ASP B 1 352 ? 7.852 32.5 5.328 1 97.31 352 ASP B N 1
ATOM 6224 C CA . ASP B 1 352 ? 6.715 31.578 5.305 1 97.31 352 ASP B CA 1
ATOM 6225 C C . ASP B 1 352 ? 5.398 32.344 5.188 1 97.31 352 ASP B C 1
ATOM 6227 O O . ASP B 1 352 ? 4.992 33.031 6.125 1 97.31 352 ASP B O 1
ATOM 6231 N N . ILE B 1 353 ? 4.684 32.156 4.121 1 95.12 353 ILE B N 1
ATOM 6232 C CA . ILE B 1 353 ? 3.504 33 3.877 1 95.12 353 ILE B CA 1
ATOM 6233 C C . ILE B 1 353 ? 2.279 32.344 4.523 1 95.12 353 ILE B C 1
ATOM 6235 O O . ILE B 1 353 ? 1.232 33 4.656 1 95.12 353 ILE B O 1
ATOM 6239 N N . MET B 1 354 ? 2.379 31.062 4.859 1 95.44 354 MET B N 1
ATOM 6240 C CA . MET B 1 354 ? 1.256 30.375 5.48 1 95.44 354 MET B CA 1
ATOM 6241 C C . MET B 1 354 ? 1.319 30.484 7 1 95.44 354 MET B C 1
ATOM 6243 O O . MET B 1 354 ? 0.284 30.562 7.664 1 95.44 354 MET B O 1
ATOM 6247 N N . THR B 1 355 ? 2.496 30.328 7.48 1 96.81 355 THR B N 1
ATOM 6248 C CA . THR B 1 355 ? 2.744 30.453 8.914 1 96.81 355 THR B CA 1
ATOM 6249 C C . THR B 1 355 ? 3.686 31.609 9.203 1 96.81 355 THR B C 1
ATOM 6251 O O . THR B 1 355 ? 4.906 31.438 9.242 1 96.81 355 THR B O 1
ATOM 6254 N N . SER B 1 356 ? 3.072 32.75 9.555 1 96.5 356 SER B N 1
ATOM 6255 C CA . SER B 1 356 ? 3.863 33.938 9.789 1 96.5 356 SER B CA 1
ATOM 6256 C C . SER B 1 356 ? 4.773 33.781 11 1 96.5 356 SER B C 1
ATOM 6258 O O . SER B 1 356 ? 4.371 33.219 12.016 1 96.5 356 SER B O 1
ATOM 6260 N N . TYR B 1 357 ? 6.008 34.312 10.82 1 96.75 357 TYR B N 1
ATOM 6261 C CA . TYR B 1 357 ? 6.93 34.219 11.953 1 96.75 357 TYR B CA 1
ATOM 6262 C C . TYR B 1 357 ? 6.387 34.969 13.156 1 96.75 357 TYR B C 1
ATOM 6264 O O . TYR B 1 357 ? 6.656 34.625 14.305 1 96.75 357 TYR B O 1
ATOM 6272 N N . VAL B 1 358 ? 5.516 36 12.984 1 97.62 358 VAL B N 1
ATOM 6273 C CA . VAL B 1 358 ? 4.887 36.75 14.07 1 97.62 358 VAL B CA 1
ATOM 6274 C C . VAL B 1 358 ? 3.959 35.812 14.859 1 97.62 358 VAL B C 1
ATOM 6276 O O . VAL B 1 358 ? 3.947 35.844 16.094 1 97.62 358 VAL B O 1
ATOM 6279 N N . ASP B 1 359 ? 3.234 35.094 14.148 1 97.88 359 ASP B N 1
ATOM 6280 C CA . ASP B 1 359 ? 2.316 34.156 14.789 1 97.88 359 ASP B CA 1
ATOM 6281 C C . ASP B 1 359 ? 3.082 33.062 15.555 1 97.88 359 ASP B C 1
ATOM 6283 O O . ASP B 1 359 ? 2.625 32.594 16.594 1 97.88 359 ASP B O 1
ATOM 6287 N N . VAL B 1 360 ? 4.23 32.625 15.023 1 98.38 360 VAL B N 1
ATOM 6288 C CA . VAL B 1 360 ? 5.051 31.625 15.695 1 98.38 360 VAL B CA 1
ATOM 6289 C C . VAL B 1 360 ? 5.598 32.188 17 1 98.38 360 VAL B C 1
ATOM 6291 O O . VAL B 1 360 ? 5.621 31.5 18.016 1 98.38 360 VAL B O 1
ATOM 6294 N N . GLU B 1 361 ? 6.008 33.375 16.984 1 97.69 361 GLU B N 1
ATOM 6295 C CA . GLU B 1 361 ? 6.484 34.031 18.203 1 97.69 361 GLU B CA 1
ATOM 6296 C C . GLU B 1 361 ? 5.367 34.156 19.234 1 97.69 361 GLU B C 1
ATOM 6298 O O . GLU B 1 361 ? 5.598 33.938 20.422 1 97.69 361 GLU B O 1
ATOM 6303 N N . SER B 1 362 ? 4.184 34.5 18.75 1 97.25 362 SER B N 1
ATOM 6304 C CA . SER B 1 362 ? 3.033 34.562 19.641 1 97.25 362 SER B CA 1
ATOM 6305 C C . SER B 1 362 ? 2.756 33.188 20.25 1 97.25 362 SER B C 1
ATOM 6307 O O . SER B 1 362 ? 2.467 33.062 21.438 1 97.25 362 SER B O 1
ATOM 6309 N N . LEU B 1 363 ? 2.83 32.156 19.391 1 98.06 363 LEU B N 1
ATOM 6310 C CA . LEU B 1 363 ? 2.648 30.781 19.844 1 98.06 363 LEU B CA 1
ATOM 6311 C C . LEU B 1 363 ? 3.662 30.422 20.922 1 98.06 363 LEU B C 1
ATOM 6313 O O . LEU B 1 363 ? 3.307 29.828 21.938 1 98.06 363 LEU B O 1
ATOM 6317 N N . SER B 1 364 ? 4.898 30.766 20.719 1 97.94 364 SER B N 1
ATOM 6318 C CA . SER B 1 364 ? 5.969 30.453 21.656 1 97.94 364 SER B CA 1
ATOM 6319 C C . SER B 1 364 ? 5.688 31.047 23.031 1 97.94 364 SER B C 1
ATOM 6321 O O . SER B 1 364 ? 6.012 30.438 24.047 1 97.94 364 SER B O 1
ATOM 6323 N N . LYS B 1 365 ? 5.031 32.156 23.094 1 97 365 LYS B N 1
ATOM 6324 C CA . LYS B 1 365 ? 4.734 32.844 24.344 1 97 365 LYS B CA 1
ATOM 6325 C C . LYS B 1 365 ? 3.578 32.156 25.078 1 97 365 LYS B C 1
ATOM 6327 O O . LYS B 1 365 ? 3.414 32.344 26.297 1 97 365 LYS B O 1
ATOM 6332 N N . ASN B 1 366 ? 2.838 31.391 24.328 1 96.25 366 ASN B N 1
ATOM 6333 C CA . ASN B 1 366 ? 1.663 30.75 24.922 1 96.25 366 ASN B CA 1
ATOM 6334 C C . ASN B 1 366 ? 1.948 29.297 25.312 1 96.25 366 ASN B C 1
ATOM 6336 O O . ASN B 1 366 ? 1.089 28.625 25.891 1 96.25 366 ASN B O 1
ATOM 6340 N N . LEU B 1 367 ? 3.148 28.781 24.969 1 96.88 367 LEU B N 1
ATOM 6341 C CA . LEU B 1 367 ? 3.537 27.422 25.344 1 96.88 367 LEU B CA 1
ATOM 6342 C C . LEU B 1 367 ? 4.203 27.406 26.719 1 96.88 367 LEU B C 1
ATOM 6344 O O . LEU B 1 367 ? 4.984 28.297 27.047 1 96.88 367 LEU B O 1
ATOM 6348 N N . THR B 1 368 ? 3.9 26.422 27.547 1 94.81 368 THR B N 1
ATOM 6349 C CA . THR B 1 368 ? 4.422 26.344 28.906 1 94.81 368 THR B CA 1
ATOM 6350 C C . THR B 1 368 ? 5.785 25.656 28.922 1 94.81 368 THR B C 1
ATOM 6352 O O . THR B 1 368 ? 6.574 25.859 29.844 1 94.81 368 THR B O 1
ATOM 6355 N N . ASN B 1 369 ? 6.098 24.828 27.969 1 94.44 369 ASN B N 1
ATOM 6356 C CA . ASN B 1 369 ? 7.336 24.062 27.922 1 94.44 369 ASN B CA 1
ATOM 6357 C C . ASN B 1 369 ? 8.016 24.172 26.562 1 94.44 369 ASN B C 1
ATOM 6359 O O . ASN B 1 369 ? 8.102 23.203 25.812 1 94.44 369 ASN B O 1
ATOM 6363 N N . LEU B 1 370 ? 8.594 25.328 26.281 1 96.56 370 LEU B N 1
ATOM 6364 C CA . LEU B 1 370 ? 9.312 25.594 25.047 1 96.56 370 LEU B CA 1
ATOM 6365 C C . LEU B 1 370 ? 10.742 25.078 25.125 1 96.56 370 LEU B C 1
ATOM 6367 O O . LEU B 1 370 ? 11.539 25.594 25.922 1 96.56 370 LEU B O 1
ATOM 6371 N N . ALA B 1 371 ? 11.016 24.094 24.344 1 95.94 371 ALA B N 1
ATOM 6372 C CA . ALA B 1 371 ? 12.344 23.5 24.344 1 95.94 371 ALA B CA 1
ATOM 6373 C C . ALA B 1 371 ? 13.336 24.344 23.562 1 95.94 371 ALA B C 1
ATOM 6375 O O . ALA B 1 371 ? 14.539 24.328 23.828 1 95.94 371 ALA B O 1
ATOM 6376 N N . GLY B 1 372 ? 12.836 24.969 22.578 1 96.12 372 GLY B N 1
ATOM 6377 C CA . GLY B 1 372 ? 13.688 25.844 21.797 1 96.12 372 GLY B CA 1
ATOM 6378 C C . GLY B 1 372 ? 13 26.375 20.547 1 96.12 372 GLY B C 1
ATOM 6379 O O . GLY B 1 372 ? 11.922 25.906 20.172 1 96.12 372 GLY B O 1
ATOM 6380 N N . MET B 1 373 ? 13.625 27.406 20.031 1 97.69 373 MET B N 1
ATOM 6381 C CA . MET B 1 373 ? 13.195 28.016 18.766 1 97.69 373 MET B CA 1
ATOM 6382 C C . MET B 1 373 ? 14.359 28.141 17.797 1 97.69 373 MET B C 1
ATOM 6384 O O . MET B 1 373 ? 15.477 28.484 18.203 1 97.69 373 MET B O 1
ATOM 6388 N N . TYR B 1 374 ? 14.086 27.797 16.594 1 98.44 374 TYR B N 1
ATOM 6389 C CA . TYR B 1 374 ? 15.109 27.875 15.555 1 98.44 374 TYR B CA 1
ATOM 6390 C C . TYR B 1 374 ? 14.57 28.594 14.32 1 98.44 374 TYR B C 1
ATOM 6392 O O . TYR B 1 374 ? 13.664 28.094 13.656 1 98.44 374 TYR B O 1
ATOM 6400 N N . LEU B 1 375 ? 15.109 29.797 14.055 1 98.5 375 LEU B N 1
ATOM 6401 C CA . LEU B 1 375 ? 14.789 30.531 12.836 1 98.5 375 LEU B CA 1
ATOM 6402 C C . LEU B 1 375 ? 15.703 30.109 11.688 1 98.5 375 LEU B C 1
ATOM 6404 O O . LEU B 1 375 ? 16.922 30.234 11.781 1 98.5 375 LEU B O 1
ATOM 6408 N N . VAL B 1 376 ? 15.141 29.609 10.617 1 98.56 376 VAL B N 1
ATOM 6409 C CA . VAL B 1 376 ? 15.906 29.172 9.461 1 98.56 376 VAL B CA 1
ATOM 6410 C C . VAL B 1 376 ? 16.734 30.344 8.922 1 98.56 376 VAL B C 1
ATOM 6412 O O . VAL B 1 376 ? 16.219 31.438 8.734 1 98.56 376 VAL B O 1
ATOM 6415 N N . PRO B 1 377 ? 18.031 30.125 8.664 1 97.62 377 PRO B N 1
ATOM 6416 C CA . PRO B 1 377 ? 18.922 31.219 8.258 1 97.62 377 PRO B CA 1
ATOM 6417 C C . PRO B 1 377 ? 18.828 31.516 6.766 1 97.62 377 PRO B C 1
ATOM 6419 O O . PRO B 1 377 ? 19.844 31.438 6.055 1 97.62 377 PRO B O 1
ATOM 6422 N N . SER B 1 378 ? 17.703 31.891 6.309 1 96.88 378 SER B N 1
ATOM 6423 C CA . SER B 1 378 ? 17.453 32.25 4.918 1 96.88 378 SER B CA 1
ATOM 6424 C C . SER B 1 378 ? 16.266 33.219 4.801 1 96.88 378 SER B C 1
ATOM 6426 O O . SER B 1 378 ? 15.227 33 5.414 1 96.88 378 SER B O 1
ATOM 6428 N N . ASP B 1 379 ? 16.469 34.219 3.965 1 95.06 379 ASP B N 1
ATOM 6429 C CA . ASP B 1 379 ? 15.422 35.219 3.779 1 95.06 379 ASP B CA 1
ATOM 6430 C C . ASP B 1 379 ? 14.43 34.781 2.699 1 95.06 379 ASP B C 1
ATOM 6432 O O . ASP B 1 379 ? 13.352 35.344 2.57 1 95.06 379 ASP B O 1
ATOM 6436 N N . THR B 1 380 ? 14.734 33.688 2.021 1 95.56 380 THR B N 1
ATOM 6437 C CA . THR B 1 380 ? 13.883 33.281 0.917 1 95.56 380 THR B CA 1
ATOM 6438 C C . THR B 1 380 ? 13.164 31.969 1.256 1 95.56 380 THR B C 1
ATOM 6440 O O . THR B 1 380 ? 12.211 31.578 0.576 1 95.56 380 THR B O 1
ATOM 6443 N N . PHE B 1 381 ? 13.633 31.312 2.303 1 97 381 PHE B N 1
ATOM 6444 C CA . PHE B 1 381 ? 13.086 30.016 2.703 1 97 381 PHE B CA 1
ATOM 6445 C C . PHE B 1 381 ? 11.641 30.156 3.154 1 97 381 PHE B C 1
ATOM 6447 O O . PHE B 1 381 ? 11.328 30.984 4.023 1 97 381 PHE B O 1
ATOM 6454 N N . GLY B 1 382 ? 10.75 29.406 2.537 1 96.44 382 GLY B N 1
ATOM 6455 C CA . GLY B 1 382 ? 9.336 29.547 2.812 1 96.44 382 GLY B CA 1
ATOM 6456 C C . GLY B 1 382 ? 8.695 28.266 3.322 1 96.44 382 GLY B C 1
ATOM 6457 O O . GLY B 1 382 ? 9.383 27.375 3.812 1 96.44 382 GLY B O 1
ATOM 6458 N N . HIS B 1 383 ? 7.371 28.219 3.238 1 97.31 383 HIS B N 1
ATOM 6459 C CA . HIS B 1 383 ? 6.547 27.203 3.895 1 97.31 383 HIS B CA 1
ATOM 6460 C C . HIS B 1 383 ? 6.816 25.812 3.328 1 97.31 383 HIS B C 1
ATOM 6462 O O . HIS B 1 383 ? 7.023 24.859 4.082 1 97.31 383 HIS B O 1
ATOM 6468 N N . VAL B 1 384 ? 6.855 25.641 2.014 1 96.06 384 VAL B N 1
ATOM 6469 C CA . VAL B 1 384 ? 6.984 24.328 1.38 1 96.06 384 VAL B CA 1
ATOM 6470 C C . VAL B 1 384 ? 8.453 23.906 1.361 1 96.06 384 VAL B C 1
ATOM 6472 O O . VAL B 1 384 ? 8.766 22.734 1.163 1 96.06 384 VAL B O 1
ATOM 6475 N N . ASP B 1 385 ? 9.297 24.875 1.604 1 97.06 385 ASP B N 1
ATOM 6476 C CA . ASP B 1 385 ? 10.727 24.609 1.496 1 97.06 385 ASP B CA 1
ATOM 6477 C C . ASP B 1 385 ? 11.203 23.703 2.629 1 97.06 385 ASP B C 1
ATOM 6479 O O . ASP B 1 385 ? 12.258 23.078 2.527 1 97.06 385 ASP B O 1
ATOM 6483 N N . PHE B 1 386 ? 10.438 23.609 3.734 1 98.19 386 PHE B N 1
ATOM 6484 C CA . PHE B 1 386 ? 10.758 22.672 4.809 1 98.19 386 PHE B CA 1
ATOM 6485 C C . PHE B 1 386 ? 10.773 21.234 4.293 1 98.19 386 PHE B C 1
ATOM 6487 O O . PHE B 1 386 ? 11.391 20.359 4.898 1 98.19 386 PHE B O 1
ATOM 6494 N N . ILE B 1 387 ? 10.078 21 3.186 1 97.44 387 ILE B N 1
ATOM 6495 C CA . ILE B 1 387 ? 9.891 19.656 2.66 1 97.44 387 ILE B CA 1
ATOM 6496 C C . ILE B 1 387 ? 10.609 19.516 1.319 1 97.44 387 ILE B C 1
ATOM 6498 O O . ILE B 1 387 ? 11.406 18.609 1.127 1 97.44 387 ILE B O 1
ATOM 6502 N N . PHE B 1 388 ? 10.461 20.516 0.434 1 95.38 388 PHE B N 1
ATOM 6503 C CA . PHE B 1 388 ? 10.875 20.359 -0.955 1 95.38 388 PHE B CA 1
ATOM 6504 C C . PHE B 1 388 ? 12.023 21.312 -1.279 1 95.38 388 PHE B C 1
ATOM 6506 O O . PHE B 1 388 ? 12.523 21.328 -2.406 1 95.38 388 PHE B O 1
ATOM 6513 N N . GLY B 1 389 ? 12.43 22.062 -0.294 1 95.62 389 GLY B N 1
ATOM 6514 C CA . GLY B 1 389 ? 13.477 23.031 -0.549 1 95.62 389 GLY B CA 1
ATOM 6515 C C . GLY B 1 389 ? 14.828 22.406 -0.832 1 95.62 389 GLY B C 1
ATOM 6516 O O . GLY B 1 389 ? 15.188 21.391 -0.217 1 95.62 389 GLY B O 1
ATOM 6517 N N . LYS B 1 390 ? 15.547 22.953 -1.719 1 93.81 390 LYS B N 1
ATOM 6518 C CA . LYS B 1 390 ? 16.875 22.438 -2.061 1 93.81 390 LYS B CA 1
ATOM 6519 C C . LYS B 1 390 ? 17.828 22.562 -0.879 1 93.81 390 LYS B C 1
ATOM 6521 O O . LYS B 1 390 ? 18.766 21.781 -0.757 1 93.81 390 LYS B O 1
ATOM 6526 N N . HIS B 1 391 ? 17.516 23.484 0.026 1 96.31 391 HIS B N 1
ATOM 6527 C CA . HIS B 1 391 ? 18.422 23.703 1.148 1 96.31 391 HIS B CA 1
ATOM 6528 C C . HIS B 1 391 ? 17.828 23.172 2.447 1 96.31 391 HIS B C 1
ATOM 6530 O O . HIS B 1 391 ? 18.359 23.438 3.531 1 96.31 391 HIS B O 1
ATOM 6536 N N . ALA B 1 392 ? 16.797 22.469 2.367 1 97.44 392 ALA B N 1
ATOM 6537 C CA . ALA B 1 392 ? 16.125 21.953 3.561 1 97.44 392 ALA B CA 1
ATOM 6538 C C . ALA B 1 392 ? 17.078 21.094 4.391 1 97.44 392 ALA B C 1
ATOM 6540 O O . ALA B 1 392 ? 17.094 21.188 5.621 1 97.44 392 ALA B O 1
ATOM 6541 N N . TYR B 1 393 ? 17.891 20.281 3.68 1 97.19 393 TYR B N 1
ATOM 6542 C CA . TYR B 1 393 ? 18.844 19.422 4.367 1 97.19 393 TYR B CA 1
ATOM 6543 C C . TYR B 1 393 ? 19.828 20.234 5.199 1 97.19 393 TYR B C 1
ATOM 6545 O O . TYR B 1 393 ? 20.016 19.969 6.391 1 97.19 393 TYR B O 1
ATOM 6553 N N . GLN B 1 394 ? 20.344 21.234 4.621 1 97 394 GLN B N 1
ATOM 6554 C CA . GLN B 1 394 ? 21.375 22.031 5.262 1 97 394 GLN B CA 1
ATOM 6555 C C . GLN B 1 394 ? 20.797 22.938 6.332 1 97 394 GLN B C 1
ATOM 6557 O O . GLN B 1 394 ? 21.359 23.094 7.41 1 97 394 GLN B O 1
ATOM 6562 N N . TYR B 1 395 ? 19.656 23.516 6.043 1 97.94 395 TYR B N 1
ATOM 6563 C CA . TYR B 1 395 ? 19.125 24.562 6.902 1 97.94 395 TYR B CA 1
ATOM 6564 C C . TYR B 1 395 ? 18.266 23.984 8.023 1 97.94 395 TYR B C 1
ATOM 6566 O O . TYR B 1 395 ? 18.109 24.609 9.07 1 97.94 395 TYR B O 1
ATOM 6574 N N . VAL B 1 396 ? 17.703 22.812 7.828 1 98.62 396 VAL B N 1
ATOM 6575 C CA . VAL B 1 396 ? 16.688 22.359 8.781 1 98.62 396 VAL B CA 1
ATOM 6576 C C . VAL B 1 396 ? 17.062 20.984 9.305 1 98.62 396 VAL B C 1
ATOM 6578 O O . VAL B 1 396 ? 17.156 20.781 10.523 1 98.62 396 VAL B O 1
ATOM 6581 N N . TYR B 1 397 ? 17.359 19.984 8.461 1 98.56 397 TYR B N 1
ATOM 6582 C CA . TYR B 1 397 ? 17.469 18.594 8.875 1 98.56 397 TYR B CA 1
ATOM 6583 C C . TYR B 1 397 ? 18.75 18.359 9.656 1 98.56 397 TYR B C 1
ATOM 6585 O O . TYR B 1 397 ? 18.734 17.703 10.711 1 98.56 397 TYR B O 1
ATOM 6593 N N . LYS B 1 398 ? 19.844 18.828 9.125 1 97.75 398 LYS B N 1
ATOM 6594 C CA . LYS B 1 398 ? 21.125 18.656 9.812 1 97.75 398 LYS B CA 1
ATOM 6595 C C . LYS B 1 398 ? 21.094 19.297 11.203 1 97.75 398 LYS B C 1
ATOM 6597 O O . LYS B 1 398 ? 21.391 18.641 12.203 1 97.75 398 LYS B O 1
ATOM 6602 N N . PRO B 1 399 ? 20.656 20.578 11.281 1 97.88 399 PRO B N 1
ATOM 6603 C CA . PRO B 1 399 ? 20.578 21.188 12.617 1 97.88 399 PRO B CA 1
ATOM 6604 C C . PRO B 1 399 ? 19.594 20.469 13.531 1 97.88 399 PRO B C 1
ATOM 6606 O O . PRO B 1 399 ? 19.828 20.359 14.734 1 97.88 399 PRO B O 1
ATOM 6609 N N . LEU B 1 400 ? 18.5 20.016 13.047 1 98.19 400 LEU B N 1
ATOM 6610 C CA . LEU B 1 400 ? 17.5 19.328 13.844 1 98.19 400 LEU B CA 1
ATOM 6611 C C . LEU B 1 400 ? 18.047 18.047 14.438 1 98.19 400 LEU B C 1
ATOM 6613 O O . LEU B 1 400 ? 17.906 17.797 15.633 1 98.19 400 LEU B O 1
ATOM 6617 N N . VAL B 1 401 ? 18.688 17.203 13.578 1 97.62 401 VAL B N 1
ATOM 6618 C CA . VAL B 1 401 ? 19.203 15.93 14.039 1 97.62 401 VAL B CA 1
ATOM 6619 C C . VAL B 1 401 ? 20.328 16.156 15.047 1 97.62 401 VAL B C 1
ATOM 6621 O O . VAL B 1 401 ? 20.469 15.398 16 1 97.62 401 VAL B O 1
ATOM 6624 N N . GLN B 1 402 ? 21.109 17.203 14.867 1 96.06 402 GLN B N 1
ATOM 6625 C CA . GLN B 1 402 ? 22.125 17.562 15.852 1 96.06 402 GLN B CA 1
ATOM 6626 C C . GLN B 1 402 ? 21.484 17.922 17.188 1 96.06 402 GLN B C 1
ATOM 6628 O O . GLN B 1 402 ? 21.984 17.531 18.25 1 96.06 402 GLN B O 1
ATOM 6633 N N . TYR B 1 403 ? 20.406 18.672 17.141 1 96.5 403 TYR B N 1
ATOM 6634 C CA . TYR B 1 403 ? 19.656 19.031 18.344 1 96.5 403 TYR B CA 1
ATOM 6635 C C . TYR B 1 403 ? 19.141 17.797 19.047 1 96.5 403 TYR B C 1
ATOM 6637 O O . TYR B 1 403 ? 19.25 17.672 20.281 1 96.5 403 TYR B O 1
ATOM 6645 N N . LEU B 1 404 ? 18.547 16.859 18.281 1 96.69 404 LEU B N 1
ATOM 6646 C CA . LEU B 1 404 ? 17.984 15.648 18.844 1 96.69 404 LEU B CA 1
ATOM 6647 C C . LEU B 1 404 ? 19.062 14.797 19.516 1 96.69 404 LEU B C 1
ATOM 6649 O O . LEU B 1 404 ? 18.828 14.195 20.562 1 96.69 404 LEU B O 1
ATOM 6653 N N . LYS B 1 405 ? 20.219 14.742 18.938 1 93.06 405 LYS B N 1
ATOM 6654 C CA . LYS B 1 405 ? 21.328 13.953 19.484 1 93.06 405 LYS B CA 1
ATOM 6655 C C . LYS B 1 405 ? 21.812 14.547 20.797 1 93.06 405 LYS B C 1
ATOM 6657 O O . LYS B 1 405 ? 22.172 13.812 21.734 1 93.06 405 LYS B O 1
ATOM 6662 N N . LYS B 1 406 ? 21.859 15.797 20.812 1 87.44 406 LYS B N 1
ATOM 6663 C CA . LYS B 1 406 ? 22.344 16.484 22.016 1 87.44 406 LYS B CA 1
ATOM 6664 C C . LYS B 1 406 ? 21.359 16.344 23.172 1 87.44 406 LYS B C 1
ATOM 6666 O O . LYS B 1 406 ? 21.766 16.234 24.328 1 87.44 406 LYS B O 1
ATOM 6671 N N . HIS B 1 407 ? 20.141 16.281 22.922 1 75.56 407 HIS B N 1
ATOM 6672 C CA . HIS B 1 407 ? 19.125 16.281 23.969 1 75.56 407 HIS B CA 1
ATOM 6673 C C . HIS B 1 407 ? 18.641 14.852 24.234 1 75.56 407 HIS B C 1
ATOM 6675 O O . HIS B 1 407 ? 17.906 14.625 25.203 1 75.56 407 HIS B O 1
ATOM 6681 N N . ALA B 1 408 ? 18.766 13.844 23.406 1 62.25 408 ALA B N 1
ATOM 6682 C CA . ALA B 1 408 ? 18.484 12.438 23.688 1 62.25 408 ALA B CA 1
ATOM 6683 C C . ALA B 1 408 ? 19.297 11.953 24.891 1 62.25 408 ALA B C 1
ATOM 6685 O O . ALA B 1 408 ? 18.828 11.148 25.688 1 62.25 408 ALA B O 1
ATOM 6686 N N . VAL B 1 409 ? 20.547 12.32 24.984 1 46.38 409 VAL B N 1
ATOM 6687 C CA . VAL B 1 409 ? 21.453 11.867 26.031 1 46.38 409 VAL B CA 1
ATOM 6688 C C . VAL B 1 409 ? 20.984 12.375 27.391 1 46.38 409 VAL B C 1
ATOM 6690 O O . VAL B 1 409 ? 21.094 11.672 28.391 1 46.38 409 VAL B O 1
ATOM 6693 N N . ASP B 1 410 ? 20.547 13.609 27.484 1 43.19 410 ASP B N 1
ATOM 6694 C CA . ASP B 1 410 ? 20.406 14.227 28.797 1 43.19 410 ASP B CA 1
ATOM 6695 C C . ASP B 1 410 ? 19.078 13.836 29.453 1 43.19 410 ASP B C 1
ATOM 6697 O O . ASP B 1 410 ? 18.797 14.242 30.578 1 43.19 410 ASP B O 1
ATOM 6701 N N . SER B 1 411 ? 18.094 13.453 28.812 1 42.06 411 SER B N 1
ATOM 6702 C CA . SER B 1 411 ? 16.781 13.234 29.406 1 42.06 411 SER B CA 1
ATOM 6703 C C . SER B 1 411 ? 16.797 12.047 30.375 1 42.06 411 SER B C 1
ATOM 6705 O O . SER B 1 411 ? 15.773 11.672 30.922 1 42.06 411 SER B O 1
ATOM 6707 N N . ASN B 1 412 ? 17.719 11.312 30.469 1 39.03 412 ASN B N 1
ATOM 6708 C CA . ASN B 1 412 ? 17.734 10.438 31.641 1 39.03 412 ASN B CA 1
ATOM 6709 C C . ASN B 1 412 ? 17.562 11.227 32.938 1 39.03 412 ASN B C 1
ATOM 6711 O O . ASN B 1 412 ? 17.422 10.641 34 1 39.03 412 ASN B O 1
ATOM 6715 N N . ALA B 1 413 ? 18 12.523 33.094 1 35.47 413 ALA B N 1
ATOM 6716 C CA . ALA B 1 413 ? 18.016 13.234 34.375 1 35.47 413 ALA B CA 1
ATOM 6717 C C . ALA B 1 413 ? 16.625 13.711 34.781 1 35.47 413 ALA B C 1
ATOM 6719 O O . ALA B 1 413 ? 16.359 13.953 35.938 1 35.47 413 ALA B O 1
ATOM 6720 N N . ILE B 1 414 ? 15.812 14.281 34 1 36.88 414 ILE B N 1
ATOM 6721 C CA . ILE B 1 414 ? 14.688 15.062 34.5 1 36.88 414 ILE B CA 1
ATOM 6722 C C . ILE B 1 414 ? 13.477 14.156 34.688 1 36.88 414 ILE B C 1
ATOM 6724 O O . ILE B 1 414 ? 12.57 14.477 35.469 1 36.88 414 ILE B O 1
ATOM 6728 N N . ARG B 1 415 ? 13.055 13.367 33.781 1 36.47 415 ARG B N 1
ATOM 6729 C CA . ARG B 1 415 ? 11.688 12.875 33.938 1 36.47 415 ARG B CA 1
ATOM 6730 C C . ARG B 1 415 ? 11.664 11.625 34.812 1 36.47 415 ARG B C 1
ATOM 6732 O O . ARG B 1 415 ? 12.43 10.688 34.594 1 36.47 415 ARG B O 1
ATOM 6739 N N . LYS B 1 416 ? 11.062 11.852 35.938 1 38.41 416 LYS B N 1
ATOM 6740 C CA . LYS B 1 416 ? 10.633 10.719 36.781 1 38.41 416 LYS B CA 1
ATOM 6741 C C . LYS B 1 416 ? 10.023 9.617 35.906 1 38.41 416 LYS B C 1
ATOM 6743 O O . LYS B 1 416 ? 9.258 9.898 34.969 1 38.41 416 LYS B O 1
ATOM 6748 N N . PRO B 1 417 ? 10.57 8.414 36.031 1 35.75 417 PRO B N 1
ATOM 6749 C CA . PRO B 1 417 ? 9.938 7.305 35.312 1 35.75 417 PRO B CA 1
ATOM 6750 C C . PRO B 1 417 ? 8.414 7.387 35.312 1 35.75 417 PRO B C 1
ATOM 6752 O O . PRO B 1 417 ? 7.789 7.363 36.375 1 35.75 417 PRO B O 1
ATOM 6755 N N . GLN B 1 418 ? 7.883 8.305 34.594 1 34.28 418 GLN B N 1
ATOM 6756 C CA . GLN B 1 418 ? 6.434 8.156 34.656 1 34.28 418 GLN B CA 1
ATOM 6757 C C . GLN B 1 418 ? 6.012 6.73 34.281 1 34.28 418 GLN B C 1
ATOM 6759 O O . GLN B 1 418 ? 6.699 6.055 33.531 1 34.28 418 GLN B O 1
ATOM 6764 N N . LYS B 1 419 ? 5.121 6.238 35.031 1 37.34 419 LYS B N 1
ATOM 6765 C CA . LYS B 1 419 ? 4.527 4.914 34.875 1 37.34 419 LYS B CA 1
ATOM 6766 C C . LYS B 1 419 ? 4.199 4.625 33.406 1 37.34 419 LYS B C 1
ATOM 6768 O O . LYS B 1 419 ? 3.537 5.426 32.75 1 37.34 419 LYS B O 1
ATOM 6773 N N . PRO B 1 420 ? 5.047 3.812 32.812 1 40.38 420 PRO B N 1
ATOM 6774 C CA . PRO B 1 420 ? 4.781 3.393 31.438 1 40.38 420 PRO B CA 1
ATOM 6775 C C . PRO B 1 420 ? 3.293 3.393 31.109 1 40.38 420 PRO B C 1
ATOM 6777 O O . PRO B 1 420 ? 2.477 2.898 31.891 1 40.38 420 PRO B O 1
ATOM 6780 N N . LEU B 1 421 ? 2.764 4.32 30.438 1 42.75 421 LEU B N 1
ATOM 6781 C CA . LEU B 1 421 ? 1.381 4.227 29.984 1 42.75 421 LEU B CA 1
ATOM 6782 C C . LEU B 1 421 ? 1.02 2.785 29.641 1 42.75 421 LEU B C 1
ATOM 6784 O O . LEU B 1 421 ? 1.71 2.143 28.844 1 42.75 421 LEU B O 1
ATOM 6788 N N . SER B 1 422 ? 0.446 2.129 30.5 1 41.38 422 SER B N 1
ATOM 6789 C CA . SER B 1 422 ? 0.059 0.726 30.391 1 41.38 422 SER B CA 1
ATOM 6790 C C . SER B 1 422 ? -0.614 0.44 29.047 1 41.38 422 SER B C 1
ATOM 6792 O O . SER B 1 422 ? -1.197 1.338 28.438 1 41.38 422 SER B O 1
ATOM 6794 N N . ILE B 1 423 ? -0.145 -0.645 28.328 1 44.72 423 ILE B N 1
ATOM 6795 C CA . ILE B 1 423 ? -0.893 -1.357 27.297 1 44.72 423 ILE B CA 1
ATOM 6796 C C . ILE B 1 423 ? -2.387 -1.085 27.453 1 44.72 423 ILE B C 1
ATOM 6798 O O . ILE B 1 423 ? -3.111 -0.953 26.469 1 44.72 423 ILE B O 1
ATOM 6802 N N . SER B 1 424 ? -2.65 -0.736 28.703 1 43.09 424 SER B N 1
ATOM 6803 C CA . SER B 1 424 ? -4.051 -0.604 29.078 1 43.09 424 SER B CA 1
ATOM 6804 C C . SER B 1 424 ? -4.664 0.668 28.5 1 43.09 424 SER B C 1
ATOM 6806 O O . SER B 1 424 ? -5.82 0.667 28.078 1 43.09 424 SER B O 1
ATOM 6808 N N . THR B 1 425 ? -3.855 1.727 28.438 1 48.59 425 THR B N 1
ATOM 6809 C CA . THR B 1 425 ? -4.426 2.984 27.969 1 48.59 425 THR B CA 1
ATOM 6810 C C . THR B 1 425 ? -4.648 2.951 26.469 1 48.59 425 THR B C 1
ATOM 6812 O O . THR B 1 425 ? -5.641 3.482 25.969 1 48.59 425 THR B O 1
ATOM 6815 N N . CYS B 1 426 ? -3.715 2.514 25.766 1 53.91 426 CYS B N 1
ATOM 6816 C CA . CYS B 1 426 ? -3.975 2.324 24.344 1 53.91 426 CYS B CA 1
ATOM 6817 C C . CYS B 1 426 ? -5.129 1.354 24.109 1 53.91 426 CYS B C 1
ATOM 6819 O O . CYS B 1 426 ? -5.914 1.521 23.188 1 53.91 426 CYS B O 1
ATOM 6821 N N . ARG B 1 427 ? -5.188 0.189 24.844 1 45.44 427 ARG B N 1
ATOM 6822 C CA . ARG B 1 427 ? -6.262 -0.785 24.672 1 45.44 427 ARG B CA 1
ATOM 6823 C C . ARG B 1 427 ? -7.617 -0.173 25.016 1 45.44 427 ARG B C 1
ATOM 6825 O O . ARG B 1 427 ? -8.641 -0.559 24.438 1 45.44 427 ARG B O 1
ATOM 6832 N N . ALA B 1 428 ? -7.551 0.729 26.062 1 42.81 428 ALA B N 1
ATOM 6833 C CA . ALA B 1 428 ? -8.797 1.345 26.516 1 42.81 428 ALA B CA 1
ATOM 6834 C C . ALA B 1 428 ? -9.266 2.412 25.516 1 42.81 428 ALA B C 1
ATOM 6836 O O . ALA B 1 428 ? -10.414 2.85 25.562 1 42.81 428 ALA B O 1
ATOM 6837 N N . MET B 1 429 ? -8.438 2.82 24.766 1 40.31 429 MET B N 1
ATOM 6838 C CA . MET B 1 429 ? -8.82 3.838 23.797 1 40.31 429 MET B CA 1
ATOM 6839 C C . MET B 1 429 ? -9.297 3.197 22.5 1 40.31 429 MET B C 1
ATOM 6841 O O . MET B 1 429 ? -8.734 2.193 22.047 1 40.31 429 MET B O 1
#

Secondary structure (DSSP, 8-state):
------------------------------S----TT------GGGTS-HHHHHHHTT---EEEEEE-TTSBEEEEEEE--STTPPEEEEE--TT--GGGGTSSGGGSHHHHHHHTT-EEEE---TTSSS---BSSS-TTSTGGG---HHHIIIIIHHHHHHHHHHHHT-TT-EEEEEETHHHHHHHHHHHH-HHHHTTEEEEEEES--S--SS--SGGGGGGGGTT-HHHHHHHT-SSB----HHHHHHHHHHHHHHH-HHHHTSHHHHHH---TTTB-GGGHHHHHHH-----BHHHHHHHHHHHHTTT--B----HHHHHHHHHSSSSPPBP-GGG--S-EEEEE-TT-SSS-HHHHHHHHHH-SSEEEEEE-S-SS--STHHHHBTTHIIIIIHHHHHHHHHHHTGGGTTS-------HHHHHH-/------------------------------S---STT------GGGTS-HHHHHHHTT---EEEEEE-TTSBEEEEEEE--STTPPEEEEE--TT--GGGGTSSGGGSHHHHHHHTT-EEEE---TTSSS---BSSS-TTSTGGG---HHHIIIIIHHHHHHHHHHHHT-TT-EEEEEETHHHHHHHHHHHH-HHHHTTEEEEEEES--S--SS--SGGGGGGGGTT-HHHHHHHT-SSB----HHHHHHHHHHHHHHH-HHHHTSHHHHHH---TTT--GGGHHHHHHH-----BHHHHHHHHHHHHTTT--B----HHHHHHHHHSSSSPPBP-GGG--S-EEEEE-TT-SSS-HHHHHHHHHH-SSEEEEEE-S-SS--STHHHH-TTHIIIIIHHHHHHHHHHHHHTTTTS-------HHHHHH-

InterPro domains:
  IPR006693 Partial AB-hydrolase lipase domain [PF04083] (50-105)
  IPR022742 Alpha/beta hydrolase domain-containing protein 17C-like [PF12146] (108-237)
  IPR025483 Lipase, eukaryotic [PIRSF000862] (34-407)
  IPR029058 Alpha/Beta hydrolase fold [G3DSA:3.40.50.1820] (37-407)
  IPR029058 Alpha/Beta hydrolase fold [SSF53474] (39-405)

pLDDT: mean 86.13, std 22.58, range [21.59, 98.94]

Nearest PDB structures (foldseek):
  6v7n-assembly2_B  TM=9.470E-01  e=1.753E-42  Homo sapiens
  6v7n-assembly1_A  TM=9.491E-01  e=7.100E-42  Homo sapiens
  1k8q-assembly2_B  TM=8.894E-01  e=1.248E-39  Canis lupus familiaris
  1hlg-assembly1_B  TM=9.342E-01  e=6.499E-38  Homo sapiens
  4y7d-assembly1_A  TM=5.895E-01  e=5.692E-10  Nakamurella multipartita DSM 44233

Radius of gyration: 29.83 Å; Cα contacts (8 Å, |Δi|>4): 1693; chains: 2; bounding box: 90×78×112 Å

Sequence (858 aa):
MEFIAIVVLWMVSFTFARIEYNVKSRAEKPIYFEQNGVDWQFDPDIDLDVPQIIRRHGYASETHVVEGKDGYLLKLHRIPGPKGAQPAYLQHGLLGSSADWVLNGNTTLAFYLADNGYDVWLGNVRGNTYSRAHVSLPVDSAQFWNFSWHEMAIQDLPTILCHISTSTGKYGEIIYIGHSMGTTISFVLASTLPEVAENLKLIVSLAPTAFMTHLRSPIKYLAPFTDDIAWISRHLGIKDLAPSNKLMKFLSYECEISYGKEICQNLLFVLAGFNKDEFDITTLPKISSHDPAGASTKTLLHYAQEIRNKGNFQQYDYGPTGNLEKYGTTTPPLYKLENIKLPVYLVYAKNDIMTSYVDVESLSKNLTNLAGMYLVPSDTFGHVDFIFGKHAYQYVYKPLVQYLKKHAVDSNAIRKPQKPLSISTCRAMMEFIAIVVLWMVSFTFARIEYNVKSRAEKPIYFEQNGVDWQFDPDIDLDVPQIIRRHGYASETHVVEGKDGYLLKLHRIPGPKGAQPAYLQHGLLGSSADWVLNGNTTLAFYLADNGYDVWLGNVRGNTYSRAHVSLPVDSAQFWNFSWHEMAIQDLPTILCHISTSTGKYGEIIYIGHSMGTTISFVLASTLPEVAENLKLIVSLAPTAFMTHLRSPIKYLAPFTDDIAWISRHLGIKDLAPSNKLMKFLSYECEISYGKEICQNLLFVLAGFNKDEFDITTLPKISSHDPAGASTKTLLHYAQEIRNKGNFQQYDYGPTGNLEKYGTTTPPLYKLENIKLPVYLVYAKNDIMTSYVDVESLSKNLTNLAGMYLVPSDTFGHVDFIFGKHAYQYVYKPLVQYLKKHAVDSNAIRKPQKPLSISTCRAM

Foldseek 3Di:
DCPPPCPPPPPPPPPPPPPPPCPVDVPVPDDQPPPPPDRLDDDCLLPDDDQVLCVVLPFHKDWDWFAWPQFFTWIKIKRAFPQPFQEEEEEEAALAFLCLQRLQHCLGLQNVCRVVGHTYITTGFDFFQGGQDGPPDDSPDLVSQPDALLCSQQIVVLRVLLVVCVVRVQFQRYEYEYAHSSLVSLLSNCLPPVVSNSSHQEYEYHLRAQFFAQFQFLLLVCLVCLPPPVCCCVAQNSGKGDGDPVVLCVLLVVVCVPPNDPQSVAVCCSGWHDDPVFADVSSSSSCSSRGSRIHRSQHSSQQSNCNNVNRFRFDRQPAQVVCCVVPVGRGTGGRQQQSRPHEYEYEHECAGNRRHPVVVVVSQVRHPHYPYYHYFPDNRQYRSSCRRTPCVSVRPSVVVVVVCVVVVVPVVPPDDPDDRPPNVVSVVD/DPPVPCPPPPPPPPPPPPPPPCPVDVPPPDDQPPPPNDRLDDDCLLPDDDQVLCVVLPFHKDWDWFAWPQFFTWIKIKRAFPQPFQEEEEEEAALAFLCLQRLQHCLGLQNVVRVVGHTYITTGFDFFQGGQDGPPDDSPDLVSQPDALLCSQQIVVLRVLLVVCVVRVQFQRYEYEYAHSSLVSLLSNCLVPVVSNSSHQEYEYHLRAQFFAQFQFLLLVCLVCLQPPVVCCVAQNSGKGDGDPVVLCVLCVVVCVVPNDPQSVAVCCSGWHDDPVFADVSSSSSCSSRGSRIHTSQHSSQQSNCNNVNRFRFDRQPAQVVCCVVPVGRGTGGRQQQSRPHEYEYEHECAGNRRHVVVVVVSQVRHPHYPYYHYFPDNRQYRSSCRRTPCVSVRPSVVVVVVCVVVVVPVVPPDDPDDRPPNVVSVVD

Organism: Dendroctonus ponderosae (NCBI:txid77166)

=== Feature glossary ===
Legend for the data blocks above and below:

— What the protein is —

Sequence gives the chain of amino acids in standard one-letter code (A=alanine, C=cysteine, …, Y=tyrosine), read N→C. It is the only feature that is directly encoded by the gene; all structural features are derived from the folded form of this sequence.

The annotation block draws on four external resources. InterPro: which protein families and domains the sequence belongs to. GO: standardized terms for what the protein does, what process it participates in, and where in the cell it acts. CATH: which structural fold it has in the CATH hierarchy. Organism: the species of origin.

— Where its atoms are —

Atomic coordinates in PDBx/mmCIF format — the same representation the Protein Data Bank distributes. Each line of the _atom_site loop places one backbone atom in Cartesian space (units: ångströms, origin: arbitrary).

Six rendered views show the 3D structure from the faces of a cube — i.e. along ±x, ±y, ±z. Rendering representation is drawn randomly per protein from cartoon (secondary-structure ribbons), sticks (backbone bonds), or molecular surface; coloring is either N→C rainbow (blue at the N-terminus through red at the C-terminus) or one color per chain.

— Local backbone conformation —

DSSP 8-state secondary structure assigns each residue one of H (α-helix), G (3₁₀-helix), I (π-helix), E (extended β-strand), B (isolated β-bridge), T (hydrogen-bonded turn), S (bend), or '-' (coil). The assignment is computed from backbone hydrogen-bond geometry via the Kabsch–Sander algorithm.

P-SEA three-state annotation labels each residue as helix, strand, or coil based purely on the geometry of the Cα trace. It serves as a fallback when the full backbone (and thus DSSP) is unavailable.

φ (phi) and ψ (psi) are the two rotatable backbone dihedrals per residue: φ is the C(i-1)–N–Cα–C torsion, ψ is the N–Cα–C–N(i+1) torsion, both in degrees on (−180°, 180°]. α-helical residues cluster near (−60°, −45°); β-strand residues near (−120°, +130°). A Ramachandran plot is simply a scatter of (φ, ψ) for every residue.

— Global shape and packing —

Radius of gyration (Rg) is the root-mean-square distance of Cα atoms from their centroid — a single number for overall size and compactness. A globular domain of N residues has Rg ≈ 2.2·N^0.38 Å; an extended or disordered chain has a much larger Rg. The Cα contact count is the number of residue pairs whose Cα atoms are within 8 Å and are more than four positions apart in sequence — a standard proxy for tertiary packing density. The bounding box is the smallest axis-aligned box enclosing all Cα atoms.

Accessible surface area quantifies burial. A residue with SASA near zero is packed into the hydrophobic core; one with SASA >100 Å² sits on the surface. Computed here via the Shrake–Rupley numerical algorithm with a 1.4 Å probe.

The contact map is a binary N×N matrix image: pixel (i, j) is dark where Cα_i and Cα_j are within 8 Å and |i−j|>4. Because the |i−j|>4 filter removes local helical contacts, off-diagonal stripes parallel to the main diagonal indicate parallel β-sheets; stripes perpendicular to it indicate antiparallel β-sheets. The Ramachandran plot scatters every residue's (φ, ψ) pair against the sterically allowed regions. The PAE heatmap renders the predicted-aligned-error matrix.

— Structural neighborhood —

A 3Di character summarizes, for each residue, the relative orientation of the Cα frame of its nearest spatial neighbor. Because it encodes fold topology rather than chemistry, 3Di alignments detect remote structural similarity that sequence alignment misses.

Structural nearest neighbors (via Foldseek easy-search vs the PDB). Reported per hit: target PDB id, E-value, and alignment TM-score. A TM-score above ~0.5 is the conventional threshold for 'same fold'.

— Confidence and disorder —

For AlphaFold models, the B-factor field carries pLDDT — the model's own estimate of local accuracy on a 0–100 scale. Regions with pLDDT<50 should be treated as essentially unmodeled; they often correspond to intrinsically disordered segments.

B-factor (Debye–Waller factor) reflects atomic displacement in the crystal lattice. It is an experimental observable (units Å²), not a prediction; low values mean the atom is pinned down, high values mean it moves or is heterogeneous across the crystal.

Predicted Aligned Error (PAE) is an AlphaFold confidence matrix: entry (i, j) is the expected error in the position of residue j, in ångströms, when the prediction is superimposed on the true structure at residue i. Low PAE within a block of residues means that block is internally rigid and well-predicted; high PAE between two blocks means their relative placement is uncertain even if each block individually is confident.